Protein AF-A0AB39RXG0-F1 (afdb_monomer_lite)

Structure (mmCIF, N/CA/C/O backbone):
data_AF-A0AB39RXG0-F1
#
_entry.id   AF-A0AB39RXG0-F1
#
loop_
_atom_site.group_PDB
_atom_site.id
_atom_site.type_symbol
_atom_site.label_atom_id
_atom_site.label_alt_id
_atom_site.label_comp_id
_atom_site.label_asym_id
_atom_site.label_entity_id
_atom_site.label_seq_id
_atom_site.pdbx_PDB_ins_code
_atom_site.Cartn_x
_atom_site.Cartn_y
_atom_site.Cartn_z
_atom_site.occupancy
_atom_site.B_iso_or_equiv
_atom_site.auth_seq_id
_atom_site.auth_comp_id
_atom_site.auth_asym_id
_atom_site.auth_atom_id
_atom_site.pdbx_PDB_model_num
ATOM 1 N N . MET A 1 1 ? -9.038 -52.318 -2.953 1.00 37.41 1 MET A N 1
ATOM 2 C CA . MET A 1 1 ? -8.347 -52.071 -1.670 1.00 37.41 1 MET A CA 1
ATOM 3 C C . MET A 1 1 ? -6.858 -51.986 -1.954 1.00 37.41 1 MET A C 1
ATOM 5 O O . MET A 1 1 ? -6.221 -53.014 -2.104 1.00 37.41 1 MET A O 1
ATOM 9 N N . THR A 1 2 ? -6.324 -50.777 -2.097 1.00 25.59 2 THR A N 1
ATOM 10 C CA . THR A 1 2 ? -4.885 -50.511 -2.247 1.00 25.59 2 THR A CA 1
ATOM 11 C C . THR A 1 2 ? -4.617 -49.168 -1.584 1.00 25.59 2 THR A C 1
ATOM 13 O O . THR A 1 2 ? -5.265 -48.173 -1.905 1.00 25.59 2 THR A O 1
ATOM 16 N N . ALA A 1 3 ? -3.760 -49.206 -0.569 1.00 27.03 3 ALA A N 1
ATOM 17 C CA . ALA A 1 3 ? -3.555 -48.169 0.427 1.00 27.03 3 ALA A CA 1
ATOM 18 C C . ALA A 1 3 ? -2.943 -46.885 -0.154 1.00 27.03 3 ALA A C 1
ATOM 20 O O . ALA A 1 3 ? -1.967 -46.917 -0.901 1.00 27.03 3 ALA A O 1
ATOM 21 N N . THR A 1 4 ? -3.512 -45.751 0.243 1.00 25.03 4 THR A N 1
ATOM 22 C CA . THR A 1 4 ? -2.978 -44.404 0.038 1.00 25.03 4 THR A CA 1
ATOM 23 C C . THR A 1 4 ? -1.665 -44.251 0.819 1.00 25.03 4 THR A C 1
ATOM 25 O O . THR A 1 4 ? -1.641 -44.602 2.003 1.00 25.03 4 THR A O 1
ATOM 28 N N . PRO A 1 5 ? -0.576 -43.720 0.230 1.00 30.22 5 PRO A N 1
ATOM 29 C CA . PRO A 1 5 ? 0.667 -43.516 0.961 1.00 30.22 5 PRO A CA 1
ATOM 30 C C . PRO A 1 5 ? 0.460 -42.422 2.012 1.00 30.22 5 PRO A C 1
ATOM 32 O O . PRO A 1 5 ? 0.047 -41.300 1.708 1.00 30.22 5 PRO A O 1
ATOM 35 N N . GLY A 1 6 ? 0.689 -42.790 3.272 1.00 24.94 6 GLY A N 1
ATOM 36 C CA . GLY A 1 6 ? 0.552 -41.913 4.423 1.00 24.94 6 GLY A CA 1
ATOM 37 C C . GLY A 1 6 ? 1.495 -40.718 4.327 1.00 24.94 6 GLY A C 1
ATOM 38 O O . GLY A 1 6 ? 2.678 -40.867 4.034 1.00 24.94 6 GLY A O 1
ATOM 39 N N . ARG A 1 7 ? 0.963 -39.525 4.612 1.00 28.95 7 ARG A N 1
ATOM 40 C CA . ARG A 1 7 ? 1.770 -38.350 4.951 1.00 28.95 7 ARG A CA 1
ATOM 41 C C . ARG A 1 7 ? 2.701 -38.731 6.100 1.00 28.95 7 ARG A C 1
ATOM 43 O O . ARG A 1 7 ? 2.221 -38.986 7.205 1.00 28.95 7 ARG A O 1
ATOM 50 N N . GLU A 1 8 ? 4.004 -38.749 5.841 1.00 25.78 8 GLU A N 1
ATOM 51 C CA . GLU A 1 8 ? 5.027 -38.793 6.882 1.00 25.78 8 GLU A CA 1
ATOM 52 C C . GLU A 1 8 ? 4.725 -37.708 7.922 1.00 25.78 8 GLU A C 1
ATOM 54 O O . GLU A 1 8 ? 4.673 -36.511 7.621 1.00 25.78 8 GLU A O 1
ATOM 59 N N . ARG A 1 9 ? 4.464 -38.140 9.161 1.00 30.28 9 ARG A N 1
ATOM 60 C CA . ARG A 1 9 ? 4.402 -37.250 10.317 1.00 30.28 9 ARG A CA 1
ATOM 61 C C . ARG A 1 9 ? 5.801 -36.675 10.508 1.00 30.28 9 ARG A C 1
ATOM 63 O O . ARG A 1 9 ? 6.701 -37.384 10.945 1.00 30.28 9 ARG A O 1
ATOM 70 N N . VAL A 1 10 ? 5.963 -35.393 10.189 1.00 31.81 10 VAL A N 1
ATOM 71 C CA . VAL A 1 10 ? 7.129 -34.603 10.601 1.00 31.81 10 VAL A CA 1
ATOM 72 C C . VAL A 1 10 ? 7.314 -34.801 12.114 1.00 31.81 10 VAL A C 1
ATOM 74 O O . VAL A 1 10 ? 6.326 -34.670 12.845 1.00 31.81 10 VAL A O 1
ATOM 77 N N . PRO A 1 11 ? 8.521 -35.146 12.600 1.00 32.56 11 PRO A N 1
ATOM 78 C CA . PRO A 1 11 ? 8.756 -35.334 14.025 1.00 32.56 11 PRO A CA 1
ATOM 79 C C . PRO A 1 11 ? 8.370 -34.060 14.780 1.00 32.56 11 PRO A C 1
ATOM 81 O O . PRO A 1 11 ? 8.716 -32.952 14.364 1.00 32.56 11 PRO A O 1
ATOM 84 N N . ALA A 1 12 ? 7.612 -34.223 15.867 1.00 40.31 12 ALA A N 1
ATOM 85 C CA . ALA A 1 12 ? 7.222 -33.127 16.741 1.00 40.31 12 ALA A CA 1
ATOM 86 C C . ALA A 1 12 ? 8.492 -32.401 17.206 1.00 40.31 12 ALA A C 1
ATOM 88 O O . ALA A 1 12 ? 9.305 -32.970 17.933 1.00 40.31 12 ALA A O 1
ATOM 89 N N . SER A 1 13 ? 8.683 -31.160 16.749 1.00 47.34 13 SER A N 1
ATOM 90 C CA . SER A 1 13 ? 9.724 -30.272 17.266 1.00 47.34 13 SER A CA 1
ATOM 91 C C . SER A 1 13 ? 9.636 -30.267 18.790 1.00 47.34 13 SER A C 1
ATOM 93 O O . SER A 1 13 ? 8.528 -30.107 19.314 1.00 47.34 13 SER A O 1
ATOM 95 N N . ALA A 1 14 ? 10.764 -30.445 19.485 1.00 45.09 14 ALA A N 1
ATOM 96 C CA . ALA A 1 14 ? 10.810 -30.419 20.944 1.00 45.09 14 ALA A CA 1
ATOM 97 C C . ALA A 1 14 ? 9.994 -29.221 21.478 1.00 45.09 14 ALA A C 1
ATOM 99 O O . ALA A 1 14 ? 10.144 -28.107 20.959 1.00 45.09 14 ALA A O 1
ATOM 100 N N . PRO A 1 15 ? 9.075 -29.431 22.437 1.00 54.75 15 PRO A N 1
ATOM 101 C CA . PRO A 1 15 ? 8.190 -28.372 22.895 1.00 54.75 15 PRO A CA 1
ATOM 102 C C . PRO A 1 15 ? 9.028 -27.254 23.512 1.00 54.75 15 PRO A C 1
ATOM 104 O O . PRO A 1 15 ? 9.765 -27.474 24.470 1.00 54.75 15 PRO A O 1
ATOM 107 N N . VAL A 1 16 ? 8.924 -26.051 22.945 1.00 69.50 16 VAL A N 1
ATOM 108 C CA . VAL A 1 16 ? 9.570 -24.868 23.515 1.00 69.50 16 VAL A CA 1
ATOM 109 C C . VAL A 1 16 ? 8.947 -24.610 24.878 1.00 69.50 16 VAL A C 1
ATOM 111 O O . VAL A 1 16 ? 7.733 -24.420 24.976 1.00 69.50 16 VAL A O 1
ATOM 114 N N . GLU A 1 17 ? 9.766 -24.619 25.925 1.00 80.75 17 GLU A N 1
ATOM 115 C CA . GLU A 1 17 ? 9.267 -24.448 27.282 1.00 80.75 17 GLU A CA 1
ATOM 116 C C . GLU A 1 17 ? 8.819 -22.988 27.525 1.00 80.75 17 GLU A C 1
ATOM 118 O O . GLU A 1 17 ? 9.508 -22.049 27.099 1.00 80.75 17 GLU A O 1
ATOM 123 N N . PRO A 1 18 ? 7.654 -22.759 28.164 1.00 85.81 18 PRO A N 1
ATOM 124 C CA . PRO A 1 18 ? 7.219 -21.420 28.543 1.00 85.81 18 PRO A CA 1
ATOM 125 C C . PRO A 1 18 ? 8.109 -20.808 29.632 1.00 85.81 18 PRO A C 1
ATOM 127 O O . PRO A 1 18 ? 8.603 -21.508 30.514 1.00 85.81 18 PRO A O 1
ATOM 130 N N . ASP A 1 19 ? 8.229 -19.479 29.644 1.00 87.62 19 ASP A N 1
ATOM 131 C CA . ASP A 1 19 ? 8.837 -18.750 30.765 1.00 87.62 19 ASP A CA 1
ATOM 132 C C . ASP A 1 19 ? 7.869 -18.748 31.961 1.00 87.62 19 ASP A C 1
ATOM 134 O O . ASP A 1 19 ? 6.946 -17.930 32.059 1.00 87.62 19 ASP A O 1
ATOM 138 N N . TRP A 1 20 ? 8.045 -19.721 32.857 1.00 91.12 20 TRP A N 1
ATOM 139 C CA . TRP A 1 20 ? 7.154 -19.927 33.997 1.00 91.12 20 TRP A CA 1
ATOM 140 C C . TRP A 1 20 ? 7.116 -18.751 34.987 1.00 91.12 20 TRP A C 1
ATOM 142 O O . TRP A 1 20 ? 6.002 -18.357 35.349 1.00 91.12 20 TRP A O 1
ATOM 152 N N . PRO A 1 21 ? 8.251 -18.155 35.413 1.00 92.00 21 PRO A N 1
ATOM 153 C CA . PRO A 1 21 ? 8.234 -16.947 36.239 1.00 92.00 21 PRO A CA 1
ATOM 154 C C . PRO A 1 21 ? 7.452 -15.794 35.603 1.00 92.00 21 PRO A C 1
ATOM 156 O O . PRO A 1 21 ? 6.635 -15.159 36.275 1.00 92.00 21 PRO A O 1
ATOM 159 N N . TYR A 1 22 ? 7.646 -15.547 34.302 1.00 87.69 22 TYR A N 1
ATOM 160 C CA . TYR A 1 22 ? 6.923 -14.493 33.594 1.00 87.69 22 TYR A CA 1
ATOM 161 C C . TYR A 1 22 ? 5.417 -14.772 33.544 1.00 87.69 22 TYR A C 1
ATOM 163 O O . TYR A 1 22 ? 4.605 -13.886 33.820 1.00 87.69 22 TYR A O 1
ATOM 171 N N . LEU A 1 23 ? 5.021 -16.007 33.238 1.00 92.00 23 LEU A N 1
ATOM 172 C CA . LEU A 1 23 ? 3.615 -16.402 33.181 1.00 92.00 23 LEU A CA 1
ATOM 173 C C . LEU A 1 23 ? 2.909 -16.324 34.543 1.00 92.00 23 LEU A C 1
ATOM 175 O O . LEU A 1 23 ? 1.750 -15.906 34.593 1.00 92.00 23 LEU A O 1
ATOM 179 N N . ALA A 1 24 ? 3.597 -16.652 35.639 1.00 92.44 24 ALA A N 1
ATOM 180 C CA . ALA A 1 24 ? 3.054 -16.528 36.993 1.00 92.44 24 ALA A CA 1
ATOM 181 C C . ALA A 1 24 ? 2.712 -15.067 37.342 1.00 92.44 24 ALA A C 1
ATOM 183 O O . ALA A 1 24 ? 1.624 -14.782 37.844 1.00 92.44 24 ALA A O 1
ATOM 184 N N . GLN A 1 25 ? 3.580 -14.113 36.976 1.00 89.06 25 GLN A N 1
ATOM 185 C CA . GLN A 1 25 ? 3.315 -12.672 37.139 1.00 89.06 25 GLN A CA 1
ATOM 186 C C . GLN A 1 25 ? 2.120 -12.180 36.299 1.00 89.06 25 GLN A C 1
ATOM 188 O O . GLN A 1 25 ? 1.507 -11.158 36.615 1.00 89.06 25 GLN A O 1
ATOM 193 N N . HIS A 1 26 ? 1.762 -12.921 35.248 1.00 91.19 26 HIS A N 1
ATOM 194 C CA . HIS A 1 26 ? 0.666 -12.611 34.327 1.00 91.19 26 HIS A CA 1
ATOM 195 C C . HIS A 1 26 ? -0.524 -13.572 34.471 1.00 91.19 26 HIS A C 1
ATOM 197 O O . HIS A 1 26 ? -1.277 -13.810 33.517 1.00 91.19 26 HIS A O 1
ATOM 203 N N . GLY A 1 27 ? -0.708 -14.084 35.691 1.00 90.56 27 GLY A N 1
ATOM 204 C CA . GLY A 1 27 ? -1.940 -14.723 36.132 1.00 90.56 27 GLY A CA 1
ATOM 205 C C . GLY A 1 27 ? -2.006 -16.235 35.953 1.00 90.56 27 GLY A C 1
ATOM 206 O O . GLY A 1 27 ? -3.061 -16.796 36.221 1.00 90.56 27 GLY A O 1
ATOM 207 N N . VAL A 1 28 ? -0.945 -16.911 35.507 1.00 93.94 28 VAL A N 1
ATOM 208 C CA . VAL A 1 28 ? -0.943 -18.382 35.425 1.00 93.94 28 VAL A CA 1
ATOM 209 C C . VAL A 1 28 ? -0.692 -18.988 36.805 1.00 93.94 28 VAL A C 1
ATOM 211 O O . VAL A 1 28 ? 0.387 -18.819 37.367 1.00 93.94 28 VAL A O 1
ATOM 214 N N . ASP A 1 29 ? -1.652 -19.759 37.311 1.00 90.62 29 ASP A N 1
ATOM 215 C CA . ASP A 1 29 ? -1.475 -20.637 38.467 1.00 90.62 29 ASP A CA 1
ATOM 216 C C . ASP A 1 29 ? -1.272 -22.083 37.991 1.00 90.62 29 ASP A C 1
ATOM 218 O O . ASP A 1 29 ? -2.171 -22.718 37.433 1.00 90.62 29 ASP A O 1
ATOM 222 N N . ARG A 1 30 ? -0.059 -22.604 38.201 1.00 88.50 30 ARG A N 1
ATOM 223 C CA . ARG A 1 30 ? 0.340 -23.963 37.807 1.00 88.50 30 ARG A CA 1
ATOM 224 C C . ARG A 1 30 ? -0.187 -25.056 38.731 1.00 88.50 30 ARG A C 1
ATOM 226 O O . ARG A 1 30 ? -0.261 -26.198 38.286 1.00 88.50 30 ARG A O 1
ATOM 233 N N . ALA A 1 31 ? -0.521 -24.744 39.982 1.00 84.56 31 ALA A N 1
ATOM 234 C CA . ALA A 1 31 ? -1.003 -25.747 40.928 1.00 84.56 31 ALA A CA 1
ATOM 235 C C . ALA A 1 31 ? -2.408 -26.226 40.542 1.00 84.56 31 ALA A C 1
ATOM 237 O O . ALA A 1 31 ? -2.706 -27.415 40.619 1.00 84.56 31 ALA A O 1
ATOM 238 N N . VAL A 1 32 ? -3.245 -25.303 40.060 1.00 81.44 32 VAL A N 1
ATOM 239 C CA . VAL A 1 32 ? -4.635 -25.580 39.657 1.00 81.44 32 VAL A CA 1
ATOM 240 C C . VAL A 1 32 ? -4.881 -25.483 38.148 1.00 81.44 32 VAL A C 1
ATOM 242 O O . VAL A 1 32 ? -5.979 -25.787 37.688 1.00 81.44 32 VAL A O 1
ATOM 245 N N . TRP A 1 33 ? -3.866 -25.097 37.368 1.00 89.06 33 TRP A N 1
ATOM 246 C CA . TRP A 1 33 ? -3.954 -24.843 35.926 1.00 89.06 33 TRP A CA 1
ATOM 247 C C . TRP A 1 33 ? -5.056 -23.841 35.565 1.00 89.06 33 TRP A C 1
ATOM 249 O O . TRP A 1 33 ? -5.911 -24.108 34.719 1.00 89.06 33 TRP A O 1
ATOM 259 N N . GLU A 1 34 ? -5.020 -22.665 36.190 1.00 88.94 34 GLU A N 1
ATOM 260 C CA . GLU A 1 34 ? -5.969 -21.575 35.949 1.00 88.94 34 GLU A CA 1
ATOM 261 C C . GLU A 1 34 ? -5.258 -20.281 35.524 1.00 88.94 34 GLU A C 1
ATOM 263 O O . GLU A 1 34 ? -4.151 -19.974 35.960 1.00 88.94 34 GLU A O 1
ATOM 268 N N . LEU A 1 35 ? -5.912 -19.502 34.659 1.00 91.44 35 LEU A N 1
ATOM 269 C CA . LEU A 1 35 ? -5.532 -18.126 34.336 1.00 91.44 35 LEU A CA 1
ATOM 270 C C . LEU A 1 35 ? -6.390 -17.146 35.137 1.00 91.44 35 LEU A C 1
ATOM 272 O O . LEU A 1 35 ? -7.609 -17.109 34.957 1.00 91.44 35 LEU A O 1
ATOM 276 N N . HIS A 1 36 ? -5.755 -16.317 35.957 1.00 90.44 36 HIS A N 1
ATOM 277 C CA . HIS A 1 36 ? -6.366 -15.301 36.805 1.00 90.44 36 HIS A CA 1
ATOM 278 C C . HIS A 1 36 ? -6.135 -13.898 36.243 1.00 90.44 36 HIS A C 1
ATOM 280 O O . HIS A 1 36 ? -5.017 -13.503 35.931 1.00 90.44 36 HIS A O 1
ATOM 286 N N . PHE A 1 37 ? -7.204 -13.109 36.168 1.00 90.75 37 PHE A N 1
ATOM 287 C CA . PHE A 1 37 ? -7.185 -11.738 35.658 1.00 90.75 37 PHE A CA 1
ATOM 288 C C . PHE A 1 37 ? -7.587 -10.762 36.779 1.00 90.75 37 PHE A C 1
ATOM 290 O O . PHE A 1 37 ? -8.769 -10.406 36.886 1.00 90.75 37 PHE A O 1
ATOM 297 N N . PRO A 1 38 ? -6.648 -10.376 37.667 1.00 87.69 38 PRO A N 1
ATOM 298 C CA . PRO A 1 38 ? -6.935 -9.511 38.809 1.00 87.69 38 PRO A CA 1
ATOM 299 C C . PRO A 1 38 ? -7.300 -8.085 38.373 1.00 87.69 38 PRO A C 1
ATOM 301 O O . PRO A 1 38 ? -6.686 -7.493 37.488 1.00 87.69 38 PRO A O 1
ATOM 304 N N . PHE A 1 39 ? -8.299 -7.479 39.019 1.00 83.31 39 PHE A N 1
ATOM 305 C CA . PHE A 1 39 ? -8.649 -6.088 38.724 1.00 83.31 39 PHE A CA 1
ATOM 306 C C . PHE A 1 39 ? -7.457 -5.148 38.960 1.00 83.31 39 PHE A C 1
ATOM 308 O O . PHE A 1 39 ? -6.703 -5.317 39.909 1.00 83.31 39 PHE A O 1
ATOM 315 N N . GLY A 1 40 ? -7.298 -4.151 38.085 1.00 73.75 40 GLY A N 1
ATOM 316 C CA . GLY A 1 40 ? -6.206 -3.172 38.163 1.00 73.75 40 GLY A CA 1
ATOM 317 C C . GLY A 1 40 ? -4.958 -3.541 37.358 1.00 73.75 40 GLY A C 1
ATOM 318 O O . GLY A 1 40 ? -4.194 -2.645 37.009 1.00 73.75 40 GLY A O 1
ATOM 319 N N . ALA A 1 41 ? -4.790 -4.805 36.955 1.00 83.38 41 ALA A N 1
ATOM 320 C CA . ALA A 1 41 ? -3.670 -5.190 36.104 1.00 83.38 41 ALA A CA 1
ATOM 321 C C . ALA A 1 41 ? -3.711 -4.478 34.737 1.00 83.38 41 ALA A C 1
ATOM 323 O O . ALA A 1 41 ? -4.731 -4.441 34.033 1.00 83.38 41 ALA A O 1
ATOM 324 N N . SER A 1 42 ? -2.572 -3.898 34.353 1.00 80.75 42 SER A N 1
ATOM 325 C CA . SER A 1 42 ? -2.432 -3.063 33.154 1.00 80.75 42 SER A CA 1
ATOM 326 C C . SER A 1 42 ? -2.466 -3.868 31.850 1.00 80.75 42 SER A C 1
ATOM 328 O O . SER A 1 42 ? -2.852 -3.318 30.813 1.00 80.75 42 SER A O 1
ATOM 330 N N . TRP A 1 43 ? -2.130 -5.161 31.918 1.00 80.69 43 TRP A N 1
ATOM 331 C CA . TRP A 1 43 ? -1.957 -6.084 30.792 1.00 80.69 43 TRP A CA 1
ATOM 332 C C . TRP A 1 43 ? -3.257 -6.733 30.286 1.00 80.69 43 TRP A C 1
ATOM 334 O O . TRP A 1 43 ? -3.241 -7.396 29.250 1.00 80.69 43 TRP A O 1
ATOM 344 N N . HIS A 1 44 ? -4.411 -6.503 30.930 1.00 87.25 44 HIS A N 1
ATOM 345 C CA . HIS A 1 44 ? -5.703 -7.011 30.449 1.00 87.25 44 HIS A CA 1
ATOM 346 C C . HIS A 1 44 ? -6.858 -6.002 30.502 1.00 87.25 44 HIS A C 1
ATOM 348 O O . HIS A 1 44 ? -6.825 -4.960 31.167 1.00 87.25 44 HIS A O 1
ATOM 354 N N . THR A 1 45 ? -7.947 -6.321 29.797 1.00 85.94 45 THR A N 1
ATOM 355 C CA . THR A 1 45 ? -9.106 -5.428 29.643 1.00 85.94 45 THR A CA 1
ATOM 356 C C . THR A 1 45 ? -10.172 -5.557 30.730 1.00 85.94 45 THR A C 1
ATOM 358 O O . THR A 1 45 ? -11.100 -4.754 30.725 1.00 85.94 45 THR A O 1
ATOM 361 N N . LEU A 1 46 ? -10.100 -6.546 31.630 1.00 87.56 46 LEU A N 1
ATOM 362 C CA . LEU A 1 46 ? -11.123 -6.745 32.668 1.00 87.56 46 LEU A CA 1
ATOM 363 C C . LEU A 1 46 ? -11.205 -5.554 33.628 1.00 87.56 46 LEU A C 1
ATOM 365 O O . LEU A 1 46 ? -10.174 -5.015 34.036 1.00 87.56 46 LEU A O 1
ATOM 369 N N . ARG A 1 47 ? -12.422 -5.153 33.995 1.00 86.00 47 ARG A N 1
ATOM 370 C CA . ARG A 1 47 ? -12.698 -4.088 34.970 1.00 86.00 47 ARG A CA 1
ATOM 371 C C . ARG A 1 47 ? -13.785 -4.537 35.953 1.00 86.00 47 ARG A C 1
ATOM 373 O O . ARG A 1 47 ? -14.552 -5.437 35.598 1.00 86.00 47 ARG A O 1
ATOM 380 N N . PRO A 1 48 ? -13.870 -3.942 37.155 1.00 87.00 48 PRO A N 1
ATOM 381 C CA . PRO A 1 48 ? -15.050 -4.098 37.998 1.00 87.00 48 PRO A CA 1
ATOM 382 C C . PRO A 1 48 ? -16.289 -3.529 37.293 1.00 87.00 48 PRO A C 1
ATOM 384 O O . PRO A 1 48 ? -16.180 -2.710 36.375 1.00 87.00 48 PRO A O 1
ATOM 387 N N . CYS A 1 49 ? -17.465 -3.999 37.697 1.00 87.06 49 CYS A N 1
ATOM 388 C CA . CYS A 1 49 ? -18.735 -3.466 37.234 1.00 87.06 49 CYS A CA 1
ATOM 389 C C . CYS A 1 49 ? -18.860 -1.987 37.633 1.00 87.06 49 CYS A C 1
ATOM 391 O O . CYS A 1 49 ? -18.503 -1.617 38.745 1.00 87.06 49 CYS A O 1
ATOM 393 N N . ALA A 1 50 ? -19.389 -1.147 36.741 1.00 88.50 50 ALA A N 1
ATOM 394 C CA . ALA A 1 50 ? -19.596 0.278 37.008 1.00 88.50 50 ALA A CA 1
ATOM 395 C C . ALA A 1 50 ? -20.657 0.548 38.091 1.00 88.50 50 ALA A C 1
ATOM 397 O O . ALA A 1 50 ? -20.689 1.638 38.651 1.00 88.50 50 ALA A O 1
ATOM 398 N N . HIS A 1 51 ? -21.510 -0.436 38.387 1.00 88.38 51 HIS A N 1
ATOM 399 C CA . HIS A 1 51 ? -22.493 -0.345 39.460 1.00 88.38 51 HIS A CA 1
ATOM 400 C C . HIS A 1 51 ? -21.791 -0.399 40.834 1.00 88.38 51 HIS A C 1
ATOM 402 O O . HIS A 1 51 ? -21.182 -1.432 41.122 1.00 88.38 51 HIS A O 1
ATOM 408 N N . PRO A 1 52 ? -21.913 0.625 41.706 1.00 84.44 52 PRO A N 1
ATOM 409 C CA . PRO A 1 52 ? -21.146 0.736 42.957 1.00 84.44 52 PRO A CA 1
ATOM 410 C C . PRO A 1 52 ? -21.291 -0.473 43.889 1.00 84.44 52 PRO A C 1
ATOM 412 O O . PRO A 1 52 ? -20.316 -0.960 44.448 1.00 84.44 52 PRO A O 1
ATOM 415 N N . SER A 1 53 ? -22.507 -1.009 43.994 1.00 83.94 53 SER A N 1
ATOM 416 C CA . SER A 1 53 ? -22.818 -2.192 44.811 1.00 83.94 53 SER A CA 1
ATOM 417 C C . SER A 1 53 ? -22.562 -3.536 44.110 1.00 83.94 53 SER A C 1
ATOM 419 O O . SER A 1 53 ? -23.077 -4.562 44.549 1.00 83.94 53 SER A O 1
ATOM 421 N N . CYS A 1 54 ? -21.833 -3.566 42.987 1.00 84.06 54 CYS A N 1
ATOM 422 C CA . CYS A 1 54 ? -21.572 -4.788 42.229 1.00 84.06 54 CYS A CA 1
ATOM 423 C C . CYS A 1 54 ? -20.077 -5.116 42.161 1.00 84.06 54 CYS A C 1
ATOM 425 O O . CYS A 1 54 ? -19.279 -4.379 41.592 1.00 84.06 54 CYS A O 1
ATOM 427 N N . ASP A 1 55 ? -19.718 -6.305 42.634 1.00 78.56 55 ASP A N 1
ATOM 428 C CA . ASP A 1 55 ? -18.354 -6.844 42.656 1.00 78.56 55 ASP A CA 1
ATOM 429 C C . ASP A 1 55 ? -17.995 -7.677 41.407 1.00 78.56 55 ASP A C 1
ATOM 431 O O . ASP A 1 55 ? -16.904 -8.244 41.298 1.00 78.56 55 ASP A O 1
ATOM 435 N N . ARG A 1 56 ? -18.921 -7.799 40.446 1.00 82.12 56 ARG A N 1
ATOM 436 C CA . ARG A 1 56 ? -18.735 -8.640 39.256 1.00 82.12 56 ARG A CA 1
ATOM 437 C C . ARG A 1 56 ? -17.793 -7.994 38.250 1.00 82.12 56 ARG A C 1
ATOM 439 O O . ARG A 1 56 ? -17.737 -6.782 38.094 1.00 82.12 56 ARG A O 1
ATOM 446 N N . ALA A 1 57 ? -17.119 -8.834 37.475 1.00 83.88 57 ALA A N 1
ATOM 447 C CA . ALA A 1 57 ? -16.282 -8.383 36.376 1.00 83.88 57 ALA A CA 1
ATOM 448 C C . ALA A 1 57 ? -17.109 -7.938 35.155 1.00 83.88 57 ALA A C 1
ATOM 450 O O . ALA A 1 57 ? -18.105 -8.574 34.793 1.00 83.88 57 ALA A O 1
ATOM 451 N N . SER A 1 58 ? -16.637 -6.898 34.471 1.00 83.94 58 SER A N 1
ATOM 452 C CA . SER A 1 58 ? -17.109 -6.470 33.160 1.00 83.94 58 SER A CA 1
ATOM 453 C C . SER A 1 58 ? -15.987 -6.509 32.125 1.00 83.94 58 SER A C 1
ATOM 455 O O . SER A 1 58 ? -14.843 -6.116 32.374 1.00 83.94 58 SER A O 1
ATOM 457 N N . ALA A 1 59 ? -16.341 -6.990 30.935 1.00 75.81 59 ALA A N 1
ATOM 458 C CA . ALA A 1 59 ? -15.440 -7.116 29.802 1.00 75.81 59 ALA A CA 1
ATOM 459 C C . ALA A 1 59 ? -15.758 -6.142 28.664 1.00 75.81 59 ALA A C 1
ATOM 461 O O . ALA A 1 59 ? -14.884 -5.955 27.821 1.00 75.81 59 ALA A O 1
ATOM 462 N N . HIS A 1 60 ? -16.929 -5.479 28.641 1.00 76.25 60 HIS A N 1
ATOM 463 C CA . HIS A 1 60 ? -17.423 -4.623 27.539 1.00 76.25 60 HIS A CA 1
ATOM 464 C C . HIS A 1 60 ? -17.921 -3.253 28.032 1.00 76.25 60 HIS A C 1
ATOM 466 O O . HIS A 1 60 ? -18.397 -3.151 29.154 1.00 76.25 60 HIS A O 1
ATOM 472 N N . SER A 1 61 ? -17.751 -2.187 27.233 1.00 75.69 61 SER A N 1
ATOM 473 C CA . SER A 1 61 ? -18.366 -0.878 27.523 1.00 75.69 61 SER A CA 1
ATOM 474 C C . SER A 1 61 ? -19.884 -1.082 27.544 1.00 75.69 61 SER A C 1
ATOM 476 O O . SER A 1 61 ? -20.351 -1.825 26.681 1.00 75.69 61 SER A O 1
ATOM 478 N N . PRO A 1 62 ? -20.646 -0.508 28.489 1.00 85.31 62 PRO A N 1
ATOM 479 C CA . PRO A 1 62 ? -20.308 0.568 29.431 1.00 85.31 62 PRO A CA 1
ATOM 480 C C . PRO A 1 62 ? -19.744 0.109 30.793 1.00 85.31 62 PRO A C 1
ATOM 482 O O . PRO A 1 62 ? -19.931 0.763 31.811 1.00 85.31 62 PRO A O 1
ATOM 485 N N . TRP A 1 63 ? -19.018 -1.010 30.818 1.00 87.62 63 TRP A N 1
ATOM 486 C CA . TRP A 1 63 ? -18.395 -1.602 32.009 1.00 87.62 63 TRP A CA 1
ATOM 487 C C . TRP A 1 63 ? -19.395 -2.164 33.018 1.00 87.62 63 TRP A C 1
ATOM 489 O O . TRP A 1 63 ? -19.098 -2.291 34.197 1.00 87.62 63 TRP A O 1
ATOM 499 N N . LEU A 1 64 ? -20.567 -2.581 32.547 1.00 88.06 64 LEU A N 1
ATOM 500 C CA . LEU A 1 64 ? -21.543 -3.320 33.343 1.00 88.06 64 LEU A CA 1
ATOM 501 C C . LEU A 1 64 ? -21.303 -4.829 33.232 1.00 88.06 64 LEU A C 1
ATOM 503 O O . LEU A 1 64 ? -20.896 -5.328 32.178 1.00 88.06 64 LEU A O 1
ATOM 507 N N . CYS A 1 65 ? -21.527 -5.575 34.316 1.00 86.38 65 CYS A N 1
ATOM 508 C CA . CYS A 1 65 ? -21.569 -7.039 34.253 1.00 86.38 65 CYS A CA 1
ATOM 509 C C . CYS A 1 65 ? -22.796 -7.508 33.447 1.00 86.38 65 CYS A C 1
ATOM 511 O O . CYS A 1 65 ? -23.701 -6.718 33.202 1.00 86.38 65 CYS A O 1
ATOM 513 N N . PHE A 1 66 ? -22.874 -8.791 33.070 1.00 84.19 66 PHE A N 1
ATOM 514 C CA . PHE A 1 66 ? -23.996 -9.312 32.268 1.00 84.19 66 PHE A CA 1
ATOM 515 C C . PHE A 1 66 ? -25.377 -8.976 32.864 1.00 84.19 66 PHE A C 1
ATOM 517 O O . PHE A 1 66 ? -26.261 -8.527 32.142 1.00 84.19 66 PHE A O 1
ATOM 524 N N . THR A 1 67 ? -25.542 -9.124 34.182 1.00 87.12 67 THR A N 1
ATOM 525 C CA . THR A 1 67 ? -26.806 -8.841 34.881 1.00 87.12 67 THR A CA 1
ATOM 526 C C . THR A 1 67 ? -27.143 -7.349 34.896 1.00 87.12 67 THR A C 1
ATOM 528 O O . THR A 1 67 ? -28.241 -6.975 34.499 1.00 87.12 67 THR A O 1
ATOM 531 N N . CYS A 1 68 ? -26.202 -6.484 35.295 1.00 88.94 68 CYS A N 1
ATOM 532 C CA . CYS A 1 68 ? -26.430 -5.033 35.294 1.00 88.94 68 CYS A CA 1
ATOM 533 C C . CYS A 1 68 ? -26.640 -4.504 33.874 1.00 88.94 68 CYS A C 1
ATOM 535 O O . CYS A 1 68 ? -27.453 -3.621 33.663 1.00 88.94 68 CYS A O 1
ATOM 537 N N . HIS A 1 69 ? -25.939 -5.064 32.889 1.00 89.62 69 HIS A N 1
ATOM 538 C CA . HIS A 1 69 ? -26.105 -4.692 31.492 1.00 89.62 69 HIS A CA 1
ATOM 539 C C . HIS A 1 69 ? -27.495 -5.073 30.965 1.00 89.62 69 HIS A C 1
ATOM 541 O O . HIS A 1 69 ? -28.094 -4.306 30.220 1.00 89.62 69 HIS A O 1
ATOM 547 N N . ALA A 1 70 ? -28.027 -6.238 31.350 1.00 89.06 70 ALA A N 1
ATOM 548 C CA . ALA A 1 70 ? -29.391 -6.628 31.003 1.00 89.06 70 ALA A CA 1
ATOM 549 C C . ALA A 1 70 ? -30.427 -5.677 31.624 1.00 89.06 70 ALA A C 1
ATOM 551 O O . ALA A 1 70 ? -31.318 -5.224 30.913 1.00 89.06 70 ALA A O 1
ATOM 552 N N . ALA A 1 71 ? -30.262 -5.312 32.901 1.00 89.44 71 ALA A N 1
ATOM 553 C CA . ALA A 1 71 ? -31.116 -4.325 33.566 1.00 89.44 71 ALA A CA 1
ATOM 554 C C . ALA A 1 71 ? -31.020 -2.934 32.910 1.00 89.44 71 ALA A C 1
ATOM 556 O O . ALA A 1 71 ? -32.036 -2.301 32.651 1.00 89.44 71 ALA A O 1
ATOM 557 N N . TRP A 1 72 ? -29.810 -2.495 32.559 1.00 91.19 72 TRP A N 1
ATOM 558 C CA . TRP A 1 72 ? -29.572 -1.238 31.845 1.00 91.19 72 TRP A CA 1
ATOM 559 C C . TRP A 1 72 ? -30.229 -1.221 30.459 1.00 91.19 72 TRP A C 1
ATOM 561 O O . TRP A 1 72 ? -30.844 -0.228 30.083 1.00 91.19 72 TRP A O 1
ATOM 571 N N . LYS A 1 73 ? -30.164 -2.333 29.712 1.00 89.25 73 LYS A N 1
ATOM 572 C CA . LYS A 1 73 ? -30.880 -2.466 28.433 1.00 89.25 73 LYS A CA 1
ATOM 573 C C . LYS A 1 73 ? -32.397 -2.458 28.611 1.00 89.25 73 LYS A C 1
ATOM 575 O O . LYS A 1 73 ? -33.083 -1.837 27.811 1.00 89.25 73 LYS A O 1
ATOM 580 N N . ALA A 1 74 ? -32.914 -3.119 29.647 1.00 89.81 74 ALA A N 1
ATOM 581 C CA . ALA A 1 74 ? -34.344 -3.098 29.958 1.00 89.81 74 ALA A CA 1
ATOM 582 C C . ALA A 1 74 ? -34.838 -1.685 30.322 1.00 89.81 74 ALA A C 1
ATOM 584 O O . ALA A 1 74 ? -35.972 -1.343 30.017 1.00 89.81 74 ALA A O 1
ATOM 585 N N . ALA A 1 75 ? -33.969 -0.848 30.894 1.00 86.88 75 ALA A N 1
ATOM 586 C CA . ALA A 1 75 ? -34.237 0.559 31.191 1.00 86.88 75 ALA A CA 1
ATOM 587 C C . ALA A 1 75 ? -34.088 1.506 29.977 1.00 86.88 75 ALA A C 1
ATOM 589 O O . ALA A 1 75 ? -33.997 2.716 30.159 1.00 86.88 75 ALA A O 1
ATOM 590 N N . GLY A 1 76 ? -34.011 0.983 28.746 1.00 87.81 76 GLY A N 1
ATOM 591 C CA . GLY A 1 76 ? -33.894 1.797 27.528 1.00 87.81 76 GLY A CA 1
ATOM 592 C C . GLY A 1 76 ? -32.475 2.279 27.210 1.00 87.81 76 GLY A C 1
ATOM 593 O O . GLY A 1 76 ? -32.307 3.201 26.421 1.00 87.81 76 GLY A O 1
ATOM 594 N N . SER A 1 77 ? -31.447 1.660 27.802 1.00 89.44 77 SER A N 1
ATOM 595 C CA . SER A 1 77 ? -30.038 2.020 27.598 1.00 89.44 77 SER A CA 1
ATOM 596 C C . SER A 1 77 ? -29.707 3.509 27.842 1.00 89.44 77 SER A C 1
ATOM 598 O O . SER A 1 77 ? -29.166 4.160 26.945 1.00 89.44 77 SER A O 1
ATOM 600 N N . PRO A 1 78 ? -29.961 4.052 29.053 1.00 84.56 78 PRO A N 1
ATOM 601 C CA . PRO A 1 78 ? -29.639 5.441 29.385 1.00 84.56 78 PRO A CA 1
ATOM 602 C C . PRO A 1 78 ? -28.184 5.803 29.063 1.00 84.56 78 PRO A C 1
ATOM 604 O O . PRO A 1 78 ? -27.268 5.033 29.374 1.00 84.56 78 PRO A O 1
ATOM 607 N N . VAL A 1 79 ? -27.979 6.986 28.474 1.00 80.38 79 VAL A N 1
ATOM 608 C CA . VAL A 1 79 ? -26.659 7.474 28.033 1.00 80.38 79 VAL A CA 1
ATOM 609 C C . VAL A 1 79 ? -25.699 7.635 29.216 1.00 80.38 79 VAL A C 1
ATOM 611 O O . VAL A 1 79 ? -24.548 7.197 29.140 1.00 80.38 79 VAL A O 1
ATOM 614 N N . ASP A 1 80 ? -26.176 8.188 30.337 1.00 86.44 80 ASP A N 1
ATOM 615 C CA . ASP A 1 80 ? -25.396 8.287 31.573 1.00 86.44 80 ASP A CA 1
ATOM 616 C C . ASP A 1 80 ? -25.526 7.017 32.425 1.00 86.44 80 ASP A C 1
ATOM 618 O O . ASP A 1 80 ? -26.405 6.850 33.276 1.00 86.44 80 ASP A O 1
ATOM 622 N N . VAL A 1 81 ? -24.587 6.101 32.202 1.00 86.50 81 VAL A N 1
ATOM 623 C CA . VAL A 1 81 ? -24.517 4.824 32.919 1.00 86.50 81 VAL A CA 1
ATOM 624 C C . VAL A 1 81 ? -24.221 5.019 34.408 1.00 86.50 81 VAL A C 1
ATOM 626 O O . VAL A 1 81 ? -24.655 4.192 35.208 1.00 86.50 81 VAL A O 1
ATOM 629 N N . ARG A 1 82 ? -23.494 6.075 34.806 1.00 85.44 82 ARG A N 1
ATOM 630 C CA . ARG A 1 82 ? -23.161 6.316 36.220 1.00 85.44 82 ARG A CA 1
ATOM 631 C C . ARG A 1 82 ? -24.378 6.824 36.981 1.00 85.44 82 ARG A C 1
ATOM 633 O O . ARG A 1 82 ? -24.667 6.273 38.040 1.00 85.44 82 ARG A O 1
ATOM 640 N N . ALA A 1 83 ? -25.105 7.793 36.424 1.00 86.75 83 ALA A N 1
ATOM 641 C CA . ALA A 1 83 ? -26.350 8.286 37.011 1.00 86.75 83 ALA A CA 1
ATOM 642 C C . ALA A 1 83 ? -27.397 7.167 37.132 1.00 86.75 83 ALA A C 1
ATOM 644 O O . ALA A 1 83 ? -28.021 6.999 38.181 1.00 86.75 83 ALA A O 1
ATOM 645 N N . TRP A 1 84 ? -27.519 6.323 36.101 1.00 90.94 84 TRP A N 1
ATOM 646 C CA . TRP A 1 84 ? -28.372 5.137 36.174 1.00 90.94 84 TRP A CA 1
ATOM 647 C C . TRP A 1 84 ? -27.909 4.157 37.263 1.00 90.94 84 TRP A C 1
ATOM 649 O O . TRP A 1 84 ? -28.714 3.715 38.073 1.00 90.94 84 TRP A O 1
ATOM 659 N N . CYS A 1 85 ? -26.612 3.842 37.349 1.00 89.56 85 CYS A N 1
ATOM 660 C CA . CYS A 1 85 ? -26.092 2.938 38.383 1.00 89.56 85 CYS A CA 1
ATOM 661 C C . CYS A 1 85 ? -26.291 3.454 39.815 1.00 89.56 85 CYS A C 1
ATOM 663 O O . CYS A 1 85 ? -26.323 2.643 40.735 1.00 89.56 85 CYS A O 1
ATOM 665 N N . ALA A 1 86 ? -26.361 4.772 40.014 1.00 86.62 86 ALA A N 1
ATOM 666 C CA . ALA A 1 86 ? -26.583 5.371 41.328 1.00 86.62 86 ALA A CA 1
ATOM 667 C C . ALA A 1 86 ? -28.025 5.182 41.830 1.00 86.62 86 ALA A C 1
ATOM 669 O O . ALA A 1 86 ? -28.255 5.186 43.034 1.00 86.62 86 ALA A O 1
ATOM 670 N N . THR A 1 87 ? -28.980 5.010 40.914 1.00 86.31 87 THR A N 1
ATOM 671 C CA . THR A 1 87 ? -30.419 4.917 41.216 1.00 86.31 87 THR A CA 1
ATOM 672 C C . THR A 1 87 ? -30.994 3.519 40.982 1.00 86.31 87 THR A C 1
ATOM 674 O O . THR A 1 87 ? -32.035 3.175 41.538 1.00 86.31 87 THR A O 1
ATOM 677 N N . ALA A 1 88 ? -30.324 2.689 40.180 1.00 85.62 88 ALA A N 1
ATOM 678 C CA . ALA A 1 88 ? -30.751 1.330 39.890 1.00 85.62 88 ALA A CA 1
ATOM 679 C C . ALA A 1 88 ? -30.654 0.413 41.129 1.00 85.62 88 ALA A C 1
ATOM 681 O O . ALA A 1 88 ? -29.716 0.533 41.922 1.00 85.62 88 ALA A O 1
ATOM 682 N N . PRO A 1 89 ? -31.573 -0.561 41.282 1.00 82.69 89 PRO A N 1
ATOM 683 C CA . PRO A 1 89 ? -31.491 -1.546 42.351 1.00 82.69 89 PRO A CA 1
ATOM 684 C C . PRO A 1 89 ? -30.182 -2.332 42.284 1.00 82.69 89 PRO A C 1
ATOM 686 O O . PRO A 1 89 ? -29.793 -2.830 41.220 1.00 82.69 89 PRO A O 1
ATOM 689 N N . ALA A 1 90 ? -29.542 -2.509 43.443 1.00 73.56 90 ALA A N 1
ATOM 690 C CA . ALA A 1 90 ? -28.322 -3.291 43.533 1.00 73.56 90 ALA A CA 1
ATOM 691 C C . ALA A 1 90 ? -28.561 -4.715 43.002 1.00 73.56 90 ALA A C 1
ATOM 693 O O . ALA A 1 90 ? -29.521 -5.385 43.404 1.00 73.56 90 ALA A O 1
ATOM 694 N N . PRO A 1 91 ? -27.695 -5.224 42.109 1.00 74.69 91 PRO A N 1
ATOM 695 C CA . PRO A 1 91 ? -27.794 -6.610 41.699 1.00 74.69 91 PRO A CA 1
ATOM 696 C C . PRO A 1 91 ? -27.548 -7.500 42.917 1.00 74.69 91 PRO A C 1
ATOM 698 O O . PRO A 1 91 ? -26.721 -7.183 43.772 1.00 74.69 91 PRO A O 1
ATOM 701 N N . SER A 1 92 ? -28.198 -8.665 42.956 1.00 70.81 92 SER A N 1
ATOM 702 C CA . SER A 1 92 ? -27.864 -9.684 43.955 1.00 70.81 92 SER A CA 1
ATOM 703 C C . SER A 1 92 ? -26.347 -9.905 43.988 1.00 70.81 92 SER A C 1
ATOM 705 O O . SER A 1 92 ? -25.734 -9.914 42.909 1.00 70.81 92 SER A O 1
ATOM 707 N N . PRO A 1 93 ? -25.729 -10.093 45.171 1.00 63.91 93 PRO A N 1
ATOM 708 C CA . PRO A 1 93 ? -24.300 -10.342 45.269 1.00 63.91 93 PRO A CA 1
ATOM 709 C C . PRO A 1 93 ? -23.885 -11.451 44.309 1.00 63.91 93 PRO A C 1
ATOM 711 O O . PRO A 1 93 ? -24.628 -12.420 44.074 1.00 63.91 93 PRO A O 1
ATOM 714 N N . ALA A 1 94 ? -22.710 -11.326 43.692 1.00 60.72 94 ALA A N 1
ATOM 715 C CA . ALA A 1 94 ? -22.166 -12.460 42.976 1.00 60.72 94 ALA A CA 1
ATOM 716 C C . ALA A 1 94 ? -22.115 -13.644 43.944 1.00 60.72 94 ALA A C 1
ATOM 718 O O . ALA A 1 94 ? -21.522 -13.555 45.015 1.00 60.72 94 ALA A O 1
ATOM 719 N N . ARG A 1 95 ? -22.703 -14.783 43.555 1.00 58.84 95 ARG A N 1
ATOM 720 C CA . ARG A 1 95 ? -22.280 -16.056 44.136 1.00 58.84 95 ARG A CA 1
ATOM 721 C C . ARG A 1 95 ? -20.847 -16.249 43.670 1.00 58.84 95 ARG A C 1
ATOM 723 O O . ARG A 1 95 ? -20.612 -16.856 42.625 1.00 58.84 95 ARG A O 1
ATOM 730 N N . GLN A 1 96 ? -19.900 -15.642 44.377 1.00 53.03 96 GLN A N 1
ATOM 731 C CA . GLN A 1 96 ? -18.508 -15.974 44.215 1.00 53.03 96 GLN A CA 1
ATOM 732 C C . GLN A 1 96 ? -18.439 -17.435 44.641 1.00 53.03 96 GLN A C 1
ATOM 734 O O . GLN A 1 96 ? -18.450 -17.743 45.823 1.00 53.03 96 GLN A O 1
ATOM 739 N N . TYR A 1 97 ? -18.357 -18.356 43.678 1.00 54.22 97 TYR A N 1
ATOM 740 C CA . TYR A 1 97 ? -17.976 -19.747 43.958 1.00 54.22 97 TYR A CA 1
ATOM 741 C C . TYR A 1 97 ? -16.509 -19.836 44.409 1.00 54.22 97 TYR A C 1
ATOM 743 O O . TYR A 1 97 ? -15.904 -20.902 44.310 1.00 54.22 97 TYR A O 1
ATOM 751 N N . ARG A 1 98 ? -15.933 -18.713 44.870 1.00 51.50 98 ARG A N 1
ATOM 752 C CA . ARG A 1 98 ? -14.742 -18.706 45.690 1.00 51.50 98 ARG A CA 1
ATOM 753 C C . ARG A 1 98 ? -15.000 -19.654 46.844 1.00 51.50 98 ARG A C 1
ATOM 755 O O . ARG A 1 98 ? -16.089 -19.698 47.416 1.00 51.50 98 ARG A O 1
ATOM 762 N N . GLN A 1 99 ? -13.966 -20.412 47.140 1.00 65.56 99 GLN A N 1
ATOM 763 C CA . GLN A 1 99 ? -13.859 -21.327 48.257 1.00 65.56 99 GLN A CA 1
ATOM 764 C C . GLN A 1 99 ? -13.798 -20.534 49.572 1.00 65.56 99 GLN A C 1
ATOM 766 O O . GLN A 1 99 ? -12.847 -20.639 50.333 1.00 65.56 99 GLN A O 1
ATOM 771 N N . VAL A 1 100 ? -14.778 -19.658 49.807 1.00 73.38 100 VAL A N 1
ATOM 772 C CA . VAL A 1 100 ? -14.880 -18.931 51.064 1.00 73.38 100 VAL A CA 1
ATOM 773 C C . VAL A 1 100 ? -15.363 -19.950 52.088 1.00 73.38 100 VAL A C 1
ATOM 775 O O . VAL A 1 100 ? -16.430 -20.551 51.880 1.00 73.38 100 VAL A O 1
ATOM 778 N N . PRO A 1 101 ? -14.579 -20.204 53.147 1.00 81.56 101 PRO A N 1
ATOM 779 C CA . PRO A 1 101 ? -15.005 -21.101 54.199 1.00 81.56 101 PRO A CA 1
ATOM 780 C C . PRO A 1 101 ? -16.267 -20.549 54.856 1.00 81.56 101 PRO A C 1
ATOM 782 O O . PRO A 1 101 ? -16.536 -19.347 54.877 1.00 81.56 101 PRO A O 1
ATOM 785 N N . CYS A 1 102 ? -17.072 -21.455 55.392 1.00 87.50 102 CYS A N 1
ATOM 786 C CA . CYS A 1 102 ? -18.202 -21.083 56.229 1.00 87.50 102 CYS A CA 1
ATOM 787 C C . CYS A 1 102 ? -17.709 -20.198 57.382 1.00 87.50 102 CYS A C 1
ATOM 789 O O . CYS A 1 102 ? -16.698 -20.539 57.986 1.00 87.50 102 CYS A O 1
ATOM 791 N N . ARG A 1 103 ? -18.449 -19.147 57.761 1.00 90.44 103 ARG A N 1
ATOM 792 C CA . ARG A 1 103 ? -18.112 -18.284 58.917 1.00 90.44 103 ARG A CA 1
ATOM 793 C C . ARG A 1 103 ? -17.969 -19.037 60.250 1.00 90.44 103 ARG A C 1
ATOM 795 O O . ARG A 1 103 ? -17.316 -18.554 61.155 1.00 90.44 103 ARG A O 1
ATOM 802 N N . VAL A 1 104 ? -18.523 -20.247 60.329 1.00 90.31 104 VAL A N 1
ATOM 803 C CA . VAL A 1 104 ? -18.344 -21.217 61.434 1.00 90.31 104 VAL A CA 1
ATOM 804 C C . VAL A 1 104 ? -16.946 -21.879 61.437 1.00 90.31 104 VAL A C 1
ATOM 806 O O . VAL A 1 104 ? -16.623 -22.655 62.321 1.00 90.31 104 VAL A O 1
ATOM 809 N N . GLY A 1 105 ? -16.122 -21.666 60.409 1.00 87.56 105 GLY A N 1
ATOM 810 C CA . GLY A 1 105 ? -14.832 -22.345 60.221 1.00 87.56 105 GLY A CA 1
ATOM 811 C C . GLY A 1 105 ? -14.918 -23.680 59.471 1.00 87.56 105 GLY A C 1
ATOM 812 O O . GLY A 1 105 ? -13.939 -24.413 59.383 1.00 87.56 105 GLY A O 1
ATOM 813 N N . CYS A 1 106 ? -16.074 -24.035 58.895 1.00 88.06 106 CYS A N 1
ATOM 814 C CA . CYS A 1 106 ? -16.155 -25.245 58.068 1.00 88.06 106 CYS A CA 1
ATOM 815 C C . CYS A 1 106 ? -15.383 -25.039 56.753 1.00 88.06 106 CYS A C 1
ATOM 817 O O . CYS A 1 106 ? -15.691 -24.098 56.014 1.00 88.06 106 CYS A O 1
ATOM 819 N N . LEU A 1 107 ? -14.503 -25.982 56.395 1.00 85.12 107 LEU A N 1
ATOM 820 C CA . LEU A 1 107 ? -13.850 -26.084 55.077 1.00 85.12 107 LEU A CA 1
ATOM 821 C C . LEU A 1 107 ? -14.840 -26.579 54.005 1.00 85.12 107 LEU A C 1
ATOM 823 O O . LEU A 1 107 ? -14.711 -27.653 53.419 1.00 85.12 107 LEU A O 1
ATOM 827 N N . ARG A 1 108 ? -15.928 -25.829 53.840 1.00 86.06 108 ARG A N 1
ATOM 828 C CA . ARG A 1 108 ? -17.038 -26.080 52.918 1.00 86.06 108 ARG A CA 1
ATOM 829 C C . ARG A 1 108 ? -17.445 -24.751 52.290 1.00 86.06 108 ARG A C 1
ATOM 831 O O . ARG A 1 108 ? -17.413 -23.741 52.992 1.00 86.06 108 ARG A O 1
ATOM 838 N N . PRO A 1 109 ? -17.898 -24.740 51.025 1.00 83.62 109 PRO A N 1
ATOM 839 C CA . PRO A 1 109 ? -18.234 -23.499 50.340 1.00 83.62 109 PRO A CA 1
ATOM 840 C C . PRO A 1 109 ? -19.423 -22.808 51.020 1.00 83.62 109 PRO A C 1
ATOM 842 O O . PRO A 1 109 ? -20.490 -23.416 51.186 1.00 83.62 109 PRO A O 1
ATOM 845 N N . ALA A 1 110 ? -19.231 -21.548 51.408 1.00 83.00 110 ALA A N 1
ATOM 846 C CA . ALA A 1 110 ? -20.284 -20.696 51.940 1.00 83.00 110 ALA A CA 1
ATOM 847 C C . ALA A 1 110 ? -21.326 -20.326 50.863 1.00 83.00 110 ALA A C 1
ATOM 849 O O . ALA A 1 110 ? -21.007 -20.124 49.690 1.00 83.00 110 ALA A O 1
ATOM 850 N N . GLU A 1 111 ? -22.595 -20.250 51.262 1.00 77.38 111 GLU A N 1
ATOM 851 C CA . GLU A 1 111 ? -23.680 -19.671 50.468 1.00 77.38 111 GLU A CA 1
ATOM 852 C C . GLU A 1 111 ? -23.730 -18.143 50.655 1.00 77.38 111 GLU A C 1
ATOM 854 O O . GLU A 1 111 ? -22.909 -17.566 51.366 1.00 77.38 111 GLU A O 1
ATOM 859 N N . ALA A 1 112 ? -24.708 -17.466 50.041 1.00 73.38 112 ALA A N 1
ATOM 860 C CA . ALA A 1 112 ? -24.847 -16.006 50.128 1.00 73.38 112 ALA A CA 1
ATOM 861 C C . ALA A 1 112 ? -24.985 -15.482 51.573 1.00 73.38 112 ALA A C 1
ATOM 863 O O . ALA A 1 112 ? -24.656 -14.334 51.837 1.00 73.38 112 ALA A O 1
ATOM 864 N N . SER A 1 113 ? -25.423 -16.325 52.513 1.00 77.69 113 SER A N 1
ATOM 865 C CA . SER A 1 113 ? -25.514 -15.993 53.937 1.00 77.69 113 SER A CA 1
ATOM 866 C C . SER A 1 113 ? -24.171 -16.051 54.685 1.00 77.69 113 SER A C 1
ATOM 868 O O . SER A 1 113 ? -24.151 -15.886 55.899 1.00 77.69 113 SER A O 1
ATOM 870 N N . GLY A 1 114 ? -23.060 -16.391 54.020 1.00 82.94 114 GLY A N 1
ATOM 871 C CA . GLY A 1 114 ? -21.758 -16.620 54.663 1.00 82.94 114 GLY A CA 1
ATOM 872 C C . GLY A 1 114 ? -21.636 -17.967 55.396 1.00 82.94 114 GLY A C 1
ATOM 873 O O . GLY A 1 114 ? -20.613 -18.251 56.016 1.00 82.94 114 GLY A O 1
ATOM 874 N N . LEU A 1 115 ? -22.652 -18.831 55.315 1.00 86.94 115 LEU A N 1
ATOM 875 C CA . LEU A 1 115 ? -22.677 -20.156 55.946 1.00 86.94 115 LEU A CA 1
ATOM 876 C C . LEU A 1 115 ? -22.695 -21.259 54.884 1.00 86.94 115 LEU A C 1
ATOM 878 O O . LEU A 1 115 ? -23.311 -21.092 53.835 1.00 86.94 115 LEU A O 1
ATOM 882 N N . CYS A 1 116 ? -22.075 -22.415 55.142 1.00 87.31 116 CYS A N 1
ATOM 883 C CA . CYS A 1 116 ? -22.250 -23.577 54.263 1.00 87.31 116 CYS A CA 1
ATOM 884 C C . CYS A 1 116 ? -23.702 -24.075 54.310 1.00 87.31 116 CYS A C 1
ATOM 886 O O . CYS A 1 116 ? -24.380 -23.906 55.324 1.00 87.31 116 CYS A O 1
ATOM 888 N N . LYS A 1 117 ? -24.160 -24.776 53.265 1.00 85.25 117 LYS A N 1
ATOM 889 C CA . LYS A 1 117 ? -25.542 -25.284 53.144 1.00 85.25 117 LYS A CA 1
ATOM 890 C C . LYS A 1 117 ? -26.084 -25.966 54.401 1.00 85.25 117 LYS A C 1
ATOM 892 O O . LYS A 1 117 ? -27.243 -25.793 54.767 1.00 85.25 117 LYS A O 1
ATOM 897 N N . THR A 1 118 ? -25.255 -26.767 55.071 1.00 88.00 118 THR A N 1
ATOM 898 C CA . THR A 1 118 ? -25.666 -27.477 56.289 1.00 88.00 118 THR A CA 1
ATOM 899 C C . THR A 1 118 ? -25.872 -26.518 57.460 1.00 88.00 118 THR A C 1
ATOM 901 O O . THR A 1 118 ? -26.890 -26.621 58.138 1.00 88.00 118 THR A O 1
ATOM 904 N N . CYS A 1 119 ? -24.950 -25.578 57.684 1.00 89.50 119 CYS A N 1
ATOM 905 C CA . CYS A 1 119 ? -25.077 -24.563 58.733 1.00 89.50 119 CYS A CA 1
ATOM 906 C C . CYS A 1 119 ? -26.223 -23.589 58.429 1.00 89.50 119 CYS A C 1
ATOM 908 O O . CYS A 1 119 ? -27.028 -23.317 59.308 1.00 89.50 119 CYS A O 1
ATOM 910 N N . ALA A 1 120 ? -26.373 -23.163 57.171 1.00 88.50 120 ALA A N 1
ATOM 911 C CA . ALA A 1 120 ? -27.479 -22.320 56.726 1.00 88.50 120 ALA A CA 1
ATOM 912 C C . ALA A 1 120 ? -28.845 -22.980 56.973 1.00 88.50 120 ALA A C 1
ATOM 914 O O . ALA A 1 120 ? -29.762 -22.324 57.461 1.00 88.50 120 ALA A O 1
ATOM 915 N N . ARG A 1 121 ? -28.963 -24.286 56.697 1.00 89.62 121 ARG A N 1
ATOM 916 C CA . ARG A 1 121 ? -30.174 -25.070 56.977 1.00 89.62 121 ARG A CA 1
ATOM 917 C C . ARG A 1 121 ? -30.419 -25.262 58.474 1.00 89.62 121 ARG A C 1
ATOM 919 O O . ARG A 1 121 ? -31.560 -25.183 58.897 1.00 89.62 121 ARG A O 1
ATOM 926 N N . THR A 1 122 ? -29.370 -25.512 59.260 1.00 91.06 122 THR A N 1
ATOM 927 C CA . THR A 1 122 ? -29.485 -25.683 60.724 1.00 91.06 122 THR A CA 1
ATOM 928 C C . THR A 1 122 ? -29.990 -24.393 61.367 1.00 91.06 122 THR A C 1
ATOM 930 O O . THR A 1 122 ? -30.975 -24.420 62.092 1.00 91.06 122 THR A O 1
ATOM 933 N N . ARG A 1 123 ? -29.387 -23.257 60.998 1.00 93.38 123 ARG A N 1
ATOM 934 C CA . ARG A 1 123 ? -29.859 -21.918 61.360 1.00 93.38 123 ARG A CA 1
ATOM 935 C C . ARG A 1 123 ? -31.328 -21.710 60.991 1.00 93.38 123 ARG A C 1
ATOM 937 O O . ARG A 1 123 ? -32.097 -21.248 61.820 1.00 93.38 123 ARG A O 1
ATOM 944 N N . ALA A 1 124 ? -31.703 -22.029 59.748 1.00 89.56 124 ALA A N 1
ATOM 945 C CA . ALA A 1 124 ? -33.064 -21.816 59.262 1.00 89.56 124 ALA A CA 1
ATOM 946 C C . ALA A 1 124 ? -34.099 -22.646 60.039 1.00 89.56 124 ALA A C 1
ATOM 948 O O . ALA A 1 124 ? -35.152 -22.119 60.369 1.00 89.56 124 ALA A O 1
ATOM 949 N N . TYR A 1 125 ? -33.786 -23.902 60.380 1.00 92.00 125 TYR A N 1
ATOM 950 C CA . TYR A 1 125 ? -34.649 -24.724 61.238 1.00 92.00 125 TYR A CA 1
ATOM 951 C C . TYR A 1 125 ? -34.773 -24.178 62.661 1.00 92.00 125 TYR A C 1
ATOM 953 O O . TYR A 1 125 ? -35.823 -24.328 63.270 1.00 92.00 125 TYR A O 1
ATOM 961 N N . ALA A 1 126 ? -33.724 -23.536 63.172 1.00 90.06 126 ALA A N 1
ATOM 962 C CA . ALA A 1 126 ? -33.743 -22.880 64.474 1.00 90.06 126 ALA A CA 1
ATOM 963 C C . ALA A 1 126 ? -34.419 -21.494 64.452 1.00 90.06 126 ALA A C 1
ATOM 965 O O . ALA A 1 126 ? -34.520 -20.862 65.496 1.00 90.06 126 ALA A O 1
ATOM 966 N N . GLY A 1 127 ? -34.843 -20.990 63.284 1.00 91.38 127 GLY A N 1
ATOM 967 C CA . GLY A 1 127 ? -35.453 -19.662 63.157 1.00 91.38 127 GLY A CA 1
ATOM 968 C C . GLY A 1 127 ? -34.501 -18.484 63.413 1.00 91.38 127 GLY A C 1
ATOM 969 O O . GLY A 1 127 ? -34.969 -17.364 63.572 1.00 91.38 127 GLY A O 1
ATOM 970 N N . LEU A 1 128 ? -33.182 -18.709 63.437 1.00 92.94 128 LEU A N 1
ATOM 971 C CA . LEU A 1 128 ? -32.191 -17.700 63.834 1.00 92.94 128 LEU A CA 1
ATOM 972 C C . LEU A 1 128 ? -31.688 -16.845 62.657 1.00 92.94 128 LEU A C 1
ATOM 974 O O . LEU A 1 128 ? -31.550 -17.296 61.506 1.00 92.94 128 LEU A O 1
ATOM 978 N N . THR A 1 129 ? -31.294 -15.608 62.946 1.00 92.12 129 THR A N 1
ATOM 979 C CA . THR A 1 129 ? -30.450 -14.813 62.045 1.00 92.12 129 THR A CA 1
ATOM 980 C C . THR A 1 129 ? -29.037 -15.411 61.949 1.00 92.12 129 THR A C 1
ATOM 982 O O . THR A 1 129 ? -28.671 -16.350 62.659 1.00 92.12 129 THR A O 1
ATOM 985 N N . VAL A 1 130 ? -28.228 -14.942 60.989 1.00 88.38 130 VAL A N 1
ATOM 986 C CA . VAL A 1 130 ? -26.851 -15.451 60.825 1.00 88.38 130 VAL A CA 1
ATOM 987 C C . VAL A 1 130 ? -25.994 -15.112 62.043 1.00 88.38 130 VAL A C 1
ATOM 989 O O . VAL A 1 130 ? -25.251 -15.979 62.493 1.00 88.38 130 VAL A O 1
ATOM 992 N N . GLU A 1 131 ? -26.116 -13.895 62.575 1.00 94.06 131 GLU A N 1
ATOM 993 C CA . GLU A 1 131 ? -25.324 -13.455 63.727 1.00 94.06 131 GLU A CA 1
ATOM 994 C C . GLU A 1 131 ? -25.750 -14.167 65.013 1.00 94.06 131 GLU A C 1
ATOM 996 O O . GLU A 1 131 ? -24.888 -14.670 65.725 1.00 94.06 131 GLU A O 1
ATOM 1001 N N . GLU A 1 132 ? -27.054 -14.339 65.259 1.00 92.31 132 GLU A N 1
ATOM 1002 C CA . GLU A 1 132 ? -27.539 -15.129 66.403 1.00 92.31 132 GLU A CA 1
ATOM 1003 C C . GLU A 1 132 ? -27.054 -16.581 66.332 1.00 92.31 132 GLU A C 1
ATOM 1005 O O . GLU A 1 132 ? -26.585 -17.134 67.321 1.00 92.31 132 GLU A O 1
ATOM 1010 N N . TYR A 1 133 ? -27.084 -17.203 65.148 1.00 93.50 133 TYR A N 1
ATOM 1011 C CA . TYR A 1 133 ? -26.570 -18.563 64.983 1.00 93.50 133 TYR A CA 1
ATOM 1012 C C . TYR A 1 133 ? -25.057 -18.654 65.208 1.00 93.50 133 TYR A C 1
ATOM 1014 O O . TYR A 1 133 ? -24.589 -19.631 65.786 1.00 93.50 133 TYR A O 1
ATOM 1022 N N . LEU A 1 134 ? -24.277 -17.659 64.780 1.00 92.25 134 LEU A N 1
ATOM 1023 C CA . LEU A 1 134 ? -22.840 -17.624 65.064 1.00 92.25 134 LEU A CA 1
ATOM 1024 C C . LEU A 1 134 ? -22.560 -17.396 66.552 1.00 92.25 134 LEU A C 1
ATOM 1026 O O . LEU A 1 134 ? -21.640 -18.017 67.081 1.00 92.25 134 LEU A O 1
ATOM 1030 N N . ALA A 1 135 ? -23.383 -16.596 67.234 1.00 92.75 135 ALA A N 1
ATOM 1031 C CA . ALA A 1 135 ? -23.293 -16.382 68.675 1.00 92.75 135 ALA A CA 1
ATOM 1032 C C . ALA A 1 135 ? -23.533 -17.666 69.490 1.00 92.75 135 ALA A C 1
ATOM 1034 O O . ALA A 1 135 ? -22.974 -17.804 70.572 1.00 92.75 135 ALA A O 1
ATOM 1035 N N . THR A 1 136 ? -24.266 -18.654 68.954 1.00 91.25 136 THR A N 1
ATOM 1036 C CA . THR A 1 136 ? -24.383 -19.986 69.591 1.00 91.25 136 THR A CA 1
ATOM 1037 C C . THR A 1 136 ? -23.104 -20.837 69.519 1.00 91.25 136 THR A C 1
ATOM 1039 O O . THR A 1 136 ? -23.085 -21.956 70.024 1.00 91.25 136 THR A O 1
ATOM 1042 N N . ASN A 1 137 ? -22.045 -20.330 68.878 1.00 89.31 137 ASN A N 1
ATOM 1043 C CA . ASN A 1 137 ? -20.746 -20.979 68.689 1.00 89.31 137 ASN A CA 1
ATOM 1044 C C . ASN A 1 137 ? -20.820 -22.440 68.180 1.00 89.31 137 ASN A C 1
ATOM 1046 O O . ASN A 1 137 ? -20.311 -23.367 68.817 1.00 89.31 137 ASN A O 1
ATOM 1050 N N . PRO A 1 138 ? -21.469 -22.688 67.028 1.00 91.44 138 PRO A N 1
ATOM 1051 C CA . PRO A 1 138 ? -21.640 -24.038 66.505 1.00 91.44 138 PRO A CA 1
ATOM 1052 C C . PRO A 1 138 ? -20.288 -24.654 66.093 1.00 91.44 138 PRO A C 1
ATOM 1054 O O . PRO A 1 138 ? -19.463 -23.964 65.497 1.00 91.44 138 PRO A O 1
ATOM 1057 N N . PRO A 1 139 ? -20.054 -25.964 66.302 1.00 91.31 139 PRO A N 1
ATOM 1058 C CA . PRO A 1 139 ? -18.781 -26.583 65.942 1.00 91.31 139 PRO A CA 1
ATOM 1059 C C . PRO A 1 139 ? -18.578 -26.668 64.412 1.00 91.31 139 PRO A C 1
ATOM 1061 O O . PRO A 1 139 ? -19.533 -26.941 63.663 1.00 91.31 139 PRO A O 1
ATOM 1064 N N . PRO A 1 140 ? -17.335 -26.493 63.912 1.00 90.62 140 PRO A N 1
ATOM 1065 C CA . PRO A 1 140 ? -17.023 -26.618 62.494 1.00 90.62 140 PRO A CA 1
ATOM 1066 C C . PRO A 1 140 ? -17.232 -28.053 62.002 1.00 90.62 140 PRO A C 1
ATOM 1068 O O . PRO A 1 140 ? -16.886 -29.036 62.651 1.00 90.62 140 PRO A O 1
ATOM 1071 N N . ARG A 1 141 ? -17.814 -28.187 60.809 1.00 88.00 141 ARG A N 1
ATOM 1072 C CA . ARG A 1 141 ? -18.131 -29.486 60.202 1.00 88.00 141 ARG A CA 1
ATOM 1073 C C . ARG A 1 141 ? -16.965 -29.990 59.333 1.00 88.00 141 ARG A C 1
ATOM 1075 O O . ARG A 1 141 ? -16.333 -29.164 58.671 1.00 88.00 141 ARG A O 1
ATOM 1082 N N . PRO A 1 142 ? -16.759 -31.322 59.213 1.00 87.50 142 PRO A N 1
ATOM 1083 C CA . PRO A 1 142 ? -15.684 -31.906 58.401 1.00 87.50 142 PRO A CA 1
ATOM 1084 C C . PRO A 1 142 ? -15.718 -31.455 56.939 1.00 87.50 142 PRO A C 1
ATOM 1086 O O . PRO A 1 142 ? -16.804 -31.229 56.397 1.00 87.50 142 PRO A O 1
ATOM 1089 N N . THR A 1 143 ? -14.565 -31.382 56.274 1.00 86.19 143 THR A N 1
ATOM 1090 C CA . THR A 1 143 ? -14.494 -31.057 54.839 1.00 86.19 143 THR A CA 1
ATOM 1091 C C . THR A 1 143 ? -15.284 -32.056 53.984 1.00 86.19 143 THR A C 1
ATOM 1093 O O . THR A 1 143 ? -15.431 -33.229 54.329 1.00 86.19 143 THR A O 1
ATOM 1096 N N . LEU A 1 144 ? -15.828 -31.578 52.864 1.00 86.19 144 LEU A N 1
ATOM 1097 C CA . LEU A 1 144 ? -16.401 -32.437 51.822 1.00 86.19 144 LEU A CA 1
ATOM 1098 C C . LEU A 1 144 ? -15.395 -32.709 50.695 1.00 86.19 144 LEU A C 1
ATOM 1100 O O . LEU A 1 144 ? -15.778 -33.308 49.700 1.00 86.19 144 LEU A O 1
ATOM 1104 N N . GLY A 1 145 ? -14.140 -32.274 50.830 1.00 87.69 145 GLY A N 1
ATOM 1105 C CA . GLY A 1 145 ? -13.123 -32.372 49.786 1.00 87.69 145 GLY A CA 1
ATOM 1106 C C . GLY A 1 145 ? -13.482 -31.604 48.511 1.00 87.69 145 GLY A C 1
ATOM 1107 O O . GLY A 1 145 ? -14.362 -30.737 48.495 1.00 87.69 145 GLY A O 1
ATOM 1108 N N . GLU A 1 146 ? -12.786 -31.940 47.431 1.00 87.31 146 GLU A N 1
ATOM 1109 C CA . GLU A 1 146 ? -12.989 -31.356 46.107 1.00 87.31 146 GLU A CA 1
ATOM 1110 C C . GLU A 1 146 ? -14.130 -32.028 45.332 1.00 87.31 146 GLU A C 1
ATOM 1112 O O . GLU A 1 146 ? -14.680 -33.064 45.723 1.00 87.31 146 GLU A O 1
ATOM 1117 N N . CYS A 1 147 ? -14.519 -31.376 44.243 1.00 88.38 147 CYS A N 1
ATOM 1118 C CA . CYS A 1 147 ? -15.507 -31.841 43.293 1.00 88.38 147 CYS A CA 1
ATOM 1119 C C . CYS A 1 147 ? -15.026 -33.134 42.632 1.00 88.38 147 CYS A C 1
ATOM 1121 O O . CYS A 1 147 ? -13.906 -33.195 42.150 1.00 88.38 147 CYS A O 1
ATOM 1123 N N . VAL A 1 148 ? -15.898 -34.138 42.516 1.00 91.19 148 VAL A N 1
ATOM 1124 C CA . VAL A 1 148 ? -15.546 -35.423 41.869 1.00 91.19 148 VAL A CA 1
ATOM 1125 C C . VAL A 1 148 ? -15.275 -35.326 40.362 1.00 91.19 148 VAL A C 1
ATOM 1127 O O . VAL A 1 148 ? -14.869 -36.305 39.748 1.00 91.19 148 VAL A O 1
ATOM 1130 N N . VAL A 1 149 ? -15.508 -34.163 39.751 1.00 88.75 149 VAL A N 1
ATOM 1131 C CA . VAL A 1 149 ? -15.195 -33.928 38.337 1.00 88.75 149 VAL A CA 1
ATOM 1132 C C . VAL A 1 149 ? -13.689 -33.749 38.173 1.00 88.75 149 VAL A C 1
ATOM 1134 O O . VAL A 1 149 ? -13.133 -32.804 38.726 1.00 88.75 149 VAL A O 1
ATOM 1137 N N . ARG A 1 150 ? -13.057 -34.611 37.364 1.00 84.00 150 ARG A N 1
ATOM 1138 C CA . ARG A 1 150 ? -11.589 -34.746 37.215 1.00 84.00 150 ARG A CA 1
ATOM 1139 C C . ARG A 1 150 ? -10.841 -33.425 37.001 1.00 84.00 150 ARG A C 1
ATOM 1141 O O . ARG A 1 150 ? -9.729 -33.249 37.478 1.00 84.00 150 ARG A O 1
ATOM 1148 N N . VAL A 1 151 ? -11.447 -32.515 36.250 1.00 82.06 151 VAL A N 1
ATOM 1149 C CA . VAL A 1 151 ? -10.862 -31.240 35.804 1.00 82.06 151 VAL A CA 1
ATOM 1150 C C . VAL A 1 151 ? -11.210 -30.053 36.720 1.00 82.06 151 VAL A C 1
ATOM 1152 O O . VAL A 1 151 ? -10.907 -28.906 36.391 1.00 82.06 151 VAL A O 1
ATOM 1155 N N . CYS A 1 152 ? -11.876 -30.295 37.857 1.00 83.69 152 CYS A N 1
ATOM 1156 C CA . CYS A 1 152 ? -12.441 -29.265 38.730 1.00 83.69 152 CYS A CA 1
ATOM 1157 C C . CYS A 1 152 ? -11.809 -29.262 40.128 1.00 83.69 152 CYS A C 1
ATOM 1159 O O . CYS A 1 152 ? -12.100 -30.129 40.941 1.00 83.69 152 CYS A O 1
ATOM 1161 N N . SER A 1 153 ? -11.075 -28.203 40.463 1.00 79.25 153 SER A N 1
ATOM 1162 C CA . SER A 1 153 ? -10.435 -28.000 41.776 1.00 79.25 153 SER A CA 1
ATOM 1163 C C . SER A 1 153 ? -11.360 -27.402 42.852 1.00 79.25 153 SER A C 1
ATOM 1165 O O . SER A 1 153 ? -10.920 -26.988 43.922 1.00 79.25 153 SER A O 1
ATOM 1167 N N . ARG A 1 154 ? -12.669 -27.266 42.589 1.00 81.81 154 ARG A N 1
ATOM 1168 C CA . ARG A 1 154 ? -13.600 -26.583 43.511 1.00 81.81 154 ARG A CA 1
ATOM 1169 C C . ARG A 1 154 ? -14.076 -27.489 44.631 1.00 81.81 154 ARG A C 1
ATOM 1171 O O . ARG A 1 154 ? -14.387 -28.645 44.386 1.00 81.81 154 ARG A O 1
ATOM 1178 N N . TRP A 1 155 ? -14.302 -26.933 45.821 1.00 85.00 155 TRP A N 1
ATOM 1179 C CA . TRP A 1 155 ? -14.895 -27.686 46.929 1.00 85.00 155 TRP A CA 1
ATOM 1180 C C . TRP A 1 155 ? -16.291 -28.233 46.616 1.00 85.00 155 TRP A C 1
ATOM 1182 O O . TRP A 1 155 ? -17.161 -27.549 46.054 1.00 85.00 155 TRP A O 1
ATOM 1192 N N . ALA A 1 156 ? -16.519 -29.472 47.043 1.00 87.19 156 ALA A N 1
ATOM 1193 C CA . ALA A 1 156 ? -17.816 -30.114 46.981 1.00 87.19 156 ALA A CA 1
ATOM 1194 C C . ALA A 1 156 ? -18.826 -29.396 47.889 1.00 87.19 156 ALA A C 1
ATOM 1196 O O . ALA A 1 156 ? -18.552 -29.036 49.034 1.00 87.19 156 ALA A O 1
ATOM 1197 N N . HIS A 1 157 ? -20.038 -29.207 47.373 1.00 82.19 157 HIS A N 1
ATOM 1198 C CA . HIS A 1 157 ? -21.113 -28.500 48.069 1.00 82.19 157 HIS A CA 1
ATOM 1199 C C . HIS A 1 157 ? -22.125 -29.447 48.722 1.00 82.19 157 HIS A C 1
ATOM 1201 O O . HIS A 1 157 ? -22.723 -29.114 49.746 1.00 82.19 157 HIS A O 1
ATOM 1207 N N . LEU A 1 158 ? -22.321 -30.636 48.149 1.00 83.19 158 LEU A N 1
ATOM 1208 C CA . LEU A 1 158 ? -23.261 -31.638 48.646 1.00 83.19 158 LEU A CA 1
ATOM 1209 C C . LEU A 1 158 ? -22.537 -32.917 49.036 1.00 83.19 158 LEU A C 1
ATOM 1211 O O . LEU A 1 158 ? -21.752 -33.451 48.262 1.00 83.19 158 LEU A O 1
ATOM 1215 N N . ARG A 1 159 ? -22.874 -33.458 50.212 1.00 84.12 159 ARG A N 1
ATOM 1216 C CA . ARG A 1 159 ? -22.297 -34.716 50.707 1.00 84.12 159 ARG A CA 1
ATOM 1217 C C . ARG A 1 159 ? -22.598 -35.902 49.784 1.00 84.12 159 ARG A C 1
ATOM 1219 O O . ARG A 1 159 ? -21.717 -36.718 49.571 1.00 84.12 159 ARG A O 1
ATOM 1226 N N . ARG A 1 160 ? -23.823 -35.985 49.248 1.00 86.44 160 ARG A N 1
ATOM 1227 C CA . ARG A 1 160 ? -24.296 -37.140 48.463 1.00 86.44 160 ARG A CA 1
ATOM 1228 C C . ARG A 1 160 ? -23.650 -37.235 47.081 1.00 86.44 160 ARG A C 1
ATOM 1230 O O . ARG A 1 160 ? -23.297 -38.322 46.663 1.00 86.44 160 ARG A O 1
ATOM 1237 N N . THR A 1 161 ? -23.525 -36.112 46.378 1.00 90.00 161 THR A N 1
ATOM 1238 C CA . THR A 1 161 ? -22.986 -36.082 45.009 1.00 90.00 161 THR A CA 1
ATOM 1239 C C . THR A 1 161 ? -21.521 -35.680 44.959 1.00 90.00 161 THR A C 1
ATOM 1241 O O . THR A 1 161 ? -20.880 -35.859 43.935 1.00 90.00 161 THR A O 1
ATOM 1244 N N . ARG A 1 162 ? -20.984 -35.084 46.032 1.00 90.94 162 ARG A N 1
ATOM 1245 C CA . ARG A 1 162 ? -19.615 -34.549 46.074 1.00 90.94 162 ARG A CA 1
ATOM 1246 C C . ARG A 1 162 ? -19.302 -33.605 44.896 1.00 90.94 162 A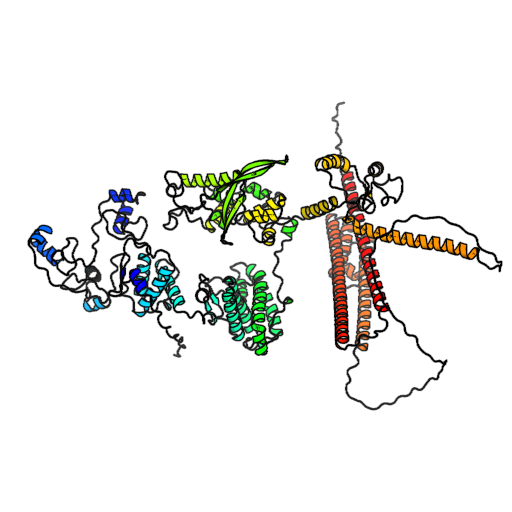RG A C 1
ATOM 1248 O O . ARG A 1 162 ? -18.154 -33.444 44.510 1.00 90.94 162 ARG A O 1
ATOM 1255 N N . LEU A 1 163 ? -20.323 -32.948 44.334 1.00 89.75 163 LEU A N 1
ATOM 1256 C CA . LEU A 1 163 ? -20.187 -31.977 43.247 1.00 89.75 163 LEU A CA 1
ATOM 1257 C C . LEU A 1 163 ? -20.106 -30.548 43.781 1.00 89.75 163 LEU A C 1
ATOM 1259 O O . LEU A 1 163 ? -20.745 -30.198 44.782 1.00 89.75 163 LEU A O 1
ATOM 1263 N N . CYS A 1 164 ? -19.378 -29.684 43.072 1.00 86.12 164 CYS A N 1
ATOM 1264 C CA . CYS A 1 164 ? -19.441 -28.243 43.301 1.00 86.12 164 CYS A CA 1
ATOM 1265 C C . CYS A 1 164 ? -20.830 -27.684 42.904 1.00 86.12 164 CYS A C 1
ATOM 1267 O O . CYS A 1 164 ? -21.550 -28.308 42.116 1.00 86.12 164 CYS A O 1
ATOM 1269 N N . PRO A 1 165 ? -21.235 -26.482 43.365 1.00 83.00 165 PRO A N 1
ATOM 1270 C CA . PRO A 1 165 ? -22.562 -25.929 43.064 1.00 83.00 165 PRO A CA 1
ATOM 1271 C C . PRO A 1 165 ? -22.857 -25.738 41.569 1.00 83.00 165 PRO A C 1
ATOM 1273 O O . PRO A 1 165 ? -24.018 -25.630 41.165 1.00 83.00 165 PRO A O 1
ATOM 1276 N N . ALA A 1 166 ? -21.822 -25.597 40.741 1.00 85.00 166 ALA A N 1
ATOM 1277 C CA . ALA A 1 166 ? -21.990 -25.397 39.310 1.00 85.00 166 ALA A CA 1
ATOM 1278 C C . ALA A 1 166 ? -22.150 -26.727 38.562 1.00 85.00 166 ALA A C 1
ATOM 1280 O O . ALA A 1 166 ? -23.111 -26.877 37.809 1.00 85.00 166 ALA A O 1
ATOM 1281 N N . HIS A 1 167 ? -21.298 -27.714 38.850 1.00 89.12 167 HIS A N 1
ATOM 1282 C CA . HIS A 1 167 ? -21.453 -29.072 38.326 1.00 89.12 167 HIS A CA 1
ATOM 1283 C C . HIS A 1 167 ? -22.736 -29.734 38.818 1.00 89.12 167 HIS A C 1
ATOM 1285 O O . HIS A 1 167 ? -23.417 -30.359 38.020 1.00 89.12 167 HIS A O 1
ATOM 1291 N N . GLN A 1 168 ? -23.156 -29.497 40.064 1.00 89.81 168 GLN A N 1
ATOM 1292 C CA . GLN A 1 168 ? -24.445 -29.980 40.563 1.00 89.81 168 GLN A CA 1
ATOM 1293 C C . GLN A 1 168 ? -25.625 -29.479 39.717 1.00 89.81 168 GLN A C 1
ATOM 1295 O O . GLN A 1 168 ? -26.547 -30.239 39.431 1.00 89.81 168 GLN A O 1
ATOM 1300 N N . ARG A 1 169 ? -25.618 -28.196 39.329 1.00 88.00 169 ARG A N 1
ATOM 1301 C CA . ARG A 1 169 ? -26.673 -27.623 38.477 1.00 88.00 169 ARG A CA 1
ATOM 1302 C C . ARG A 1 169 ? -26.622 -28.174 37.063 1.00 88.00 169 ARG A C 1
ATOM 1304 O O . ARG A 1 169 ? -27.675 -28.410 36.487 1.00 88.00 169 ARG A O 1
ATOM 1311 N N . ARG A 1 170 ? -25.423 -28.380 36.520 1.00 89.00 170 ARG A N 1
ATOM 1312 C CA . ARG A 1 170 ? -25.242 -28.961 35.189 1.00 89.00 170 ARG A CA 1
ATOM 1313 C C . ARG A 1 170 ? -25.712 -30.415 35.143 1.00 89.00 170 ARG A C 1
ATOM 1315 O O . ARG A 1 170 ? -26.579 -30.724 34.343 1.00 89.00 170 ARG A O 1
ATOM 1322 N N . TRP A 1 171 ? -25.240 -31.245 36.070 1.00 93.19 171 TRP A N 1
ATOM 1323 C CA . TRP A 1 171 ? -25.667 -32.636 36.229 1.00 93.19 171 TRP A CA 1
ATOM 1324 C C . TRP A 1 171 ? -27.188 -32.754 36.388 1.00 93.19 171 TRP A C 1
ATOM 1326 O O . TRP A 1 171 ? -27.827 -33.573 35.737 1.00 93.19 171 TRP A O 1
ATOM 1336 N N . ALA A 1 172 ? -27.797 -31.878 37.197 1.00 91.69 172 ALA A N 1
ATOM 1337 C CA . ALA A 1 172 ? -29.250 -31.835 37.338 1.00 91.69 172 ALA A CA 1
ATOM 1338 C C . ALA A 1 172 ? -29.972 -31.404 36.049 1.00 91.69 172 ALA A C 1
ATOM 1340 O O . ALA A 1 172 ? -31.029 -31.951 35.750 1.00 91.69 172 ALA A O 1
ATOM 1341 N N . LYS A 1 173 ? -29.418 -30.442 35.299 1.00 91.25 173 LYS A N 1
ATOM 1342 C CA . LYS A 1 173 ? -29.971 -29.969 34.020 1.00 91.25 173 LYS A CA 1
ATOM 1343 C C . LYS A 1 173 ? -29.886 -31.034 32.922 1.00 91.25 173 LYS A C 1
ATOM 1345 O O . LYS A 1 173 ? -30.769 -31.091 32.080 1.00 91.25 173 LYS A O 1
ATOM 1350 N N . GLU A 1 174 ? -28.856 -31.870 32.948 1.00 90.81 174 GLU A N 1
ATOM 1351 C CA . GLU A 1 174 ? -28.634 -32.969 31.998 1.00 90.81 174 GLU A CA 1
ATOM 1352 C C . GLU A 1 174 ? -29.405 -34.251 32.377 1.00 90.81 174 GLU A C 1
ATOM 1354 O O . GLU A 1 174 ? -29.124 -35.322 31.856 1.00 90.81 174 GLU A O 1
ATOM 1359 N N . GLY A 1 175 ? -30.385 -34.159 33.286 1.00 92.19 175 GLY A N 1
ATOM 1360 C CA . GLY A 1 175 ? -31.266 -35.281 33.625 1.00 92.19 175 GLY A CA 1
ATOM 1361 C C . GLY A 1 175 ? -30.733 -36.228 34.702 1.00 92.19 175 GLY A C 1
ATOM 1362 O O . GLY A 1 175 ? -31.322 -37.280 34.913 1.00 92.19 175 GLY A O 1
ATOM 1363 N N . ARG A 1 176 ? -29.674 -35.846 35.433 1.00 92.56 176 ARG A N 1
ATOM 1364 C CA . ARG A 1 176 ? -29.052 -36.645 36.512 1.00 92.56 176 ARG A CA 1
ATOM 1365 C C . ARG A 1 176 ? -28.549 -38.028 36.046 1.00 92.56 176 ARG A C 1
ATOM 1367 O O . ARG A 1 176 ? -28.944 -39.035 36.634 1.00 92.56 176 ARG A O 1
ATOM 1374 N N . PRO A 1 177 ? -27.670 -38.083 35.029 1.00 92.25 177 PRO A N 1
ATOM 1375 C CA . PRO A 1 177 ? -27.059 -39.332 34.560 1.00 92.25 177 PRO A CA 1
ATOM 1376 C C . PRO A 1 177 ? -26.201 -39.998 35.650 1.00 92.25 177 PRO A C 1
ATOM 1378 O O . PRO A 1 177 ? -25.967 -39.401 36.706 1.00 92.25 177 PRO A O 1
ATOM 1381 N N . ASP A 1 178 ? -25.692 -41.210 35.398 1.00 94.12 178 ASP A N 1
ATOM 1382 C CA . ASP A 1 178 ? -24.751 -41.861 36.320 1.00 94.12 178 ASP A CA 1
ATOM 1383 C C . ASP A 1 178 ? -23.604 -40.908 36.686 1.00 94.12 178 ASP A C 1
ATOM 1385 O O . ASP A 1 178 ? -22.909 -40.370 35.823 1.00 94.12 178 ASP A O 1
ATOM 1389 N N . LEU A 1 179 ? -23.436 -40.666 37.986 1.00 91.44 179 LEU A N 1
ATOM 1390 C CA . LEU A 1 179 ? -22.556 -39.616 38.481 1.00 91.44 179 LEU A CA 1
ATOM 1391 C C . LEU A 1 179 ? -21.083 -39.922 38.187 1.00 91.44 179 LEU A C 1
ATOM 1393 O O . LEU A 1 179 ? -20.327 -38.996 37.901 1.00 91.44 179 LEU A O 1
ATOM 1397 N N . GLY A 1 180 ? -20.677 -41.193 38.264 1.00 89.81 180 GLY A N 1
ATOM 1398 C CA . GLY A 1 180 ? -19.288 -41.607 38.065 1.00 89.81 180 GLY A CA 1
ATOM 1399 C C . GLY A 1 180 ? -18.859 -41.536 36.601 1.00 89.81 180 GLY A C 1
ATOM 1400 O O . GLY A 1 180 ? -17.776 -41.039 36.296 1.00 89.81 180 GLY A O 1
ATOM 1401 N N . ALA A 1 181 ? -19.709 -41.991 35.679 1.00 89.06 181 ALA A N 1
ATOM 1402 C CA . ALA A 1 181 ? -19.505 -41.813 34.244 1.00 89.06 181 ALA A CA 1
ATOM 1403 C C . ALA A 1 181 ? -19.527 -40.328 33.867 1.00 89.06 181 ALA A C 1
ATOM 1405 O O . ALA A 1 181 ? -18.573 -39.823 33.285 1.00 89.06 181 ALA A O 1
ATOM 1406 N N . TRP A 1 182 ? -20.551 -39.597 34.308 1.00 93.00 182 TRP A N 1
ATOM 1407 C CA . TRP A 1 182 ? -20.690 -38.178 34.000 1.00 93.00 182 TRP A CA 1
ATOM 1408 C C . TRP A 1 182 ? -19.518 -37.333 34.510 1.00 93.00 182 TRP A C 1
ATOM 1410 O O . TRP A 1 182 ? -19.028 -36.461 33.799 1.00 93.00 182 TRP A O 1
ATOM 1420 N N . ALA A 1 183 ? -19.033 -37.580 35.731 1.00 90.00 183 ALA A N 1
ATOM 1421 C CA . ALA A 1 183 ? -17.956 -36.787 36.319 1.00 90.00 183 ALA A CA 1
ATOM 1422 C C . ALA A 1 183 ? -16.591 -36.981 35.632 1.00 90.00 183 ALA A C 1
ATOM 1424 O O . ALA A 1 183 ? -15.730 -36.107 35.756 1.00 90.00 183 ALA A O 1
ATOM 1425 N N . ARG A 1 184 ? -16.389 -38.091 34.906 1.00 86.94 184 ARG A N 1
ATOM 1426 C CA . ARG A 1 184 ? -15.172 -38.323 34.111 1.00 86.94 184 ARG A CA 1
ATOM 1427 C C . ARG A 1 184 ? -15.105 -37.416 32.882 1.00 86.94 184 ARG A C 1
ATOM 1429 O O . ARG A 1 184 ? -14.030 -36.888 32.595 1.00 86.94 184 ARG A O 1
ATOM 1436 N N . ASP A 1 185 ? -16.252 -37.196 32.243 1.00 84.44 185 ASP A N 1
ATOM 1437 C CA . ASP A 1 185 ? -16.358 -36.488 30.960 1.00 84.44 185 ASP A CA 1
ATOM 1438 C C . ASP A 1 185 ? -16.856 -35.041 31.102 1.00 84.44 185 ASP A C 1
ATOM 1440 O O . ASP A 1 185 ? -16.756 -34.239 30.172 1.00 84.44 185 ASP A O 1
ATOM 1444 N N . ALA A 1 186 ? -17.395 -34.674 32.268 1.00 86.19 186 ALA A N 1
ATOM 1445 C CA . ALA A 1 186 ? -17.870 -33.323 32.523 1.00 86.19 186 ALA A CA 1
ATOM 1446 C C . ALA A 1 186 ? -16.713 -32.305 32.413 1.00 86.19 186 ALA A C 1
ATOM 1448 O O . ALA A 1 186 ? -15.733 -32.411 33.153 1.00 86.19 186 ALA A O 1
ATOM 1449 N N . PRO A 1 187 ? -16.833 -31.262 31.568 1.00 82.19 187 PRO A N 1
ATOM 1450 C CA . PRO A 1 187 ? -15.776 -30.266 31.406 1.00 82.19 187 PRO A CA 1
ATOM 1451 C C . PRO A 1 187 ? -15.715 -29.324 32.618 1.00 82.19 187 PRO A C 1
ATOM 1453 O O . PRO A 1 187 ? -16.665 -29.235 33.416 1.00 82.19 187 PRO A O 1
ATOM 1456 N N . ALA A 1 188 ? -14.633 -28.560 32.748 1.00 80.44 188 ALA A N 1
ATOM 1457 C CA . ALA A 1 188 ? -14.511 -27.516 33.749 1.00 80.44 188 ALA A CA 1
ATOM 1458 C C . ALA A 1 188 ? -15.597 -26.446 33.569 1.00 80.44 188 ALA A C 1
ATOM 1460 O O . ALA A 1 188 ? -16.190 -26.230 32.506 1.00 80.44 188 ALA A O 1
ATOM 1461 N N . VAL A 1 189 ? -15.899 -25.747 34.666 1.00 77.56 189 VAL A N 1
ATOM 1462 C CA . VAL A 1 189 ? -16.953 -24.730 34.665 1.00 77.56 189 VAL A CA 1
ATOM 1463 C C . VAL A 1 189 ? -16.368 -23.328 34.707 1.00 77.56 189 VAL A C 1
ATOM 1465 O O . VAL A 1 189 ? -15.875 -22.860 35.735 1.00 77.56 189 VAL A O 1
ATOM 1468 N N . TYR A 1 190 ? -16.609 -22.592 33.630 1.00 75.81 190 TYR A N 1
ATOM 1469 C CA . TYR A 1 190 ? -16.259 -21.185 33.474 1.00 75.81 190 TYR A CA 1
ATOM 1470 C C . TYR A 1 190 ? -17.303 -20.255 34.116 1.00 75.81 190 TYR A C 1
ATOM 1472 O O . TYR A 1 190 ? -18.142 -19.670 33.423 1.00 75.81 190 TYR A O 1
ATOM 1480 N N . THR A 1 191 ? -17.277 -20.117 35.444 1.00 66.94 191 THR A N 1
ATOM 1481 C CA . THR A 1 191 ? -18.287 -19.345 36.199 1.00 66.94 191 THR A CA 1
ATOM 1482 C C . THR A 1 191 ? -18.041 -17.843 36.248 1.00 66.94 191 THR A C 1
ATOM 1484 O O . THR A 1 191 ? -18.982 -17.087 36.470 1.00 66.94 191 THR A O 1
ATOM 1487 N N . THR A 1 192 ? -16.799 -17.399 36.072 1.00 71.88 192 THR A N 1
ATOM 1488 C CA . THR A 1 192 ? -16.406 -15.986 36.151 1.00 71.88 192 THR A CA 1
ATOM 1489 C C . THR A 1 192 ? -15.641 -15.583 34.894 1.00 71.88 192 THR A C 1
ATOM 1491 O O . THR A 1 192 ? -15.111 -16.422 34.172 1.00 71.88 192 THR A O 1
ATOM 1494 N N . LEU A 1 193 ? -15.627 -14.284 34.589 1.00 74.12 193 LEU A N 1
ATOM 1495 C CA . LEU A 1 193 ? -14.830 -13.731 33.485 1.00 74.12 193 LEU A CA 1
ATOM 1496 C C . LEU A 1 193 ? -13.352 -13.542 33.862 1.00 74.12 193 LEU A C 1
ATOM 1498 O O . LEU A 1 193 ? -12.520 -13.417 32.973 1.00 74.12 193 LEU A O 1
ATOM 1502 N N . GLY A 1 194 ? -13.046 -13.485 35.162 1.00 78.69 194 GLY A N 1
ATOM 1503 C CA . GLY A 1 194 ? -11.698 -13.251 35.684 1.00 78.69 194 GLY A CA 1
ATOM 1504 C C . GLY A 1 194 ? -10.875 -14.511 35.930 1.00 78.69 194 GLY A C 1
ATOM 1505 O O . GLY A 1 194 ? -9.741 -14.389 36.378 1.00 78.69 194 GLY A O 1
ATOM 1506 N N . THR A 1 195 ? -11.429 -15.691 35.649 1.00 84.75 195 THR A N 1
ATOM 1507 C CA . THR A 1 195 ? -10.726 -16.967 35.800 1.00 84.75 195 THR A CA 1
ATOM 1508 C C . THR A 1 195 ? -11.027 -17.860 34.604 1.00 84.75 195 THR A C 1
ATOM 1510 O O . THR A 1 195 ? -12.195 -18.037 34.245 1.00 84.75 195 THR A O 1
ATOM 1513 N N . VAL A 1 196 ? -9.989 -18.414 33.983 1.00 88.75 196 VAL A N 1
ATOM 1514 C CA . VAL A 1 196 ? -10.110 -19.342 32.853 1.00 88.75 196 VAL A CA 1
ATOM 1515 C C . VAL A 1 196 ? -9.365 -20.634 33.201 1.00 88.75 196 VAL A C 1
ATOM 1517 O O . VAL A 1 196 ? -8.135 -20.620 33.193 1.00 88.75 196 VAL A O 1
ATOM 1520 N N . PRO A 1 197 ? -10.069 -21.737 33.516 1.00 87.56 197 PRO A N 1
ATOM 1521 C CA . PRO A 1 197 ? -9.428 -23.031 33.709 1.00 87.56 197 PRO A CA 1
ATOM 1522 C C . PRO A 1 197 ? -8.822 -23.543 32.401 1.00 87.56 197 PRO A C 1
ATOM 1524 O O . PRO A 1 197 ? -9.440 -23.460 31.334 1.00 87.56 197 PRO A O 1
ATOM 1527 N N . LEU A 1 198 ? -7.608 -24.075 32.519 1.00 90.38 198 LEU A N 1
ATOM 1528 C CA . LEU A 1 198 ? -6.835 -24.749 31.476 1.00 90.38 198 LEU A CA 1
ATOM 1529 C C . LEU A 1 198 ? -6.703 -26.256 31.748 1.00 90.38 198 LEU A C 1
ATOM 1531 O O . LEU A 1 198 ? -6.071 -26.958 30.965 1.00 90.38 198 LEU A O 1
ATOM 1535 N N . SER A 1 199 ? -7.279 -26.756 32.845 1.00 85.88 199 SER A N 1
ATOM 1536 C CA . SER A 1 199 ? -7.291 -28.174 33.229 1.00 85.88 199 SER A CA 1
ATOM 1537 C C . SER A 1 199 ? -8.012 -29.082 32.224 1.00 85.88 199 SER A C 1
ATOM 1539 O O . SER A 1 199 ? -7.716 -30.273 32.169 1.00 85.88 199 SER A O 1
ATOM 1541 N N . ASP A 1 200 ? -8.915 -28.516 31.417 1.00 84.81 200 ASP A N 1
ATOM 1542 C CA . ASP A 1 200 ? -9.621 -29.207 30.328 1.00 84.81 200 ASP A CA 1
ATOM 1543 C C . ASP A 1 200 ? -8.758 -29.430 29.080 1.00 84.81 200 ASP A C 1
ATOM 1545 O O . ASP A 1 200 ? -9.137 -30.203 28.202 1.00 84.81 200 ASP A O 1
ATOM 1549 N N . LEU A 1 201 ? -7.625 -28.732 28.964 1.00 89.62 201 LEU A N 1
ATOM 1550 C CA . LEU A 1 201 ? -6.728 -28.874 27.824 1.00 89.62 201 LEU A CA 1
ATOM 1551 C C . LEU A 1 201 ? -5.779 -30.052 28.046 1.00 89.62 201 LEU A C 1
ATOM 1553 O O . LEU A 1 201 ? -5.228 -30.220 29.138 1.00 89.62 201 LEU A O 1
ATOM 1557 N N . ASP A 1 202 ? -5.537 -30.818 26.983 1.00 87.25 202 ASP A N 1
ATOM 1558 C CA . ASP A 1 202 ? -4.465 -31.812 26.954 1.00 87.25 202 ASP A CA 1
ATOM 1559 C C . ASP A 1 202 ? -3.119 -31.172 27.375 1.00 87.25 202 ASP A C 1
ATOM 1561 O O . ASP A 1 202 ? -2.860 -30.023 26.995 1.00 87.25 202 ASP A O 1
ATOM 1565 N N . PRO A 1 203 ? -2.252 -31.853 28.156 1.00 89.75 203 PRO A N 1
ATOM 1566 C CA . PRO A 1 203 ? -0.990 -31.280 28.620 1.00 89.75 203 PRO A CA 1
ATOM 1567 C C . PRO A 1 203 ? -0.102 -30.703 27.510 1.00 89.75 203 PRO A C 1
ATOM 1569 O O . PRO A 1 203 ? 0.530 -29.667 27.732 1.00 89.75 203 PRO A O 1
ATOM 1572 N N . PHE A 1 204 ? -0.069 -31.324 26.328 1.00 90.81 204 PHE A N 1
ATOM 1573 C CA . PHE A 1 204 ? 0.707 -30.837 25.190 1.00 90.81 204 PHE A CA 1
ATOM 1574 C C . PHE A 1 204 ? 0.087 -29.566 24.598 1.00 90.81 204 PHE A C 1
ATOM 1576 O O . PHE A 1 204 ? 0.766 -28.539 24.478 1.00 90.81 204 PHE A O 1
ATOM 1583 N N . LEU A 1 205 ? -1.224 -29.584 24.332 1.00 92.81 205 LEU A N 1
ATOM 1584 C CA . LEU A 1 205 ? -1.954 -28.409 23.849 1.00 92.81 205 LEU A CA 1
ATOM 1585 C C . LEU A 1 205 ? -1.864 -27.237 24.837 1.00 92.81 205 LEU A C 1
ATOM 1587 O O . LEU A 1 205 ? -1.683 -26.085 24.437 1.00 92.81 205 LEU A O 1
ATOM 1591 N N . ARG A 1 206 ? -1.974 -27.511 26.138 1.00 93.19 206 ARG A N 1
ATOM 1592 C CA . ARG A 1 206 ? -1.879 -26.506 27.201 1.00 93.19 206 ARG A CA 1
ATOM 1593 C C . ARG A 1 206 ? -0.542 -25.774 27.156 1.00 93.19 206 ARG A C 1
ATOM 1595 O O . ARG A 1 206 ? -0.527 -24.549 27.263 1.00 93.19 206 ARG A O 1
ATOM 1602 N N . THR A 1 207 ? 0.559 -26.493 26.948 1.00 91.69 207 THR A N 1
ATOM 1603 C CA . THR A 1 207 ? 1.890 -25.891 26.786 1.00 91.69 207 THR A CA 1
ATOM 1604 C C . THR A 1 207 ? 1.936 -24.976 25.564 1.00 91.69 207 THR A C 1
ATOM 1606 O O . THR A 1 207 ? 2.362 -23.830 25.685 1.00 91.69 207 THR A O 1
ATOM 1609 N N . GLN A 1 208 ? 1.415 -25.410 24.412 1.00 92.19 208 GLN A N 1
ATOM 1610 C CA . GLN A 1 208 ? 1.352 -24.568 23.209 1.00 92.19 208 GLN A CA 1
ATOM 1611 C C . GLN A 1 208 ? 0.499 -23.305 23.423 1.00 92.19 208 GLN A C 1
ATOM 1613 O O . GLN A 1 208 ? 0.908 -22.205 23.053 1.00 92.19 208 GLN A O 1
ATOM 1618 N N . VAL A 1 209 ? -0.663 -23.427 24.072 1.00 93.50 209 VAL A N 1
ATOM 1619 C CA . VAL A 1 209 ? -1.510 -22.275 24.422 1.00 93.50 209 VAL A CA 1
ATOM 1620 C C . VAL A 1 209 ? -0.754 -21.290 25.315 1.00 93.50 209 VAL A C 1
ATOM 1622 O O . VAL A 1 209 ? -0.802 -20.087 25.062 1.00 93.50 209 VAL A O 1
ATOM 1625 N N . LEU A 1 210 ? -0.023 -21.780 26.318 1.00 94.19 210 LEU A N 1
ATOM 1626 C CA . LEU A 1 210 ? 0.753 -20.939 27.231 1.00 94.19 210 LEU A CA 1
ATOM 1627 C C . LEU A 1 210 ? 1.950 -20.269 26.545 1.00 94.19 210 LEU A C 1
ATOM 1629 O O . LEU A 1 210 ? 2.191 -19.090 26.789 1.00 94.19 210 LEU A O 1
ATOM 1633 N N . VAL A 1 211 ? 2.634 -20.957 25.627 1.00 91.19 211 VAL A N 1
ATOM 1634 C CA . VAL A 1 211 ? 3.671 -20.356 24.772 1.00 91.19 211 VAL A CA 1
ATOM 1635 C C . VAL A 1 211 ? 3.090 -19.229 23.917 1.00 91.19 211 VAL A C 1
ATOM 1637 O O . VAL A 1 211 ? 3.652 -18.133 23.865 1.00 91.19 211 VAL A O 1
ATOM 1640 N N . GLY A 1 212 ? 1.953 -19.472 23.259 1.00 90.06 212 GLY A N 1
ATOM 1641 C CA . GLY A 1 212 ? 1.275 -18.460 22.453 1.00 90.06 212 GLY A CA 1
ATOM 1642 C C . GLY A 1 212 ? 0.805 -17.266 23.289 1.00 90.06 212 GLY A C 1
ATOM 1643 O O . GLY A 1 212 ? 0.952 -16.118 22.868 1.00 90.06 212 GLY A O 1
ATOM 1644 N N . TYR A 1 213 ? 0.281 -17.524 24.487 1.00 92.00 213 TYR A N 1
ATOM 1645 C CA . TYR A 1 213 ? -0.138 -16.503 25.444 1.00 92.00 213 TYR A CA 1
ATOM 1646 C C . TYR A 1 213 ? 1.042 -15.653 25.937 1.00 92.00 213 TYR A C 1
ATOM 1648 O O . TYR A 1 213 ? 0.942 -14.426 25.954 1.00 92.00 213 TYR A O 1
ATOM 1656 N N . GLU A 1 214 ? 2.180 -16.277 26.252 1.00 88.75 214 GLU A N 1
ATOM 1657 C CA . GLU A 1 214 ? 3.409 -15.590 26.661 1.00 88.75 214 GLU A CA 1
ATOM 1658 C C . GLU A 1 214 ? 3.892 -14.609 25.583 1.00 88.75 214 GLU A C 1
ATOM 1660 O O . GLU A 1 214 ? 4.118 -13.430 25.853 1.00 88.75 214 GLU A O 1
ATOM 1665 N N . VAL A 1 215 ? 3.995 -15.073 24.334 1.00 82.69 215 VAL A N 1
ATOM 1666 C CA . VAL A 1 215 ? 4.419 -14.226 23.208 1.00 82.69 215 VAL A CA 1
ATOM 1667 C C . VAL A 1 215 ? 3.415 -13.096 22.974 1.00 82.69 215 VAL A C 1
ATOM 1669 O O . VAL A 1 215 ? 3.806 -11.963 22.691 1.00 82.69 215 VAL A O 1
ATOM 1672 N N . GLN A 1 216 ? 2.117 -13.365 23.140 1.00 85.00 216 GLN A N 1
ATOM 1673 C CA . GLN A 1 216 ? 1.093 -12.331 23.031 1.00 85.00 216 GLN A CA 1
ATOM 1674 C C . GLN A 1 216 ? 1.256 -11.233 24.087 1.00 85.00 216 GLN A C 1
ATOM 1676 O O . GLN A 1 216 ? 1.128 -10.059 23.741 1.00 85.00 216 GLN A O 1
ATOM 1681 N N . LEU A 1 217 ? 1.543 -11.595 25.341 1.00 80.81 217 LEU A N 1
ATOM 1682 C CA . LEU A 1 217 ? 1.826 -10.634 26.410 1.00 80.81 217 LEU A CA 1
ATOM 1683 C C . LEU A 1 217 ? 3.049 -9.772 26.071 1.00 80.81 217 LEU A C 1
ATOM 1685 O O . LEU A 1 217 ? 2.983 -8.545 26.157 1.00 80.81 217 LEU A O 1
ATOM 1689 N N . ARG A 1 218 ? 4.138 -10.402 25.616 1.00 76.50 218 ARG A N 1
ATOM 1690 C CA . ARG A 1 218 ? 5.396 -9.716 25.277 1.00 76.50 218 ARG A CA 1
ATOM 1691 C C . ARG A 1 218 ? 5.278 -8.787 24.068 1.00 76.50 218 ARG A C 1
ATOM 1693 O O . ARG A 1 218 ? 5.929 -7.748 24.035 1.00 76.50 218 ARG A O 1
ATOM 1700 N N . ASN A 1 219 ? 4.419 -9.115 23.103 1.00 66.88 219 ASN A N 1
ATOM 1701 C CA . ASN A 1 219 ? 4.145 -8.256 21.944 1.00 66.88 219 ASN A CA 1
ATOM 1702 C C . ASN A 1 219 ? 3.379 -6.968 22.302 1.00 66.88 219 ASN A C 1
ATOM 1704 O O . ASN A 1 219 ? 3.275 -6.064 21.468 1.00 66.88 219 ASN A O 1
ATOM 1708 N N . GLY A 1 220 ? 2.869 -6.864 23.533 1.00 58.94 220 GLY A N 1
ATOM 1709 C CA . GLY A 1 220 ? 2.205 -5.679 24.056 1.00 58.94 220 GLY A CA 1
ATOM 1710 C C . GLY A 1 220 ? 0.732 -5.553 23.652 1.00 58.94 220 GLY A C 1
ATOM 1711 O O . GLY A 1 220 ? 0.204 -6.260 22.794 1.00 58.94 220 GLY A O 1
ATOM 1712 N N . GLY A 1 221 ? 0.040 -4.614 24.299 1.00 64.88 221 GLY A N 1
ATOM 1713 C CA . GLY A 1 221 ? -1.415 -4.474 24.216 1.00 64.88 221 GLY A CA 1
ATOM 1714 C C . GLY A 1 221 ? -2.144 -5.218 25.339 1.00 64.88 221 GLY A C 1
ATOM 1715 O O . GLY A 1 221 ? -1.567 -6.019 26.065 1.00 64.88 221 GLY A O 1
ATOM 1716 N N . ARG A 1 222 ? -3.432 -4.907 25.529 1.00 79.44 222 ARG A N 1
ATOM 1717 C CA . ARG A 1 222 ? -4.238 -5.513 26.600 1.00 79.44 222 ARG A CA 1
ATOM 1718 C C . ARG A 1 222 ? -4.905 -6.799 26.125 1.00 79.44 222 ARG A C 1
ATOM 1720 O O . ARG A 1 222 ? -5.650 -6.775 25.146 1.00 79.44 222 ARG A O 1
ATOM 1727 N N . ILE A 1 223 ? -4.719 -7.883 26.870 1.00 86.62 223 ILE A N 1
ATOM 1728 C CA . ILE A 1 223 ? -5.395 -9.162 26.642 1.00 86.62 223 ILE A CA 1
ATOM 1729 C C . ILE A 1 223 ? -6.866 -9.074 27.055 1.00 86.62 223 ILE A C 1
ATOM 1731 O O . ILE A 1 223 ? -7.210 -8.505 28.092 1.00 86.62 223 ILE A O 1
ATOM 1735 N N . SER A 1 224 ? -7.752 -9.654 26.246 1.00 87.44 224 SER A N 1
ATOM 1736 C CA . SER A 1 224 ? -9.170 -9.804 26.567 1.00 87.44 224 SER A CA 1
ATOM 1737 C C . SER A 1 224 ? -9.446 -11.173 27.198 1.00 87.44 224 SER A C 1
ATOM 1739 O O . SER A 1 224 ? -9.409 -12.176 26.481 1.00 87.44 224 SER A O 1
ATOM 1741 N N . PRO A 1 225 ? -9.813 -11.255 28.494 1.00 88.50 225 PRO A N 1
ATOM 1742 C CA . PRO A 1 225 ? -10.125 -12.537 29.136 1.00 88.50 225 PRO A CA 1
ATOM 1743 C C . PRO A 1 225 ? -11.304 -13.266 28.487 1.00 88.50 225 PRO A C 1
ATOM 1745 O O . PRO A 1 225 ? -11.337 -14.491 28.445 1.00 88.50 225 PRO A O 1
ATOM 1748 N N . SER A 1 226 ? -12.260 -12.526 27.916 1.00 84.06 226 SER A N 1
ATOM 1749 C CA . SER A 1 226 ? -13.380 -13.109 27.170 1.00 84.06 226 SER A CA 1
ATOM 1750 C C . SER A 1 226 ? -12.926 -13.818 25.895 1.00 84.06 226 SER A C 1
ATOM 1752 O O . SER A 1 226 ? -13.476 -14.868 25.565 1.00 84.06 226 SER A O 1
ATOM 1754 N N . GLN A 1 227 ? -11.919 -13.286 25.195 1.00 86.62 227 GLN A N 1
ATOM 1755 C CA . GLN A 1 227 ? -11.345 -13.948 24.020 1.00 86.62 227 GLN A CA 1
ATOM 1756 C C . GLN A 1 227 ? -10.465 -15.136 24.413 1.00 86.62 227 GLN A C 1
ATOM 1758 O O . GLN A 1 227 ? -10.561 -16.167 23.758 1.00 86.62 227 GLN A O 1
ATOM 1763 N N . VAL A 1 228 ? -9.707 -15.047 25.516 1.00 90.19 228 VAL A N 1
ATOM 1764 C CA . VAL A 1 228 ? -8.986 -16.204 26.088 1.00 90.19 228 VAL A CA 1
ATOM 1765 C C . VAL A 1 228 ? -9.970 -17.328 26.415 1.00 90.19 228 VAL A C 1
ATOM 1767 O O . VAL A 1 228 ? -9.821 -18.440 25.921 1.00 90.19 228 VAL A O 1
ATOM 1770 N N . LYS A 1 229 ? -11.033 -17.024 27.173 1.00 88.50 229 LYS A N 1
ATOM 1771 C CA . LYS A 1 229 ? -12.097 -17.980 27.507 1.00 88.50 229 LYS A CA 1
ATOM 1772 C C . LYS A 1 229 ? -12.720 -18.601 26.257 1.00 88.50 229 LYS A C 1
ATOM 1774 O O . LYS A 1 229 ? -12.904 -19.810 26.212 1.00 88.50 229 LYS A O 1
ATOM 1779 N N . SER A 1 230 ? -13.055 -17.783 25.259 1.00 86.88 230 SER A N 1
ATOM 1780 C CA . SER A 1 230 ? -13.676 -18.265 24.017 1.00 86.88 230 SER A CA 1
ATOM 1781 C C . SER A 1 230 ? -12.736 -19.169 23.221 1.00 86.88 230 SER A C 1
ATOM 1783 O O . SER A 1 230 ? -13.184 -20.179 22.692 1.00 86.88 230 SER A O 1
ATOM 1785 N N . ALA A 1 231 ? -11.443 -18.839 23.174 1.00 89.81 231 ALA A N 1
ATOM 1786 C CA . ALA A 1 231 ? -10.425 -19.645 22.513 1.00 89.81 231 ALA A CA 1
ATOM 1787 C C . ALA A 1 231 ? -10.246 -21.008 23.196 1.00 89.81 231 ALA A C 1
ATOM 1789 O O . ALA A 1 231 ? -10.286 -22.030 22.520 1.00 89.81 231 ALA A O 1
ATOM 1790 N N . VAL A 1 232 ? -10.124 -21.036 24.529 1.00 90.56 232 VAL A N 1
ATOM 1791 C CA . VAL A 1 232 ? -10.003 -22.286 25.301 1.00 90.56 232 VAL A CA 1
ATOM 1792 C C . VAL A 1 232 ? -11.256 -23.150 25.144 1.00 90.56 232 VAL A C 1
ATOM 1794 O O . VAL A 1 232 ? -11.144 -24.326 24.819 1.00 90.56 232 VAL A O 1
ATOM 1797 N N . LEU A 1 233 ? -12.452 -22.565 25.286 1.00 88.00 233 LEU A N 1
ATOM 1798 C CA . LEU A 1 233 ? -13.713 -23.283 25.070 1.00 88.00 233 LEU A CA 1
ATOM 1799 C C . LEU A 1 233 ? -13.814 -23.871 23.660 1.00 88.00 233 LEU A C 1
ATOM 1801 O O . LEU A 1 233 ? -14.305 -24.984 23.500 1.00 88.00 233 LEU A O 1
ATOM 1805 N N . TRP A 1 234 ? -13.360 -23.132 22.646 1.00 89.69 234 TRP A N 1
ATOM 1806 C CA . TRP A 1 234 ? -13.355 -23.612 21.270 1.00 89.69 234 TRP A CA 1
ATOM 1807 C C . TRP A 1 234 ? -12.411 -24.807 21.098 1.00 89.69 234 TRP A C 1
ATOM 1809 O O . TRP A 1 234 ? -12.826 -25.812 20.527 1.00 89.69 234 TRP A O 1
ATOM 1819 N N . LEU A 1 235 ? -11.191 -24.730 21.642 1.00 90.62 235 LEU A N 1
ATOM 1820 C CA . LEU A 1 235 ? -10.208 -25.817 21.591 1.00 90.62 235 LEU A CA 1
ATOM 1821 C C . LEU A 1 235 ? -10.735 -27.104 22.240 1.00 90.62 235 LEU A C 1
ATOM 1823 O O . LEU A 1 235 ? -10.610 -28.176 21.652 1.00 90.62 235 LEU A O 1
ATOM 1827 N N . VAL A 1 236 ? -11.376 -26.981 23.407 1.00 87.88 236 VAL A N 1
ATOM 1828 C CA . VAL A 1 236 ? -12.007 -28.108 24.113 1.00 87.88 236 VAL A CA 1
ATOM 1829 C C . VAL A 1 236 ? -13.172 -28.677 23.300 1.00 87.88 236 VAL A C 1
ATOM 1831 O O . VAL A 1 236 ? -13.240 -29.881 23.082 1.00 87.88 236 VAL A O 1
ATOM 1834 N N . ALA A 1 237 ? -14.071 -27.821 22.801 1.00 87.19 237 ALA A N 1
ATOM 1835 C CA . ALA A 1 237 ? -15.252 -28.253 22.051 1.00 87.19 237 ALA A CA 1
ATOM 1836 C C . ALA A 1 237 ? -14.922 -28.976 20.732 1.00 87.19 237 ALA A C 1
ATOM 1838 O O . ALA A 1 237 ? -15.741 -29.755 20.257 1.00 87.19 237 ALA A O 1
ATOM 1839 N N . HIS A 1 238 ? -13.745 -28.721 20.151 1.00 88.06 238 HIS A N 1
ATOM 1840 C CA . HIS A 1 238 ? -13.282 -29.356 18.910 1.00 88.06 238 HIS A CA 1
ATOM 1841 C C . HIS A 1 238 ? -12.234 -30.450 19.157 1.00 88.06 238 HIS A C 1
ATOM 1843 O O . HIS A 1 238 ? -11.630 -30.923 18.198 1.00 88.06 238 HIS A O 1
ATOM 1849 N N . ALA A 1 239 ? -12.005 -30.840 20.419 1.00 87.94 239 ALA A N 1
ATOM 1850 C CA . ALA A 1 239 ? -11.061 -31.889 20.808 1.00 87.94 239 ALA A CA 1
ATOM 1851 C C . ALA A 1 239 ? -9.666 -31.733 20.165 1.00 87.94 239 ALA A C 1
ATOM 1853 O O . ALA A 1 239 ? -9.061 -32.696 19.694 1.00 87.94 239 ALA A O 1
ATOM 1854 N N . VAL A 1 240 ? -9.155 -30.499 20.115 1.00 90.19 240 VAL A N 1
ATOM 1855 C CA . VAL A 1 240 ? -7.837 -30.225 19.533 1.00 90.19 240 VAL A CA 1
ATOM 1856 C C . VAL A 1 240 ? -6.756 -30.836 20.431 1.00 90.19 240 VAL A C 1
ATOM 1858 O O . VAL A 1 240 ? -6.725 -30.564 21.626 1.00 90.19 240 VAL A O 1
ATOM 1861 N N . GLY A 1 241 ? -5.864 -31.647 19.858 1.00 88.94 241 GLY A N 1
ATOM 1862 C CA . GLY A 1 241 ? -4.691 -32.192 20.562 1.00 88.94 241 GLY A CA 1
ATOM 1863 C C . GLY A 1 241 ? -3.395 -31.421 20.294 1.00 88.94 241 GLY A C 1
ATOM 1864 O O . GLY A 1 241 ? -2.500 -31.409 21.129 1.00 88.94 241 GLY A O 1
ATOM 1865 N N . ASP A 1 242 ? -3.304 -30.742 19.148 1.00 91.12 242 ASP A N 1
ATOM 1866 C CA . ASP A 1 242 ? -2.139 -29.961 18.724 1.00 91.12 242 ASP A CA 1
ATOM 1867 C C . ASP A 1 242 ? -2.609 -28.670 18.043 1.00 91.12 242 ASP A C 1
ATOM 1869 O O . ASP A 1 242 ? -3.281 -28.690 17.006 1.00 91.12 242 ASP A O 1
ATOM 1873 N N . LEU A 1 243 ? -2.249 -27.528 18.627 1.00 89.75 243 LEU A N 1
ATOM 1874 C CA . LEU A 1 243 ? -2.594 -26.198 18.141 1.00 89.75 243 LEU A CA 1
ATOM 1875 C C . LEU A 1 243 ? -2.030 -25.922 16.741 1.00 89.75 243 LEU A C 1
ATOM 1877 O O . LEU A 1 243 ? -2.660 -25.203 15.963 1.00 89.75 243 LEU A O 1
ATOM 1881 N N . LEU A 1 244 ? -0.862 -26.476 16.404 1.00 85.75 244 LEU A N 1
ATOM 1882 C CA . LEU A 1 244 ? -0.220 -26.287 15.100 1.00 85.75 244 LEU A CA 1
ATOM 1883 C C . LEU A 1 244 ? -0.950 -27.037 13.980 1.00 85.75 244 LEU A C 1
ATOM 1885 O O . LEU A 1 244 ? -0.950 -26.566 12.837 1.00 85.75 244 LEU A O 1
ATOM 1889 N N . GLN A 1 245 ? -1.617 -28.143 14.321 1.00 85.25 245 GLN A N 1
ATOM 1890 C CA . GLN A 1 245 ? -2.400 -28.979 13.403 1.00 85.25 245 GLN A CA 1
ATOM 1891 C C . GLN A 1 245 ? -3.905 -28.677 13.435 1.00 85.25 245 GLN A C 1
ATOM 1893 O O . GLN A 1 245 ? -4.668 -29.289 12.692 1.00 85.25 245 GLN A O 1
ATOM 1898 N N . ALA A 1 246 ? -4.346 -27.730 14.267 1.00 84.56 246 ALA A N 1
ATOM 1899 C CA . ALA A 1 246 ? -5.755 -27.378 14.388 1.00 84.56 246 ALA A CA 1
ATOM 1900 C C . ALA A 1 246 ? -6.327 -26.849 13.060 1.00 84.56 246 ALA A C 1
ATOM 1902 O O . ALA A 1 246 ? -5.803 -25.886 12.480 1.00 84.56 246 ALA A O 1
ATOM 1903 N N . ASP A 1 247 ? -7.436 -27.436 12.608 1.00 82.19 247 ASP A N 1
ATOM 1904 C CA . ASP A 1 247 ? -8.197 -26.937 11.464 1.00 82.19 247 ASP A CA 1
ATOM 1905 C C . ASP A 1 247 ? -9.113 -25.786 11.908 1.00 82.19 247 ASP A C 1
ATOM 1907 O O . ASP A 1 247 ? -10.024 -25.962 12.717 1.00 82.19 247 ASP A O 1
ATOM 1911 N N . LEU A 1 248 ? -8.811 -24.564 11.456 1.00 80.56 248 LEU A N 1
ATOM 1912 C CA . LEU A 1 248 ? -9.439 -23.342 11.968 1.00 80.56 248 LEU A CA 1
ATOM 1913 C C . LEU A 1 248 ? -10.452 -22.789 10.952 1.00 80.56 248 LEU A C 1
ATOM 1915 O O . LEU A 1 248 ? -10.032 -22.373 9.865 1.00 80.56 248 LEU A O 1
ATOM 1919 N N . PRO A 1 249 ? -11.741 -22.623 11.314 1.00 70.75 249 PRO A N 1
ATOM 1920 C CA . PRO A 1 249 ? -12.761 -22.076 10.417 1.00 70.75 249 PRO A CA 1
ATOM 1921 C C . PRO A 1 249 ? -12.475 -20.603 10.080 1.00 70.75 249 PRO A C 1
ATOM 1923 O O . PRO A 1 249 ? -11.799 -19.945 10.880 1.00 70.75 249 PRO A O 1
ATOM 1926 N N . PRO A 1 250 ? -12.977 -20.051 8.953 1.00 66.38 250 PRO A N 1
ATOM 1927 C CA . PRO A 1 250 ? -12.688 -18.691 8.470 1.00 66.38 250 PRO A CA 1
ATOM 1928 C C . PRO A 1 250 ? -12.740 -17.588 9.549 1.00 66.38 250 PRO A C 1
ATOM 1930 O O . PRO A 1 250 ? -13.398 -17.726 10.578 1.00 66.38 250 PRO A O 1
ATOM 1933 N N . LYS A 1 251 ? -12.002 -16.484 9.344 1.00 65.19 251 LYS A N 1
ATOM 1934 C CA . LYS A 1 251 ? -11.750 -15.440 10.368 1.00 65.19 251 LYS A CA 1
ATOM 1935 C C . LYS A 1 251 ? -13.032 -14.973 11.096 1.00 65.19 251 LYS A C 1
ATOM 1937 O O . LYS A 1 251 ? -13.972 -14.524 10.451 1.00 65.19 251 LYS A O 1
ATOM 1942 N N . GLY A 1 252 ? -13.012 -14.977 12.437 1.00 61.16 252 GLY A N 1
ATOM 1943 C CA . GLY A 1 252 ? -14.096 -14.499 13.312 1.00 61.16 252 GLY A CA 1
ATOM 1944 C C . GLY A 1 252 ? -13.631 -14.254 14.761 1.00 61.16 252 GLY A C 1
ATOM 1945 O O . GLY A 1 252 ? -12.506 -14.596 15.115 1.00 61.16 252 GLY A O 1
ATOM 1946 N N . GLN A 1 253 ? -14.475 -13.652 15.617 1.00 57.59 253 GLN A N 1
ATOM 1947 C CA . GLN A 1 253 ? -14.073 -13.218 16.975 1.00 57.59 253 GLN A CA 1
ATOM 1948 C C . GLN A 1 253 ? -13.631 -14.366 17.903 1.00 57.59 253 GLN A C 1
ATOM 1950 O O . GLN A 1 253 ? -12.751 -14.155 18.737 1.00 57.59 253 GLN A O 1
ATOM 1955 N N . THR A 1 254 ? -14.207 -15.563 17.759 1.00 64.44 254 THR A N 1
ATOM 1956 C CA . THR A 1 254 ? -13.908 -16.747 18.585 1.00 64.44 254 THR A CA 1
ATOM 1957 C C . THR A 1 254 ? -12.568 -17.397 18.241 1.00 64.44 254 THR A C 1
ATOM 1959 O O . THR A 1 254 ? -11.903 -17.918 19.133 1.00 64.44 254 THR A O 1
ATOM 1962 N N . THR A 1 255 ? -12.125 -17.317 16.981 1.00 73.44 255 THR A N 1
ATOM 1963 C CA . THR A 1 255 ? -10.878 -17.946 16.512 1.00 73.44 255 THR A CA 1
ATOM 1964 C C . THR A 1 255 ? -9.685 -16.996 16.467 1.00 73.44 255 THR A C 1
ATOM 1966 O O . THR A 1 255 ? -8.572 -17.446 16.208 1.00 73.44 255 THR A O 1
ATOM 1969 N N . THR A 1 256 ? -9.866 -15.699 16.753 1.00 83.19 256 THR A N 1
ATOM 1970 C CA . THR A 1 256 ? -8.776 -14.707 16.703 1.00 83.19 256 THR A CA 1
ATOM 1971 C C . THR A 1 256 ? -7.586 -15.110 17.574 1.00 83.19 256 THR A C 1
ATOM 1973 O O . THR A 1 256 ? -6.475 -15.187 17.064 1.00 83.19 256 THR A O 1
ATOM 1976 N N . TYR A 1 257 ? -7.792 -15.397 18.865 1.00 88.81 257 TYR A N 1
ATOM 1977 C CA . TYR A 1 257 ? -6.682 -15.748 19.765 1.00 88.81 257 TYR A CA 1
ATOM 1978 C C . TYR A 1 257 ? -6.107 -17.130 19.466 1.00 88.81 257 TYR A C 1
ATOM 1980 O O . TYR A 1 257 ? -4.895 -17.277 19.499 1.00 88.81 257 TYR A O 1
ATOM 1988 N N . VAL A 1 258 ? -6.936 -18.099 19.062 1.00 89.31 258 VAL A N 1
ATOM 1989 C CA . VAL A 1 258 ? -6.457 -19.418 18.613 1.00 89.31 258 VAL A CA 1
ATOM 1990 C C . VAL A 1 258 ? -5.501 -19.272 17.422 1.00 89.31 258 VAL A C 1
ATOM 1992 O O . VAL A 1 258 ? -4.408 -19.829 17.432 1.00 89.31 258 VAL A O 1
ATOM 1995 N N . ARG A 1 259 ? -5.873 -18.462 16.420 1.00 86.75 259 ARG A N 1
ATOM 1996 C CA . ARG A 1 259 ? -5.036 -18.162 15.245 1.00 86.75 259 ARG A CA 1
ATOM 1997 C C . ARG A 1 259 ? -3.745 -17.451 15.634 1.00 86.75 259 ARG A C 1
ATOM 1999 O O . ARG A 1 259 ? -2.678 -17.832 15.164 1.00 86.75 259 ARG A O 1
ATOM 2006 N N . THR A 1 260 ? -3.850 -16.440 16.493 1.00 84.50 260 THR A N 1
ATOM 2007 C CA . THR A 1 260 ? -2.702 -15.679 16.995 1.00 84.50 260 THR A CA 1
ATOM 2008 C C . THR A 1 260 ? -1.725 -16.578 17.754 1.00 84.50 260 THR A C 1
ATOM 2010 O O . THR A 1 260 ? -0.532 -16.555 17.472 1.00 84.50 260 THR A O 1
ATOM 2013 N N . TRP A 1 261 ? -2.213 -17.407 18.679 1.00 89.44 261 TRP A N 1
ATOM 2014 C CA . TRP A 1 261 ? -1.376 -18.332 19.442 1.00 89.44 261 TRP A CA 1
ATOM 2015 C C . TRP A 1 261 ? -0.749 -19.394 18.555 1.00 89.44 261 TRP A C 1
ATOM 2017 O O . TRP A 1 261 ? 0.450 -19.610 18.671 1.00 89.44 261 TRP A O 1
ATOM 2027 N N . ARG A 1 262 ? -1.503 -19.985 17.618 1.00 87.94 262 ARG A N 1
ATOM 2028 C CA . ARG A 1 262 ? -0.950 -20.915 16.624 1.00 87.94 262 ARG A CA 1
ATOM 2029 C C . ARG A 1 262 ? 0.233 -20.292 15.885 1.00 87.94 262 ARG A C 1
ATOM 2031 O O . ARG A 1 262 ? 1.296 -20.898 15.832 1.00 87.94 262 ARG A O 1
ATOM 2038 N N . GLN A 1 263 ? 0.072 -19.064 15.389 1.00 81.00 263 GLN A N 1
ATOM 2039 C CA . GLN A 1 263 ? 1.138 -18.338 14.696 1.00 81.00 263 GLN A CA 1
ATOM 2040 C C . GLN A 1 263 ? 2.354 -18.078 15.601 1.00 81.00 263 GLN A C 1
ATOM 2042 O O . GLN A 1 263 ? 3.492 -18.175 15.150 1.00 81.00 263 GLN A O 1
ATOM 2047 N N . TYR A 1 264 ? 2.141 -17.733 16.871 1.00 83.69 264 TYR A N 1
ATOM 2048 C CA . TYR A 1 264 ? 3.233 -17.474 17.812 1.00 83.69 264 TYR A CA 1
ATOM 2049 C C . TYR A 1 264 ? 3.983 -18.734 18.238 1.00 83.69 264 TYR A C 1
ATOM 2051 O O . TYR A 1 264 ? 5.208 -18.697 18.328 1.00 83.69 264 TYR A O 1
ATOM 2059 N N . VAL A 1 265 ? 3.277 -19.844 18.458 1.00 85.81 265 VAL A N 1
ATOM 2060 C CA . VAL A 1 265 ? 3.899 -21.149 18.717 1.00 85.81 265 VAL A CA 1
ATOM 2061 C C . VAL A 1 265 ? 4.726 -21.568 17.508 1.00 85.81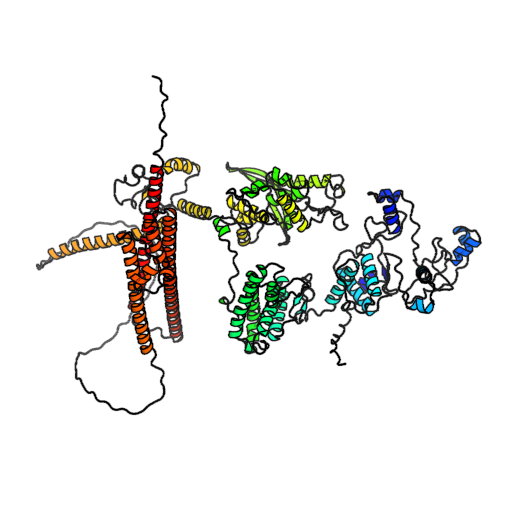 265 VAL A C 1
ATOM 2063 O O . VAL A 1 265 ? 5.892 -21.908 17.655 1.00 85.81 265 VAL A O 1
ATOM 2066 N N . GLU A 1 266 ? 4.162 -21.442 16.307 1.00 79.12 266 GLU A N 1
ATOM 2067 C CA . GLU A 1 266 ? 4.848 -21.757 15.055 1.00 79.12 266 GLU A CA 1
ATOM 2068 C C . GLU A 1 266 ? 6.141 -20.945 14.883 1.00 79.12 266 GLU A C 1
ATOM 2070 O O . GLU A 1 266 ? 7.166 -21.498 14.496 1.00 79.12 266 GLU A O 1
ATOM 2075 N N . LEU A 1 267 ? 6.111 -19.650 15.213 1.00 73.25 267 LEU A N 1
ATOM 2076 C CA . LEU A 1 267 ? 7.284 -18.774 15.170 1.00 73.25 267 LEU A CA 1
ATOM 2077 C C . LEU A 1 267 ? 8.358 -19.155 16.189 1.00 73.25 267 LEU A C 1
ATOM 2079 O O . LEU A 1 267 ? 9.542 -19.067 15.879 1.00 73.25 267 LEU A O 1
ATOM 2083 N N . ARG A 1 268 ? 7.954 -19.525 17.407 1.00 75.44 268 ARG A N 1
ATOM 2084 C CA . ARG A 1 268 ? 8.886 -19.821 18.502 1.00 75.44 268 ARG A CA 1
ATOM 2085 C C . ARG A 1 268 ? 9.542 -21.192 18.341 1.00 75.44 268 ARG A C 1
ATOM 2087 O O . ARG A 1 268 ? 10.687 -21.356 18.737 1.00 75.44 268 ARG A O 1
ATOM 2094 N N . SER A 1 269 ? 8.825 -22.148 17.755 1.00 72.81 269 SER A N 1
ATOM 2095 C CA . SER A 1 269 ? 9.318 -23.501 17.474 1.00 72.81 269 SER A CA 1
ATOM 2096 C C . SER A 1 269 ? 10.110 -23.612 16.168 1.00 72.81 269 SER A C 1
ATOM 2098 O O . SER A 1 269 ? 10.652 -24.677 15.882 1.00 72.81 269 SER A O 1
ATOM 2100 N N . ALA A 1 270 ? 10.157 -22.562 15.345 1.00 73.81 270 ALA A N 1
ATOM 2101 C CA . ALA A 1 270 ? 10.832 -22.614 14.057 1.00 73.81 270 ALA A CA 1
ATOM 2102 C C . ALA A 1 270 ? 12.332 -22.301 14.162 1.00 73.81 270 ALA A C 1
ATOM 2104 O O . ALA A 1 270 ? 12.736 -21.312 14.774 1.00 73.81 270 ALA A O 1
ATOM 2105 N N . ASP A 1 271 ? 13.148 -23.107 13.479 1.00 78.50 271 ASP A N 1
ATOM 2106 C CA . ASP A 1 271 ? 14.555 -22.796 13.246 1.00 78.50 271 ASP A CA 1
ATOM 2107 C C . ASP A 1 271 ? 14.679 -21.678 12.201 1.00 78.50 271 ASP A C 1
ATOM 2109 O O . ASP A 1 271 ? 14.416 -21.857 11.009 1.00 78.50 271 ASP A O 1
ATOM 2113 N N . ARG A 1 272 ? 15.093 -20.501 12.674 1.00 75.75 272 ARG A N 1
ATOM 2114 C CA . ARG A 1 272 ? 15.263 -19.304 11.845 1.00 75.75 272 ARG A CA 1
ATOM 2115 C C . ARG A 1 272 ? 16.396 -19.458 10.833 1.00 75.75 272 ARG A C 1
ATOM 2117 O O . ARG A 1 272 ? 16.298 -18.889 9.749 1.00 75.75 272 ARG A O 1
ATOM 2124 N N . ALA A 1 273 ? 17.451 -20.202 11.173 1.00 76.88 273 ALA A N 1
ATOM 2125 C CA . ALA A 1 273 ? 18.606 -20.385 10.299 1.00 76.88 273 ALA A CA 1
ATOM 2126 C C . ALA A 1 273 ? 18.235 -21.252 9.088 1.00 76.88 273 ALA A C 1
ATOM 2128 O O . ALA A 1 273 ? 18.588 -20.922 7.955 1.00 76.88 273 ALA A O 1
ATOM 2129 N N . ALA A 1 274 ? 17.435 -22.297 9.307 1.00 85.38 274 ALA A N 1
ATOM 2130 C CA . ALA A 1 274 ? 16.973 -23.188 8.248 1.00 85.38 274 ALA A CA 1
ATOM 2131 C C . ALA A 1 274 ? 15.742 -22.674 7.477 1.00 85.38 274 ALA A C 1
ATOM 2133 O O . ALA A 1 274 ? 15.424 -23.220 6.422 1.00 85.38 274 ALA A O 1
ATOM 2134 N N . GLU A 1 275 ? 15.042 -21.631 7.942 1.00 88.62 275 GLU A N 1
ATOM 2135 C CA . GLU A 1 275 ? 13.752 -21.212 7.363 1.00 88.62 275 GLU A CA 1
ATOM 2136 C C . GLU A 1 275 ? 13.818 -20.909 5.856 1.00 88.62 275 GLU A C 1
ATOM 2138 O O . GLU A 1 275 ? 12.882 -21.228 5.121 1.00 88.62 275 GLU A O 1
ATOM 2143 N N . HIS A 1 276 ? 14.926 -20.336 5.378 1.00 87.81 276 HIS A N 1
ATOM 2144 C CA . HIS A 1 276 ? 15.117 -20.014 3.961 1.00 87.81 276 HIS A CA 1
ATOM 2145 C C . HIS A 1 276 ? 15.157 -21.254 3.049 1.00 87.81 276 HIS A C 1
ATOM 2147 O O . HIS A 1 276 ? 14.856 -21.134 1.866 1.00 87.81 276 HIS A O 1
ATOM 2153 N N . THR A 1 277 ? 15.468 -22.438 3.590 1.00 89.88 277 THR A N 1
ATOM 2154 C CA . THR A 1 277 ? 15.552 -23.711 2.843 1.00 89.88 277 THR A CA 1
ATOM 2155 C C . THR A 1 277 ? 14.196 -24.387 2.629 1.00 89.88 277 THR A C 1
ATOM 2157 O O . THR A 1 277 ? 14.093 -25.403 1.937 1.00 89.88 277 THR A O 1
ATOM 2160 N N . ARG A 1 278 ? 13.116 -23.839 3.198 1.00 87.31 278 ARG A N 1
ATOM 2161 C CA . ARG A 1 278 ? 11.769 -24.393 3.033 1.00 87.31 278 ARG A CA 1
ATOM 2162 C C . ARG A 1 278 ? 11.224 -24.118 1.633 1.00 87.31 278 ARG A C 1
ATOM 2164 O O . ARG A 1 278 ? 11.516 -23.093 1.020 1.00 87.31 278 ARG A O 1
ATOM 2171 N N . ALA A 1 279 ? 10.344 -25.003 1.164 1.00 87.12 279 ALA A N 1
ATOM 2172 C CA . ALA A 1 279 ? 9.564 -24.769 -0.052 1.00 87.12 279 ALA A CA 1
ATOM 2173 C C . ALA A 1 279 ? 8.621 -23.561 0.097 1.00 87.12 279 ALA A C 1
ATOM 2175 O O . ALA A 1 279 ? 8.448 -22.794 -0.838 1.00 87.12 279 ALA A O 1
ATOM 2176 N N . VAL A 1 280 ? 8.060 -23.344 1.290 1.00 88.81 280 VAL A N 1
ATOM 2177 C CA . VAL A 1 280 ? 7.335 -22.113 1.635 1.00 88.81 280 VAL A CA 1
ATOM 2178 C C . VAL A 1 280 ? 8.083 -21.427 2.769 1.00 88.81 280 VAL A C 1
ATOM 2180 O O . VAL A 1 280 ? 8.016 -21.867 3.919 1.00 88.81 280 VAL A O 1
ATOM 2183 N N . VAL A 1 281 ? 8.802 -20.359 2.432 1.00 89.06 281 VAL A N 1
ATOM 2184 C CA . VAL A 1 281 ? 9.588 -19.556 3.374 1.00 89.06 281 VAL A CA 1
ATOM 2185 C C . VAL A 1 281 ? 8.666 -18.541 4.038 1.00 89.06 281 VAL A C 1
ATOM 2187 O O . VAL A 1 281 ? 8.083 -17.685 3.366 1.00 89.06 281 VAL A O 1
ATOM 2190 N N . ARG A 1 282 ? 8.522 -18.598 5.361 1.00 86.38 282 ARG A N 1
ATOM 2191 C CA . ARG A 1 282 ? 7.686 -17.661 6.123 1.00 86.38 282 ARG A CA 1
ATOM 2192 C C . ARG A 1 282 ? 8.525 -16.449 6.501 1.00 86.38 282 ARG A C 1
ATOM 2194 O O . ARG A 1 282 ? 9.476 -16.549 7.270 1.00 86.38 282 ARG A O 1
ATOM 2201 N N . LEU A 1 283 ? 8.165 -15.275 5.983 1.00 86.88 283 LEU A N 1
ATOM 2202 C CA . LEU A 1 283 ? 8.987 -14.072 6.132 1.00 86.88 283 LEU A CA 1
ATOM 2203 C C . LEU A 1 283 ? 9.136 -13.644 7.593 1.00 86.88 283 LEU A C 1
ATOM 2205 O O . LEU A 1 283 ? 10.228 -13.298 8.016 1.00 86.88 283 LEU A O 1
ATOM 2209 N N . ASN A 1 284 ? 8.064 -13.718 8.380 1.00 79.94 284 ASN A N 1
ATOM 2210 C CA . ASN A 1 284 ? 8.089 -13.404 9.812 1.00 79.94 284 ASN A CA 1
ATOM 2211 C C . ASN A 1 284 ? 8.957 -14.379 10.633 1.00 79.94 284 ASN A C 1
ATOM 2213 O O . ASN A 1 284 ? 9.487 -13.994 11.677 1.00 79.94 284 ASN A O 1
ATOM 2217 N N . VAL A 1 285 ? 9.103 -15.627 10.174 1.00 82.00 285 VAL A N 1
ATOM 2218 C CA . VAL A 1 285 ? 10.022 -16.602 10.779 1.00 82.00 285 VAL A CA 1
ATOM 2219 C C . VAL A 1 285 ? 11.456 -16.299 10.357 1.00 82.00 285 VAL A C 1
ATOM 2221 O O . VAL A 1 285 ? 12.333 -16.277 11.212 1.00 82.00 285 VAL A O 1
ATOM 2224 N N . LEU A 1 286 ? 11.682 -15.988 9.079 1.00 84.44 286 LEU A N 1
ATOM 2225 C CA . LEU A 1 286 ? 12.997 -15.649 8.535 1.00 84.44 286 LEU A CA 1
ATOM 2226 C C . LEU A 1 286 ? 13.584 -14.395 9.213 1.00 84.44 286 LEU A C 1
ATOM 2228 O O . LEU A 1 286 ? 14.703 -14.420 9.718 1.00 84.44 286 LEU A O 1
ATOM 2232 N N . ASP A 1 287 ? 12.799 -13.319 9.335 1.00 81.62 287 ASP A N 1
ATOM 2233 C CA . ASP A 1 287 ? 13.184 -12.063 9.998 1.00 81.62 287 ASP A CA 1
ATOM 2234 C C . ASP A 1 287 ? 11.962 -11.447 10.727 1.00 81.62 287 ASP A C 1
ATOM 2236 O O . ASP A 1 287 ? 10.926 -11.217 10.089 1.00 81.62 287 ASP A O 1
ATOM 2240 N N . PRO A 1 288 ? 12.024 -11.151 12.048 1.00 76.69 288 PRO A N 1
ATOM 2241 C CA . PRO A 1 288 ? 10.863 -10.685 12.808 1.00 76.69 288 PRO A CA 1
ATOM 2242 C C . PRO A 1 288 ? 10.384 -9.293 12.371 1.00 76.69 288 PRO A C 1
ATOM 2244 O O . PRO A 1 288 ? 9.283 -8.877 12.741 1.00 76.69 288 PRO A O 1
ATOM 2247 N N . ARG A 1 289 ? 11.180 -8.553 11.580 1.00 79.62 289 ARG A N 1
ATOM 2248 C CA . ARG A 1 289 ? 10.780 -7.251 11.024 1.00 79.62 289 ARG A CA 1
ATOM 2249 C C . ARG A 1 289 ? 9.554 -7.356 10.120 1.00 79.62 289 ARG A C 1
ATOM 2251 O O . ARG A 1 289 ? 8.820 -6.378 9.950 1.00 79.62 289 ARG A O 1
ATOM 2258 N N . PHE A 1 290 ? 9.332 -8.521 9.513 1.00 79.19 290 PHE A N 1
ATOM 2259 C CA . PHE A 1 290 ? 8.187 -8.756 8.653 1.00 79.19 290 PHE A CA 1
ATOM 2260 C C . PHE A 1 290 ? 6.963 -9.111 9.502 1.00 79.19 290 PHE A C 1
ATOM 2262 O O . PHE A 1 290 ? 6.958 -10.061 10.277 1.00 79.19 290 PHE A O 1
ATOM 2269 N N . ARG A 1 291 ? 5.869 -8.365 9.320 1.00 63.16 291 ARG A N 1
ATOM 2270 C CA . ARG A 1 291 ? 4.589 -8.576 10.028 1.00 63.16 291 ARG A CA 1
ATOM 2271 C C . ARG A 1 291 ? 3.810 -9.814 9.531 1.00 63.16 291 ARG A C 1
ATOM 2273 O O . ARG A 1 291 ? 2.691 -10.042 9.980 1.00 63.16 291 ARG A O 1
ATOM 2280 N N . GLY A 1 292 ? 4.371 -10.571 8.585 1.00 72.62 292 GLY A N 1
ATOM 2281 C CA . GLY A 1 292 ? 3.766 -11.710 7.892 1.00 72.62 292 GLY A CA 1
ATOM 2282 C C . GLY A 1 292 ? 4.229 -11.797 6.432 1.00 72.62 292 GLY A C 1
ATOM 2283 O O . GLY A 1 292 ? 5.062 -11.002 5.996 1.00 72.62 292 GLY A O 1
ATOM 2284 N N . GLY A 1 293 ? 3.655 -12.737 5.680 1.00 78.12 293 GLY A N 1
ATOM 2285 C CA . GLY A 1 293 ? 3.970 -12.980 4.268 1.00 78.12 293 GLY A CA 1
ATOM 2286 C C . GLY A 1 293 ? 4.838 -14.219 4.058 1.00 78.12 293 GLY A C 1
ATOM 2287 O O . GLY A 1 293 ? 5.532 -14.669 4.970 1.00 78.12 293 GLY A O 1
ATOM 2288 N N . THR A 1 294 ? 4.774 -14.777 2.853 1.00 86.69 294 THR A N 1
ATOM 2289 C CA . THR A 1 294 ? 5.492 -15.997 2.473 1.00 86.69 294 THR A CA 1
ATOM 2290 C C . THR A 1 294 ? 6.146 -15.826 1.108 1.00 86.69 294 THR A C 1
ATOM 2292 O O . THR A 1 294 ? 5.607 -15.140 0.240 1.00 86.69 294 THR A O 1
ATOM 2295 N N . VAL A 1 295 ? 7.298 -16.464 0.913 1.00 91.50 295 VAL A N 1
ATOM 2296 C CA . VAL A 1 295 ? 7.873 -16.708 -0.413 1.00 91.50 295 VAL A CA 1
ATOM 2297 C C . VAL A 1 295 ? 7.627 -18.170 -0.742 1.00 91.50 295 VAL A C 1
ATOM 2299 O O . VAL A 1 295 ? 8.014 -19.046 0.027 1.00 91.50 295 VAL A O 1
ATOM 2302 N N . ASP A 1 296 ? 6.932 -18.421 -1.845 1.00 87.62 296 ASP A N 1
ATOM 2303 C CA . ASP A 1 296 ? 6.528 -19.768 -2.235 1.00 87.62 296 ASP A CA 1
ATOM 2304 C C . ASP A 1 296 ? 7.407 -20.294 -3.372 1.00 87.62 296 ASP A C 1
ATOM 2306 O O . ASP A 1 296 ? 7.565 -19.634 -4.402 1.00 87.62 296 ASP A O 1
ATOM 2310 N N . PHE A 1 297 ? 7.941 -21.493 -3.172 1.00 93.19 297 PHE A N 1
ATOM 2311 C CA . PHE A 1 297 ? 8.709 -22.294 -4.114 1.00 93.19 297 PHE A CA 1
ATOM 2312 C C . PHE A 1 297 ? 8.136 -23.717 -4.284 1.00 93.19 297 PHE A C 1
ATOM 2314 O O . PHE A 1 297 ? 8.778 -24.560 -4.901 1.00 93.19 297 PHE A O 1
ATOM 2321 N N . SER A 1 298 ? 6.937 -24.009 -3.771 1.00 86.00 298 SER A N 1
ATOM 2322 C CA . SER A 1 298 ? 6.345 -25.360 -3.726 1.00 86.00 298 SER A CA 1
ATOM 2323 C C . SER A 1 298 ? 6.215 -26.022 -5.098 1.00 86.00 298 SER A C 1
ATOM 2325 O O . SER A 1 298 ? 6.348 -27.235 -5.210 1.00 86.00 298 SER A O 1
ATOM 2327 N N . ASP A 1 299 ? 6.010 -25.228 -6.151 1.00 85.38 299 ASP A N 1
ATOM 2328 C CA . ASP A 1 299 ? 5.838 -25.731 -7.522 1.00 85.38 299 ASP A CA 1
ATOM 2329 C C . ASP A 1 299 ? 7.149 -25.791 -8.331 1.00 85.38 299 ASP A C 1
ATOM 2331 O O . ASP A 1 299 ? 7.133 -26.107 -9.529 1.00 85.38 299 ASP A O 1
ATOM 2335 N N . VAL A 1 300 ? 8.281 -25.462 -7.698 1.00 93.75 300 VAL A N 1
ATOM 2336 C CA . VAL A 1 300 ? 9.606 -25.381 -8.326 1.00 93.75 300 VAL A CA 1
ATOM 2337 C C . VAL A 1 300 ? 10.255 -26.761 -8.305 1.00 93.75 300 VAL A C 1
ATOM 2339 O O . VAL A 1 300 ? 10.847 -27.183 -7.318 1.00 93.75 300 VAL A O 1
ATOM 2342 N N . HIS A 1 301 ? 10.153 -27.479 -9.420 1.00 94.25 301 HIS A N 1
ATOM 2343 C CA . HIS A 1 301 ? 10.645 -28.857 -9.544 1.00 94.25 301 HIS A CA 1
ATOM 2344 C C . HIS A 1 301 ? 12.144 -28.962 -9.875 1.00 94.25 301 HIS A C 1
ATOM 2346 O O . HIS A 1 301 ? 12.708 -30.050 -9.771 1.00 94.25 301 HIS A O 1
ATOM 2352 N N . ALA A 1 302 ? 12.784 -27.866 -10.299 1.00 95.00 302 ALA A N 1
ATOM 2353 C CA . ALA A 1 302 ? 14.203 -27.812 -10.653 1.00 95.00 302 ALA A CA 1
ATOM 2354 C C . ALA A 1 302 ? 15.069 -27.482 -9.412 1.00 95.00 302 ALA A C 1
ATOM 2356 O O . ALA A 1 302 ? 15.043 -26.334 -8.958 1.00 95.00 302 ALA A O 1
ATOM 2357 N N . PRO A 1 303 ? 15.868 -28.431 -8.870 1.00 94.88 303 PRO A N 1
ATOM 2358 C CA . PRO A 1 303 ? 16.558 -28.243 -7.585 1.00 94.88 303 PRO A CA 1
ATOM 2359 C C . PRO A 1 303 ? 17.584 -27.106 -7.586 1.00 94.88 303 PRO A C 1
ATOM 2361 O O . PRO A 1 303 ? 17.710 -26.376 -6.609 1.00 94.88 303 PRO A O 1
ATOM 2364 N N . TRP A 1 304 ? 18.289 -26.918 -8.703 1.00 95.25 304 TRP A N 1
ATOM 2365 C CA . TRP A 1 304 ? 19.269 -25.841 -8.853 1.00 95.25 304 TRP A CA 1
ATOM 2366 C C . TRP A 1 304 ? 18.618 -24.454 -8.771 1.00 95.25 304 TRP A C 1
ATOM 2368 O O . TRP A 1 304 ? 19.160 -23.544 -8.154 1.00 95.25 304 TRP A O 1
ATOM 2378 N N . LEU A 1 305 ? 17.432 -24.296 -9.362 1.00 96.75 305 LEU A N 1
ATOM 2379 C CA . LEU A 1 305 ? 16.708 -23.031 -9.372 1.00 96.75 305 LEU A CA 1
ATOM 2380 C C . LEU A 1 305 ? 16.088 -22.747 -7.998 1.00 96.75 305 LEU A C 1
ATOM 2382 O O . LEU A 1 305 ? 16.097 -21.600 -7.554 1.00 96.75 305 LEU A O 1
ATOM 2386 N N . LEU A 1 306 ? 15.594 -23.791 -7.321 1.00 96.81 306 LEU A N 1
ATOM 2387 C CA . LEU A 1 306 ? 15.147 -23.712 -5.931 1.00 96.81 306 LEU A CA 1
ATOM 2388 C C . LEU A 1 306 ? 16.281 -23.210 -5.029 1.00 96.81 306 LEU A C 1
ATOM 2390 O O . LEU A 1 306 ? 16.093 -22.220 -4.328 1.00 96.81 306 LEU A O 1
ATOM 2394 N N . HIS A 1 307 ? 17.464 -23.828 -5.122 1.00 95.00 307 HIS A N 1
ATOM 2395 C CA . HIS A 1 307 ? 18.646 -23.424 -4.361 1.00 95.00 307 HIS A CA 1
ATOM 2396 C C . HIS A 1 307 ? 18.998 -21.944 -4.588 1.00 95.00 307 HIS A C 1
ATOM 2398 O O . HIS A 1 307 ? 19.043 -21.173 -3.633 1.00 95.00 307 HIS A O 1
ATOM 2404 N N . LEU A 1 308 ? 19.151 -21.507 -5.846 1.00 96.88 308 LEU A N 1
ATOM 2405 C CA . LEU A 1 308 ? 19.475 -20.106 -6.152 1.00 96.88 308 LEU A CA 1
ATOM 2406 C C . LEU A 1 308 ? 18.394 -19.122 -5.666 1.00 96.88 308 LEU A C 1
ATOM 2408 O O . LEU A 1 308 ? 18.708 -18.028 -5.195 1.00 96.88 308 LEU A O 1
ATOM 2412 N N . GLY A 1 309 ? 17.117 -19.503 -5.763 1.00 96.94 309 GLY A N 1
ATOM 2413 C CA . GLY A 1 309 ? 16.000 -18.707 -5.254 1.00 96.94 309 GLY A CA 1
ATOM 2414 C C . GLY A 1 309 ? 16.036 -18.537 -3.734 1.00 96.94 309 GLY A C 1
ATOM 2415 O O . GLY A 1 309 ? 15.852 -17.425 -3.235 1.00 96.94 309 GLY A O 1
ATOM 2416 N N . GLN A 1 310 ? 16.306 -19.617 -3.001 1.00 95.94 310 GLN A N 1
ATOM 2417 C CA . GLN A 1 310 ? 16.407 -19.622 -1.540 1.00 95.94 310 GLN A CA 1
ATOM 2418 C C . GLN A 1 310 ? 17.603 -18.796 -1.046 1.00 95.94 310 GLN A C 1
ATOM 2420 O O . GLN A 1 310 ? 17.435 -17.954 -0.160 1.00 95.94 310 GLN A O 1
ATOM 2425 N N . GLU A 1 311 ? 18.768 -18.937 -1.685 1.00 94.94 311 GLU A N 1
ATOM 2426 C CA . GLU A 1 311 ? 19.960 -18.119 -1.411 1.00 94.94 311 GLU A CA 1
ATOM 2427 C C . GLU A 1 311 ? 19.695 -16.623 -1.642 1.00 94.94 311 GLU A C 1
ATOM 2429 O O . GLU A 1 311 ? 20.063 -15.771 -0.826 1.00 94.94 311 GLU A O 1
ATOM 2434 N N . ARG A 1 312 ? 18.985 -16.270 -2.727 1.00 96.06 312 ARG A N 1
ATOM 2435 C CA . ARG A 1 312 ? 18.610 -14.873 -2.995 1.00 96.06 312 ARG A CA 1
ATOM 2436 C C . ARG A 1 312 ? 17.679 -14.317 -1.919 1.00 96.06 312 ARG A C 1
ATOM 2438 O O . ARG A 1 312 ? 17.841 -13.167 -1.506 1.00 96.06 312 ARG A O 1
ATOM 2445 N N . VAL A 1 313 ? 16.700 -15.104 -1.467 1.00 96.12 313 VAL A N 1
ATOM 2446 C CA . VAL A 1 313 ? 15.781 -14.704 -0.388 1.00 96.12 313 VAL A CA 1
ATOM 2447 C C . VAL A 1 313 ? 16.544 -14.457 0.910 1.00 96.12 313 VAL A C 1
ATOM 2449 O O . VAL A 1 313 ? 16.325 -13.417 1.536 1.00 96.12 313 VAL A O 1
ATOM 2452 N N . LEU A 1 314 ? 17.453 -15.360 1.287 1.00 93.62 314 LEU A N 1
ATOM 2453 C CA . LEU A 1 314 ? 18.282 -15.214 2.483 1.00 93.62 314 LEU A CA 1
ATOM 2454 C C . LEU A 1 314 ? 19.131 -13.936 2.419 1.00 93.62 314 LEU A C 1
ATOM 2456 O O . LEU A 1 314 ? 19.123 -13.137 3.357 1.00 93.62 314 LEU A O 1
ATOM 2460 N N . GLN A 1 315 ? 19.795 -13.691 1.288 1.00 93.06 315 GLN A N 1
ATOM 2461 C CA . GLN A 1 315 ? 20.632 -12.506 1.104 1.00 93.06 315 GLN A CA 1
ATOM 2462 C C . GLN A 1 315 ? 19.823 -11.200 1.174 1.00 93.06 315 GLN A C 1
ATOM 2464 O O . GLN A 1 315 ? 20.219 -10.257 1.858 1.00 93.06 315 GLN A O 1
ATOM 2469 N N . LEU A 1 316 ? 18.674 -11.130 0.492 1.00 94.44 316 LEU A N 1
ATOM 2470 C CA . LEU A 1 316 ? 17.801 -9.951 0.525 1.00 94.44 316 LEU A CA 1
ATOM 2471 C C . LEU A 1 316 ? 17.208 -9.715 1.920 1.00 94.44 316 LEU A C 1
ATOM 2473 O O . LEU A 1 316 ? 17.031 -8.566 2.342 1.00 94.44 316 LEU A O 1
ATOM 2477 N N . ALA A 1 317 ? 16.903 -10.786 2.657 1.00 90.56 317 ALA A N 1
ATOM 2478 C CA . ALA A 1 317 ? 16.523 -10.673 4.057 1.00 90.56 317 ALA A CA 1
ATOM 2479 C C . ALA A 1 317 ? 17.668 -10.034 4.858 1.00 90.56 317 ALA A C 1
ATOM 2481 O O . ALA A 1 317 ? 17.458 -8.981 5.463 1.00 90.56 317 ALA A O 1
ATOM 2482 N N . ALA A 1 318 ? 18.888 -10.566 4.765 1.00 89.38 318 ALA A N 1
ATOM 2483 C CA . ALA A 1 318 ? 20.057 -10.023 5.458 1.00 89.38 318 ALA A CA 1
ATOM 2484 C C . ALA A 1 318 ? 20.348 -8.551 5.096 1.00 89.38 318 ALA A C 1
ATOM 2486 O O . ALA A 1 318 ? 20.703 -7.760 5.965 1.00 89.38 318 ALA A O 1
ATOM 2487 N N . SER A 1 319 ? 20.113 -8.140 3.845 1.00 90.31 319 SER A N 1
ATOM 2488 C CA . SER A 1 319 ? 20.383 -6.776 3.368 1.00 90.31 319 SER A CA 1
ATOM 2489 C C . SER A 1 319 ? 19.305 -5.736 3.715 1.00 90.31 319 SER A C 1
ATOM 2491 O O . SER A 1 319 ? 19.337 -4.624 3.189 1.00 90.31 319 SER A O 1
ATOM 2493 N N . GLY A 1 320 ? 18.287 -6.080 4.509 1.00 86.94 320 GLY A N 1
ATOM 2494 C CA . GLY A 1 320 ? 17.218 -5.130 4.851 1.00 86.94 320 GLY A CA 1
ATOM 2495 C C . GLY A 1 320 ? 16.148 -4.924 3.768 1.00 86.94 320 GLY A C 1
ATOM 2496 O O . GLY A 1 320 ? 15.342 -4.000 3.885 1.00 86.94 320 GLY A O 1
ATOM 2497 N N . ALA A 1 321 ? 16.095 -5.754 2.718 1.00 90.88 321 ALA A N 1
ATOM 2498 C CA . ALA A 1 321 ? 15.123 -5.581 1.637 1.00 90.88 321 ALA A CA 1
ATOM 2499 C C . ALA A 1 321 ? 13.660 -5.742 2.103 1.00 90.88 321 ALA A C 1
ATOM 2501 O O . ALA A 1 321 ? 13.349 -6.425 3.088 1.00 90.88 321 ALA A O 1
ATOM 2502 N N . SER A 1 322 ? 12.740 -5.113 1.366 1.00 90.75 322 SER A N 1
ATOM 2503 C CA . SER A 1 322 ? 11.306 -5.142 1.665 1.00 90.75 322 SER A CA 1
ATOM 2504 C C . SER A 1 322 ? 10.687 -6.514 1.383 1.00 90.75 322 SER A C 1
ATOM 2506 O O . SER A 1 322 ? 11.087 -7.210 0.450 1.00 90.75 322 SER A O 1
ATOM 2508 N N . GLY A 1 323 ? 9.641 -6.882 2.132 1.00 86.94 323 GLY A N 1
ATOM 2509 C CA . GLY A 1 323 ? 8.955 -8.168 1.945 1.00 86.94 323 GLY A CA 1
ATOM 2510 C C . GLY A 1 323 ? 8.377 -8.339 0.535 1.00 86.94 323 GLY A C 1
ATOM 2511 O O . GLY A 1 323 ? 8.353 -9.446 0.012 1.00 86.94 323 GLY A O 1
ATOM 2512 N N . ALA A 1 324 ? 7.992 -7.238 -0.123 1.00 88.19 324 ALA A N 1
ATOM 2513 C CA . ALA A 1 324 ? 7.552 -7.246 -1.518 1.00 88.19 324 ALA A CA 1
ATOM 2514 C C . ALA A 1 324 ? 8.652 -7.718 -2.481 1.00 88.19 324 ALA A C 1
ATOM 2516 O O . ALA A 1 324 ? 8.376 -8.523 -3.368 1.00 88.19 324 ALA A O 1
ATOM 2517 N N . ARG A 1 325 ? 9.902 -7.280 -2.272 1.00 92.88 325 ARG A N 1
ATOM 2518 C CA . ARG A 1 325 ? 11.046 -7.712 -3.084 1.00 92.88 325 ARG A CA 1
ATOM 2519 C C . ARG A 1 325 ? 11.349 -9.200 -2.885 1.00 92.88 325 ARG A C 1
ATOM 2521 O O . ARG A 1 325 ? 11.642 -9.886 -3.854 1.00 92.88 325 ARG A O 1
ATOM 2528 N N . LEU A 1 326 ? 11.223 -9.712 -1.658 1.00 94.62 326 LEU A N 1
ATOM 2529 C CA . LEU A 1 326 ? 11.397 -11.143 -1.371 1.00 94.62 326 LEU A CA 1
ATOM 2530 C C . LEU A 1 326 ? 10.288 -11.988 -2.025 1.00 94.62 326 LEU A C 1
ATOM 2532 O O . LEU A 1 326 ? 10.577 -13.008 -2.641 1.00 94.62 326 LEU A O 1
ATOM 2536 N N . MET A 1 327 ? 9.026 -11.550 -1.957 1.00 92.00 327 MET A N 1
ATOM 2537 C CA . MET A 1 327 ? 7.913 -12.235 -2.635 1.00 92.00 327 MET A CA 1
ATOM 2538 C C . MET A 1 327 ? 8.089 -12.259 -4.161 1.00 92.00 327 MET A C 1
ATOM 2540 O O . MET A 1 327 ? 7.769 -13.264 -4.797 1.00 92.00 327 MET A O 1
ATOM 2544 N N . LEU A 1 328 ? 8.639 -11.187 -4.747 1.00 93.50 328 LEU A N 1
ATOM 2545 C CA . LEU A 1 328 ? 8.943 -11.122 -6.178 1.00 93.50 328 LEU A CA 1
ATOM 2546 C C . LEU A 1 328 ? 9.981 -12.174 -6.605 1.00 93.50 328 LEU A C 1
ATOM 2548 O O . LEU A 1 328 ? 9.874 -12.692 -7.715 1.00 93.50 328 LEU A O 1
ATOM 2552 N N . VAL A 1 329 ? 10.931 -12.549 -5.738 1.00 96.56 329 VAL A N 1
ATOM 2553 C CA . VAL A 1 329 ? 11.877 -13.649 -6.013 1.00 96.56 329 VAL A CA 1
ATOM 2554 C C . VAL A 1 329 ? 11.133 -14.969 -6.193 1.00 96.56 329 VAL A C 1
ATOM 2556 O O . VAL A 1 329 ? 11.299 -15.614 -7.225 1.00 96.56 329 VAL A O 1
ATOM 2559 N N . GLY A 1 330 ? 10.263 -15.341 -5.247 1.00 93.19 330 GLY A N 1
ATOM 2560 C CA . GLY A 1 330 ? 9.462 -16.569 -5.360 1.00 93.19 330 GLY A CA 1
ATOM 2561 C C . GLY A 1 330 ? 8.574 -16.567 -6.600 1.00 93.19 330 GLY A C 1
ATOM 2562 O O . GLY A 1 330 ? 8.515 -17.550 -7.336 1.00 93.19 330 GLY A O 1
ATOM 2563 N N . TYR A 1 331 ? 7.952 -15.423 -6.895 1.00 91.12 331 TYR A N 1
ATOM 2564 C CA . TYR A 1 331 ? 7.165 -15.247 -8.113 1.00 91.12 331 TYR A CA 1
ATOM 2565 C C . TYR A 1 331 ? 8.012 -15.482 -9.373 1.00 91.12 331 TYR A C 1
ATOM 2567 O O . TYR A 1 331 ? 7.647 -16.290 -10.223 1.00 91.12 331 TYR A O 1
ATOM 2575 N N . THR A 1 332 ? 9.180 -14.846 -9.453 1.00 95.88 332 THR A N 1
ATOM 2576 C CA . THR A 1 332 ? 10.115 -14.962 -10.580 1.00 95.88 332 THR A CA 1
ATOM 2577 C C . THR A 1 332 ? 10.591 -16.390 -10.799 1.00 95.88 332 THR A C 1
ATOM 2579 O O . THR A 1 332 ? 10.549 -16.902 -11.919 1.00 95.88 332 THR A O 1
ATOM 2582 N N . VAL A 1 333 ? 10.997 -17.055 -9.721 1.00 96.38 333 VAL A N 1
ATOM 2583 C CA . VAL A 1 333 ? 11.468 -18.437 -9.753 1.00 96.38 333 VAL A CA 1
ATOM 2584 C C . VAL A 1 333 ? 10.362 -19.387 -10.215 1.00 96.38 333 VAL A C 1
ATOM 2586 O O . VAL A 1 333 ? 10.616 -20.246 -11.057 1.00 96.38 333 VAL A O 1
ATOM 2589 N N . ARG A 1 334 ? 9.122 -19.213 -9.742 1.00 93.75 334 ARG A N 1
ATOM 2590 C CA . ARG A 1 334 ? 7.982 -20.041 -10.171 1.00 93.75 334 ARG A CA 1
ATOM 2591 C C . ARG A 1 334 ? 7.626 -19.839 -11.643 1.00 93.75 334 ARG A C 1
ATOM 2593 O O . ARG A 1 334 ? 7.374 -20.825 -12.331 1.00 93.75 334 ARG A O 1
ATOM 2600 N N . TRP A 1 335 ? 7.656 -18.604 -12.150 1.00 94.31 335 TRP A N 1
ATOM 2601 C CA . TRP A 1 335 ? 7.451 -18.336 -13.582 1.00 94.31 335 TRP A CA 1
ATOM 2602 C C . TRP A 1 335 ? 8.500 -19.023 -14.450 1.00 94.31 335 TRP A C 1
ATOM 2604 O O . TRP A 1 335 ? 8.163 -19.648 -15.457 1.00 94.31 335 TRP A O 1
ATOM 2614 N N . PHE A 1 336 ? 9.764 -18.965 -14.037 1.00 96.06 336 PHE A N 1
ATOM 2615 C CA . PHE A 1 336 ? 10.819 -19.642 -14.771 1.00 96.06 336 PHE A CA 1
ATOM 2616 C C . PHE A 1 336 ? 10.697 -21.168 -14.664 1.00 96.06 336 PHE A C 1
ATOM 2618 O O . PHE A 1 336 ? 10.791 -21.854 -15.677 1.00 96.06 336 PHE A O 1
ATOM 2625 N N . ALA A 1 337 ? 10.366 -21.707 -13.487 1.00 95.31 337 ALA A N 1
ATOM 2626 C CA . ALA A 1 337 ? 10.095 -23.133 -13.306 1.00 95.31 337 ALA A CA 1
ATOM 2627 C C . ALA A 1 337 ? 8.930 -23.629 -14.183 1.00 95.31 337 ALA A C 1
ATOM 2629 O O . ALA A 1 337 ? 9.030 -24.694 -14.789 1.00 95.31 337 ALA A O 1
ATOM 2630 N N . MET A 1 338 ? 7.854 -22.849 -14.318 1.00 93.19 338 MET A N 1
ATOM 2631 C CA . MET A 1 338 ? 6.740 -23.165 -15.218 1.00 93.19 338 MET A CA 1
ATOM 2632 C C . MET A 1 338 ? 7.207 -23.292 -16.675 1.00 93.19 338 MET A C 1
ATOM 2634 O O . MET A 1 338 ? 6.797 -24.222 -17.367 1.00 93.19 338 MET A O 1
ATOM 2638 N N . PHE A 1 339 ? 8.102 -22.413 -17.132 1.00 95.19 339 PHE A N 1
ATOM 2639 C CA . PHE A 1 339 ? 8.724 -22.545 -18.449 1.00 95.19 339 PHE A CA 1
ATOM 2640 C C . PHE A 1 339 ? 9.629 -23.778 -18.552 1.00 95.19 339 PHE A C 1
ATOM 2642 O O . PHE A 1 339 ? 9.563 -24.484 -19.556 1.00 95.19 339 PHE A O 1
ATOM 2649 N N . LEU A 1 340 ? 10.443 -24.076 -17.534 1.00 95.75 340 LEU A N 1
ATOM 2650 C CA . LEU A 1 340 ? 11.366 -25.217 -17.569 1.00 95.75 340 LEU A CA 1
ATOM 2651 C C . LEU A 1 340 ? 10.644 -26.551 -17.814 1.00 95.75 340 LEU A C 1
ATOM 2653 O O . LEU A 1 340 ? 11.196 -27.415 -18.489 1.00 95.75 340 LEU A O 1
ATOM 2657 N N . ARG A 1 341 ? 9.384 -26.697 -17.375 1.00 93.50 341 ARG A N 1
ATOM 2658 C CA . ARG A 1 341 ? 8.543 -27.877 -17.677 1.00 93.50 341 ARG A CA 1
ATOM 2659 C C . ARG A 1 341 ? 8.307 -28.106 -19.173 1.00 93.50 341 ARG A C 1
ATOM 2661 O O . ARG A 1 341 ? 7.973 -29.214 -19.567 1.00 93.50 341 ARG A O 1
ATOM 2668 N N . THR A 1 342 ? 8.472 -27.075 -19.999 1.00 92.50 342 THR A N 1
ATOM 2669 C CA . THR A 1 342 ? 8.335 -27.166 -21.461 1.00 92.50 342 THR A CA 1
ATOM 2670 C C . THR A 1 342 ? 9.615 -27.638 -22.159 1.00 92.50 342 THR A C 1
ATOM 2672 O O . THR A 1 342 ? 9.582 -27.933 -23.352 1.00 92.50 342 THR A O 1
ATOM 2675 N N . LEU A 1 343 ? 10.741 -27.715 -21.440 1.00 92.81 343 LEU A N 1
ATOM 2676 C CA . LEU A 1 343 ? 12.023 -28.167 -21.978 1.00 92.81 343 LEU A CA 1
ATOM 2677 C C . LEU A 1 343 ? 12.211 -29.686 -21.809 1.00 92.81 343 LEU A C 1
ATOM 2679 O O . LEU A 1 343 ? 11.661 -30.280 -20.877 1.00 92.81 343 LEU A O 1
ATOM 2683 N N . PRO A 1 344 ? 13.053 -30.327 -22.643 1.00 86.44 344 PRO A N 1
ATOM 2684 C CA . PRO A 1 344 ? 13.467 -31.712 -22.432 1.00 86.44 344 PRO A CA 1
ATOM 2685 C C . PRO A 1 344 ? 14.078 -31.927 -21.039 1.00 86.44 344 PRO A C 1
ATOM 2687 O O . PRO A 1 344 ? 14.869 -31.112 -20.557 1.00 86.44 344 PRO A O 1
ATOM 2690 N N . GLY A 1 345 ? 13.698 -33.020 -20.370 1.00 88.19 345 GLY A N 1
ATOM 2691 C CA . GLY A 1 345 ? 14.120 -33.292 -18.988 1.00 88.19 345 GLY A CA 1
ATOM 2692 C C . GLY A 1 345 ? 13.610 -32.265 -17.966 1.00 88.19 345 GLY A C 1
ATOM 2693 O O . GLY A 1 345 ? 14.168 -32.156 -16.871 1.00 88.19 345 GLY A O 1
ATOM 2694 N N . GLU A 1 346 ? 12.592 -31.484 -18.345 1.00 92.25 346 GLU A N 1
ATOM 2695 C CA . GLU A 1 346 ? 11.941 -30.448 -17.543 1.00 92.25 346 GLU A CA 1
ATOM 2696 C C . GLU A 1 346 ? 12.919 -29.391 -16.995 1.00 92.25 346 GLU A C 1
ATOM 2698 O O . GLU A 1 346 ? 12.645 -28.753 -15.983 1.00 92.25 346 GLU A O 1
ATOM 2703 N N . GLY A 1 347 ? 14.109 -29.222 -17.582 1.00 91.56 347 GLY A N 1
ATOM 2704 C CA . GLY A 1 347 ? 15.112 -28.281 -17.068 1.00 91.56 347 GLY A CA 1
ATOM 2705 C C . GLY A 1 347 ? 15.617 -28.590 -15.647 1.00 91.56 347 GLY A C 1
ATOM 2706 O O . GLY A 1 347 ? 16.125 -27.697 -14.965 1.00 91.56 347 GLY A O 1
ATOM 2707 N N . ARG A 1 348 ? 15.507 -29.843 -15.176 1.00 92.69 348 ARG A N 1
ATOM 2708 C CA . ARG A 1 348 ? 15.990 -30.259 -13.840 1.00 92.69 348 ARG A CA 1
ATOM 2709 C C . ARG A 1 348 ? 17.503 -30.134 -13.669 1.00 92.69 348 ARG A C 1
ATOM 2711 O O . ARG A 1 348 ? 17.974 -30.029 -12.540 1.00 92.69 348 ARG A O 1
ATOM 2718 N N . ARG A 1 349 ? 18.257 -30.138 -14.772 1.00 91.62 349 ARG A N 1
ATOM 2719 C CA . ARG A 1 349 ? 19.703 -29.882 -14.801 1.00 91.62 349 ARG A CA 1
ATOM 2720 C C . ARG A 1 349 ? 19.968 -28.529 -15.467 1.00 91.62 349 ARG A C 1
ATOM 2722 O O . ARG A 1 349 ? 19.460 -28.320 -16.569 1.00 91.62 349 ARG A O 1
ATOM 2729 N N . PRO A 1 350 ? 20.781 -27.643 -14.867 1.00 91.94 350 PRO A N 1
ATOM 2730 C CA . PRO A 1 350 ? 21.012 -26.309 -15.418 1.00 91.94 350 PRO A CA 1
ATOM 2731 C C . PRO A 1 350 ? 21.753 -26.358 -16.767 1.00 91.94 350 PRO A C 1
ATOM 2733 O O . PRO A 1 350 ? 21.403 -25.612 -17.677 1.00 91.94 350 PRO A O 1
ATOM 2736 N N . ALA A 1 351 ? 22.676 -27.309 -16.956 1.00 88.75 351 ALA A N 1
ATOM 2737 C CA . ALA A 1 351 ? 23.420 -27.492 -18.210 1.00 88.75 351 ALA A CA 1
ATOM 2738 C C . ALA A 1 351 ? 22.530 -27.815 -19.429 1.00 88.75 351 ALA A C 1
ATOM 2740 O O . ALA A 1 351 ? 22.915 -27.559 -20.564 1.00 88.75 351 ALA A O 1
ATOM 2741 N N . ALA A 1 352 ? 21.325 -28.358 -19.212 1.00 87.00 352 ALA A N 1
ATOM 2742 C CA . ALA A 1 352 ? 20.380 -28.663 -20.290 1.00 87.00 352 ALA A CA 1
ATOM 2743 C C . ALA A 1 352 ? 19.563 -27.439 -20.746 1.00 87.00 352 ALA A C 1
ATOM 2745 O O . ALA A 1 352 ? 18.908 -27.494 -21.784 1.00 87.00 352 ALA A O 1
ATOM 2746 N N . VAL A 1 353 ? 19.571 -26.345 -19.974 1.00 92.44 353 VAL A N 1
ATOM 2747 C CA . VAL A 1 353 ? 18.867 -25.106 -20.331 1.00 92.44 353 VAL A CA 1
ATOM 2748 C C . VAL A 1 353 ? 19.703 -24.325 -21.338 1.00 92.44 353 VAL A C 1
ATOM 2750 O O . VAL A 1 353 ? 19.236 -24.029 -22.439 1.00 92.44 353 VAL A O 1
ATOM 2753 N N . GLY A 1 354 ? 20.943 -24.017 -20.956 1.00 89.25 354 GLY A N 1
ATOM 2754 C CA . GLY A 1 354 ? 21.897 -23.241 -21.738 1.00 89.25 354 GLY A CA 1
ATOM 2755 C C . GLY A 1 354 ? 21.352 -21.930 -22.319 1.00 89.25 354 GLY A C 1
ATOM 2756 O O . GLY A 1 354 ? 20.269 -21.445 -21.966 1.00 89.25 354 GLY A O 1
ATOM 2757 N N . ARG A 1 355 ? 22.078 -21.337 -23.272 1.00 89.94 355 ARG A N 1
ATOM 2758 C CA . ARG A 1 355 ? 21.644 -20.073 -23.903 1.00 89.94 355 ARG A CA 1
ATOM 2759 C C . ARG A 1 355 ? 20.359 -20.213 -24.735 1.00 89.94 355 ARG A C 1
ATOM 2761 O O . ARG A 1 355 ? 19.561 -19.270 -24.819 1.00 89.94 355 ARG A O 1
ATOM 2768 N N . ALA A 1 356 ? 20.138 -21.379 -25.343 1.00 91.00 356 ALA A N 1
ATOM 2769 C CA . ALA A 1 356 ? 18.939 -21.659 -26.133 1.00 91.00 356 ALA A CA 1
ATOM 2770 C C . ALA A 1 356 ? 17.673 -21.654 -25.260 1.00 91.00 356 ALA A C 1
ATOM 2772 O O . ALA A 1 356 ? 16.685 -21.012 -25.620 1.00 91.00 356 ALA A O 1
ATOM 2773 N N . GLY A 1 357 ? 17.727 -22.283 -24.081 1.00 93.56 357 GLY A N 1
ATOM 2774 C CA . GLY A 1 357 ? 16.646 -22.267 -23.100 1.00 93.56 357 GLY A CA 1
ATOM 2775 C C . GLY A 1 357 ? 16.366 -20.863 -22.570 1.00 93.56 357 GLY A C 1
ATOM 2776 O O . GLY A 1 357 ? 15.203 -20.471 -22.503 1.00 93.56 357 GLY A O 1
ATOM 2777 N N . MET A 1 358 ? 17.402 -20.056 -22.307 1.00 95.38 358 MET A N 1
ATOM 2778 C CA . MET A 1 358 ? 17.218 -18.650 -21.908 1.00 95.38 358 MET A CA 1
ATOM 2779 C C . MET A 1 358 ? 16.494 -17.834 -22.984 1.00 95.38 358 MET A C 1
ATOM 2781 O O . MET A 1 358 ? 15.540 -17.116 -22.691 1.00 95.38 358 MET A O 1
ATOM 2785 N N . THR A 1 359 ? 16.885 -17.993 -24.250 1.00 94.19 359 THR A N 1
ATOM 2786 C CA . THR A 1 359 ? 16.214 -17.322 -25.378 1.00 94.19 359 THR A CA 1
ATOM 2787 C C . THR A 1 359 ? 14.769 -17.812 -25.543 1.00 94.19 359 THR A C 1
ATOM 2789 O O . THR A 1 359 ? 13.867 -17.025 -25.842 1.00 94.19 359 THR A O 1
ATOM 2792 N N . GLY A 1 360 ? 14.531 -19.107 -25.309 1.00 95.88 360 GLY A N 1
ATOM 2793 C CA . GLY A 1 360 ? 13.196 -19.698 -25.259 1.00 95.88 360 GLY A CA 1
ATOM 2794 C C . GLY A 1 360 ? 12.324 -19.082 -24.166 1.00 95.88 360 GLY A C 1
ATOM 2795 O O . GLY A 1 360 ? 11.175 -18.737 -24.440 1.00 95.88 360 GLY A O 1
ATOM 2796 N N . TYR A 1 361 ? 12.881 -18.860 -22.971 1.00 96.69 361 TYR A N 1
ATOM 2797 C CA . TYR A 1 361 ? 12.161 -18.241 -21.860 1.00 96.69 361 TYR A CA 1
ATOM 2798 C C . TYR A 1 361 ? 11.741 -16.807 -22.170 1.00 96.69 361 TYR A C 1
ATOM 2800 O O . TYR A 1 361 ? 10.594 -16.449 -21.923 1.00 96.69 361 TYR A O 1
ATOM 2808 N N . LEU A 1 362 ? 12.629 -16.002 -22.765 1.00 95.94 362 LEU A N 1
ATOM 2809 C CA . LEU A 1 362 ? 12.309 -14.624 -23.161 1.00 95.94 362 LEU A CA 1
ATOM 2810 C C . LEU A 1 362 ? 11.102 -14.584 -24.109 1.00 95.94 362 LEU A C 1
ATOM 2812 O O . LEU A 1 362 ? 10.160 -13.820 -23.899 1.00 95.94 362 LEU A O 1
ATOM 2816 N N . ARG A 1 363 ? 11.084 -15.463 -25.120 1.00 95.31 363 ARG A N 1
ATOM 2817 C CA . ARG A 1 363 ? 9.953 -15.582 -26.053 1.00 95.31 363 ARG A CA 1
ATOM 2818 C C . ARG A 1 363 ? 8.685 -16.069 -25.355 1.00 95.31 363 ARG A C 1
ATOM 2820 O O . ARG A 1 363 ? 7.601 -15.555 -25.618 1.00 95.31 363 ARG A O 1
ATOM 2827 N N . TRP A 1 364 ? 8.822 -17.064 -24.486 1.00 95.44 364 TRP A N 1
ATOM 2828 C CA . TRP A 1 364 ? 7.710 -17.636 -23.740 1.00 95.44 364 TRP A CA 1
ATOM 2829 C C . TRP A 1 364 ? 7.068 -16.604 -22.809 1.00 95.44 364 TRP A C 1
ATOM 2831 O O . TRP A 1 364 ? 5.849 -16.464 -22.799 1.00 95.44 364 TRP A O 1
ATOM 2841 N N . LEU A 1 365 ? 7.866 -15.819 -22.086 1.00 95.31 365 LEU A N 1
ATOM 2842 C CA . LEU A 1 365 ? 7.357 -14.801 -21.172 1.00 95.31 365 LEU A CA 1
ATOM 2843 C C . LEU A 1 365 ? 6.696 -13.636 -21.925 1.00 95.31 365 LEU A C 1
ATOM 2845 O O . LEU A 1 365 ? 5.649 -13.152 -21.495 1.00 95.31 365 LEU A O 1
ATOM 2849 N N . ALA A 1 366 ? 7.230 -13.250 -23.089 1.00 92.69 366 ALA A N 1
ATOM 2850 C CA . ALA A 1 366 ? 6.580 -12.284 -23.974 1.00 92.69 366 ALA A CA 1
ATOM 2851 C C . ALA A 1 366 ? 5.183 -12.754 -24.430 1.00 92.69 366 ALA A C 1
ATOM 2853 O O . ALA A 1 366 ? 4.254 -11.951 -24.498 1.00 92.69 366 ALA A O 1
ATOM 2854 N N . GLU A 1 367 ? 4.991 -14.055 -24.687 1.00 93.50 367 GLU A N 1
ATOM 2855 C CA . GLU A 1 367 ? 3.660 -14.602 -24.993 1.00 93.50 367 GLU A CA 1
ATOM 2856 C C . GLU A 1 367 ? 2.698 -14.478 -23.808 1.00 93.50 367 GLU A C 1
ATOM 2858 O O . GLU A 1 367 ? 1.531 -14.158 -23.998 1.00 93.50 367 GLU A O 1
ATOM 2863 N N . ARG A 1 368 ? 3.179 -14.661 -22.574 1.00 93.88 368 ARG A N 1
ATOM 2864 C CA . ARG A 1 368 ? 2.357 -14.544 -21.354 1.00 93.88 368 ARG A CA 1
ATOM 2865 C C . ARG A 1 368 ? 1.957 -13.099 -21.067 1.00 93.88 368 ARG A C 1
ATOM 2867 O O . ARG A 1 368 ? 0.852 -12.853 -20.584 1.00 93.88 368 ARG A O 1
ATOM 2874 N N . ALA A 1 369 ? 2.814 -12.144 -21.420 1.00 91.62 369 ALA A N 1
ATOM 2875 C CA . ALA A 1 369 ? 2.454 -10.731 -21.420 1.00 91.62 369 ALA A CA 1
ATOM 2876 C C . ALA A 1 369 ? 1.347 -10.427 -22.451 1.00 91.62 369 ALA A C 1
ATOM 2878 O O . ALA A 1 369 ? 0.409 -9.690 -22.154 1.00 91.62 369 ALA A O 1
ATOM 2879 N N . ARG A 1 370 ? 1.380 -11.060 -23.635 1.00 92.25 370 ARG A N 1
ATOM 2880 C CA . ARG A 1 370 ? 0.290 -10.955 -24.627 1.00 92.25 370 ARG A CA 1
ATOM 2881 C C . ARG A 1 370 ? -1.004 -11.622 -24.160 1.00 92.25 370 ARG A C 1
ATOM 2883 O O . ARG A 1 370 ? -2.074 -11.036 -24.309 1.00 92.25 370 ARG A O 1
ATOM 2890 N N . ASP A 1 371 ? -0.915 -12.814 -23.573 1.00 93.12 371 ASP A N 1
ATOM 2891 C CA . ASP A 1 371 ? -2.059 -13.510 -22.971 1.00 93.12 371 ASP A CA 1
ATOM 2892 C C . ASP A 1 371 ? -2.686 -12.673 -21.845 1.00 93.12 371 ASP A C 1
ATOM 2894 O O . ASP A 1 371 ? -3.906 -12.623 -21.740 1.00 93.12 371 ASP A O 1
ATOM 2898 N N . THR A 1 372 ? -1.878 -11.946 -21.065 1.00 92.94 372 THR A N 1
ATOM 2899 C CA . THR A 1 372 ? -2.371 -10.991 -20.059 1.00 92.94 372 THR A CA 1
ATOM 2900 C C . THR A 1 372 ? -3.229 -9.898 -20.692 1.00 92.94 372 THR A C 1
ATOM 2902 O O . THR A 1 372 ? -4.360 -9.701 -20.257 1.00 92.94 372 THR A O 1
ATOM 2905 N N . GLY A 1 373 ? -2.748 -9.249 -21.758 1.00 90.06 373 GLY A N 1
ATOM 2906 C CA . GLY A 1 373 ? -3.527 -8.221 -22.457 1.00 90.06 373 GLY A CA 1
ATOM 2907 C C . GLY A 1 373 ? -4.855 -8.755 -23.006 1.00 90.06 373 GLY A C 1
ATOM 2908 O O . GLY A 1 373 ? -5.890 -8.116 -22.841 1.00 90.06 373 GLY A O 1
ATOM 2909 N N . ARG A 1 374 ? -4.852 -9.969 -23.578 1.00 90.88 374 ARG A N 1
ATOM 2910 C CA . ARG A 1 374 ? -6.084 -10.647 -24.027 1.00 90.88 374 ARG A CA 1
ATOM 2911 C C . ARG A 1 374 ? -7.019 -10.982 -22.863 1.00 90.88 374 ARG A C 1
ATOM 2913 O O . ARG A 1 374 ? -8.227 -10.842 -22.987 1.00 90.88 374 ARG A O 1
ATOM 2920 N N . TYR A 1 375 ? -6.479 -11.439 -21.737 1.00 90.75 375 TYR A N 1
ATOM 2921 C CA . TYR A 1 375 ? -7.265 -11.764 -20.547 1.00 90.75 375 TYR A CA 1
ATOM 2922 C C . TYR A 1 375 ? -7.950 -10.527 -19.949 1.00 90.75 375 TYR A C 1
ATOM 2924 O O . TYR A 1 375 ? -9.089 -10.607 -19.487 1.00 90.75 375 TYR A O 1
ATOM 2932 N N . GLU A 1 376 ? -7.256 -9.387 -19.937 1.00 89.25 376 GLU A N 1
ATOM 2933 C CA . GLU A 1 376 ? -7.774 -8.121 -19.414 1.00 89.25 376 GLU A CA 1
ATOM 2934 C C . GLU A 1 376 ? -8.808 -7.478 -20.346 1.00 89.25 376 GLU A C 1
ATOM 2936 O O . GLU A 1 376 ? -9.761 -6.882 -19.851 1.00 89.25 376 GLU A O 1
ATOM 2941 N N . SER A 1 377 ? -8.674 -7.646 -21.668 1.00 90.50 377 SER A N 1
ATOM 2942 C CA . SER A 1 377 ? -9.599 -7.071 -22.654 1.00 90.50 377 SER A CA 1
ATOM 2943 C C . SER A 1 377 ? -10.950 -7.789 -22.754 1.00 90.50 377 SER A C 1
ATOM 2945 O O . SER A 1 377 ? -11.889 -7.241 -23.323 1.00 90.50 377 SER A O 1
ATOM 2947 N N . LEU A 1 378 ? -11.053 -9.025 -22.258 1.00 88.94 378 LEU A N 1
ATOM 2948 C CA . LEU A 1 378 ? -12.278 -9.824 -22.348 1.00 88.94 378 LEU A CA 1
ATOM 2949 C C . LEU A 1 378 ? -13.218 -9.568 -21.150 1.00 88.94 378 LEU A C 1
ATOM 2951 O O . LEU A 1 378 ? -12.738 -9.378 -20.023 1.00 88.94 378 LEU A O 1
ATOM 2955 N N . PRO A 1 379 ? -14.554 -9.623 -21.338 1.00 88.81 379 PRO A N 1
ATOM 2956 C CA . PRO A 1 379 ? -15.533 -9.615 -20.246 1.00 88.81 379 PRO A CA 1
ATOM 2957 C C . PRO A 1 379 ? -15.312 -10.753 -19.235 1.00 88.81 379 PRO A C 1
ATOM 2959 O O . PRO A 1 379 ? -14.618 -11.732 -19.509 1.00 88.81 379 PRO A O 1
ATOM 2962 N N . ARG A 1 380 ? -15.865 -10.640 -18.019 1.00 83.81 380 ARG A N 1
ATOM 2963 C CA . ARG A 1 380 ? -15.679 -11.671 -16.970 1.00 83.81 380 ARG A CA 1
ATOM 2964 C C . ARG A 1 380 ? -16.324 -13.013 -17.312 1.00 83.81 380 ARG A C 1
ATOM 2966 O O . ARG A 1 380 ? -15.747 -14.034 -16.955 1.00 83.81 380 ARG A O 1
ATOM 2973 N N . ASP A 1 381 ? -17.439 -12.985 -18.033 1.00 88.19 381 ASP A N 1
ATOM 2974 C CA . ASP A 1 381 ? -18.249 -14.168 -18.346 1.00 88.19 381 ASP A CA 1
ATOM 2975 C C . ASP A 1 381 ? -17.864 -14.820 -19.689 1.00 88.19 381 ASP A C 1
ATOM 2977 O O . ASP A 1 381 ? -18.501 -15.776 -20.125 1.00 88.19 381 ASP A O 1
ATOM 2981 N N . ASP A 1 382 ? -16.820 -14.317 -20.358 1.00 89.00 382 ASP A N 1
ATOM 2982 C CA . ASP A 1 382 ? -16.362 -14.847 -21.643 1.00 89.00 382 ASP A CA 1
ATOM 2983 C C . ASP A 1 382 ? -15.664 -16.216 -21.464 1.00 89.00 382 ASP A C 1
ATOM 2985 O O . ASP A 1 382 ? -14.687 -16.310 -20.711 1.00 89.00 382 ASP A O 1
ATOM 2989 N N . PRO A 1 383 ? -16.090 -17.286 -22.166 1.00 88.81 383 PRO A N 1
ATOM 2990 C CA . PRO A 1 383 ? -15.484 -18.613 -22.037 1.00 88.81 383 PRO A CA 1
ATOM 2991 C C . PRO A 1 383 ? -14.000 -18.657 -22.447 1.00 88.81 383 PRO A C 1
ATOM 2993 O O . PRO A 1 383 ? -13.236 -19.460 -21.901 1.00 88.81 383 PRO A O 1
ATOM 2996 N N . ALA A 1 384 ? -13.545 -17.778 -23.349 1.00 89.25 384 ALA A N 1
ATOM 2997 C CA . ALA A 1 384 ? -12.136 -17.688 -23.736 1.00 89.25 384 ALA A CA 1
ATOM 2998 C C . ALA A 1 384 ? -11.243 -17.224 -22.575 1.00 89.25 384 ALA A C 1
ATOM 3000 O O . ALA A 1 384 ? -10.047 -17.536 -22.542 1.00 89.25 384 ALA A O 1
ATOM 3001 N N . ARG A 1 385 ? -11.819 -16.532 -21.584 1.00 90.38 385 ARG A N 1
ATOM 3002 C CA . ARG A 1 385 ? -11.112 -16.086 -20.382 1.00 90.38 385 ARG A CA 1
ATOM 3003 C C . ARG A 1 385 ? -10.555 -17.263 -19.581 1.00 90.38 385 ARG A C 1
ATOM 3005 O O . ARG A 1 385 ? -9.417 -17.185 -19.122 1.00 90.38 385 ARG A O 1
ATOM 3012 N N . THR A 1 386 ? -11.307 -18.360 -19.466 1.00 87.88 386 THR A N 1
ATOM 3013 C CA . THR A 1 386 ? -10.873 -19.589 -18.776 1.00 87.88 386 THR A CA 1
ATOM 3014 C C . THR A 1 386 ? -9.702 -20.245 -19.504 1.00 87.88 386 THR A C 1
ATOM 3016 O O . THR A 1 386 ? -8.688 -20.557 -18.885 1.00 87.88 386 THR A O 1
ATOM 3019 N N . VAL A 1 387 ? -9.784 -20.348 -20.833 1.00 89.56 387 VAL A N 1
ATOM 3020 C CA . VAL A 1 387 ? -8.723 -20.941 -21.667 1.00 89.56 387 VAL A CA 1
ATOM 3021 C C . VAL A 1 387 ? -7.421 -20.136 -21.583 1.00 89.56 387 VAL A C 1
ATOM 3023 O O . VAL A 1 387 ? -6.329 -20.700 -21.527 1.00 89.56 387 VAL A O 1
ATOM 3026 N N . ILE A 1 388 ? -7.505 -18.802 -21.570 1.00 89.94 388 ILE A N 1
ATOM 3027 C CA . ILE A 1 388 ? -6.320 -17.947 -21.405 1.00 89.94 388 ILE A CA 1
ATOM 3028 C C . ILE A 1 388 ? -5.776 -18.055 -19.973 1.00 89.94 388 ILE A C 1
ATOM 3030 O O . ILE A 1 388 ? -4.561 -18.122 -19.787 1.00 89.94 388 ILE A O 1
ATOM 3034 N N . ALA A 1 389 ? -6.653 -18.120 -18.965 1.00 87.31 389 ALA A N 1
ATOM 3035 C CA . ALA A 1 389 ? -6.260 -18.263 -17.565 1.00 87.31 389 ALA A CA 1
ATOM 3036 C C . ALA A 1 389 ? -5.431 -19.527 -17.303 1.00 87.31 389 ALA A C 1
ATOM 3038 O O . ALA A 1 389 ? -4.491 -19.467 -16.516 1.00 87.31 389 ALA A O 1
ATOM 3039 N N . GLU A 1 390 ? -5.725 -20.641 -17.980 1.00 87.12 390 GLU A N 1
ATOM 3040 C CA . GLU A 1 390 ? -4.962 -21.897 -17.874 1.00 87.12 390 GLU A CA 1
ATOM 3041 C C . GLU A 1 390 ? -3.502 -21.766 -18.338 1.00 87.12 390 GLU A C 1
ATOM 3043 O O . GLU A 1 390 ? -2.634 -22.514 -17.888 1.00 87.12 390 GLU A O 1
ATOM 3048 N N . ARG A 1 391 ? -3.202 -20.800 -19.217 1.00 87.75 391 ARG A N 1
ATOM 3049 C CA . ARG A 1 391 ? -1.833 -20.516 -19.684 1.00 87.75 391 ARG A CA 1
ATOM 3050 C C . ARG A 1 391 ? -1.059 -19.576 -18.758 1.00 87.75 391 ARG A C 1
ATOM 3052 O O . ARG A 1 391 ? 0.156 -19.428 -18.924 1.00 87.75 391 ARG A O 1
ATOM 3059 N N . LEU A 1 392 ? -1.746 -18.947 -17.806 1.00 88.62 392 LEU A N 1
ATOM 3060 C CA . LEU A 1 392 ? -1.191 -18.040 -16.806 1.00 88.62 392 LEU A CA 1
ATOM 3061 C C . LEU A 1 392 ? -0.982 -18.772 -15.471 1.00 88.62 392 LEU A C 1
ATOM 3063 O O . LEU A 1 392 ? -1.567 -19.820 -15.204 1.00 88.62 392 LEU A O 1
ATOM 3067 N N . LEU A 1 393 ? -0.126 -18.227 -14.606 1.00 83.50 393 LEU A N 1
ATOM 3068 C CA . LEU A 1 393 ? 0.169 -18.851 -13.315 1.00 83.50 393 LEU A CA 1
ATOM 3069 C C . LEU A 1 393 ? -1.011 -18.662 -12.347 1.00 83.50 393 LEU A C 1
ATOM 3071 O O . LEU A 1 393 ? -1.445 -17.537 -12.132 1.00 83.50 393 LEU A O 1
ATOM 3075 N N . GLN A 1 394 ? -1.519 -19.716 -11.709 1.00 81.19 394 GLN A N 1
ATOM 3076 C CA . GLN A 1 394 ? -2.637 -19.583 -10.762 1.00 81.19 394 GLN A CA 1
ATOM 3077 C C . GLN A 1 394 ? -2.230 -18.893 -9.445 1.00 81.19 394 GLN A C 1
ATOM 3079 O O . GLN A 1 394 ? -1.126 -19.088 -8.924 1.00 81.19 394 GLN A O 1
ATOM 3084 N N . SER A 1 395 ? -3.145 -18.099 -8.872 1.00 72.44 395 SER A N 1
ATOM 3085 C CA . SER A 1 395 ? -2.962 -17.522 -7.536 1.00 72.44 395 SER A CA 1
ATOM 3086 C C . SER A 1 395 ? -3.087 -18.584 -6.444 1.00 72.44 395 SER A C 1
ATOM 3088 O O . SER A 1 395 ? -4.085 -19.293 -6.358 1.00 72.44 395 SER A O 1
ATOM 3090 N N . LEU A 1 396 ? -2.102 -18.621 -5.547 1.00 59.12 396 LEU A N 1
ATOM 3091 C CA . LEU A 1 396 ? -2.082 -19.503 -4.374 1.00 59.12 396 LEU A CA 1
ATOM 3092 C C . LEU A 1 396 ? -2.972 -19.002 -3.228 1.00 59.12 396 LEU A C 1
ATOM 3094 O O . LEU A 1 396 ? -3.354 -19.762 -2.342 1.00 59.12 396 LEU A O 1
ATOM 3098 N N . VAL A 1 397 ? -3.308 -17.708 -3.222 1.00 55.84 397 VAL A N 1
ATOM 3099 C CA . VAL A 1 397 ? -4.217 -17.134 -2.226 1.00 55.84 397 VAL A CA 1
ATOM 3100 C C . VAL A 1 397 ? -5.634 -17.319 -2.755 1.00 55.84 397 VAL A C 1
ATOM 3102 O O . VAL A 1 397 ? -6.120 -16.490 -3.526 1.00 55.84 397 VAL A O 1
ATOM 3105 N N . SER A 1 398 ? -6.229 -18.452 -2.370 1.00 47.66 398 SER A N 1
ATOM 3106 C CA . SER A 1 398 ? -7.619 -18.886 -2.578 1.00 47.66 398 SER A CA 1
ATOM 3107 C C . SER A 1 398 ? -8.535 -17.848 -3.252 1.00 47.66 398 SER A C 1
ATOM 3109 O O . SER A 1 398 ? -8.933 -16.862 -2.624 1.00 47.66 398 SER A O 1
ATOM 3111 N N . GLY A 1 399 ? -8.895 -18.103 -4.516 1.00 56.88 399 GLY A N 1
ATOM 3112 C CA . GLY A 1 399 ? -10.017 -17.457 -5.213 1.00 56.88 399 GLY A CA 1
ATOM 3113 C C . GLY A 1 399 ? -9.721 -16.168 -5.991 1.00 56.88 399 GLY A C 1
ATOM 3114 O O . GLY A 1 399 ? -10.656 -15.544 -6.476 1.00 56.88 399 GLY A O 1
ATOM 3115 N N . LYS A 1 400 ? -8.457 -15.740 -6.130 1.00 66.75 400 LYS A N 1
ATOM 3116 C CA . LYS A 1 400 ? -8.109 -14.455 -6.784 1.00 66.75 400 LYS A CA 1
ATOM 3117 C C . LYS A 1 400 ? -7.828 -14.510 -8.299 1.00 66.75 400 LYS A C 1
ATOM 3119 O O . LYS A 1 400 ? -7.410 -13.499 -8.853 1.00 66.75 400 LYS A O 1
ATOM 3124 N N . GLY A 1 401 ? -8.070 -15.641 -8.967 1.00 76.06 401 GLY A N 1
ATOM 3125 C CA . GLY A 1 401 ? -7.827 -15.803 -10.411 1.00 76.06 401 GLY A CA 1
ATOM 3126 C C . GLY A 1 401 ? -6.344 -15.988 -10.790 1.00 76.06 401 GLY A C 1
ATOM 3127 O O . GLY A 1 401 ? -5.503 -16.171 -9.902 1.00 76.06 401 GLY A O 1
ATOM 3128 N N . PRO A 1 402 ? -6.011 -15.996 -12.095 1.00 87.06 402 PRO A N 1
ATOM 3129 C CA . PRO A 1 402 ? -4.637 -16.112 -12.576 1.00 87.06 402 PRO A CA 1
ATOM 3130 C C . PRO A 1 402 ? -3.812 -14.853 -12.277 1.00 87.06 402 PRO A C 1
ATOM 3132 O O . PRO A 1 402 ? -4.326 -13.737 -12.196 1.00 87.06 402 PRO A O 1
ATOM 3135 N N . LEU A 1 403 ? -2.507 -15.040 -12.128 1.00 86.25 403 LEU A N 1
ATOM 3136 C CA . LEU A 1 403 ? -1.517 -13.996 -11.931 1.00 86.25 403 LEU A CA 1
ATOM 3137 C C . LEU A 1 403 ? -1.058 -13.477 -13.295 1.00 86.25 403 LEU A C 1
ATOM 3139 O O . LEU A 1 403 ? -0.685 -14.240 -14.185 1.00 86.25 403 LEU A O 1
ATOM 3143 N N . LEU A 1 404 ? -1.098 -12.158 -13.439 1.00 89.56 404 LEU A N 1
ATOM 3144 C CA . LEU A 1 404 ? -0.887 -11.472 -14.706 1.00 89.56 404 LEU A CA 1
ATOM 3145 C C . LEU A 1 404 ? 0.578 -11.054 -14.894 1.00 89.56 404 LEU A C 1
ATOM 3147 O O . LEU A 1 404 ? 1.289 -10.741 -13.930 1.00 89.56 404 LEU A O 1
ATOM 3151 N N . VAL A 1 405 ? 1.016 -11.011 -16.152 1.00 92.06 405 VAL A N 1
ATOM 3152 C CA . VAL A 1 405 ? 2.318 -10.485 -16.588 1.00 92.06 405 VAL A CA 1
ATOM 3153 C C . VAL A 1 405 ? 2.085 -9.141 -17.275 1.00 92.06 405 VAL A C 1
ATOM 3155 O O . VAL A 1 405 ? 2.160 -9.011 -18.492 1.00 92.06 405 VAL A O 1
ATOM 3158 N N . THR A 1 406 ? 1.759 -8.124 -16.478 1.00 90.44 406 THR A N 1
ATOM 3159 C CA . THR A 1 406 ? 1.648 -6.738 -16.960 1.00 90.44 406 THR A CA 1
ATOM 3160 C C . THR A 1 406 ? 3.014 -6.216 -17.431 1.00 90.44 406 THR A C 1
ATOM 3162 O O . THR A 1 406 ? 4.039 -6.786 -17.044 1.00 90.44 406 THR A O 1
ATOM 3165 N N . PRO A 1 407 ? 3.095 -5.119 -18.209 1.00 87.62 407 PRO A N 1
ATOM 3166 C CA . PRO A 1 407 ? 4.385 -4.594 -18.665 1.00 87.62 407 PRO A CA 1
ATOM 3167 C C . PRO A 1 407 ? 5.393 -4.332 -17.526 1.00 87.62 407 PRO A C 1
ATOM 3169 O O . PRO A 1 407 ? 6.536 -4.779 -17.647 1.00 87.62 407 PRO A O 1
ATOM 3172 N N . PRO A 1 408 ? 5.013 -3.716 -16.381 1.00 89.12 408 PRO A N 1
ATOM 3173 C CA . PRO A 1 408 ? 5.940 -3.563 -15.256 1.00 89.12 408 PRO A CA 1
ATOM 3174 C C . PRO A 1 408 ? 6.380 -4.913 -14.689 1.00 89.12 408 PRO A C 1
ATOM 3176 O O . PRO A 1 408 ? 7.550 -5.110 -14.367 1.00 89.12 408 PRO A O 1
ATOM 3179 N N . ARG A 1 409 ? 5.458 -5.882 -14.623 1.00 91.06 409 ARG A N 1
ATOM 3180 C CA . ARG A 1 409 ? 5.768 -7.227 -14.137 1.00 91.06 409 ARG A CA 1
ATOM 3181 C C . ARG A 1 409 ? 6.720 -7.966 -15.073 1.00 91.06 409 ARG A C 1
ATOM 3183 O O . ARG A 1 409 ? 7.569 -8.710 -14.597 1.00 91.06 409 ARG A O 1
ATOM 3190 N N . TYR A 1 410 ? 6.601 -7.760 -16.381 1.00 93.06 410 TYR A N 1
ATOM 3191 C CA . TYR A 1 410 ? 7.493 -8.356 -17.367 1.00 93.06 410 TYR A CA 1
ATOM 3192 C C . TYR A 1 410 ? 8.944 -7.900 -17.152 1.00 93.06 410 TYR A C 1
ATOM 3194 O O . TYR A 1 410 ? 9.844 -8.740 -17.073 1.00 93.06 410 TYR A O 1
ATOM 3202 N N . TYR A 1 411 ? 9.149 -6.593 -16.947 1.00 93.44 411 TYR A N 1
ATOM 3203 C CA . TYR A 1 411 ? 10.441 -6.042 -16.534 1.00 93.44 411 TYR A CA 1
ATOM 3204 C C . TYR A 1 411 ? 10.925 -6.654 -15.215 1.00 93.44 411 TYR A C 1
ATOM 3206 O O . TYR A 1 411 ? 12.028 -7.194 -15.148 1.00 93.44 411 TYR A O 1
ATOM 3214 N N . GLU A 1 412 ? 10.094 -6.602 -14.170 1.00 94.62 412 GLU A N 1
ATOM 3215 C CA . GLU A 1 412 ? 10.456 -7.062 -12.827 1.00 94.62 412 GLU A CA 1
ATOM 3216 C C . GLU A 1 412 ? 10.894 -8.531 -12.807 1.00 94.62 412 GLU A C 1
ATOM 3218 O O . GLU A 1 412 ? 11.876 -8.861 -12.142 1.00 94.62 412 GLU A O 1
ATOM 3223 N N . LEU A 1 413 ? 10.197 -9.403 -13.542 1.00 95.38 413 LEU A N 1
ATOM 3224 C CA . LEU A 1 413 ? 10.511 -10.828 -13.645 1.00 95.38 413 LEU A CA 1
ATOM 3225 C C . LEU A 1 413 ? 11.881 -11.061 -14.289 1.00 95.38 413 LEU A C 1
ATOM 3227 O O . LEU A 1 413 ? 12.689 -11.817 -13.753 1.00 95.38 413 LEU A O 1
ATOM 3231 N N . LEU A 1 414 ? 12.172 -10.410 -15.419 1.00 96.62 414 LEU A N 1
ATOM 3232 C CA . LEU A 1 414 ? 13.450 -10.592 -16.114 1.00 96.62 414 LEU A CA 1
ATOM 3233 C C . LEU A 1 414 ? 14.612 -9.941 -15.370 1.00 96.62 414 LEU A C 1
ATOM 3235 O O . LEU A 1 414 ? 15.677 -10.546 -15.250 1.00 96.62 414 LEU A O 1
ATOM 3239 N N . HIS A 1 415 ? 14.395 -8.752 -14.810 1.00 96.12 415 HIS A N 1
ATOM 3240 C CA . HIS A 1 415 ? 15.383 -8.078 -13.980 1.00 96.12 415 HIS A CA 1
ATOM 3241 C C . HIS A 1 415 ? 15.718 -8.910 -12.734 1.00 96.12 415 HIS A C 1
ATOM 3243 O O . HIS A 1 415 ? 16.887 -9.147 -12.437 1.00 96.12 415 HIS A O 1
ATOM 3249 N N . THR A 1 416 ? 14.703 -9.410 -12.024 1.00 97.62 416 THR A N 1
ATOM 3250 C CA . THR A 1 416 ? 14.905 -10.235 -10.822 1.00 97.62 416 THR A CA 1
ATOM 3251 C C . THR A 1 416 ? 15.551 -11.575 -11.167 1.00 97.62 416 THR A C 1
ATOM 3253 O O . THR A 1 416 ? 16.447 -12.011 -10.448 1.00 97.62 416 THR A O 1
ATOM 3256 N N . LEU A 1 417 ? 15.164 -12.216 -12.278 1.00 97.88 417 LEU A N 1
ATOM 3257 C CA . LEU A 1 417 ? 15.789 -13.468 -12.713 1.00 97.88 417 LEU A CA 1
ATOM 3258 C C . LEU A 1 417 ? 17.265 -13.248 -13.037 1.00 97.88 417 LEU A C 1
ATOM 3260 O O . LEU A 1 417 ? 18.104 -14.049 -12.636 1.00 97.88 417 LEU A O 1
ATOM 3264 N N . ARG A 1 418 ? 17.590 -12.140 -13.708 1.00 96.94 418 ARG A N 1
ATOM 3265 C CA . ARG A 1 418 ? 18.974 -11.756 -13.973 1.00 96.94 418 ARG A CA 1
ATOM 3266 C C . ARG A 1 418 ? 19.767 -11.593 -12.677 1.00 96.94 418 ARG A C 1
ATOM 3268 O O . ARG A 1 418 ? 20.840 -12.171 -12.583 1.00 96.94 418 ARG A O 1
ATOM 3275 N N . GLU A 1 419 ? 19.236 -10.889 -11.673 1.00 96.50 419 GLU A N 1
ATOM 3276 C CA . GLU A 1 419 ? 19.903 -10.755 -10.365 1.00 96.50 419 GLU A CA 1
ATOM 3277 C C . GLU A 1 419 ? 20.168 -12.118 -9.700 1.00 96.50 419 GLU A C 1
ATOM 3279 O O . GLU A 1 419 ? 21.249 -12.331 -9.153 1.00 96.50 419 GLU A O 1
ATOM 3284 N N . ILE A 1 420 ? 19.200 -13.041 -9.757 1.00 97.62 420 ILE A N 1
ATOM 3285 C CA . ILE A 1 420 ? 19.336 -14.399 -9.201 1.00 97.62 420 ILE A CA 1
ATOM 3286 C C . ILE A 1 420 ? 20.450 -15.170 -9.925 1.00 97.62 420 ILE A C 1
ATOM 3288 O O . ILE A 1 420 ? 21.309 -15.768 -9.277 1.00 97.62 420 ILE A O 1
ATOM 3292 N N . LEU A 1 421 ? 20.460 -15.147 -11.262 1.00 96.38 421 LEU A N 1
ATOM 3293 C CA . LEU A 1 421 ? 21.460 -15.852 -12.071 1.00 96.38 421 LEU A CA 1
ATOM 3294 C C . LEU A 1 421 ? 22.857 -15.228 -11.946 1.00 96.38 421 LEU A C 1
ATOM 3296 O O . LEU A 1 421 ? 23.843 -15.956 -11.889 1.00 96.38 421 LEU A O 1
ATOM 3300 N N . ASP A 1 422 ? 22.951 -13.898 -11.864 1.00 95.00 422 ASP A N 1
ATOM 3301 C CA . ASP A 1 422 ? 24.219 -13.187 -11.680 1.00 95.00 422 ASP A CA 1
ATOM 3302 C C . ASP A 1 422 ? 24.848 -13.513 -10.320 1.00 95.00 422 ASP A C 1
ATOM 3304 O O . ASP A 1 422 ? 26.049 -13.774 -10.252 1.00 95.00 422 ASP A O 1
ATOM 3308 N N . GLN A 1 423 ? 24.043 -13.581 -9.254 1.00 94.00 423 GLN A N 1
ATOM 3309 C CA . GLN A 1 423 ? 24.506 -14.041 -7.942 1.00 94.00 423 GLN A CA 1
ATOM 3310 C C . GLN A 1 423 ? 24.943 -15.514 -7.982 1.00 94.00 423 GLN A C 1
ATOM 3312 O O . GLN A 1 423 ? 25.980 -15.871 -7.427 1.00 94.00 423 GLN A O 1
ATOM 3317 N N . GLY A 1 424 ? 24.170 -16.367 -8.657 1.00 93.94 424 GLY A N 1
ATOM 3318 C CA . GLY A 1 424 ? 24.449 -17.795 -8.809 1.00 93.94 424 GLY A CA 1
ATOM 3319 C C . GLY A 1 424 ? 25.538 -18.142 -9.826 1.00 93.94 424 GLY A C 1
ATOM 3320 O O . GLY A 1 424 ? 25.804 -19.323 -10.037 1.00 93.94 424 GLY A O 1
ATOM 3321 N N . ARG A 1 425 ? 26.170 -17.156 -10.475 1.00 93.56 425 ARG A N 1
ATOM 3322 C CA . ARG A 1 425 ? 27.030 -17.361 -11.652 1.00 93.56 425 ARG A CA 1
ATOM 3323 C C . ARG A 1 425 ? 28.180 -18.335 -11.401 1.00 93.56 425 ARG A C 1
ATOM 3325 O O . ARG A 1 425 ? 28.395 -19.233 -12.211 1.00 93.56 425 ARG A O 1
ATOM 3332 N N . SER A 1 426 ? 28.896 -18.188 -10.286 1.00 94.06 426 SER A N 1
ATOM 3333 C CA . SER A 1 426 ? 30.009 -19.085 -9.937 1.00 94.06 426 SER A CA 1
ATOM 3334 C C . SER A 1 426 ? 29.527 -20.514 -9.681 1.00 94.06 426 SER A C 1
ATOM 3336 O O . SER A 1 426 ? 30.153 -21.470 -10.136 1.00 94.06 426 SER A O 1
ATOM 3338 N N . TRP A 1 427 ? 28.380 -20.664 -9.013 1.00 95.44 427 TRP A N 1
ATOM 3339 C CA . TRP A 1 427 ? 27.767 -21.966 -8.751 1.00 95.44 427 TRP A CA 1
ATOM 3340 C C . TRP A 1 427 ? 27.305 -22.638 -10.053 1.00 95.44 427 TRP A C 1
ATOM 3342 O O . TRP A 1 427 ? 27.577 -23.817 -10.273 1.00 95.44 427 TRP A O 1
ATOM 3352 N N . LEU A 1 428 ? 26.674 -21.882 -10.957 1.00 95.38 428 LEU A N 1
ATOM 3353 C CA . LEU A 1 428 ? 26.243 -22.363 -12.273 1.00 95.38 428 LEU A CA 1
ATOM 3354 C C . LEU A 1 428 ? 27.432 -22.792 -13.140 1.00 95.38 428 LEU A C 1
ATOM 3356 O O . LEU A 1 428 ? 27.376 -23.850 -13.763 1.00 95.38 428 LEU A O 1
ATOM 3360 N N . ALA A 1 429 ? 28.523 -22.020 -13.143 1.00 93.31 429 ALA A N 1
ATOM 3361 C CA . ALA A 1 429 ? 29.748 -22.378 -13.855 1.00 93.31 429 ALA A CA 1
ATOM 3362 C C . ALA A 1 429 ? 30.353 -23.692 -13.330 1.00 93.31 429 ALA A C 1
ATOM 3364 O O . ALA A 1 429 ? 30.662 -24.577 -14.126 1.00 93.31 429 ALA A O 1
ATOM 3365 N N . GLY A 1 430 ? 30.434 -23.861 -12.004 1.00 92.50 430 GLY A N 1
ATOM 3366 C CA . GLY A 1 430 ? 30.896 -25.106 -11.374 1.00 92.50 430 GLY A CA 1
ATOM 3367 C C . GLY A 1 430 ? 30.009 -26.326 -11.661 1.00 92.50 430 GLY A C 1
ATOM 3368 O O . GLY A 1 430 ? 30.485 -27.454 -11.610 1.00 92.50 430 GLY A O 1
ATOM 3369 N N . ASN A 1 431 ? 28.742 -26.107 -12.025 1.00 91.75 431 ASN A N 1
ATOM 3370 C CA . ASN A 1 431 ? 27.784 -27.147 -12.418 1.00 91.75 431 ASN A CA 1
ATOM 3371 C C . ASN A 1 431 ? 27.618 -27.273 -13.950 1.00 91.75 431 ASN A C 1
ATOM 3373 O O . ASN A 1 431 ? 26.614 -27.810 -14.424 1.00 91.75 431 ASN A O 1
ATOM 3377 N N . GLY A 1 432 ? 28.578 -26.768 -14.736 1.00 90.31 432 GLY A N 1
ATOM 3378 C CA . GLY A 1 432 ? 28.601 -26.917 -16.196 1.00 90.31 432 GLY A CA 1
ATOM 3379 C C . GLY A 1 432 ? 27.546 -26.098 -16.949 1.00 90.31 432 GLY A C 1
ATOM 3380 O O . GLY A 1 432 ? 27.184 -26.456 -18.064 1.00 90.31 432 GLY A O 1
ATOM 3381 N N . ALA A 1 433 ? 27.034 -25.018 -16.351 1.00 92.12 433 ALA A N 1
ATOM 3382 C CA . ALA A 1 433 ? 25.929 -24.209 -16.872 1.00 92.12 433 ALA A CA 1
ATOM 3383 C C . ALA A 1 433 ? 26.262 -22.705 -16.947 1.00 92.12 433 ALA A C 1
ATOM 3385 O O . ALA A 1 433 ? 25.414 -21.850 -16.688 1.00 92.12 433 ALA A O 1
ATOM 3386 N N . GLY A 1 434 ? 27.512 -22.356 -17.276 1.00 87.88 434 GLY A N 1
ATOM 3387 C CA . GLY A 1 434 ? 27.968 -20.957 -17.346 1.00 87.88 434 GLY A CA 1
ATOM 3388 C C . GLY A 1 434 ? 27.261 -20.101 -18.413 1.00 87.88 434 GLY A C 1
ATOM 3389 O O . GLY A 1 434 ? 27.290 -18.870 -18.357 1.00 87.88 434 GLY A O 1
ATOM 3390 N N . ASP A 1 435 ? 26.589 -20.730 -19.375 1.00 89.44 435 ASP A N 1
ATOM 3391 C CA . ASP A 1 435 ? 25.807 -20.082 -20.428 1.00 89.44 435 ASP A CA 1
ATOM 3392 C C . ASP A 1 435 ? 24.344 -19.789 -20.025 1.00 89.44 435 ASP A C 1
ATOM 3394 O O . ASP A 1 435 ? 23.626 -19.106 -20.761 1.00 89.44 435 ASP A O 1
ATOM 3398 N N . VAL A 1 436 ? 23.914 -20.213 -18.831 1.00 94.38 436 VAL A N 1
ATOM 3399 C CA . VAL A 1 436 ? 22.618 -19.858 -18.230 1.00 94.38 436 VAL A CA 1
ATOM 3400 C C . VAL A 1 436 ? 22.719 -18.482 -17.567 1.00 94.38 436 VAL A C 1
ATOM 3402 O O . VAL A 1 436 ? 22.938 -18.348 -16.366 1.00 94.38 436 VAL A O 1
ATOM 3405 N N . HIS A 1 437 ? 22.575 -17.427 -18.367 1.00 92.56 437 HIS A N 1
ATOM 3406 C CA . HIS A 1 437 ? 22.560 -16.044 -17.888 1.00 92.56 437 HIS A CA 1
ATOM 3407 C C . HIS A 1 437 ? 21.699 -15.138 -18.779 1.00 92.56 437 HIS A C 1
ATOM 3409 O O . HIS A 1 437 ? 21.440 -15.441 -19.948 1.00 92.56 437 HIS A O 1
ATOM 3415 N N . LEU A 1 438 ? 21.293 -13.993 -18.223 1.00 94.06 438 LEU A N 1
ATOM 3416 C CA . LEU A 1 438 ? 20.646 -12.900 -18.951 1.00 94.06 438 LEU A CA 1
ATOM 3417 C C . LEU A 1 438 ? 21.610 -11.721 -19.098 1.00 94.06 438 LEU A C 1
ATOM 3419 O O . LEU A 1 438 ? 22.235 -11.281 -18.131 1.00 94.06 438 LEU A O 1
ATOM 3423 N N . LEU A 1 439 ? 21.716 -11.199 -20.315 1.00 90.06 439 LEU A N 1
ATOM 3424 C CA . LEU A 1 439 ? 22.446 -9.972 -20.612 1.00 90.06 439 LEU A CA 1
ATOM 3425 C C . LEU A 1 439 ? 21.579 -8.757 -20.273 1.00 90.06 439 LEU A C 1
ATOM 3427 O O . LEU A 1 439 ? 20.355 -8.850 -20.210 1.00 90.06 439 LEU A O 1
ATOM 3431 N N . ALA A 1 440 ? 22.203 -7.592 -20.095 1.00 85.62 440 ALA A N 1
ATOM 3432 C CA . ALA A 1 440 ? 21.463 -6.357 -19.834 1.00 85.62 440 ALA A CA 1
ATOM 3433 C C . ALA A 1 440 ? 20.455 -6.047 -20.956 1.00 85.62 440 ALA A C 1
ATOM 3435 O O . ALA A 1 440 ? 19.333 -5.657 -20.658 1.00 85.62 440 ALA A O 1
ATOM 3436 N N . GLN A 1 441 ? 20.812 -6.305 -22.222 1.00 89.06 441 GLN A N 1
ATOM 3437 C CA . GLN A 1 441 ? 19.900 -6.120 -23.356 1.00 89.06 441 GLN A CA 1
ATOM 3438 C C . GLN A 1 441 ? 18.758 -7.148 -23.443 1.00 89.06 441 GLN A C 1
ATOM 3440 O O . GLN A 1 441 ? 17.828 -6.945 -24.217 1.00 89.06 441 GLN A O 1
ATOM 3445 N N . ASP A 1 442 ? 18.841 -8.262 -22.705 1.00 90.06 442 ASP A N 1
ATOM 3446 C CA . ASP A 1 442 ? 17.770 -9.265 -22.666 1.00 90.06 442 ASP A CA 1
ATOM 3447 C C . ASP A 1 442 ? 16.627 -8.822 -21.737 1.00 90.06 442 ASP A C 1
ATOM 3449 O O . ASP A 1 442 ? 15.509 -9.328 -21.838 1.00 90.06 442 ASP A O 1
ATOM 3453 N N . VAL A 1 443 ? 16.903 -7.890 -20.817 1.00 90.38 443 VAL A N 1
ATOM 3454 C CA . VAL A 1 443 ? 15.893 -7.284 -19.950 1.00 90.38 443 VAL A CA 1
ATOM 3455 C C . VAL A 1 443 ? 15.244 -6.138 -20.733 1.00 90.38 443 VAL A C 1
ATOM 3457 O O . VAL A 1 443 ? 15.966 -5.263 -21.217 1.00 90.38 443 VAL A O 1
ATOM 3460 N N . PRO A 1 444 ? 13.907 -6.117 -20.895 1.00 85.88 444 PRO A N 1
ATOM 3461 C CA . PRO A 1 444 ? 13.239 -5.005 -21.557 1.00 85.88 444 PRO A CA 1
ATOM 3462 C C . PRO A 1 444 ? 13.525 -3.705 -20.794 1.00 85.88 444 PRO A C 1
ATOM 3464 O O . PRO A 1 444 ? 13.811 -3.756 -19.596 1.00 85.88 444 PRO A O 1
ATOM 3467 N N . PRO A 1 445 ? 13.435 -2.531 -21.437 1.00 81.19 445 PRO A N 1
ATOM 3468 C CA . PRO A 1 445 ? 13.412 -1.288 -20.683 1.00 81.19 445 PRO A CA 1
ATOM 3469 C C . PRO A 1 445 ? 12.245 -1.327 -19.692 1.00 81.19 445 PRO A C 1
ATOM 3471 O O . PRO A 1 445 ? 11.215 -1.964 -19.951 1.00 81.19 445 PRO A O 1
ATOM 3474 N N . TYR A 1 446 ? 12.402 -0.656 -18.551 1.00 80.06 446 TYR A N 1
ATOM 3475 C CA . TYR A 1 446 ? 11.252 -0.414 -17.691 1.00 80.06 446 TYR A CA 1
ATOM 3476 C C . TYR A 1 446 ? 10.195 0.298 -18.544 1.00 80.06 446 TYR A C 1
ATOM 3478 O O . TYR A 1 446 ? 10.558 1.242 -19.246 1.00 80.06 446 TYR A O 1
ATOM 3486 N N . PRO A 1 447 ? 8.934 -0.163 -18.563 1.00 72.75 447 PRO A N 1
ATOM 3487 C CA . PRO A 1 447 ? 7.909 0.485 -19.362 1.00 72.75 447 PRO A CA 1
ATOM 3488 C C . PRO A 1 447 ? 7.718 1.901 -18.827 1.00 72.75 447 PRO A C 1
ATOM 3490 O O . PRO A 1 447 ? 7.146 2.103 -17.753 1.00 72.75 447 PRO A O 1
ATOM 3493 N N . GLU A 1 448 ? 8.251 2.874 -19.555 1.00 61.34 448 GLU A N 1
ATOM 3494 C CA . GLU A 1 448 ? 7.928 4.271 -19.330 1.00 61.34 448 GLU A CA 1
ATOM 3495 C C . GLU A 1 448 ? 6.449 4.449 -19.669 1.00 61.34 448 GLU A C 1
ATOM 3497 O O . GLU A 1 448 ? 5.929 3.864 -20.624 1.00 61.34 448 GLU A O 1
ATOM 3502 N N . ARG A 1 449 ? 5.743 5.177 -18.806 1.00 57.62 449 ARG A N 1
ATOM 3503 C CA . ARG A 1 449 ? 4.352 5.539 -19.060 1.00 57.62 449 ARG A CA 1
ATOM 3504 C C . ARG A 1 449 ? 4.344 6.389 -20.335 1.00 57.62 449 ARG A C 1
ATOM 3506 O O . ARG A 1 449 ? 5.195 7.263 -20.473 1.00 57.62 449 ARG A O 1
ATOM 3513 N N . ASP A 1 450 ? 3.428 6.110 -21.261 1.00 61.22 450 ASP A N 1
ATOM 3514 C CA . ASP A 1 450 ? 3.225 6.993 -22.410 1.00 61.22 450 ASP A CA 1
ATOM 3515 C C . ASP A 1 450 ? 2.638 8.307 -21.895 1.00 61.22 450 ASP A C 1
ATOM 3517 O O . ASP A 1 450 ? 1.451 8.402 -21.586 1.00 61.22 450 ASP A O 1
ATOM 3521 N N . ASP A 1 451 ? 3.514 9.290 -21.723 1.00 62.06 451 ASP A N 1
ATOM 3522 C CA . ASP A 1 451 ? 3.177 10.617 -21.237 1.00 62.06 451 ASP A CA 1
ATOM 3523 C C . ASP A 1 451 ? 2.995 11.604 -22.401 1.00 62.06 451 ASP A C 1
ATOM 3525 O O . ASP A 1 451 ? 2.961 12.803 -22.160 1.00 62.06 451 ASP A O 1
ATOM 3529 N N . SER A 1 452 ? 2.856 11.148 -23.653 1.00 64.81 452 SER A N 1
ATOM 3530 C CA . SER A 1 452 ? 2.808 12.039 -24.827 1.00 64.81 452 SER A CA 1
ATOM 3531 C C . SER A 1 452 ? 1.695 13.089 -24.728 1.00 64.81 452 SER A C 1
ATOM 3533 O O . SER A 1 452 ? 1.951 14.275 -24.923 1.00 64.81 452 SER A O 1
ATOM 3535 N N . GLU A 1 453 ? 0.476 12.686 -24.354 1.00 64.31 453 GLU A N 1
ATOM 3536 C CA . GLU A 1 453 ? -0.634 13.623 -24.100 1.00 64.31 453 GLU A CA 1
ATOM 3537 C C . GLU A 1 453 ? -0.318 14.559 -22.927 1.00 64.31 453 GLU A C 1
ATOM 3539 O O . GLU A 1 453 ? -0.437 15.771 -23.048 1.00 64.31 453 GLU A O 1
ATOM 3544 N N . SER A 1 454 ? 0.214 14.015 -21.832 1.00 67.94 454 SER A N 1
ATOM 3545 C CA . SER A 1 454 ? 0.630 14.765 -20.639 1.00 67.94 454 SER A CA 1
ATOM 3546 C C . SER A 1 454 ? 1.733 15.797 -20.937 1.00 67.94 454 SER A C 1
ATOM 3548 O O . SER A 1 454 ? 1.760 16.883 -20.355 1.00 67.94 454 SER A O 1
ATOM 3550 N N . GLU A 1 455 ? 2.644 15.502 -21.865 1.00 67.06 455 GLU A N 1
ATOM 3551 C CA . GLU A 1 455 ? 3.691 16.412 -22.327 1.00 67.06 455 GLU A CA 1
ATOM 3552 C C . GLU A 1 455 ? 3.168 17.483 -23.289 1.00 67.06 455 GLU A C 1
ATOM 3554 O O . GLU A 1 455 ? 3.658 18.620 -23.255 1.00 67.06 455 GLU A O 1
ATOM 3559 N N . LEU A 1 456 ? 2.204 17.133 -24.145 1.00 65.88 456 LEU A N 1
ATOM 3560 C CA . LEU A 1 456 ? 1.523 18.064 -25.047 1.00 65.88 456 LEU A CA 1
ATOM 3561 C C . LEU A 1 456 ? 0.671 19.056 -24.256 1.00 65.88 456 LEU A C 1
ATOM 3563 O O . LEU A 1 456 ? 0.853 20.263 -24.402 1.00 65.88 456 LEU A O 1
ATOM 3567 N N . GLU A 1 457 ? -0.169 18.546 -23.360 1.00 68.25 457 GLU A N 1
ATOM 3568 C CA . GLU A 1 457 ? -0.976 19.329 -22.426 1.00 68.25 457 GLU A CA 1
ATOM 3569 C C . GLU A 1 457 ? -0.102 20.084 -21.408 1.00 68.25 457 GLU A C 1
ATOM 3571 O O . GLU A 1 457 ? -0.515 21.089 -20.838 1.00 68.25 457 GLU A O 1
ATOM 3576 N N . GLY A 1 458 ? 1.132 19.622 -21.168 1.00 74.12 458 GLY A N 1
ATOM 3577 C CA . GLY A 1 458 ? 2.046 20.248 -20.217 1.00 74.12 458 GLY A CA 1
ATOM 3578 C C . GLY A 1 458 ? 1.654 20.046 -18.757 1.00 74.12 458 GLY A C 1
ATOM 3579 O O . GLY A 1 458 ? 2.087 20.813 -17.902 1.00 74.12 458 GLY A O 1
ATOM 3580 N N . ARG A 1 459 ? 0.869 19.007 -18.472 1.00 79.94 459 ARG A N 1
ATOM 3581 C CA . ARG A 1 459 ? 0.291 18.701 -17.161 1.00 79.94 459 ARG A CA 1
ATOM 3582 C C . ARG A 1 459 ? 0.524 17.246 -16.797 1.00 79.94 459 ARG A C 1
ATOM 3584 O O . ARG A 1 459 ? 0.438 16.387 -17.660 1.00 79.94 459 ARG A O 1
ATOM 3591 N N . SER A 1 460 ? 0.786 16.928 -15.532 1.00 83.19 460 SER A N 1
ATOM 3592 C CA . SER A 1 460 ? 0.803 15.527 -15.069 1.00 83.19 460 SER A CA 1
ATOM 3593 C C . SER A 1 460 ? -0.542 14.833 -15.362 1.00 83.19 460 SER A C 1
ATOM 3595 O O . SER A 1 460 ? -1.581 15.423 -15.085 1.00 83.19 460 SER A O 1
ATOM 3597 N N . GLN A 1 461 ? -0.545 13.568 -15.812 1.00 75.81 461 GLN A N 1
ATOM 3598 C CA . GLN A 1 461 ? -1.775 12.794 -16.103 1.00 75.81 461 GLN A CA 1
ATOM 3599 C C . GLN A 1 461 ? -2.793 12.798 -14.948 1.00 75.81 461 GLN A C 1
ATOM 3601 O O . GLN A 1 461 ? -3.999 12.910 -15.163 1.00 75.81 461 GLN A O 1
ATOM 3606 N N . ASP A 1 462 ? -2.299 12.707 -13.712 1.00 87.19 462 ASP A N 1
ATOM 3607 C CA . ASP A 1 462 ? -3.139 12.708 -12.511 1.00 87.19 462 ASP A CA 1
ATOM 3608 C C . ASP A 1 462 ? -3.496 14.131 -12.020 1.00 87.19 462 ASP A C 1
ATOM 3610 O O . ASP A 1 462 ? -4.228 14.267 -11.045 1.00 87.19 462 ASP A O 1
ATOM 3614 N N . ALA A 1 463 ? -2.977 15.206 -12.631 1.00 91.00 463 ALA A N 1
ATOM 3615 C CA . ALA A 1 463 ? -3.309 16.585 -12.257 1.00 91.00 463 ALA A CA 1
ATOM 3616 C C . ALA A 1 463 ? -4.608 17.041 -12.938 1.00 91.00 463 ALA A C 1
ATOM 3618 O O . ALA A 1 463 ? -4.763 16.914 -14.154 1.00 91.00 463 ALA A O 1
ATOM 3619 N N . LEU A 1 464 ? -5.512 17.642 -12.165 1.00 92.31 464 LEU A N 1
ATOM 3620 C CA . LEU A 1 464 ? -6.793 18.163 -12.640 1.00 92.31 464 LEU A CA 1
ATOM 3621 C C . LEU A 1 464 ? -6.618 19.488 -13.388 1.00 92.31 464 LEU A C 1
ATOM 3623 O O . LEU A 1 464 ? -5.752 20.280 -12.995 1.00 92.31 464 LEU A O 1
ATOM 3627 N N . PRO A 1 465 ? -7.382 19.731 -14.472 1.00 89.62 465 PRO A N 1
ATOM 3628 C CA . PRO A 1 465 ? -7.419 21.021 -15.161 1.00 89.62 465 PRO A CA 1
ATOM 3629 C C . PRO A 1 465 ? -7.592 22.191 -14.215 1.00 89.62 465 PRO A C 1
ATOM 3631 O O . PRO A 1 465 ? -8.283 22.044 -13.213 1.00 89.62 465 PRO A O 1
ATOM 3634 N N . GLU A 1 466 ? -6.965 23.336 -14.502 1.00 88.88 466 GLU A N 1
ATOM 3635 C CA . GLU A 1 466 ? -7.130 24.513 -13.641 1.00 88.88 466 GLU A CA 1
ATOM 3636 C C . GLU A 1 466 ? -8.605 24.926 -13.615 1.00 88.88 466 GLU A C 1
ATOM 3638 O O . GLU A 1 466 ? -9.165 25.107 -12.537 1.00 88.88 466 GLU A O 1
ATOM 3643 N N . ALA A 1 467 ? -9.271 24.922 -14.777 1.00 90.88 467 ALA A N 1
ATOM 3644 C CA . ALA A 1 467 ? -10.710 25.151 -14.891 1.00 90.88 467 ALA A CA 1
ATOM 3645 C C . ALA A 1 467 ? -11.534 24.173 -14.030 1.00 90.88 467 ALA A C 1
ATOM 3647 O O . ALA A 1 467 ? -12.428 24.596 -13.295 1.00 90.88 467 ALA A O 1
ATOM 3648 N N . VAL A 1 468 ? -11.204 22.875 -14.059 1.00 93.69 468 VAL A N 1
ATOM 3649 C CA . VAL A 1 468 ? -11.876 21.845 -13.242 1.00 93.69 468 VAL A CA 1
ATOM 3650 C C . VAL A 1 468 ? -11.580 22.044 -11.755 1.00 93.69 468 VAL A C 1
ATOM 3652 O O . VAL A 1 468 ? -12.477 21.945 -10.924 1.00 93.69 468 VAL A O 1
ATOM 3655 N N . PHE A 1 469 ? -10.334 22.346 -11.390 1.00 94.00 469 PHE A N 1
ATOM 3656 C CA . PHE A 1 469 ? -9.939 22.614 -10.011 1.00 94.00 469 PHE A CA 1
ATOM 3657 C C . PHE A 1 469 ? -10.687 23.824 -9.439 1.00 94.00 469 PHE A C 1
ATOM 3659 O O . PHE A 1 469 ? -11.188 23.747 -8.319 1.00 94.00 469 PHE A O 1
ATOM 3666 N N . LEU A 1 470 ? -10.813 24.907 -10.210 1.00 92.56 470 LEU A N 1
ATOM 3667 C CA . LEU A 1 470 ? -11.570 26.096 -9.821 1.00 92.56 470 LEU A CA 1
ATOM 3668 C C . LEU A 1 470 ? -13.066 25.791 -9.664 1.00 92.56 470 LEU A C 1
ATOM 3670 O O . LEU A 1 470 ? -13.652 26.199 -8.664 1.00 92.56 470 LEU A O 1
ATOM 3674 N N . GLN A 1 471 ? -13.662 25.006 -10.570 1.00 94.06 471 GLN A N 1
ATOM 3675 C CA . GLN A 1 471 ? -15.046 24.528 -10.431 1.00 94.06 471 GLN A CA 1
ATOM 3676 C C . GLN A 1 471 ? -15.240 23.693 -9.158 1.00 94.06 471 GLN A C 1
ATOM 3678 O O . GLN A 1 471 ? -16.215 23.889 -8.437 1.00 94.06 471 GLN A O 1
ATOM 3683 N N . LEU A 1 472 ? -14.306 22.792 -8.836 1.00 94.88 472 LEU A N 1
ATOM 3684 C CA . LEU A 1 472 ? -14.356 21.975 -7.616 1.00 94.88 472 LEU A CA 1
ATOM 3685 C C . LEU A 1 472 ? -14.168 22.801 -6.334 1.00 94.88 472 LEU A C 1
ATOM 3687 O O . LEU A 1 472 ? -14.705 22.434 -5.291 1.00 94.88 472 LEU A O 1
ATOM 3691 N N . MET A 1 473 ? -13.400 23.889 -6.406 1.00 93.75 473 MET A N 1
ATOM 3692 C CA . MET A 1 473 ? -13.159 24.822 -5.301 1.00 93.75 473 MET A CA 1
ATOM 3693 C C . MET A 1 473 ? -14.264 25.872 -5.129 1.00 93.75 473 MET A C 1
ATOM 3695 O O . MET A 1 473 ? -14.269 26.563 -4.108 1.00 93.75 473 MET A O 1
ATOM 3699 N N . ALA A 1 474 ? -15.176 26.009 -6.094 1.00 92.44 474 ALA A N 1
ATOM 3700 C CA . ALA A 1 474 ? -16.307 26.922 -6.000 1.00 92.44 474 ALA A CA 1
ATOM 3701 C C . ALA A 1 474 ? -17.223 26.541 -4.826 1.00 92.44 474 ALA A C 1
ATOM 3703 O O . ALA A 1 474 ? -17.438 25.358 -4.545 1.00 92.44 474 ALA A O 1
ATOM 3704 N N . GLU A 1 475 ? -17.781 27.546 -4.145 1.00 92.75 475 GLU A N 1
ATOM 3705 C CA . GLU A 1 475 ? -18.624 27.322 -2.965 1.00 92.75 475 GLU A CA 1
ATOM 3706 C C . GLU A 1 475 ? -19.856 26.474 -3.302 1.00 92.75 475 GLU A C 1
ATOM 3708 O O . GLU A 1 475 ? -20.165 25.555 -2.550 1.00 92.75 475 GLU A O 1
ATOM 3713 N N . ASP A 1 476 ? -20.482 26.698 -4.461 1.00 91.88 476 ASP A N 1
ATOM 3714 C CA . ASP A 1 476 ? -21.635 25.915 -4.922 1.00 91.88 476 ASP A CA 1
ATOM 3715 C C . ASP A 1 476 ? -21.302 24.419 -5.035 1.00 91.88 476 ASP A C 1
ATOM 3717 O O . ASP A 1 476 ? -22.083 23.569 -4.608 1.00 91.88 476 ASP A O 1
ATOM 3721 N N . SER A 1 477 ? -20.104 24.085 -5.526 1.00 93.88 477 SER A N 1
ATOM 3722 C CA . SER A 1 477 ? -19.617 22.705 -5.602 1.00 93.88 477 SER A CA 1
ATOM 3723 C C . SER A 1 477 ? -19.309 22.140 -4.218 1.00 93.88 477 SER A C 1
ATOM 3725 O O . SER A 1 477 ? -19.727 21.027 -3.897 1.00 93.88 477 SER A O 1
ATOM 3727 N N . LEU A 1 478 ? -18.584 22.884 -3.376 1.00 93.56 478 LEU A N 1
ATOM 3728 C CA . LEU A 1 478 ? -18.215 22.441 -2.026 1.00 93.56 478 LEU A CA 1
ATOM 3729 C C . LEU A 1 478 ? -19.432 22.294 -1.100 1.00 93.56 478 LEU A C 1
ATOM 3731 O O . LEU A 1 478 ? -19.406 21.457 -0.196 1.00 93.56 478 LEU A O 1
ATOM 3735 N N . ALA A 1 479 ? -20.500 23.061 -1.323 1.00 92.88 479 ALA A N 1
ATOM 3736 C CA . ALA A 1 479 ? -21.751 22.987 -0.573 1.00 92.88 479 ALA A CA 1
ATOM 3737 C C . ALA A 1 479 ? -22.527 21.678 -0.809 1.00 92.88 479 ALA A C 1
ATOM 3739 O O . ALA A 1 479 ? -23.325 21.289 0.042 1.00 92.88 479 ALA A O 1
ATOM 3740 N N . LEU A 1 480 ? -22.254 20.958 -1.906 1.00 92.75 480 LEU A N 1
ATOM 3741 C CA . LEU A 1 480 ? -22.829 19.631 -2.170 1.00 92.75 480 LEU A CA 1
ATOM 3742 C C . LEU A 1 480 ? -22.248 18.533 -1.263 1.00 92.75 480 LEU A C 1
ATOM 3744 O O . LEU A 1 480 ? -22.838 17.460 -1.124 1.00 92.75 480 LEU A O 1
ATOM 3748 N N . LEU A 1 481 ? -21.086 18.767 -0.644 1.00 92.06 481 LEU A N 1
ATOM 3749 C CA . LEU A 1 481 ? -20.542 17.864 0.368 1.00 92.06 481 LEU A CA 1
ATOM 3750 C C . LEU A 1 481 ? -21.324 18.008 1.672 1.00 92.06 481 LEU A C 1
ATOM 3752 O O . LEU A 1 481 ? -21.647 19.110 2.108 1.00 92.06 481 LEU A O 1
ATOM 3756 N N . THR A 1 482 ? -21.544 16.885 2.359 1.00 89.69 482 THR A N 1
ATOM 3757 C CA . THR A 1 482 ? -22.170 16.895 3.685 1.00 89.69 482 THR A CA 1
ATOM 3758 C C . THR A 1 482 ? -21.418 17.851 4.628 1.00 89.69 482 THR A C 1
ATOM 3760 O O . THR A 1 482 ? -20.190 17.717 4.755 1.00 89.69 482 THR A O 1
ATOM 3763 N N . PRO A 1 483 ? -22.124 18.783 5.305 1.00 89.38 483 PRO A N 1
ATOM 3764 C CA . PRO A 1 483 ? -21.513 19.710 6.250 1.00 89.38 483 PRO A CA 1
ATOM 3765 C C . PRO A 1 483 ? -20.688 19.005 7.333 1.00 89.38 483 PRO A C 1
ATOM 3767 O O . PRO A 1 483 ? -20.959 17.864 7.715 1.00 89.38 483 PRO A O 1
ATOM 3770 N N . GLY A 1 484 ? -19.667 19.701 7.831 1.00 92.25 484 GLY A N 1
ATOM 3771 C CA . GLY A 1 484 ? -18.744 19.173 8.831 1.00 92.25 484 GLY A CA 1
ATOM 3772 C C . GLY A 1 484 ? -17.568 18.412 8.218 1.00 92.25 484 GLY A C 1
ATOM 3773 O O . GLY A 1 484 ? -16.949 18.857 7.248 1.00 92.25 484 GLY A O 1
ATOM 3774 N N . THR A 1 485 ? -17.229 17.266 8.812 1.00 94.25 485 THR A N 1
ATOM 3775 C CA . THR A 1 485 ? -15.990 16.529 8.498 1.00 94.25 485 THR A CA 1
ATOM 3776 C C . THR A 1 485 ? -15.791 16.197 7.006 1.00 94.25 485 THR A C 1
ATOM 3778 O O . THR A 1 485 ? -14.683 16.438 6.522 1.00 94.25 485 THR A O 1
ATOM 3781 N N . PRO A 1 486 ? -16.784 15.682 6.248 1.00 94.19 486 PRO A N 1
ATOM 3782 C CA . PRO A 1 486 ? -16.592 15.355 4.831 1.00 94.19 486 PRO A CA 1
ATOM 3783 C C . PRO A 1 486 ? -16.192 16.572 3.989 1.00 94.19 486 PRO A C 1
ATOM 3785 O O . PRO A 1 486 ? -15.176 16.525 3.294 1.00 94.19 486 PRO A O 1
ATOM 3788 N N . ARG A 1 487 ? -16.933 17.682 4.117 1.00 95.44 487 ARG A N 1
ATOM 3789 C CA . ARG A 1 487 ? -16.631 18.944 3.431 1.00 95.44 487 ARG A CA 1
ATOM 3790 C C . ARG A 1 487 ? -15.250 19.482 3.805 1.00 95.44 487 ARG A C 1
ATOM 3792 O O . ARG A 1 487 ? -14.429 19.740 2.928 1.00 95.44 487 ARG A O 1
ATOM 3799 N N . ASN A 1 488 ? -14.967 19.602 5.103 1.00 96.88 488 ASN A N 1
ATOM 3800 C CA . ASN A 1 488 ? -13.702 20.157 5.592 1.00 96.88 488 ASN A CA 1
ATOM 3801 C C . ASN A 1 488 ? -12.488 19.318 5.177 1.00 96.88 488 ASN A C 1
ATOM 3803 O O . ASN A 1 488 ? -11.431 19.869 4.873 1.00 96.88 488 ASN A O 1
ATOM 3807 N N . TYR A 1 489 ? -12.633 17.991 5.151 1.00 96.38 489 TYR A N 1
ATOM 3808 C CA . TYR A 1 489 ? -11.570 17.091 4.717 1.00 96.38 489 TYR A CA 1
ATOM 3809 C C . TYR A 1 489 ? -11.224 17.303 3.242 1.00 96.38 489 TYR A C 1
ATOM 3811 O O . TYR A 1 489 ? -10.050 17.458 2.905 1.00 96.38 489 TYR A O 1
ATOM 3819 N N . VAL A 1 490 ? -12.235 17.292 2.368 1.00 95.38 490 VAL A N 1
ATOM 3820 C CA . VAL A 1 490 ? -12.040 17.404 0.916 1.00 95.38 490 VAL A CA 1
ATOM 3821 C C . VAL A 1 490 ? -11.503 18.784 0.547 1.00 95.38 490 VAL A C 1
ATOM 3823 O O . VAL A 1 490 ? -10.516 18.869 -0.183 1.00 95.38 490 VAL A O 1
ATOM 3826 N N . GLU A 1 491 ? -12.076 19.847 1.116 1.00 96.19 491 GLU A N 1
ATOM 3827 C CA . GLU A 1 491 ? -11.613 21.214 0.875 1.00 96.19 491 GLU A CA 1
ATOM 3828 C C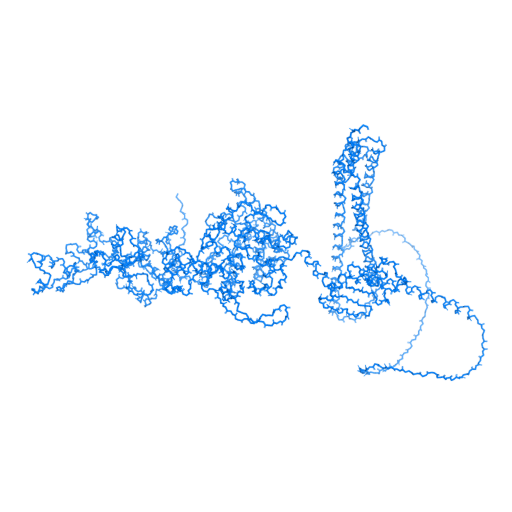 . GLU A 1 491 ? -10.155 21.402 1.322 1.00 96.19 491 GLU A C 1
ATOM 3830 O O . GLU A 1 491 ? -9.331 21.923 0.570 1.00 96.19 491 GLU A O 1
ATOM 3835 N N . LEU A 1 492 ? -9.790 20.926 2.520 1.00 96.56 492 LEU A N 1
ATOM 3836 C CA . LEU A 1 492 ? -8.403 21.009 2.973 1.00 96.56 492 LEU A CA 1
ATOM 3837 C C . LEU A 1 492 ? -7.476 20.196 2.058 1.00 96.56 492 LEU A C 1
ATOM 3839 O O . LEU A 1 492 ? -6.388 20.662 1.720 1.00 96.56 492 LEU A O 1
ATOM 3843 N N . ALA A 1 493 ? -7.898 19.002 1.628 1.00 94.75 493 ALA A N 1
ATOM 3844 C CA . ALA A 1 493 ? -7.110 18.135 0.756 1.00 94.75 493 ALA A CA 1
ATOM 3845 C C . ALA A 1 493 ? -6.777 18.779 -0.599 1.00 94.75 493 ALA A C 1
ATOM 3847 O O . ALA A 1 493 ? -5.638 18.649 -1.058 1.00 94.75 493 ALA A O 1
ATOM 3848 N N . LEU A 1 494 ? -7.731 19.505 -1.189 1.00 93.62 494 LEU A N 1
ATOM 3849 C CA . LEU A 1 494 ? -7.545 20.295 -2.412 1.00 93.62 494 LEU A CA 1
ATOM 3850 C C . LEU A 1 494 ? -6.488 21.396 -2.237 1.00 93.62 494 LEU A C 1
ATOM 3852 O O . LEU A 1 494 ? -5.673 21.627 -3.129 1.00 93.62 494 LEU A O 1
ATOM 3856 N N . ARG A 1 495 ? -6.460 22.041 -1.067 1.00 93.12 495 ARG A N 1
ATOM 3857 C CA . ARG A 1 495 ? -5.637 23.232 -0.804 1.00 93.12 495 ARG A CA 1
ATOM 3858 C C . ARG A 1 495 ? -4.170 22.935 -0.488 1.00 93.12 495 ARG A C 1
ATOM 3860 O O . ARG A 1 495 ? -3.287 23.671 -0.929 1.00 93.12 495 ARG A O 1
ATOM 3867 N N . VAL A 1 496 ? -3.876 21.869 0.267 1.00 94.25 496 VAL A N 1
ATOM 3868 C CA . VAL A 1 496 ? -2.546 21.687 0.905 1.00 94.25 496 VAL A CA 1
ATOM 3869 C C . VAL A 1 496 ? -1.613 20.680 0.216 1.00 94.25 496 VAL A C 1
ATOM 3871 O O . VAL A 1 496 ? -0.447 20.524 0.608 1.00 94.25 496 VAL A O 1
ATOM 3874 N N . GLY A 1 497 ? -2.110 19.935 -0.778 1.00 91.94 497 GLY A N 1
ATOM 3875 C CA . GLY A 1 497 ? -1.307 18.992 -1.570 1.00 91.94 497 GLY A CA 1
ATOM 3876 C C . GLY A 1 497 ? -0.601 17.910 -0.749 1.00 91.94 497 GLY A C 1
ATOM 3877 O O . GLY A 1 497 ? 0.451 17.397 -1.140 1.00 91.94 497 GLY A O 1
ATOM 3878 N N . ARG A 1 498 ? -1.107 17.589 0.445 1.00 93.81 498 ARG A N 1
ATOM 3879 C CA . ARG A 1 498 ? -0.561 16.523 1.297 1.00 93.81 498 ARG A CA 1
ATOM 3880 C C . ARG A 1 498 ? -1.041 15.164 0.804 1.00 93.81 498 ARG A C 1
ATOM 3882 O O . ARG A 1 498 ? -2.052 15.060 0.115 1.00 93.81 498 ARG A O 1
ATOM 3889 N N . ARG A 1 499 ? -0.313 14.091 1.129 1.00 91.75 499 ARG A N 1
ATOM 3890 C CA . ARG A 1 499 ? -0.788 12.744 0.773 1.00 91.75 499 ARG A CA 1
ATOM 3891 C C . ARG A 1 499 ? -2.106 12.457 1.501 1.00 91.75 499 ARG A C 1
ATOM 3893 O O . ARG A 1 499 ? -2.234 12.850 2.661 1.00 91.75 499 ARG A O 1
ATOM 3900 N N . PRO A 1 500 ? -3.023 11.660 0.922 1.00 91.00 500 PRO A N 1
ATOM 3901 C CA . PRO A 1 500 ? -4.279 11.299 1.591 1.00 91.00 500 PRO A CA 1
ATOM 3902 C C . PRO A 1 500 ? -4.064 10.713 2.994 1.00 91.00 500 PRO A C 1
ATOM 3904 O O . PRO A 1 500 ? -4.808 10.991 3.935 1.00 91.00 500 PRO A O 1
ATOM 3907 N N . TRP A 1 501 ? -2.987 9.932 3.153 1.00 89.38 501 TRP A N 1
ATOM 3908 C CA . TRP A 1 501 ? -2.590 9.376 4.444 1.00 89.38 501 TRP A CA 1
ATOM 3909 C C . TRP A 1 501 ? -2.072 10.428 5.437 1.00 89.38 501 TRP A C 1
ATOM 3911 O O . TRP A 1 501 ? -2.268 10.268 6.637 1.00 89.38 501 TRP A O 1
ATOM 3921 N N . GLU A 1 502 ? -1.408 11.482 4.971 1.00 93.94 502 GLU A N 1
ATOM 3922 C CA . GLU A 1 502 ? -0.910 12.568 5.824 1.00 93.94 502 GLU A CA 1
ATOM 3923 C C . GLU A 1 502 ? -2.079 13.431 6.318 1.00 93.94 502 GLU A C 1
ATOM 3925 O O . GLU A 1 502 ? -2.167 13.678 7.514 1.00 93.94 502 GLU A O 1
ATOM 3930 N N . ILE A 1 503 ? -3.026 13.777 5.436 1.00 94.38 503 ILE A N 1
ATOM 3931 C CA . ILE A 1 503 ? -4.212 14.591 5.774 1.00 94.38 503 ILE A CA 1
ATOM 3932 C C . ILE A 1 503 ? -5.080 13.886 6.812 1.00 94.38 503 ILE A C 1
ATOM 3934 O O . ILE A 1 503 ? -5.443 14.465 7.831 1.00 94.38 503 ILE A O 1
ATOM 3938 N N . ARG A 1 504 ? -5.384 12.600 6.595 1.00 92.06 504 ARG A N 1
ATOM 3939 C CA . ARG A 1 504 ? -6.228 11.852 7.535 1.00 92.06 504 ARG A CA 1
ATOM 3940 C C . ARG A 1 504 ? -5.580 11.698 8.916 1.00 92.06 504 ARG A C 1
ATOM 3942 O O . ARG A 1 504 ? -6.302 11.499 9.872 1.00 92.06 504 ARG A O 1
ATOM 3949 N N . HIS A 1 505 ? -4.252 11.762 9.032 1.00 92.56 505 HIS A N 1
ATOM 3950 C CA . HIS A 1 505 ? -3.540 11.639 10.313 1.00 92.56 505 HIS A CA 1
ATOM 3951 C C . HIS A 1 505 ? -3.061 12.990 10.857 1.00 92.56 505 HIS A C 1
ATOM 3953 O O . HIS A 1 505 ? -2.154 13.013 11.688 1.00 92.56 505 HIS A O 1
ATOM 3959 N N . LEU A 1 506 ? -3.628 14.106 10.391 1.00 96.31 506 LEU A N 1
ATOM 3960 C CA . LEU A 1 506 ? -3.389 15.396 11.026 1.00 96.31 506 LEU A CA 1
ATOM 3961 C C . LEU A 1 506 ? -3.861 15.341 12.479 1.00 96.31 506 LEU A C 1
ATOM 3963 O O . LEU A 1 506 ? -4.957 14.857 12.759 1.00 96.31 506 LEU A O 1
ATOM 3967 N N . GLU A 1 507 ? -3.011 15.805 13.390 1.00 95.94 507 GLU A N 1
ATOM 3968 C CA . GLU A 1 507 ? -3.360 16.011 14.797 1.00 95.94 507 GLU A CA 1
ATOM 3969 C C . GLU A 1 507 ? -4.305 17.224 14.906 1.00 95.94 507 GLU A C 1
ATOM 3971 O O . GLU A 1 507 ? -4.314 18.091 14.030 1.00 95.94 507 GLU A O 1
ATOM 3976 N N . PHE A 1 508 ? -5.123 17.282 15.957 1.00 96.50 508 PHE A N 1
ATOM 3977 C CA . PHE A 1 508 ? -6.100 18.351 16.170 1.00 96.50 508 PHE A CA 1
ATOM 3978 C C . PHE A 1 508 ? -5.423 19.731 16.179 1.00 96.50 508 PHE A C 1
ATOM 3980 O O . PHE A 1 508 ? -5.852 20.625 15.453 1.00 96.50 508 PHE A O 1
ATOM 3987 N N . ASP A 1 509 ? -4.301 19.866 16.891 1.00 93.94 509 ASP A N 1
ATOM 3988 C CA . ASP A 1 509 ? -3.493 21.091 16.980 1.00 93.94 509 ASP A CA 1
ATOM 3989 C C . ASP A 1 509 ? -2.384 21.138 15.912 1.00 93.94 509 ASP A C 1
ATOM 3991 O O . ASP A 1 509 ? -1.196 21.301 16.199 1.00 93.94 509 ASP A O 1
ATOM 3995 N N . CYS A 1 510 ? -2.758 20.961 14.643 1.00 95.81 510 CYS A N 1
ATOM 3996 C CA . CYS A 1 510 ? -1.800 20.889 13.535 1.00 95.81 510 CYS A CA 1
ATOM 3997 C C . CYS A 1 510 ? -1.304 22.246 13.003 1.00 95.81 510 CYS A C 1
ATOM 3999 O O . CYS A 1 510 ? -0.544 22.249 12.040 1.00 95.81 510 CYS A O 1
ATOM 4001 N N . VAL A 1 511 ? -1.678 23.390 13.588 1.00 97.06 511 VAL A N 1
ATOM 4002 C CA . VAL A 1 511 ? -1.231 24.721 13.127 1.00 97.06 511 VAL A CA 1
ATOM 4003 C C . VAL A 1 511 ? -0.225 25.325 14.105 1.00 97.06 511 VAL A C 1
ATOM 4005 O O . VAL A 1 511 ? -0.503 25.466 15.293 1.00 97.06 511 VAL A O 1
ATOM 4008 N N . GLN A 1 512 ? 0.944 25.724 13.600 1.00 95.50 512 GLN A N 1
ATOM 4009 C CA . GLN A 1 512 ? 1.951 26.489 14.340 1.00 95.50 512 GLN A CA 1
ATOM 4010 C C . GLN A 1 512 ? 2.173 27.850 13.692 1.00 95.50 512 GLN A C 1
ATOM 4012 O O . GLN A 1 512 ? 2.327 27.946 12.479 1.00 95.50 512 GLN A O 1
ATOM 4017 N N . TRP A 1 513 ? 2.239 28.897 14.507 1.00 93.94 513 TRP A N 1
ATOM 4018 C CA . TRP A 1 513 ? 2.486 30.258 14.042 1.00 93.94 513 TRP A CA 1
ATOM 4019 C C . TRP A 1 513 ? 3.943 30.643 14.276 1.00 93.94 513 TRP A C 1
ATOM 4021 O O . TRP A 1 513 ? 4.469 30.420 15.366 1.00 93.94 513 TRP A O 1
ATOM 4031 N N . HIS A 1 514 ? 4.571 31.238 13.269 1.00 91.00 514 HIS A N 1
ATOM 4032 C CA . HIS A 1 514 ? 5.963 31.678 13.311 1.00 91.00 514 HIS A CA 1
ATOM 4033 C C . HIS A 1 514 ? 6.076 33.123 12.834 1.00 91.00 514 HIS A C 1
ATOM 4035 O O . HIS A 1 514 ? 5.446 33.478 11.843 1.00 91.00 514 HIS A O 1
ATOM 4041 N N . ASP A 1 515 ? 6.888 33.940 13.501 1.00 92.19 515 ASP A N 1
ATOM 4042 C CA . ASP A 1 515 ? 7.212 35.281 13.010 1.00 92.19 515 ASP A CA 1
ATOM 4043 C C . ASP A 1 515 ? 8.340 35.181 11.983 1.00 92.19 515 ASP A C 1
ATOM 4045 O O . ASP A 1 515 ? 9.398 34.623 12.278 1.00 92.19 515 ASP A O 1
ATOM 4049 N N . ILE A 1 516 ? 8.092 35.691 10.780 1.00 87.56 516 ILE A N 1
ATOM 4050 C CA . ILE A 1 516 ? 9.006 35.630 9.641 1.00 87.56 516 ILE A CA 1
ATOM 4051 C C . ILE A 1 516 ? 9.133 37.024 9.047 1.00 87.56 516 ILE A C 1
ATOM 4053 O O . ILE A 1 516 ? 8.139 37.724 8.859 1.00 87.56 516 ILE A O 1
ATOM 4057 N N . ASP A 1 517 ? 10.359 37.402 8.725 1.00 87.75 517 ASP A N 1
ATOM 4058 C CA . ASP A 1 517 ? 10.656 38.616 7.985 1.00 87.75 517 ASP A CA 1
ATOM 4059 C C . ASP A 1 517 ? 10.353 38.383 6.500 1.00 87.75 517 ASP A C 1
ATOM 4061 O O . ASP A 1 517 ? 10.935 37.508 5.857 1.00 87.75 517 ASP A O 1
ATOM 4065 N N . VAL A 1 518 ? 9.380 39.125 5.974 1.00 80.44 518 VAL A N 1
ATOM 4066 C CA . VAL A 1 518 ? 8.933 39.045 4.582 1.00 80.44 518 VAL A CA 1
ATOM 4067 C C . VAL A 1 518 ? 9.325 40.335 3.881 1.00 80.44 518 VAL A C 1
ATOM 4069 O O . VAL A 1 518 ? 8.933 41.418 4.309 1.00 80.44 518 VAL A O 1
ATOM 4072 N N . GLU A 1 519 ? 10.084 40.214 2.799 1.00 81.94 519 GLU A N 1
ATOM 4073 C CA . GLU A 1 519 ? 10.402 41.337 1.924 1.00 81.94 519 GLU A CA 1
ATOM 4074 C C . GLU A 1 519 ? 9.171 41.683 1.074 1.00 81.94 519 GLU A C 1
ATOM 4076 O O . GLU A 1 519 ? 8.604 40.828 0.386 1.00 81.94 519 GLU A O 1
ATOM 4081 N N . ALA A 1 520 ? 8.708 42.923 1.179 1.00 75.31 520 ALA A N 1
ATOM 4082 C CA . ALA A 1 520 ? 7.638 43.460 0.358 1.00 75.31 520 ALA A CA 1
ATOM 4083 C C . ALA A 1 520 ? 8.166 43.850 -1.033 1.00 75.31 520 ALA A C 1
ATOM 4085 O O . ALA A 1 520 ? 9.367 43.940 -1.270 1.00 75.31 520 ALA A O 1
ATOM 4086 N N . LEU A 1 521 ? 7.249 44.086 -1.976 1.00 70.19 521 LEU A N 1
ATOM 4087 C CA . LEU A 1 521 ? 7.585 44.423 -3.368 1.00 70.19 521 LEU A CA 1
ATOM 4088 C C . LEU A 1 521 ? 8.388 45.731 -3.508 1.00 70.19 521 LEU A C 1
ATOM 4090 O O . LEU A 1 521 ? 9.030 45.941 -4.531 1.00 70.19 521 LEU A O 1
ATOM 4094 N N . ASP A 1 522 ? 8.358 46.589 -2.490 1.00 79.62 522 ASP A N 1
ATOM 4095 C CA . ASP A 1 522 ? 9.129 47.832 -2.393 1.00 79.62 522 ASP A CA 1
ATOM 4096 C C . ASP A 1 522 ? 10.528 47.640 -1.766 1.00 79.62 522 ASP A C 1
ATOM 4098 O O . ASP A 1 522 ? 11.251 48.615 -1.567 1.00 79.62 522 ASP A O 1
ATOM 4102 N N . GLY A 1 523 ? 10.914 46.398 -1.446 1.00 77.19 523 GLY A N 1
ATOM 4103 C CA . GLY A 1 523 ? 12.179 46.053 -0.792 1.00 77.19 523 GLY A CA 1
ATOM 4104 C C . GLY A 1 523 ? 12.184 46.265 0.726 1.00 77.19 523 GLY A C 1
ATOM 4105 O O . GLY A 1 523 ? 13.209 46.044 1.374 1.00 77.19 523 GLY A O 1
ATOM 4106 N N . SER A 1 524 ? 11.064 46.686 1.330 1.00 81.75 524 SER A N 1
ATOM 4107 C CA . SER A 1 524 ? 10.958 46.813 2.786 1.00 81.75 524 SER A CA 1
ATOM 4108 C C . SER A 1 524 ? 10.784 45.444 3.448 1.00 81.75 524 SER A C 1
ATOM 4110 O O . SER A 1 524 ? 10.003 44.606 3.003 1.00 81.75 524 SER A O 1
ATOM 4112 N N . VAL A 1 525 ? 11.503 45.197 4.544 1.00 84.31 525 VAL A N 1
ATOM 4113 C CA . VAL A 1 525 ? 11.376 43.951 5.310 1.00 84.31 525 VAL A CA 1
ATOM 4114 C C . VAL A 1 525 ? 10.335 44.140 6.407 1.00 84.31 525 VAL A C 1
ATOM 4116 O O . VAL A 1 525 ? 10.514 44.949 7.317 1.00 84.31 525 VAL A O 1
ATOM 4119 N N . GLN A 1 526 ? 9.243 43.383 6.335 1.00 85.00 526 GLN A N 1
ATOM 4120 C CA . GLN A 1 526 ? 8.166 43.411 7.318 1.00 85.00 526 GLN A CA 1
ATOM 4121 C C . GLN A 1 526 ? 8.104 42.092 8.083 1.00 85.00 526 GLN A C 1
ATOM 4123 O O . GLN A 1 526 ? 7.892 41.028 7.499 1.00 85.00 526 GLN A O 1
ATOM 4128 N N . ARG A 1 527 ? 8.208 42.161 9.412 1.00 87.38 527 ARG A N 1
ATOM 4129 C CA . ARG A 1 527 ? 8.012 40.994 10.275 1.00 87.38 527 ARG A CA 1
ATOM 4130 C C . ARG A 1 527 ? 6.531 40.639 10.346 1.00 87.38 527 ARG A C 1
ATOM 4132 O O . ARG A 1 527 ? 5.721 41.418 10.845 1.00 87.38 527 ARG A O 1
ATOM 4139 N N . ARG A 1 528 ? 6.166 39.461 9.845 1.00 84.88 52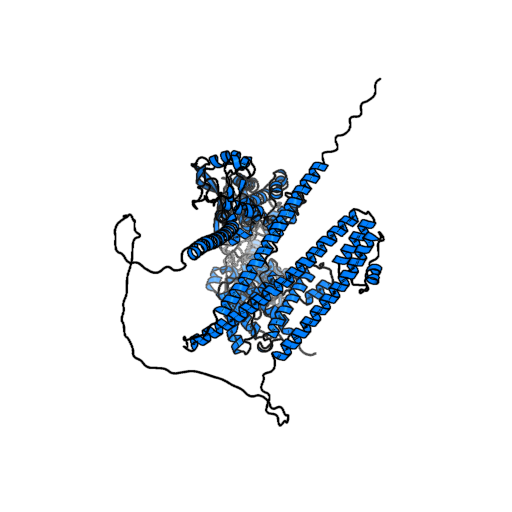8 ARG A N 1
ATOM 4140 C CA . ARG A 1 528 ? 4.785 38.971 9.790 1.00 84.88 528 ARG A CA 1
ATOM 4141 C C . ARG A 1 528 ? 4.659 37.611 10.458 1.00 84.88 528 ARG A C 1
ATOM 4143 O O . ARG A 1 528 ? 5.502 36.734 10.292 1.00 84.88 528 ARG A O 1
ATOM 4150 N N . ARG A 1 529 ? 3.558 37.414 11.179 1.00 89.69 529 ARG A N 1
ATOM 4151 C CA . ARG A 1 529 ? 3.217 36.127 11.784 1.00 89.69 529 ARG A CA 1
ATOM 4152 C C . ARG A 1 529 ? 2.535 35.235 10.748 1.00 89.69 529 ARG A C 1
ATOM 4154 O O . ARG A 1 529 ? 1.482 35.592 10.228 1.00 89.69 529 ARG A O 1
ATOM 4161 N N . TYR A 1 530 ? 3.127 34.083 10.453 1.00 90.06 530 TYR A N 1
ATOM 4162 C CA . TYR A 1 530 ? 2.717 33.196 9.366 1.00 90.06 530 TYR A CA 1
ATOM 4163 C C . TYR A 1 530 ? 2.347 31.788 9.877 1.00 90.06 530 TYR A C 1
ATOM 4165 O O . TYR A 1 530 ? 3.066 31.248 10.729 1.00 90.06 530 TYR A O 1
ATOM 4173 N N . PRO A 1 531 ? 1.244 31.176 9.399 1.00 95.50 531 PRO A N 1
ATOM 4174 C CA . PRO A 1 531 ? 0.811 29.856 9.848 1.00 95.50 531 PRO A CA 1
ATOM 4175 C C . PRO A 1 531 ? 1.497 28.716 9.083 1.00 95.50 531 PRO A C 1
ATOM 4177 O O . PRO A 1 531 ? 1.703 28.769 7.872 1.00 95.50 531 PRO A O 1
ATOM 4180 N N . PHE A 1 532 ? 1.798 27.633 9.797 1.00 96.19 532 PHE A N 1
ATOM 4181 C CA . PHE A 1 532 ? 2.382 26.408 9.262 1.00 96.19 532 PHE A CA 1
ATOM 4182 C C . PHE A 1 532 ? 1.568 25.191 9.686 1.00 96.19 532 PHE A C 1
ATOM 4184 O O . PHE A 1 532 ? 1.330 24.978 10.874 1.00 96.19 532 PHE A O 1
ATOM 4191 N N . LEU A 1 533 ? 1.230 24.338 8.723 1.00 97.25 533 LEU A N 1
ATOM 4192 C CA . LEU A 1 533 ? 0.701 23.004 8.965 1.00 97.25 533 LEU A CA 1
ATOM 4193 C C . LEU A 1 533 ? 1.827 22.082 9.427 1.00 97.25 533 LEU A C 1
ATOM 4195 O O . LEU A 1 533 ? 2.778 21.827 8.685 1.00 97.25 533 LEU A O 1
ATOM 4199 N N . VAL A 1 534 ? 1.692 21.529 10.622 1.00 95.81 534 VAL A N 1
ATOM 4200 C CA . VAL A 1 534 ? 2.599 20.545 11.200 1.00 95.81 534 VAL A CA 1
ATOM 4201 C C . VAL A 1 534 ? 1.982 19.166 11.093 1.00 95.81 534 VAL A C 1
ATOM 4203 O O . VAL A 1 534 ? 0.871 18.918 11.552 1.00 95.81 534 VAL A O 1
ATOM 4206 N N . TYR A 1 535 ? 2.718 18.248 10.477 1.00 94.31 535 TYR A N 1
ATOM 4207 C CA . TYR A 1 535 ? 2.226 16.902 10.218 1.00 94.31 535 TYR A CA 1
ATOM 4208 C C . TYR A 1 535 ? 3.349 15.869 10.271 1.00 94.31 535 TYR A C 1
ATOM 4210 O O . TYR A 1 535 ? 4.539 16.179 10.147 1.00 94.31 535 TYR A O 1
ATOM 4218 N N . TRP A 1 536 ? 2.962 14.609 10.464 1.00 89.62 536 TRP A N 1
ATOM 4219 C CA . TRP A 1 536 ? 3.882 13.480 10.495 1.00 89.62 536 TRP A CA 1
ATOM 4220 C C . TRP A 1 536 ? 3.925 12.762 9.142 1.00 89.62 536 TRP A C 1
ATOM 4222 O O . TRP A 1 536 ? 2.944 12.162 8.695 1.00 89.62 536 TRP A O 1
ATOM 4232 N N . MET A 1 537 ? 5.092 12.761 8.498 1.00 84.88 537 MET A N 1
ATOM 4233 C CA . MET A 1 537 ? 5.312 12.007 7.268 1.00 84.88 537 MET A CA 1
ATOM 4234 C C . MET A 1 537 ? 5.583 10.538 7.574 1.00 84.88 537 MET A C 1
ATOM 4236 O O . MET A 1 537 ? 6.702 10.153 7.905 1.00 84.88 537 MET A O 1
ATOM 4240 N N . GLN A 1 538 ? 4.582 9.687 7.376 1.00 77.31 538 GLN A N 1
ATOM 4241 C CA . GLN A 1 538 ? 4.679 8.260 7.705 1.00 77.31 538 GLN A CA 1
ATOM 4242 C C . GLN A 1 538 ? 5.711 7.497 6.864 1.00 77.31 538 GLN A C 1
ATOM 4244 O O . GLN A 1 538 ? 6.405 6.629 7.389 1.00 77.31 538 GLN A O 1
ATOM 4249 N N . LYS A 1 539 ? 5.860 7.843 5.575 1.00 71.88 539 LYS A N 1
ATOM 4250 C CA . LYS A 1 539 ? 6.789 7.158 4.653 1.00 71.88 539 LYS A CA 1
ATOM 4251 C C . LYS A 1 539 ? 8.257 7.316 5.070 1.00 71.88 539 LYS A C 1
ATOM 4253 O O . LYS A 1 539 ? 9.030 6.383 4.906 1.00 71.88 539 LYS A O 1
ATOM 4258 N N . VAL A 1 540 ? 8.619 8.479 5.612 1.00 76.62 540 VAL A N 1
ATOM 4259 C CA . VAL A 1 540 ? 9.998 8.825 6.017 1.00 76.62 540 VAL A CA 1
ATOM 4260 C C . VAL A 1 540 ? 10.158 8.994 7.534 1.00 76.62 540 VAL A C 1
ATOM 4262 O O . VAL A 1 540 ? 11.243 9.311 8.000 1.00 76.62 540 VAL A O 1
ATOM 4265 N N . ARG A 1 541 ? 9.080 8.776 8.302 1.00 78.31 541 ARG A N 1
ATOM 4266 C CA . ARG A 1 541 ? 9.011 8.819 9.772 1.00 78.31 541 ARG A CA 1
ATOM 4267 C C . ARG A 1 541 ? 9.614 10.083 10.402 1.00 78.31 541 ARG A C 1
ATOM 4269 O O . ARG A 1 541 ? 10.451 9.993 11.294 1.00 78.31 541 ARG A O 1
ATOM 4276 N N . ARG A 1 542 ? 9.171 11.263 9.954 1.00 85.50 542 ARG A N 1
ATOM 4277 C CA . ARG A 1 542 ? 9.596 12.560 10.521 1.00 85.50 542 ARG A CA 1
ATOM 4278 C C . ARG A 1 542 ? 8.465 13.585 10.555 1.00 85.50 542 ARG A C 1
ATOM 4280 O O . ARG A 1 542 ? 7.567 13.536 9.711 1.00 85.50 542 ARG A O 1
ATOM 4287 N N . ARG A 1 543 ? 8.537 14.542 11.487 1.00 88.62 543 ARG A N 1
ATOM 4288 C CA . ARG A 1 543 ? 7.677 15.739 11.486 1.00 88.62 543 ARG A CA 1
ATOM 4289 C C . ARG A 1 543 ? 8.128 16.723 10.410 1.00 88.62 543 ARG A C 1
ATOM 4291 O O . ARG A 1 543 ? 9.316 16.814 10.105 1.00 88.62 543 ARG A O 1
ATOM 4298 N N . HIS A 1 544 ? 7.179 17.456 9.845 1.00 91.94 544 HIS A N 1
ATOM 4299 C CA . HIS A 1 544 ? 7.452 18.493 8.859 1.00 91.94 544 HIS A CA 1
ATOM 4300 C C . HIS A 1 544 ? 6.440 19.622 8.942 1.00 91.94 544 HIS A C 1
ATOM 4302 O O . HIS A 1 544 ? 5.368 19.451 9.522 1.00 91.94 544 HIS A O 1
ATOM 4308 N N . LYS A 1 545 ? 6.816 20.763 8.364 1.00 93.44 545 LYS A N 1
ATOM 4309 C CA . LYS A 1 545 ? 6.042 21.997 8.378 1.00 93.44 545 LYS A CA 1
ATOM 4310 C C . LYS A 1 545 ? 5.779 22.442 6.947 1.00 93.44 545 LYS A C 1
ATOM 4312 O O . LYS A 1 545 ? 6.700 22.439 6.139 1.00 93.44 545 LYS A O 1
ATOM 4317 N N . LEU A 1 546 ? 4.539 22.797 6.643 1.00 94.94 546 LEU A N 1
ATOM 4318 C CA . LEU A 1 546 ? 4.134 23.361 5.358 1.00 94.94 546 LEU A CA 1
ATOM 4319 C C . LEU A 1 546 ? 3.555 24.760 5.611 1.00 94.94 546 LEU A C 1
ATOM 4321 O O . LEU A 1 546 ? 2.616 24.847 6.399 1.00 94.94 546 LEU A O 1
ATOM 4325 N N . PRO A 1 547 ? 4.067 25.832 4.984 1.00 92.44 547 PRO A N 1
ATOM 4326 C CA . PRO A 1 547 ? 3.436 27.148 5.077 1.00 92.44 547 PRO A CA 1
ATOM 4327 C C . PRO A 1 547 ? 2.001 27.097 4.531 1.00 92.44 547 PRO A C 1
ATOM 4329 O O . PRO A 1 547 ? 1.759 26.492 3.484 1.00 92.44 547 PRO A O 1
ATOM 4332 N N . LEU A 1 548 ? 1.060 27.709 5.251 1.00 92.44 548 LEU A N 1
ATOM 4333 C CA . LEU A 1 548 ? -0.355 27.783 4.882 1.00 92.44 548 LEU A CA 1
ATOM 4334 C C . LEU A 1 548 ? -0.747 29.203 4.486 1.00 92.44 548 LEU A C 1
ATOM 4336 O O . LEU A 1 548 ? -0.257 30.172 5.064 1.00 92.44 548 LEU A O 1
ATOM 4340 N N . HIS A 1 549 ? -1.703 29.326 3.568 1.00 89.44 549 HIS A N 1
ATOM 4341 C CA . HIS A 1 549 ? -2.405 30.591 3.397 1.00 89.44 549 HIS A CA 1
ATOM 4342 C C . HIS A 1 549 ? -3.414 30.775 4.553 1.00 89.44 549 HIS A C 1
ATOM 4344 O O . HIS A 1 549 ? -3.983 29.783 5.018 1.00 89.44 549 HIS A O 1
ATOM 4350 N N . PRO A 1 550 ? -3.700 32.006 5.028 1.00 85.62 550 PRO A N 1
ATOM 4351 C CA . PRO A 1 550 ? -4.674 32.228 6.102 1.00 85.62 550 PRO A CA 1
ATOM 4352 C C . PRO A 1 550 ? -6.052 31.593 5.855 1.00 85.62 550 PRO A C 1
ATOM 4354 O O . PRO A 1 550 ? -6.660 31.078 6.788 1.00 85.62 550 PRO A O 1
ATOM 4357 N N . SER A 1 551 ? -6.519 31.545 4.603 1.00 88.44 551 SER A N 1
ATOM 4358 C CA . SER A 1 551 ? -7.793 30.886 4.266 1.00 88.44 551 SER A CA 1
ATOM 4359 C C . SER A 1 551 ? -7.774 29.361 4.447 1.00 88.44 551 SER A C 1
ATOM 4361 O O . SER A 1 551 ? -8.824 28.776 4.700 1.00 88.44 551 SER A O 1
ATOM 4363 N N . ASP A 1 552 ? -6.609 28.708 4.394 1.00 94.00 552 ASP A N 1
ATOM 4364 C CA . ASP A 1 552 ? -6.488 27.273 4.686 1.00 94.00 552 ASP A CA 1
ATOM 4365 C C . ASP A 1 552 ? -6.650 27.008 6.189 1.00 94.00 552 ASP A C 1
ATOM 4367 O O . ASP A 1 552 ? -7.226 25.996 6.594 1.00 94.00 552 ASP A O 1
ATOM 4371 N N . VAL A 1 553 ? -6.185 27.948 7.022 1.00 96.06 553 VAL A N 1
ATOM 4372 C CA . VAL A 1 553 ? -6.373 27.901 8.478 1.00 96.06 553 VAL A CA 1
ATOM 4373 C C . VAL A 1 553 ? -7.855 27.991 8.821 1.00 96.06 553 VAL A C 1
ATOM 4375 O O . VAL A 1 553 ? -8.306 27.247 9.683 1.00 96.06 553 VAL A O 1
ATOM 4378 N N . THR A 1 554 ? -8.636 28.804 8.105 1.00 95.31 554 THR A N 1
ATOM 4379 C CA . THR A 1 554 ? -10.092 28.889 8.301 1.00 95.31 554 THR A CA 1
ATOM 4380 C C . THR A 1 554 ? -10.783 27.532 8.144 1.00 95.31 554 THR A C 1
ATOM 4382 O O . THR A 1 554 ? -11.669 27.208 8.931 1.00 95.31 554 THR A O 1
ATOM 4385 N N . VAL A 1 555 ? -10.356 26.692 7.192 1.00 97.00 555 VAL A N 1
ATOM 4386 C CA . VAL A 1 555 ? -10.913 25.335 7.015 1.00 97.00 555 VAL A CA 1
ATOM 4387 C C . VAL A 1 555 ? -10.584 24.437 8.212 1.00 97.00 555 VAL A C 1
ATOM 4389 O O . VAL A 1 555 ? -11.439 23.681 8.678 1.00 97.00 555 VAL A O 1
ATOM 4392 N N . ILE A 1 556 ? -9.358 24.536 8.735 1.00 98.06 556 ILE A N 1
ATOM 4393 C CA . ILE A 1 556 ? -8.924 23.799 9.930 1.00 98.06 556 ILE A CA 1
ATOM 4394 C C . ILE A 1 556 ? -9.726 24.259 11.150 1.00 98.06 556 ILE A C 1
ATOM 4396 O O . ILE A 1 556 ? -10.267 23.420 11.866 1.00 98.06 556 ILE A O 1
ATOM 4400 N N . THR A 1 557 ? -9.861 25.569 11.352 1.00 97.56 557 THR A N 1
ATOM 4401 C CA . THR A 1 557 ? -10.637 26.155 12.450 1.00 97.56 557 THR A CA 1
ATOM 4402 C C . THR A 1 557 ? -12.098 25.719 12.386 1.00 97.56 557 THR A C 1
ATOM 4404 O O . THR A 1 557 ? -12.617 25.209 13.377 1.00 97.56 557 THR A O 1
ATOM 4407 N N . ARG A 1 558 ? -12.731 25.782 11.206 1.00 97.00 558 ARG A N 1
ATOM 4408 C CA . ARG A 1 558 ? -14.113 25.321 10.993 1.00 97.00 558 ARG A CA 1
ATOM 4409 C C . ARG A 1 558 ? -14.287 23.841 11.339 1.00 97.00 558 ARG A C 1
ATOM 4411 O O . ARG A 1 558 ? -15.305 23.446 11.901 1.00 97.00 558 ARG A O 1
ATOM 4418 N N . GLN A 1 559 ? -13.292 23.005 11.038 1.00 97.44 559 GLN A N 1
ATOM 4419 C CA . GLN A 1 559 ? -13.303 21.600 11.447 1.00 97.44 559 GLN A CA 1
ATOM 4420 C C . GLN A 1 559 ? -13.142 21.427 12.958 1.00 97.44 559 GLN A C 1
ATOM 4422 O O . GLN A 1 559 ? -13.839 20.609 13.555 1.00 97.44 559 GLN A O 1
ATOM 4427 N N . GLN A 1 560 ? -12.233 22.173 13.585 1.00 97.50 560 GLN A N 1
ATOM 4428 C CA . GLN A 1 560 ? -12.044 22.128 15.033 1.00 97.50 560 GLN A CA 1
ATOM 4429 C C . GLN A 1 560 ? -13.313 22.572 15.775 1.00 97.50 560 GLN A C 1
ATOM 4431 O O . GLN A 1 560 ? -13.695 21.941 16.756 1.00 97.50 560 GLN A O 1
ATOM 4436 N N . GLU A 1 561 ? -13.988 23.617 15.298 1.00 96.81 561 GLU A N 1
ATOM 4437 C CA . GLU A 1 561 ? -15.263 24.106 15.835 1.00 96.81 561 GLU A CA 1
ATOM 4438 C C . GLU A 1 561 ? -16.382 23.079 15.678 1.00 96.81 561 GLU A C 1
ATOM 4440 O O . GLU A 1 561 ? -17.021 22.743 16.673 1.00 96.81 561 GLU A O 1
ATOM 4445 N N . HIS A 1 562 ? -16.546 22.501 14.484 1.00 95.69 562 HIS A N 1
ATOM 4446 C CA . HIS A 1 562 ? -17.492 21.406 14.246 1.00 95.69 562 HIS A CA 1
ATOM 4447 C C . HIS A 1 562 ? -17.274 20.243 15.226 1.00 95.69 562 HIS A C 1
ATOM 4449 O O . HIS A 1 562 ? -18.228 19.719 15.798 1.00 95.69 562 HIS A O 1
ATOM 4455 N N . LEU A 1 563 ? -16.017 19.862 15.486 1.00 95.06 563 LEU A N 1
ATOM 4456 C CA . LEU A 1 563 ? -15.716 18.808 16.454 1.00 95.06 563 LEU A CA 1
ATOM 4457 C C . LEU A 1 563 ? -16.072 19.200 17.892 1.00 95.06 563 LEU A C 1
ATOM 4459 O O . LEU A 1 563 ? -16.620 18.368 18.613 1.00 95.06 563 LEU A O 1
ATOM 4463 N N . ARG A 1 564 ? -15.784 20.437 18.311 1.00 94.62 564 ARG A N 1
ATOM 4464 C CA . ARG A 1 564 ? -16.137 20.923 19.657 1.00 94.62 564 ARG A CA 1
ATOM 4465 C C . ARG A 1 564 ? -17.650 20.973 19.870 1.00 94.62 564 ARG A C 1
ATOM 4467 O O . ARG A 1 564 ? -18.109 20.631 20.954 1.00 94.62 564 ARG A O 1
ATOM 4474 N N . GLN A 1 565 ? -18.399 21.383 18.849 1.00 93.38 565 GLN A N 1
ATOM 4475 C CA . GLN A 1 565 ? -19.855 21.519 18.900 1.00 93.38 565 GLN A CA 1
ATOM 4476 C C . GLN A 1 565 ? -20.557 20.158 18.905 1.00 93.38 565 GLN A C 1
ATOM 4478 O O . GLN A 1 565 ? -21.354 19.880 19.799 1.00 93.38 565 GLN A O 1
ATOM 4483 N N . ASP A 1 566 ? -20.224 19.291 17.948 1.00 88.38 566 ASP A N 1
ATOM 4484 C CA . ASP A 1 566 ? -20.986 18.060 17.707 1.00 88.38 566 ASP A CA 1
ATOM 4485 C C . ASP A 1 566 ? -20.424 16.843 18.462 1.00 88.38 566 ASP A C 1
ATOM 4487 O O . ASP A 1 566 ? -21.106 15.828 18.624 1.00 88.38 566 ASP A O 1
ATOM 4491 N N . PHE A 1 567 ? -19.177 16.924 18.947 1.00 89.19 567 PHE A N 1
ATOM 4492 C CA . PHE A 1 567 ? -18.504 15.845 19.679 1.00 89.19 567 PHE A CA 1
ATOM 4493 C C . PHE A 1 567 ? -17.837 16.330 20.984 1.00 89.19 567 PHE A C 1
ATOM 4495 O O . PHE A 1 567 ? -16.653 16.046 21.213 1.00 89.19 567 PHE A O 1
ATOM 4502 N N . PRO A 1 568 ? -18.583 16.998 21.890 1.00 91.00 568 PRO A N 1
ATOM 4503 C CA . PRO A 1 568 ? -18.037 17.596 23.113 1.00 91.00 568 PRO A CA 1
ATOM 4504 C C . PRO A 1 568 ? -17.366 16.576 24.045 1.00 91.00 568 PRO A C 1
ATOM 4506 O O . PRO A 1 568 ? -16.467 16.922 24.803 1.00 91.00 568 PRO A O 1
ATOM 4509 N N . GLN A 1 569 ? -17.717 15.288 23.955 1.00 87.81 569 GLN A N 1
ATOM 4510 C CA . GLN A 1 569 ? -17.112 14.208 24.745 1.00 87.81 569 GLN A CA 1
ATOM 4511 C C . GLN A 1 569 ? -15.604 14.001 24.523 1.00 87.81 569 GLN A C 1
ATOM 4513 O O . GLN A 1 569 ? -14.986 13.223 25.253 1.00 87.81 569 GLN A O 1
ATOM 4518 N N . TRP A 1 570 ? -15.022 14.597 23.480 1.00 91.94 570 TRP A N 1
ATOM 4519 C CA . TRP A 1 570 ? -13.583 14.544 23.214 1.00 91.94 570 TRP A CA 1
ATOM 4520 C C . TRP A 1 570 ? -12.817 15.739 23.775 1.00 91.94 570 TRP A C 1
ATOM 4522 O O . TRP A 1 570 ? -11.593 15.761 23.652 1.00 91.94 570 TRP A O 1
ATOM 4532 N N . PHE A 1 571 ? -13.506 16.678 24.421 1.00 95.06 571 PHE A N 1
ATOM 4533 C CA . PHE A 1 571 ? -12.939 17.921 24.922 1.00 95.06 571 PHE A CA 1
ATOM 4534 C C . PHE A 1 571 ? -13.142 18.067 26.434 1.00 95.06 571 PHE A C 1
ATOM 4536 O O . PHE A 1 571 ? -14.013 17.426 27.027 1.00 95.06 571 PHE A O 1
ATOM 4543 N N . ASP A 1 572 ? -12.292 18.870 27.065 1.00 93.69 572 ASP A N 1
ATOM 4544 C CA . ASP A 1 572 ? -12.502 19.358 28.426 1.00 93.69 572 ASP A CA 1
ATOM 4545 C C . ASP A 1 572 ? -13.403 20.608 28.448 1.00 93.69 572 ASP A C 1
ATOM 4547 O O . ASP A 1 572 ? -13.913 21.051 27.416 1.00 93.69 572 ASP A O 1
ATOM 4551 N N . ALA A 1 573 ? -13.624 21.166 29.643 1.00 90.56 573 ALA A N 1
ATOM 4552 C CA . ALA A 1 573 ? -14.464 22.348 29.836 1.00 90.56 573 ALA A CA 1
ATOM 4553 C C . ALA A 1 573 ? -13.929 23.603 29.117 1.00 90.56 573 ALA A C 1
ATOM 4555 O O . ALA A 1 573 ? -14.718 24.475 28.764 1.00 90.56 573 ALA A O 1
ATOM 4556 N N . ASP A 1 574 ? -12.620 23.663 28.852 1.00 89.00 574 ASP A N 1
ATOM 4557 C CA . ASP A 1 574 ? -11.961 24.770 28.152 1.00 89.00 574 ASP A CA 1
ATOM 4558 C C . ASP A 1 574 ? -11.921 24.550 26.626 1.00 89.00 574 ASP A C 1
ATOM 4560 O O . ASP A 1 574 ? -11.302 25.320 25.886 1.00 89.00 574 ASP A O 1
ATOM 4564 N N . GLY A 1 575 ? -12.553 23.480 26.126 1.00 86.50 575 GLY A N 1
ATOM 4565 C CA . GLY A 1 575 ? -12.594 23.145 24.703 1.00 86.50 575 GLY A CA 1
ATOM 4566 C C . GLY A 1 575 ? -11.274 22.595 24.152 1.00 86.50 575 GLY A C 1
ATOM 4567 O O . GLY A 1 575 ? -11.068 22.614 22.928 1.00 86.50 575 GLY A O 1
ATOM 4568 N N . ARG A 1 576 ? -10.374 22.109 25.020 1.00 92.12 576 ARG A N 1
ATOM 4569 C CA . ARG A 1 576 ? -9.122 21.442 24.632 1.00 92.12 576 ARG A CA 1
ATOM 4570 C C . ARG A 1 576 ? -9.333 19.936 24.496 1.00 92.12 576 ARG A C 1
ATOM 4572 O O . ARG A 1 576 ? -10.115 19.354 25.246 1.00 92.12 576 ARG A O 1
ATOM 4579 N N . PRO A 1 577 ? -8.658 19.274 23.544 1.00 94.62 577 PRO A N 1
ATOM 4580 C CA . PRO A 1 577 ? -8.834 17.845 23.336 1.00 94.62 577 PRO A CA 1
ATOM 4581 C C . PRO A 1 577 ? -8.325 17.040 24.542 1.00 94.62 577 PRO A C 1
ATOM 4583 O O . PRO A 1 577 ? -7.212 17.242 25.024 1.00 94.62 577 PRO A O 1
ATOM 4586 N N . LEU A 1 578 ? -9.107 16.050 24.983 1.00 92.56 578 LEU A N 1
ATOM 4587 C CA . LEU A 1 578 ? -8.753 15.153 26.095 1.00 92.56 578 LEU A CA 1
ATOM 4588 C C . LEU A 1 578 ? -7.531 14.270 25.792 1.00 92.56 578 LEU A C 1
ATOM 4590 O O . LEU A 1 578 ? -6.932 13.703 26.707 1.00 92.56 578 LEU A O 1
ATOM 4594 N N . SER A 1 579 ? -7.181 14.104 24.511 1.00 92.25 579 SER A N 1
ATOM 4595 C CA . SER A 1 579 ? -5.946 13.448 24.083 1.00 92.25 579 SER A CA 1
ATOM 4596 C C . SER A 1 579 ? -5.077 14.408 23.275 1.00 92.25 579 SER A C 1
ATOM 4598 O O . SER A 1 579 ? -5.555 14.963 22.284 1.00 92.25 579 SER A O 1
ATOM 4600 N N . PRO A 1 580 ? -3.767 14.501 23.573 1.00 88.88 580 PRO A N 1
ATOM 4601 C CA . PRO A 1 580 ? -2.829 15.271 22.758 1.00 88.88 580 PRO A CA 1
ATOM 4602 C C . PRO A 1 580 ? -2.600 14.655 21.367 1.00 88.88 580 PRO A C 1
ATOM 4604 O O . PRO A 1 580 ? -1.915 15.242 20.538 1.00 88.88 580 PRO A O 1
ATOM 4607 N N . ARG A 1 581 ? -3.118 13.445 21.111 1.00 90.50 581 ARG A N 1
ATOM 4608 C CA . ARG A 1 581 ? -3.032 12.743 19.821 1.00 90.50 581 ARG A CA 1
ATOM 4609 C C . ARG A 1 581 ? -4.374 12.673 19.099 1.00 90.50 581 ARG A C 1
ATOM 4611 O O . ARG A 1 581 ? -4.528 11.861 18.185 1.00 90.50 581 ARG A O 1
ATOM 4618 N N . MET A 1 582 ? -5.356 13.463 19.528 1.00 94.81 582 MET A N 1
ATOM 4619 C CA . MET A 1 582 ? -6.634 13.552 18.835 1.00 94.81 582 MET A CA 1
ATOM 4620 C C . MET A 1 582 ? -6.395 13.925 17.368 1.00 94.81 582 MET A C 1
ATOM 4622 O O . MET A 1 582 ? -5.583 14.799 17.069 1.00 94.81 582 MET A O 1
ATOM 4626 N N . ALA A 1 583 ? -7.065 13.236 16.449 1.00 95.75 583 ALA A N 1
ATOM 4627 C CA . ALA A 1 583 ? -6.978 13.540 15.028 1.00 95.75 583 ALA A CA 1
ATOM 4628 C C . ALA A 1 583 ? -7.878 14.738 14.684 1.00 95.75 583 ALA A C 1
ATOM 4630 O O . ALA A 1 583 ? -8.938 14.905 15.282 1.00 95.75 583 ALA A O 1
ATOM 4631 N N . LEU A 1 584 ? -7.503 15.523 13.671 1.00 97.12 584 LEU A N 1
ATOM 4632 C CA . LEU A 1 584 ? -8.340 16.584 13.096 1.00 97.12 584 LEU A CA 1
ATOM 4633 C C . LEU A 1 584 ? -9.559 16.013 12.346 1.00 97.12 584 LEU A C 1
ATOM 4635 O O . LEU A 1 584 ? -10.614 16.638 12.285 1.00 97.12 584 LEU A O 1
ATOM 4639 N N . PHE A 1 585 ? -9.434 14.799 11.800 1.00 95.38 585 PHE A N 1
ATOM 4640 C CA . PHE A 1 585 ? -10.508 14.089 11.093 1.00 95.38 585 PHE A CA 1
ATOM 4641 C C . PHE A 1 585 ? -10.777 12.707 11.715 1.00 95.38 585 PHE A C 1
ATOM 4643 O O . PHE A 1 585 ? -10.531 11.671 11.077 1.00 95.38 585 PHE A O 1
ATOM 4650 N N . PRO A 1 586 ? -11.240 12.657 12.976 1.00 92.88 586 PRO A N 1
ATOM 4651 C CA . PRO A 1 586 ? -11.454 11.411 13.694 1.00 92.88 586 PRO A CA 1
ATOM 4652 C C . PRO A 1 586 ? -12.675 10.665 13.147 1.00 92.88 586 PRO A C 1
ATOM 4654 O O . PRO A 1 586 ? -13.673 11.271 12.766 1.00 92.88 586 PRO A O 1
ATOM 4657 N N . THR A 1 587 ? -12.643 9.331 13.142 1.00 88.38 587 THR A N 1
ATOM 4658 C CA . THR A 1 587 ? -13.855 8.555 12.854 1.00 88.38 587 THR A CA 1
ATOM 4659 C C . THR A 1 587 ? -14.868 8.731 13.981 1.00 88.38 587 THR A C 1
ATOM 4661 O O . THR A 1 587 ? -14.549 8.535 15.152 1.00 88.38 587 THR A O 1
ATOM 4664 N N . ILE A 1 588 ? -16.123 9.010 13.637 1.00 80.94 588 ILE A N 1
ATOM 4665 C CA . ILE A 1 588 ? -17.202 9.159 14.628 1.00 80.94 588 ILE A CA 1
ATOM 4666 C C . ILE A 1 588 ? -17.640 7.824 15.245 1.00 80.94 588 ILE A C 1
ATOM 4668 O O . ILE A 1 588 ? -18.468 7.791 16.152 1.00 80.94 588 ILE A O 1
ATOM 4672 N N . ARG A 1 589 ? -17.089 6.689 14.785 1.00 73.00 589 ARG A N 1
ATOM 4673 C CA . ARG A 1 589 ? -17.348 5.387 15.408 1.00 73.00 589 ARG A CA 1
ATOM 4674 C C . ARG A 1 589 ? -16.740 5.354 16.808 1.00 73.00 589 ARG A C 1
ATOM 4676 O O . ARG A 1 589 ? -15.555 5.045 16.981 1.00 73.00 589 ARG A O 1
ATOM 4683 N N . LEU A 1 590 ? -17.589 5.591 17.807 1.00 60.03 590 LEU A N 1
ATOM 4684 C CA . LEU A 1 590 ? -17.290 5.477 19.233 1.00 60.03 590 LEU A CA 1
ATOM 4685 C C . LEU A 1 590 ? -17.076 4.008 19.624 1.00 60.03 590 LEU A C 1
ATOM 4687 O O . LEU A 1 590 ? -17.905 3.341 20.237 1.00 60.03 590 LEU A O 1
ATOM 4691 N N . SER A 1 591 ? -15.921 3.478 19.239 1.00 62.06 591 SER A N 1
ATOM 4692 C CA . SER A 1 591 ? -15.412 2.207 19.737 1.00 62.06 591 SER A CA 1
ATOM 4693 C C . SER A 1 591 ? -14.506 2.456 20.939 1.00 62.06 591 SER A C 1
ATOM 4695 O O . SER A 1 591 ? -13.912 3.522 21.087 1.00 62.06 591 SER A O 1
ATOM 4697 N N . ARG A 1 592 ? -14.279 1.430 21.764 1.00 57.16 592 ARG A N 1
ATOM 4698 C CA . ARG A 1 592 ? -13.251 1.485 22.824 1.00 57.16 592 ARG A CA 1
ATOM 4699 C C . ARG A 1 592 ? -11.867 1.887 22.330 1.00 57.16 592 ARG A C 1
ATOM 4701 O O . ARG A 1 592 ? -11.064 2.373 23.114 1.00 57.16 592 ARG A O 1
ATOM 4708 N N . ALA A 1 593 ? -11.591 1.623 21.059 1.00 55.91 593 ALA A N 1
ATOM 4709 C CA . ALA A 1 593 ? -10.315 1.892 20.437 1.00 55.91 593 ALA A CA 1
ATOM 4710 C C . ALA A 1 593 ? -10.221 3.317 19.857 1.00 55.91 593 ALA A C 1
ATOM 4712 O O . ALA A 1 593 ? -9.142 3.704 19.425 1.00 55.91 593 ALA A O 1
ATOM 4713 N N . ASN A 1 594 ? -11.324 4.079 19.858 1.00 78.38 594 ASN A N 1
ATOM 4714 C CA . ASN A 1 594 ? -11.381 5.487 19.464 1.00 78.38 594 ASN A CA 1
ATOM 4715 C C . ASN A 1 594 ? -12.166 6.342 20.478 1.00 78.38 594 ASN A C 1
ATOM 4717 O O . ASN A 1 594 ? -12.995 7.168 20.109 1.00 78.38 594 ASN A O 1
ATOM 4721 N N . ARG A 1 595 ? -11.955 6.106 21.779 1.00 80.62 595 ARG A N 1
ATOM 4722 C CA . ARG A 1 595 ? -12.684 6.834 22.830 1.00 80.62 595 ARG A CA 1
ATOM 4723 C C . ARG A 1 595 ? -12.319 8.323 22.881 1.00 80.62 595 ARG A C 1
ATOM 4725 O O . ARG A 1 595 ? -13.158 9.116 23.276 1.00 80.62 595 ARG A O 1
ATOM 4732 N N . LEU A 1 596 ? -11.093 8.665 22.485 1.00 85.88 596 LEU A N 1
ATOM 4733 C CA . LEU A 1 596 ? -10.515 10.011 22.570 1.00 85.88 596 LEU A CA 1
ATOM 4734 C C . LEU A 1 596 ? -10.279 10.652 21.186 1.00 85.88 596 LEU A C 1
ATOM 4736 O O . LEU A 1 596 ? -9.438 11.532 21.060 1.00 85.88 596 LEU A O 1
ATOM 4740 N N . GLY A 1 597 ? -10.932 10.157 20.126 1.00 88.50 597 GLY A N 1
ATOM 4741 C CA . GLY A 1 597 ? -10.791 10.730 18.779 1.00 88.50 597 GLY A CA 1
ATOM 4742 C C . GLY A 1 597 ? -9.408 10.551 18.126 1.00 88.50 597 GLY A C 1
ATOM 4743 O O . GLY A 1 597 ? -9.056 11.277 17.208 1.00 88.50 597 GLY A O 1
ATOM 4744 N N . GLU A 1 598 ? -8.590 9.596 18.566 1.00 91.38 598 GLU A N 1
ATOM 4745 C CA . GLU A 1 598 ? -7.223 9.384 18.049 1.00 91.38 598 GLU A CA 1
ATOM 4746 C C . GLU A 1 598 ? -7.166 8.624 16.712 1.00 91.38 598 GLU A C 1
ATOM 4748 O O . GLU A 1 598 ? -6.102 8.480 16.108 1.00 91.38 598 GLU A O 1
ATOM 4753 N N . ARG A 1 599 ? -8.287 8.056 16.255 1.00 88.75 599 ARG A N 1
ATOM 4754 C CA . ARG A 1 599 ? -8.340 7.256 15.027 1.00 88.75 599 ARG A CA 1
ATOM 4755 C C . ARG A 1 599 ? -9.032 8.014 13.914 1.00 88.75 599 ARG A C 1
ATOM 4757 O O . ARG A 1 599 ? -10.178 8.413 14.103 1.00 88.75 599 ARG A O 1
ATOM 4764 N N . PRO A 1 600 ? -8.421 8.108 12.730 1.00 90.31 600 PRO A N 1
ATOM 4765 C CA . PRO A 1 600 ? -9.065 8.757 11.608 1.00 90.31 600 PRO A CA 1
ATOM 4766 C C . PRO A 1 600 ? -9.995 7.827 10.837 1.00 90.31 600 PRO A C 1
ATOM 4768 O O . PRO A 1 600 ? -9.923 6.599 10.967 1.00 90.31 600 PRO A O 1
ATOM 4771 N N . TYR A 1 601 ? -10.822 8.412 9.972 1.00 84.81 601 TYR A N 1
ATOM 4772 C CA . TYR A 1 601 ? -11.550 7.667 8.943 1.00 84.81 601 TYR A CA 1
ATOM 4773 C C . TYR A 1 601 ? -10.609 6.826 8.085 1.00 84.81 601 TYR A C 1
ATOM 4775 O O . TYR A 1 601 ? -9.459 7.208 7.850 1.00 84.81 601 TYR A O 1
ATOM 4783 N N . ASP A 1 602 ? -11.079 5.661 7.642 1.00 81.44 602 ASP A N 1
ATOM 4784 C CA . ASP A 1 602 ? -10.354 4.795 6.720 1.00 81.44 602 ASP A CA 1
ATOM 4785 C C . ASP A 1 602 ? -10.419 5.316 5.273 1.00 81.44 602 ASP A C 1
ATOM 4787 O O . ASP A 1 602 ? -11.231 6.175 4.937 1.00 81.44 602 ASP A O 1
ATOM 4791 N N . SER A 1 603 ? -9.542 4.808 4.403 1.00 78.50 603 SER A N 1
ATOM 4792 C CA . SER A 1 603 ? -9.444 5.284 3.019 1.00 78.50 603 SER A CA 1
ATOM 4793 C C . SER A 1 603 ? -10.707 5.034 2.188 1.00 78.50 603 SER A C 1
ATOM 4795 O O . SER A 1 603 ? -10.965 5.806 1.269 1.00 78.50 603 SER A O 1
ATOM 4797 N N . SER A 1 604 ? -11.505 4.006 2.501 1.00 79.94 604 SER A N 1
ATOM 4798 C CA . SER A 1 604 ? -12.757 3.746 1.779 1.00 79.94 604 SER A CA 1
ATOM 4799 C C . SER A 1 604 ? -13.833 4.782 2.106 1.00 79.94 604 SER A C 1
ATOM 4801 O O . SER A 1 604 ? -14.574 5.175 1.212 1.00 79.94 604 SER A O 1
ATOM 4803 N N . SER A 1 605 ? -13.850 5.311 3.336 1.00 85.12 605 SER A N 1
ATOM 4804 C CA . SER A 1 605 ? -14.762 6.393 3.736 1.00 85.12 605 SER A CA 1
ATOM 4805 C C . SER A 1 605 ? -14.526 7.669 2.917 1.00 85.12 605 SER A C 1
ATOM 4807 O O . SER A 1 605 ? -15.473 8.284 2.441 1.00 85.12 605 SER A O 1
ATOM 4809 N N . VAL A 1 606 ? -13.259 8.033 2.686 1.00 85.88 606 VAL A N 1
ATOM 4810 C CA . VAL A 1 606 ? -12.900 9.189 1.844 1.00 85.88 606 VAL A CA 1
ATOM 4811 C C . VAL A 1 606 ? -13.294 8.955 0.385 1.00 85.88 606 VAL A C 1
ATOM 4813 O O . VAL A 1 606 ? -13.845 9.848 -0.252 1.00 85.88 606 VAL A O 1
ATOM 4816 N N . GLY A 1 607 ? -13.041 7.751 -0.139 1.00 85.50 607 GLY A N 1
ATOM 4817 C CA . GLY A 1 607 ? -13.473 7.377 -1.489 1.00 85.50 607 GLY A CA 1
ATOM 4818 C C . GLY A 1 607 ? -14.992 7.456 -1.656 1.00 85.50 607 GLY A C 1
ATOM 4819 O O . GLY A 1 607 ? -15.466 7.948 -2.673 1.00 85.50 607 GLY A O 1
ATOM 4820 N N . TYR A 1 608 ? -15.750 7.050 -0.635 1.00 85.62 608 TYR A N 1
ATOM 4821 C CA . TYR A 1 608 ? -17.204 7.187 -0.609 1.00 85.62 608 TYR A CA 1
ATOM 4822 C C . TYR A 1 608 ? -17.649 8.656 -0.644 1.00 85.62 608 TYR A C 1
ATOM 4824 O O . TYR A 1 608 ? -18.502 8.997 -1.457 1.00 85.62 608 TYR A O 1
ATOM 4832 N N . TRP A 1 609 ? -17.055 9.540 0.170 1.00 90.69 609 TRP A N 1
ATOM 4833 C CA . TRP A 1 609 ? -17.394 10.972 0.151 1.00 90.69 609 TRP A CA 1
ATOM 4834 C C . TRP A 1 609 ? -17.157 11.608 -1.217 1.00 90.69 609 TRP A C 1
ATOM 4836 O O . TRP A 1 609 ? -18.021 12.327 -1.708 1.00 90.69 609 TRP A O 1
ATOM 4846 N N . LEU A 1 610 ? -16.019 11.304 -1.849 1.00 92.00 610 LEU A N 1
ATOM 4847 C CA . LEU A 1 610 ? -15.726 11.785 -3.198 1.00 92.00 610 LEU A CA 1
ATOM 4848 C C . LEU A 1 610 ? -16.701 11.211 -4.227 1.00 92.00 610 LEU A C 1
ATOM 4850 O O . LEU A 1 610 ? -17.175 11.955 -5.073 1.00 92.00 610 LEU A O 1
ATOM 4854 N N . GLY A 1 611 ? -17.049 9.925 -4.137 1.00 87.31 611 GLY A N 1
ATOM 4855 C CA . GLY A 1 611 ? -18.021 9.306 -5.040 1.00 87.31 611 GLY A CA 1
ATOM 4856 C C . GLY A 1 611 ? -19.408 9.948 -4.952 1.00 87.31 611 GLY A C 1
ATOM 4857 O O . GLY A 1 611 ? -19.995 10.272 -5.980 1.00 87.31 611 GLY A O 1
ATOM 4858 N N . VAL A 1 612 ? -19.905 10.192 -3.733 1.00 87.25 612 VAL A N 1
ATOM 4859 C CA . VAL A 1 612 ? -21.184 10.891 -3.508 1.00 87.25 612 VAL A CA 1
ATOM 4860 C C . VAL A 1 612 ? -21.122 12.323 -4.039 1.00 87.25 612 VAL A C 1
ATOM 4862 O O . VAL A 1 612 ? -22.048 12.768 -4.709 1.00 87.25 612 VAL A O 1
ATOM 4865 N N . TRP A 1 613 ? -20.018 13.027 -3.791 1.00 93.44 613 TRP A N 1
ATOM 4866 C CA . TRP A 1 613 ? -19.828 14.392 -4.273 1.00 93.44 613 TRP A CA 1
ATOM 4867 C C . TRP A 1 613 ? -19.788 14.476 -5.803 1.00 93.44 613 TRP A C 1
ATOM 4869 O O . TRP A 1 613 ? -20.501 15.282 -6.392 1.00 93.44 613 TRP A O 1
ATOM 4879 N N . MET A 1 614 ? -19.027 13.596 -6.460 1.00 93.12 614 MET A N 1
ATOM 4880 C CA . MET A 1 614 ? -18.935 13.545 -7.924 1.00 93.12 614 MET A CA 1
ATOM 4881 C C . MET A 1 614 ? -20.257 13.151 -8.593 1.00 93.12 614 MET A C 1
ATOM 4883 O O . MET A 1 614 ? -20.515 13.572 -9.722 1.00 93.12 614 MET A O 1
ATOM 4887 N N . ALA A 1 615 ? -21.095 12.361 -7.915 1.00 87.25 615 ALA A N 1
ATOM 4888 C CA . ALA A 1 615 ? -22.437 12.028 -8.386 1.00 87.25 615 ALA A CA 1
ATOM 4889 C C . ALA A 1 615 ? -23.415 13.212 -8.277 1.00 87.25 615 ALA A C 1
ATOM 4891 O O . ALA A 1 615 ? -24.339 13.302 -9.078 1.00 87.25 615 ALA A O 1
ATOM 4892 N N . ALA A 1 616 ? -23.210 14.111 -7.309 1.00 87.00 616 ALA A N 1
ATOM 4893 C CA . ALA A 1 616 ? -24.050 15.291 -7.103 1.00 87.00 616 ALA A CA 1
ATOM 4894 C C . ALA A 1 616 ? -23.718 16.456 -8.055 1.00 87.00 616 ALA A C 1
ATOM 4896 O O . ALA A 1 616 ? -24.580 17.291 -8.317 1.00 87.00 616 ALA A O 1
ATOM 4897 N N . LEU A 1 617 ? -22.491 16.523 -8.581 1.00 87.31 617 LEU A N 1
ATOM 4898 C CA . LEU A 1 617 ? -22.104 17.529 -9.575 1.00 87.31 617 LEU A CA 1
ATOM 4899 C C . LEU A 1 617 ? -22.820 17.266 -10.910 1.00 87.31 617 LEU A C 1
ATOM 4901 O O . LEU A 1 617 ? -22.883 16.128 -11.370 1.00 87.31 617 LEU A O 1
ATOM 4905 N N . THR A 1 618 ? -23.364 18.295 -11.556 1.00 74.38 618 THR A N 1
ATOM 4906 C CA . THR A 1 618 ? -24.143 18.135 -12.798 1.00 74.38 618 THR A CA 1
ATOM 4907 C C . THR A 1 618 ? -23.276 18.187 -14.050 1.00 74.38 618 THR A C 1
ATOM 4909 O O . THR A 1 618 ? -23.467 17.345 -14.924 1.00 74.38 618 THR A O 1
ATOM 4912 N N . VAL A 1 619 ? -22.277 19.075 -14.112 1.00 83.12 619 VAL A N 1
ATOM 4913 C CA . VAL A 1 619 ? -21.314 19.207 -15.222 1.00 83.12 619 VAL A CA 1
ATOM 4914 C C . VAL A 1 619 ? -19.946 19.621 -14.660 1.00 83.12 619 VAL A C 1
ATOM 4916 O O . VAL A 1 619 ? -19.879 20.434 -13.743 1.00 83.12 619 VAL A O 1
ATOM 4919 N N . LEU A 1 620 ? -18.865 19.038 -15.187 1.00 89.62 620 LEU A N 1
ATOM 4920 C CA . LEU A 1 620 ? -17.494 19.526 -15.011 1.00 89.62 620 LEU A CA 1
ATOM 4921 C C . LEU A 1 620 ? -16.896 19.653 -16.405 1.00 89.62 620 LEU A C 1
ATOM 4923 O O . LEU A 1 620 ? -16.899 18.660 -17.129 1.00 89.62 620 LEU A O 1
ATOM 4927 N N . VAL A 1 621 ? -16.385 20.830 -16.754 1.00 91.38 621 VAL A N 1
ATOM 4928 C CA . VAL A 1 621 ? -15.743 21.062 -18.057 1.00 91.38 621 VAL A CA 1
ATOM 4929 C C . VAL A 1 621 ? -14.267 21.408 -17.918 1.00 91.38 621 VAL A C 1
ATOM 4931 O O . VAL A 1 621 ? -13.850 21.971 -16.902 1.00 91.38 621 VAL A O 1
ATOM 4934 N N . ASP A 1 622 ? -13.465 21.040 -18.911 1.00 86.44 622 ASP A N 1
ATOM 4935 C CA . ASP A 1 622 ? -12.054 21.418 -18.992 1.00 86.44 622 ASP A CA 1
ATOM 4936 C C . ASP A 1 622 ? -11.845 22.841 -19.552 1.00 86.44 622 ASP A C 1
ATOM 4938 O O . ASP A 1 622 ? -12.789 23.597 -19.763 1.00 86.44 622 ASP A O 1
ATOM 4942 N N . GLU A 1 623 ? -10.585 23.233 -19.758 1.00 82.25 623 GLU A N 1
ATOM 4943 C CA . GLU A 1 623 ? -10.207 24.534 -20.337 1.00 82.25 623 GLU A CA 1
ATOM 4944 C C . GLU A 1 623 ? -10.672 24.768 -21.792 1.00 82.25 623 GLU A C 1
ATOM 4946 O O . GLU A 1 623 ? -10.540 25.883 -22.294 1.00 82.25 623 GLU A O 1
ATOM 4951 N N . HIS A 1 624 ? -11.215 23.748 -22.460 1.00 84.69 624 HIS A N 1
ATOM 4952 C CA . HIS A 1 624 ? -11.729 23.799 -23.830 1.00 84.69 624 HIS A CA 1
ATOM 4953 C C . HIS A 1 624 ? -13.250 23.563 -23.890 1.00 84.69 624 HIS A C 1
ATOM 4955 O O . HIS A 1 624 ? -13.768 23.231 -24.956 1.00 84.69 624 HIS A O 1
ATOM 4961 N N . ASP A 1 625 ? -13.951 23.703 -22.758 1.00 85.62 625 ASP A N 1
ATOM 4962 C CA . ASP A 1 625 ? -15.387 23.443 -22.601 1.00 85.62 625 ASP A CA 1
ATOM 4963 C C . ASP A 1 625 ? -15.816 21.988 -22.900 1.00 85.62 625 ASP A C 1
ATOM 4965 O O . ASP A 1 625 ? -16.993 21.721 -23.149 1.00 85.62 625 ASP A O 1
ATOM 4969 N N . ASN A 1 626 ? -14.894 21.014 -22.847 1.00 87.81 626 ASN A N 1
ATOM 4970 C CA . ASN A 1 626 ? -15.242 19.598 -23.000 1.00 87.81 626 ASN A CA 1
ATOM 4971 C C . ASN A 1 626 ? -15.648 18.969 -21.664 1.00 87.81 626 ASN A C 1
ATOM 4973 O O . ASN A 1 626 ? -15.061 19.272 -20.624 1.00 87.81 626 ASN A O 1
ATOM 4977 N N . ASP A 1 627 ? -16.576 18.008 -21.708 1.00 90.00 627 ASP A N 1
ATOM 4978 C CA . ASP A 1 627 ? -16.964 17.208 -20.543 1.00 90.00 627 ASP A CA 1
ATOM 4979 C C . ASP A 1 627 ? -15.760 16.475 -19.931 1.00 90.00 627 ASP A C 1
ATOM 4981 O O . ASP A 1 627 ? -15.090 15.657 -20.568 1.00 90.00 627 ASP A O 1
ATOM 4985 N N . PHE A 1 628 ? -15.510 16.733 -18.650 1.00 90.62 628 PHE A N 1
ATOM 4986 C CA . PHE A 1 628 ? -14.413 16.136 -17.906 1.00 90.62 628 PHE A CA 1
ATOM 4987 C C . PHE A 1 628 ? -14.811 14.798 -17.267 1.00 90.62 628 PHE A C 1
ATOM 4989 O O . PHE A 1 628 ? -15.808 14.693 -16.544 1.00 90.62 628 PHE A O 1
ATOM 4996 N N . ASP A 1 629 ? -13.970 13.772 -17.445 1.00 88.56 629 ASP A N 1
ATOM 4997 C CA . ASP A 1 629 ? -14.148 12.479 -16.781 1.00 88.56 629 ASP A CA 1
ATOM 4998 C C . ASP A 1 629 ? -13.938 12.584 -15.260 1.00 88.56 629 ASP A C 1
ATOM 5000 O O . ASP A 1 629 ? -12.817 12.635 -14.742 1.00 88.56 629 ASP A O 1
ATOM 5004 N N . ARG A 1 630 ? -15.048 12.526 -14.520 1.00 88.19 630 ARG A N 1
ATOM 5005 C CA . ARG A 1 630 ? -15.084 12.609 -13.052 1.00 88.19 630 ARG A CA 1
ATOM 5006 C C . ARG A 1 630 ? -14.340 11.474 -12.356 1.00 88.19 630 ARG A C 1
ATOM 5008 O O . ARG A 1 630 ? -13.958 11.634 -11.198 1.00 88.19 630 ARG A O 1
ATOM 5015 N N . SER A 1 631 ? -14.093 10.349 -13.033 1.00 84.88 631 SER A N 1
ATOM 5016 C CA . SER A 1 631 ? -13.305 9.245 -12.472 1.00 84.88 631 SER A CA 1
ATOM 5017 C C . SER A 1 631 ? -11.856 9.658 -12.160 1.00 84.88 631 SER A C 1
ATOM 5019 O O . SER A 1 631 ? -11.212 9.080 -11.279 1.00 84.88 631 SER A O 1
ATOM 5021 N N . ARG A 1 632 ? -11.370 10.729 -12.806 1.00 88.81 632 ARG A N 1
ATOM 5022 C CA . ARG A 1 632 ? -10.056 11.344 -12.566 1.00 88.81 632 ARG A CA 1
ATOM 5023 C C . ARG A 1 632 ? -10.004 12.208 -11.299 1.00 88.81 632 ARG A C 1
ATOM 5025 O O . ARG A 1 632 ? -8.921 12.635 -10.893 1.00 88.81 632 ARG A O 1
ATOM 5032 N N . VAL A 1 633 ? -11.133 12.444 -10.624 1.00 92.19 633 VAL A N 1
ATOM 5033 C CA . VAL A 1 633 ? -11.180 13.126 -9.322 1.00 92.19 633 VAL A CA 1
ATOM 5034 C C . VAL A 1 633 ? -11.057 12.097 -8.195 1.00 92.19 633 VAL A C 1
ATOM 5036 O O . VAL A 1 633 ? -12.021 11.456 -7.784 1.00 92.19 633 VAL A O 1
ATOM 5039 N N . PHE A 1 634 ? -9.847 11.939 -7.660 1.00 90.94 634 PHE A N 1
ATOM 5040 C CA . PHE A 1 634 ? -9.550 11.002 -6.574 1.00 90.94 634 PHE A CA 1
ATOM 5041 C C . PHE A 1 634 ? -8.518 11.602 -5.606 1.00 90.94 634 PHE A C 1
ATOM 5043 O O . PHE A 1 634 ? -7.822 12.551 -5.952 1.00 90.94 634 PHE A O 1
ATOM 5050 N N . PRO A 1 635 ? -8.332 11.060 -4.386 1.00 88.94 635 PRO A N 1
ATOM 5051 C CA . PRO A 1 635 ? -7.558 11.748 -3.347 1.00 88.94 635 PRO A CA 1
ATOM 5052 C C . PRO A 1 635 ? -6.117 12.132 -3.724 1.00 88.94 635 PRO A C 1
ATOM 5054 O O . PRO A 1 635 ? -5.561 13.064 -3.148 1.00 88.94 635 PRO A O 1
ATOM 5057 N N . TYR A 1 636 ? -5.474 11.397 -4.639 1.00 90.31 636 TYR A N 1
ATOM 5058 C CA . TYR A 1 636 ? -4.105 11.703 -5.060 1.00 90.31 636 TYR A CA 1
ATOM 5059 C C . TYR A 1 636 ? -4.041 12.775 -6.154 1.00 90.31 636 TYR A C 1
ATOM 5061 O O . TYR A 1 636 ? -3.036 13.484 -6.214 1.00 90.31 636 TYR A O 1
ATOM 5069 N N . SER A 1 637 ? -5.095 12.951 -6.962 1.00 94.12 637 SER A N 1
ATOM 5070 C CA . SER A 1 637 ? -5.101 13.954 -8.033 1.00 94.12 637 SER A CA 1
ATOM 5071 C C . SER A 1 637 ? -4.967 15.373 -7.482 1.00 94.12 637 SER A C 1
ATOM 5073 O O . SER A 1 637 ? -4.263 16.198 -8.059 1.00 94.12 637 SER A O 1
ATOM 5075 N N . PHE A 1 638 ? -5.489 15.646 -6.281 1.00 95.19 638 PHE A N 1
ATOM 5076 C CA . PHE A 1 638 ? -5.304 16.928 -5.583 1.00 95.19 638 PHE A CA 1
ATOM 5077 C C . PHE A 1 638 ? -3.834 17.256 -5.305 1.00 95.19 638 PHE A C 1
ATOM 5079 O O . PHE A 1 638 ? -3.410 18.403 -5.422 1.00 95.19 638 PHE A O 1
ATOM 5086 N N . ARG A 1 639 ? -3.015 16.247 -4.988 1.00 94.75 639 ARG A N 1
ATOM 5087 C CA . ARG A 1 639 ? -1.578 16.435 -4.758 1.00 94.75 639 ARG A CA 1
ATOM 5088 C C . ARG A 1 639 ? -0.820 16.729 -6.055 1.00 94.75 639 ARG A C 1
ATOM 5090 O O . ARG A 1 639 ? 0.097 17.546 -6.029 1.00 94.75 639 ARG A O 1
ATOM 5097 N N . HIS A 1 640 ? -1.188 16.082 -7.161 1.00 94.25 640 HIS A N 1
ATOM 5098 C CA . HIS A 1 640 ? -0.625 16.391 -8.480 1.00 94.25 640 HIS A CA 1
ATOM 5099 C C . HIS A 1 640 ? -1.042 17.790 -8.937 1.00 94.25 640 HIS A C 1
ATOM 5101 O O . HIS A 1 640 ? -0.191 18.590 -9.302 1.00 94.25 640 HIS A O 1
ATOM 5107 N N . THR A 1 641 ? -2.322 18.130 -8.790 1.00 94.94 641 THR A N 1
ATOM 5108 C CA . THR A 1 641 ? -2.870 19.460 -9.105 1.00 94.94 641 THR A CA 1
ATOM 5109 C C . THR A 1 641 ? -2.174 20.559 -8.301 1.00 94.94 641 THR A C 1
ATOM 5111 O O . THR A 1 641 ? -1.713 21.543 -8.868 1.00 94.94 641 THR A O 1
ATOM 5114 N N . TYR A 1 642 ? -1.983 20.358 -6.991 1.00 95.00 642 TYR A N 1
ATOM 5115 C CA . TYR A 1 642 ? -1.239 21.282 -6.130 1.00 95.00 642 TYR A CA 1
ATOM 5116 C C . TYR A 1 642 ? 0.173 21.567 -6.655 1.00 95.00 642 TYR A C 1
ATOM 5118 O O . TYR A 1 642 ? 0.623 22.715 -6.608 1.00 95.00 642 TYR A O 1
ATOM 5126 N N . ALA A 1 643 ? 0.881 20.527 -7.107 1.00 94.38 643 ALA A N 1
ATOM 5127 C CA . ALA A 1 643 ? 2.239 20.652 -7.620 1.00 94.38 643 ALA A CA 1
ATOM 5128 C C . ALA A 1 643 ? 2.266 21.320 -8.997 1.00 94.38 643 ALA A C 1
ATOM 5130 O O . ALA A 1 643 ? 3.080 22.215 -9.209 1.00 94.38 643 ALA A O 1
ATOM 5131 N N . GLN A 1 644 ? 1.359 20.909 -9.885 1.00 91.81 644 GLN A N 1
ATOM 5132 C CA . GLN A 1 644 ? 1.209 21.434 -11.236 1.00 91.81 644 GLN A CA 1
ATOM 5133 C C . GLN A 1 644 ? 0.922 22.938 -11.213 1.00 91.81 644 GLN A C 1
ATOM 5135 O O . GLN A 1 644 ? 1.738 23.700 -11.712 1.00 91.81 644 GLN A O 1
ATOM 5140 N N . LEU A 1 645 ? -0.117 23.384 -10.495 1.00 89.88 645 LEU A N 1
ATOM 5141 C CA . LEU A 1 645 ? -0.478 24.808 -10.409 1.00 89.88 645 LEU A CA 1
ATOM 5142 C C . LEU A 1 645 ? 0.660 25.682 -9.859 1.00 89.88 645 LEU A C 1
ATOM 5144 O O . LEU A 1 645 ? 0.864 26.807 -10.301 1.00 89.88 645 LEU A O 1
ATOM 5148 N N . ARG A 1 646 ? 1.446 25.171 -8.903 1.00 89.81 646 ARG A N 1
ATOM 5149 C CA . ARG A 1 646 ? 2.611 25.899 -8.365 1.00 89.81 646 ARG A CA 1
ATOM 5150 C C . ARG A 1 646 ? 3.759 25.947 -9.350 1.00 89.81 646 ARG A C 1
ATOM 5152 O O . ARG A 1 646 ? 4.398 26.988 -9.481 1.00 89.81 646 ARG A O 1
ATOM 5159 N N . ALA A 1 647 ? 4.027 24.831 -10.021 1.00 89.19 647 ALA A N 1
ATOM 5160 C CA . ALA A 1 647 ? 4.995 24.824 -11.094 1.00 89.19 647 ALA A CA 1
ATOM 5161 C C . ALA A 1 647 ? 4.580 25.850 -12.147 1.00 89.19 647 ALA A C 1
ATOM 5163 O O . ALA A 1 647 ? 5.414 26.673 -12.512 1.00 89.19 647 ALA A O 1
ATOM 5164 N N . ASP A 1 648 ? 3.326 25.843 -12.596 1.00 84.31 648 ASP A N 1
ATOM 5165 C CA . ASP A 1 648 ? 2.775 26.740 -13.620 1.00 84.31 648 ASP A CA 1
ATOM 5166 C C . ASP A 1 648 ? 2.814 28.212 -13.197 1.00 84.31 648 ASP A C 1
ATOM 5168 O O . ASP A 1 648 ? 3.224 29.053 -13.991 1.00 84.31 648 ASP A O 1
ATOM 5172 N N . ALA A 1 649 ? 2.594 28.506 -11.912 1.00 82.50 649 ALA A N 1
ATOM 5173 C CA . ALA A 1 649 ? 2.810 29.828 -11.315 1.00 82.50 649 ALA A CA 1
ATOM 5174 C C . ALA A 1 649 ? 4.293 30.259 -11.219 1.00 82.50 649 ALA A C 1
ATOM 5176 O O . ALA A 1 649 ? 4.608 31.303 -10.650 1.00 82.50 649 ALA A O 1
ATOM 5177 N N . GLY A 1 650 ? 5.229 29.462 -11.740 1.00 81.44 650 GLY A N 1
ATOM 5178 C CA . GLY A 1 650 ? 6.650 29.804 -11.793 1.00 81.44 650 GLY A CA 1
ATOM 5179 C C . GLY A 1 650 ? 7.452 29.443 -10.542 1.00 81.44 650 GLY A C 1
ATOM 5180 O O . GLY A 1 650 ? 8.611 29.846 -10.449 1.00 81.44 650 GLY A O 1
ATOM 5181 N N . VAL A 1 651 ? 6.895 28.673 -9.597 1.00 84.81 651 VAL A N 1
ATOM 5182 C CA . VAL A 1 651 ? 7.632 28.255 -8.392 1.00 84.81 651 VAL A CA 1
ATOM 5183 C C . VAL A 1 651 ? 8.846 27.397 -8.793 1.00 84.81 651 VAL A C 1
ATOM 5185 O O . VAL A 1 651 ? 8.664 26.375 -9.465 1.00 84.81 651 VAL A O 1
ATOM 5188 N N . PRO A 1 652 ? 10.078 27.764 -8.381 1.00 86.94 652 PRO A N 1
ATOM 5189 C CA . PRO A 1 652 ? 11.279 26.994 -8.700 1.00 86.94 652 PRO A CA 1
ATOM 5190 C C . PRO A 1 652 ? 11.227 25.561 -8.158 1.00 86.94 652 PRO A C 1
ATOM 5192 O O . PRO A 1 652 ? 10.627 25.305 -7.109 1.00 86.94 652 PRO A O 1
ATOM 5195 N N . LEU A 1 653 ? 11.880 24.618 -8.847 1.00 89.31 653 LEU A N 1
ATOM 5196 C CA . LEU A 1 653 ? 11.840 23.190 -8.504 1.00 89.31 653 LEU A CA 1
ATOM 5197 C C . LEU A 1 653 ? 12.330 22.924 -7.075 1.00 89.31 653 LEU A C 1
ATOM 5199 O O . LEU A 1 653 ? 11.744 22.101 -6.378 1.00 89.31 653 LEU A O 1
ATOM 5203 N N . GLU A 1 654 ? 13.367 23.621 -6.622 1.00 88.50 654 GLU A N 1
ATOM 5204 C CA . GLU A 1 654 ? 13.921 23.509 -5.273 1.00 88.50 654 GLU A CA 1
ATOM 5205 C C . GLU A 1 654 ? 12.913 23.938 -4.197 1.00 88.50 654 GLU A C 1
ATOM 5207 O O . GLU A 1 654 ? 12.781 23.273 -3.168 1.00 88.50 654 GLU A O 1
ATOM 5212 N N . ILE A 1 655 ? 12.120 24.980 -4.462 1.00 90.81 655 ILE A N 1
ATOM 5213 C CA . ILE A 1 655 ? 11.062 25.436 -3.556 1.00 90.81 655 ILE A CA 1
ATOM 5214 C C . ILE A 1 655 ? 9.879 24.472 -3.610 1.00 90.81 655 ILE A C 1
ATOM 5216 O O . ILE A 1 655 ? 9.379 24.037 -2.571 1.00 90.81 655 ILE A O 1
ATOM 5220 N N . LEU A 1 656 ? 9.460 24.068 -4.812 1.00 93.56 656 LEU A N 1
ATOM 5221 C CA . LEU A 1 656 ? 8.376 23.108 -4.996 1.00 93.56 656 LEU A CA 1
ATOM 5222 C C . LEU A 1 656 ? 8.705 21.756 -4.350 1.00 93.56 656 LEU A C 1
ATOM 5224 O O . LEU A 1 656 ? 7.835 21.138 -3.738 1.00 93.56 656 LEU A O 1
ATOM 5228 N N . GLN A 1 657 ? 9.959 21.310 -4.418 1.00 93.38 657 GLN A N 1
ATOM 5229 C CA . GLN A 1 657 ? 10.443 20.108 -3.744 1.00 93.38 657 GLN A CA 1
ATOM 5230 C C . GLN A 1 657 ? 10.255 20.205 -2.227 1.00 93.38 657 GLN A C 1
ATOM 5232 O O . GLN A 1 657 ? 9.773 19.245 -1.614 1.00 93.38 657 GLN A O 1
ATOM 5237 N N . VAL A 1 658 ? 10.599 21.350 -1.628 1.00 90.44 658 VAL A N 1
ATOM 5238 C CA . VAL A 1 658 ? 10.404 21.606 -0.194 1.00 90.44 658 VAL A CA 1
ATOM 5239 C C . VAL A 1 658 ? 8.915 21.643 0.148 1.00 90.44 658 VAL A C 1
ATOM 5241 O O . VAL A 1 658 ? 8.496 20.939 1.067 1.00 90.44 658 VAL A O 1
ATOM 5244 N N . LEU A 1 659 ? 8.090 22.348 -0.635 1.00 92.69 659 LEU A N 1
ATOM 5245 C CA . LEU A 1 659 ? 6.635 22.376 -0.448 1.00 92.69 659 LEU A CA 1
ATOM 5246 C C . LEU A 1 659 ? 6.035 20.968 -0.534 1.00 92.69 659 LEU A C 1
ATOM 5248 O O . LEU A 1 659 ? 5.224 20.579 0.304 1.00 92.69 659 LEU A O 1
ATOM 5252 N N . MET A 1 660 ? 6.465 20.146 -1.489 1.00 93.19 660 MET A N 1
ATOM 5253 C CA . MET A 1 660 ? 6.023 18.754 -1.645 1.00 93.19 660 MET A CA 1
ATOM 5254 C C . MET A 1 660 ? 6.650 17.792 -0.627 1.00 93.19 660 MET A C 1
ATOM 5256 O O . MET A 1 660 ? 6.196 16.650 -0.494 1.00 93.19 660 MET A O 1
ATOM 5260 N N . ALA A 1 661 ? 7.639 18.265 0.130 1.00 91.19 661 ALA A N 1
ATOM 5261 C CA . ALA A 1 661 ? 8.393 17.532 1.132 1.00 91.19 661 ALA A CA 1
ATOM 5262 C C . ALA A 1 661 ? 9.120 16.286 0.584 1.00 91.19 661 ALA A C 1
ATOM 5264 O O . ALA A 1 661 ? 9.202 15.240 1.242 1.00 91.19 661 ALA A O 1
ATOM 5265 N N . HIS A 1 662 ? 9.648 16.390 -0.638 1.00 90.88 662 HIS A N 1
ATOM 5266 C CA . HIS A 1 662 ? 10.416 15.332 -1.295 1.00 90.88 662 HIS A CA 1
ATOM 5267 C C . HIS A 1 662 ? 11.913 15.426 -0.971 1.00 90.88 662 HIS A C 1
ATOM 5269 O O . HIS A 1 662 ? 12.482 16.509 -0.880 1.00 90.88 662 HIS A O 1
ATOM 5275 N N . GLN A 1 663 ? 12.565 14.274 -0.794 1.00 85.88 663 GLN A N 1
ATOM 5276 C CA . GLN A 1 663 ? 14.019 14.214 -0.590 1.00 85.88 663 GLN A CA 1
ATOM 5277 C C . GLN A 1 663 ? 14.795 14.294 -1.907 1.00 85.88 663 GLN A C 1
ATOM 5279 O O . GLN A 1 663 ? 15.894 14.831 -1.922 1.00 85.88 663 GLN A O 1
ATOM 5284 N N . ASP A 1 664 ? 14.207 13.792 -2.990 1.00 84.69 664 ASP A N 1
ATOM 5285 C CA . ASP A 1 664 ? 14.832 13.707 -4.305 1.00 84.69 664 ASP A CA 1
ATOM 5286 C C . ASP A 1 664 ? 14.051 14.574 -5.316 1.00 84.69 664 ASP A C 1
ATOM 5288 O O . ASP A 1 664 ? 12.822 14.416 -5.409 1.00 84.69 664 ASP A O 1
ATOM 5292 N N . PRO A 1 665 ? 14.718 15.467 -6.073 1.00 82.12 665 PRO A N 1
ATOM 5293 C CA . PRO A 1 665 ? 14.096 16.258 -7.134 1.00 82.12 665 PRO A CA 1
ATOM 5294 C C . PRO A 1 665 ? 13.347 15.421 -8.178 1.00 82.12 665 PRO A C 1
ATOM 5296 O O . PRO A 1 665 ? 12.266 15.827 -8.612 1.00 82.12 665 PRO A O 1
ATOM 5299 N N . SER A 1 666 ? 13.854 14.230 -8.524 1.00 79.81 666 SER A N 1
ATOM 5300 C CA . SER A 1 666 ? 13.212 13.316 -9.483 1.00 79.81 666 SER A CA 1
ATOM 5301 C C . SER A 1 666 ? 11.813 12.902 -9.026 1.00 79.81 666 SER A C 1
ATOM 5303 O O . SER A 1 666 ? 10.900 12.748 -9.833 1.00 79.81 666 SER A O 1
ATOM 5305 N N . THR A 1 667 ? 11.596 12.818 -7.707 1.00 85.31 667 THR A N 1
ATOM 5306 C CA . THR A 1 667 ? 10.269 12.543 -7.155 1.00 85.31 667 THR A CA 1
ATOM 5307 C C . THR A 1 667 ? 9.316 13.702 -7.406 1.00 85.31 667 THR A C 1
ATOM 5309 O O . THR A 1 667 ? 8.161 13.455 -7.724 1.00 85.31 667 THR A O 1
ATOM 5312 N N . THR A 1 668 ? 9.765 14.954 -7.278 1.00 87.81 668 THR A N 1
ATOM 5313 C CA . THR A 1 668 ? 8.936 16.146 -7.541 1.00 87.81 668 THR A CA 1
ATOM 5314 C C . THR A 1 668 ? 8.576 16.266 -9.015 1.00 87.81 668 THR A C 1
ATOM 5316 O O . THR A 1 668 ? 7.430 16.575 -9.325 1.00 87.81 668 THR A O 1
ATOM 5319 N N . GLN A 1 669 ? 9.510 15.939 -9.909 1.00 84.38 669 GLN A N 1
ATOM 5320 C CA . GLN A 1 669 ? 9.311 15.960 -11.362 1.00 84.38 669 GLN A CA 1
ATOM 5321 C C . GLN A 1 669 ? 8.261 14.952 -11.862 1.00 84.38 669 GLN A C 1
ATOM 5323 O O . GLN A 1 669 ? 7.787 15.083 -12.985 1.00 84.38 669 GLN A O 1
ATOM 5328 N N . MET A 1 670 ? 7.860 13.968 -11.048 1.00 84.81 670 MET A N 1
ATOM 5329 C CA . MET A 1 670 ? 6.721 13.093 -11.364 1.00 84.81 670 MET A CA 1
ATOM 5330 C C . MET A 1 670 ? 5.353 13.750 -11.120 1.00 84.81 670 MET A C 1
ATOM 5332 O O . MET A 1 670 ? 4.349 13.249 -11.613 1.00 84.81 670 MET A O 1
ATOM 5336 N N . TYR A 1 671 ? 5.278 14.825 -10.325 1.00 84.94 671 TYR A N 1
ATOM 5337 C CA . TYR A 1 671 ? 3.997 15.435 -9.934 1.00 84.94 671 TYR A CA 1
ATOM 5338 C C . TYR A 1 671 ? 3.554 16.581 -10.836 1.00 84.94 671 TYR A C 1
ATOM 5340 O O . TYR A 1 671 ? 2.413 17.018 -10.719 1.00 84.94 671 TYR A O 1
ATOM 5348 N N . TYR A 1 672 ? 4.432 17.067 -11.711 1.00 87.25 672 TYR A N 1
ATOM 5349 C CA . TYR A 1 672 ? 4.101 18.099 -12.680 1.00 87.25 672 TYR A CA 1
ATOM 5350 C C . TYR A 1 672 ? 4.830 17.857 -14.000 1.00 87.25 672 TYR A C 1
ATOM 5352 O O . TYR A 1 672 ? 5.858 17.175 -14.043 1.00 87.25 672 TYR A O 1
ATOM 5360 N N . ARG A 1 673 ? 4.309 18.437 -15.078 1.00 85.00 673 ARG A N 1
ATOM 5361 C CA . ARG A 1 673 ? 4.980 18.490 -16.379 1.00 85.00 673 ARG A CA 1
ATOM 5362 C C . ARG A 1 673 ? 5.221 19.939 -16.775 1.00 85.00 673 ARG A C 1
ATOM 5364 O O . ARG A 1 673 ? 4.532 20.844 -16.321 1.00 85.00 673 ARG A O 1
ATOM 5371 N N . VAL A 1 674 ? 6.263 20.158 -17.573 1.00 79.94 674 VAL A N 1
ATOM 5372 C CA . VAL A 1 674 ? 6.569 21.476 -18.137 1.00 79.94 674 VAL A CA 1
ATOM 5373 C C . VAL A 1 674 ? 5.998 21.522 -19.546 1.00 79.94 674 VAL A C 1
ATOM 5375 O O . VAL A 1 674 ? 6.422 20.755 -20.419 1.00 79.94 674 VAL A O 1
ATOM 5378 N N . SER A 1 675 ? 5.067 22.442 -19.777 1.00 68.56 675 SER A N 1
ATOM 5379 C CA . SER A 1 675 ? 4.448 22.627 -21.088 1.00 68.56 675 SER A CA 1
ATOM 5380 C C . SER A 1 675 ? 5.479 22.948 -22.178 1.00 68.56 675 SER A C 1
ATOM 5382 O O . SER A 1 675 ? 6.529 23.556 -21.932 1.00 68.56 675 SER A O 1
ATOM 5384 N N . HIS A 1 676 ? 5.200 22.513 -23.409 1.00 65.44 676 HIS A N 1
ATOM 5385 C CA . HIS A 1 676 ? 6.013 22.863 -24.578 1.00 65.44 676 HIS A CA 1
ATOM 5386 C C . HIS A 1 676 ? 6.167 24.390 -24.752 1.00 65.44 676 HIS A C 1
ATOM 5388 O O . HIS A 1 676 ? 7.307 24.837 -24.916 1.00 65.44 676 HIS A O 1
ATOM 5394 N N . PRO A 1 677 ? 5.100 25.212 -24.629 1.00 65.69 677 PRO A N 1
ATOM 5395 C CA . PRO A 1 677 ? 5.217 26.671 -24.665 1.00 65.69 677 PRO A CA 1
ATOM 5396 C C . PRO A 1 677 ? 6.217 27.230 -23.649 1.00 65.69 677 PRO A C 1
ATOM 5398 O O . PRO A 1 677 ? 7.057 28.052 -24.005 1.00 65.69 677 PRO A O 1
ATOM 5401 N N . ARG A 1 678 ? 6.209 26.727 -22.411 1.00 69.12 678 ARG A N 1
ATOM 5402 C CA . ARG A 1 678 ? 7.115 27.192 -21.354 1.00 69.12 678 ARG A CA 1
ATOM 5403 C C . ARG A 1 678 ? 8.568 26.777 -21.583 1.00 69.12 678 ARG A C 1
ATOM 5405 O O . ARG A 1 678 ? 9.483 27.540 -21.281 1.00 69.12 678 ARG A O 1
ATOM 5412 N N . ARG A 1 679 ? 8.803 25.591 -22.158 1.00 70.56 679 ARG A N 1
ATOM 5413 C CA . ARG A 1 679 ? 10.144 25.179 -22.618 1.00 70.56 679 ARG A CA 1
ATOM 5414 C C . ARG A 1 679 ? 10.666 26.128 -23.701 1.00 70.56 679 ARG A C 1
ATOM 5416 O O . ARG A 1 679 ? 11.826 26.531 -23.646 1.00 70.56 679 ARG A O 1
ATOM 5423 N N . VAL A 1 680 ? 9.810 26.525 -24.645 1.00 66.88 680 VAL A N 1
ATOM 5424 C CA . VAL A 1 680 ? 10.150 27.494 -25.700 1.00 66.88 680 VAL A CA 1
ATOM 5425 C C . VAL A 1 680 ? 10.400 28.888 -25.121 1.00 66.88 680 VAL A C 1
ATOM 5427 O O . VAL A 1 680 ? 11.386 29.526 -25.486 1.00 66.88 680 VAL A O 1
ATOM 5430 N N . GLU A 1 681 ? 9.562 29.358 -24.197 1.00 68.25 681 GLU A N 1
ATOM 5431 C CA . GLU A 1 681 ? 9.741 30.643 -23.516 1.00 68.25 681 GLU A CA 1
ATOM 5432 C C . GLU A 1 681 ? 11.054 30.690 -22.729 1.00 68.25 681 GLU A C 1
ATOM 5434 O O . GLU A 1 681 ? 11.793 31.663 -22.844 1.00 68.25 681 GLU A O 1
ATOM 5439 N N . ALA A 1 682 ? 11.405 29.622 -22.006 1.00 69.38 682 ALA A N 1
ATOM 5440 C CA . ALA A 1 682 ? 12.684 29.530 -21.307 1.00 69.38 682 ALA A CA 1
ATOM 5441 C C . ALA A 1 682 ? 13.873 29.661 -22.275 1.00 69.38 682 ALA A C 1
ATOM 5443 O O . ALA A 1 682 ? 14.808 30.415 -22.006 1.00 69.38 682 ALA A O 1
ATOM 5444 N N . VAL A 1 683 ? 13.823 28.990 -23.432 1.00 68.31 683 VAL A N 1
ATOM 5445 C CA . VAL A 1 683 ? 14.852 29.123 -24.478 1.00 68.31 683 VAL A CA 1
ATOM 5446 C C . VAL A 1 683 ? 14.906 30.554 -25.026 1.00 68.31 683 VAL A C 1
ATOM 5448 O O . VAL A 1 683 ? 15.998 31.106 -25.170 1.00 68.31 683 VAL A O 1
ATOM 5451 N N . ARG A 1 684 ? 13.752 31.189 -25.271 1.00 65.94 684 ARG A N 1
ATOM 5452 C CA . ARG A 1 684 ? 13.671 32.592 -25.718 1.00 65.94 684 ARG A CA 1
ATOM 5453 C C . ARG A 1 684 ? 14.227 33.563 -24.676 1.00 65.94 684 ARG A C 1
ATOM 5455 O O . ARG A 1 684 ? 15.015 34.432 -25.024 1.00 65.94 684 ARG A O 1
ATOM 5462 N N . ALA A 1 685 ? 13.886 33.395 -23.403 1.00 66.00 685 ALA A N 1
ATOM 5463 C CA . ALA A 1 685 ? 14.386 34.228 -22.312 1.00 66.00 685 ALA A CA 1
ATOM 5464 C C . ALA A 1 685 ? 15.911 34.113 -22.156 1.00 66.00 685 ALA A C 1
ATOM 5466 O O . ALA A 1 685 ? 16.587 35.109 -21.892 1.00 66.00 685 ALA A O 1
ATOM 5467 N N . ILE A 1 686 ? 16.469 32.914 -22.363 1.00 66.00 686 ILE A N 1
ATOM 5468 C CA . ILE A 1 686 ? 17.920 32.708 -22.423 1.00 66.00 686 ILE A CA 1
ATOM 5469 C C . ILE A 1 686 ? 18.493 33.453 -23.639 1.00 66.00 686 ILE A C 1
ATOM 5471 O O . ILE A 1 686 ? 19.438 34.216 -23.463 1.00 66.00 686 ILE A O 1
ATOM 5475 N N . ALA A 1 687 ? 17.908 33.323 -24.836 1.00 64.75 687 ALA A N 1
ATOM 5476 C CA . ALA A 1 687 ? 18.337 34.071 -26.030 1.00 64.75 687 ALA A CA 1
ATOM 5477 C C . ALA A 1 687 ? 18.384 35.590 -25.790 1.00 64.75 687 ALA A C 1
ATOM 5479 O O . ALA A 1 687 ? 19.416 36.215 -26.025 1.00 64.75 687 ALA A O 1
ATOM 5480 N N . THR A 1 688 ? 17.336 36.160 -25.194 1.00 63.41 688 THR A N 1
ATOM 5481 C CA . THR A 1 688 ? 17.274 37.587 -24.844 1.00 63.41 688 THR A CA 1
ATOM 5482 C C . THR A 1 688 ? 18.318 37.990 -23.797 1.00 63.41 688 THR A C 1
ATOM 5484 O O . THR A 1 688 ? 18.887 39.076 -23.868 1.00 63.41 688 THR A O 1
ATOM 5487 N N . LYS A 1 689 ? 18.615 37.125 -22.818 1.00 62.38 689 LYS A N 1
ATOM 5488 C CA . LYS A 1 689 ? 19.591 37.407 -21.749 1.00 62.38 689 LYS A CA 1
ATOM 5489 C C . LYS A 1 689 ? 21.047 37.399 -22.234 1.00 62.38 689 LYS A C 1
ATOM 5491 O O . LYS A 1 689 ? 21.904 38.008 -21.591 1.00 62.38 689 LYS A O 1
ATOM 5496 N N . TYR A 1 690 ? 21.344 36.699 -23.327 1.00 66.31 690 TYR A N 1
ATOM 5497 C CA . TYR A 1 690 ? 22.697 36.534 -23.864 1.00 66.31 690 TYR A CA 1
ATOM 5498 C C . TYR A 1 690 ? 22.823 37.171 -25.254 1.00 66.31 690 TYR A C 1
ATOM 5500 O O . TYR A 1 690 ? 23.160 36.496 -26.227 1.00 66.31 690 TYR A O 1
ATOM 5508 N N . GLN A 1 691 ? 22.579 38.483 -25.315 1.00 68.81 691 GLN A N 1
ATOM 5509 C CA . GLN A 1 691 ? 22.874 39.311 -26.483 1.00 68.81 691 GLN A CA 1
ATOM 5510 C C . GLN A 1 691 ? 24.261 39.952 -26.382 1.00 68.81 691 GLN A C 1
ATOM 5512 O O . GLN A 1 691 ? 24.728 40.338 -25.303 1.00 68.81 691 GLN A O 1
ATOM 5517 N N . PHE A 1 692 ? 24.911 40.068 -27.531 1.00 73.06 692 PHE A N 1
ATOM 5518 C CA . PHE A 1 692 ? 26.264 40.572 -27.683 1.00 73.06 692 PHE A CA 1
ATOM 5519 C C . PHE A 1 692 ? 26.286 41.713 -28.690 1.00 73.06 692 PHE A C 1
ATOM 5521 O O . PHE A 1 692 ? 25.582 41.690 -29.706 1.00 73.06 692 PHE A O 1
ATOM 5528 N N . ASP A 1 693 ? 27.115 42.704 -28.392 1.00 72.06 693 ASP A N 1
ATOM 5529 C CA . ASP A 1 693 ? 27.510 43.703 -29.366 1.00 72.06 693 ASP A CA 1
ATOM 5530 C C . ASP A 1 693 ? 28.604 43.161 -30.300 1.00 72.06 693 ASP A C 1
ATOM 5532 O O . ASP A 1 693 ? 29.076 42.024 -30.215 1.00 72.06 693 ASP A O 1
ATOM 5536 N N . ILE A 1 694 ? 29.024 44.030 -31.205 1.00 68.12 694 ILE A N 1
ATOM 5537 C CA . ILE A 1 694 ? 30.038 43.769 -32.217 1.00 68.12 694 ILE A CA 1
ATOM 5538 C C . ILE A 1 694 ? 31.452 43.509 -31.677 1.00 68.12 694 ILE A C 1
ATOM 5540 O O . ILE A 1 694 ? 32.262 42.880 -32.353 1.00 68.12 694 ILE A O 1
ATOM 5544 N N . ALA A 1 695 ? 31.759 43.989 -30.473 1.00 70.31 695 ALA A N 1
ATOM 5545 C CA . ALA A 1 695 ? 33.034 43.771 -29.797 1.00 70.31 695 ALA A CA 1
ATOM 5546 C C . ALA A 1 695 ? 33.049 42.436 -29.028 1.00 70.31 695 ALA A C 1
ATOM 5548 O O . ALA A 1 695 ? 34.058 42.090 -28.412 1.00 70.31 695 ALA A O 1
ATOM 5549 N N . GLY A 1 696 ? 31.944 41.680 -29.049 1.00 63.62 696 GLY A N 1
ATOM 5550 C CA . GLY A 1 696 ? 31.759 40.504 -28.200 1.00 63.62 696 GLY A CA 1
ATOM 5551 C C . GLY A 1 696 ? 31.461 40.872 -26.744 1.00 63.62 696 GLY A C 1
ATOM 5552 O O . GLY A 1 696 ? 31.454 39.996 -25.875 1.00 63.62 696 GLY A O 1
ATOM 5553 N N . GLY A 1 697 ? 31.201 42.153 -26.467 1.00 66.38 697 GLY A N 1
ATOM 5554 C CA . GLY A 1 697 ? 30.737 42.634 -25.178 1.00 66.38 697 GLY A CA 1
ATOM 5555 C C . GLY A 1 697 ? 29.304 42.175 -24.939 1.00 66.38 697 GLY A C 1
ATOM 5556 O O . GLY A 1 697 ? 28.440 42.289 -25.809 1.00 66.38 697 GLY A O 1
ATOM 5557 N N . ARG A 1 698 ? 29.026 41.627 -23.752 1.00 66.38 698 ARG A N 1
ATOM 5558 C CA . ARG A 1 698 ? 27.649 41.291 -23.373 1.00 66.38 698 ARG A CA 1
ATOM 5559 C C . ARG A 1 698 ? 26.873 42.586 -23.142 1.00 66.38 698 ARG A C 1
ATOM 5561 O O . ARG A 1 698 ? 27.268 43.388 -22.294 1.00 66.38 698 ARG A O 1
ATOM 5568 N N . LEU A 1 699 ? 25.735 42.741 -23.814 1.00 64.12 699 LEU A N 1
ATOM 5569 C CA . LEU A 1 699 ? 24.804 43.825 -23.515 1.00 64.12 699 LEU A CA 1
ATOM 5570 C C . LEU A 1 699 ? 24.234 43.595 -22.105 1.00 64.12 699 LEU A C 1
ATOM 5572 O O . LEU A 1 699 ? 23.662 42.543 -21.810 1.00 64.12 699 LEU A O 1
ATOM 5576 N N . ARG A 1 700 ? 24.470 44.536 -21.180 1.00 54.03 700 ARG A N 1
ATOM 5577 C CA . ARG A 1 700 ? 23.963 44.442 -19.799 1.00 54.03 700 ARG A CA 1
ATOM 5578 C C . ARG A 1 700 ? 22.431 44.458 -19.811 1.00 54.03 700 ARG A C 1
ATOM 5580 O O . ARG A 1 700 ? 21.832 45.254 -20.525 1.00 54.03 700 ARG A O 1
ATOM 5587 N N . ARG A 1 701 ? 21.811 43.637 -18.954 1.00 48.44 701 ARG A N 1
ATOM 5588 C CA . ARG A 1 701 ? 20.376 43.732 -18.646 1.00 48.44 701 ARG A CA 1
ATOM 5589 C C . ARG A 1 701 ? 20.098 45.122 -18.061 1.00 48.44 701 ARG A C 1
ATOM 5591 O O . ARG A 1 701 ? 20.665 45.449 -17.019 1.00 48.44 701 ARG A O 1
ATOM 5598 N N . ARG A 1 702 ? 19.262 45.910 -18.735 1.00 50.88 702 ARG A N 1
ATOM 5599 C CA . ARG A 1 702 ? 18.690 47.156 -18.207 1.00 50.88 702 ARG A CA 1
ATOM 5600 C C . ARG A 1 702 ? 17.536 46.852 -17.246 1.00 50.88 702 ARG A C 1
ATOM 5602 O O . ARG A 1 702 ? 17.011 45.736 -17.237 1.00 50.88 702 ARG A O 1
ATOM 5609 N N . SER A 1 703 ? 17.216 47.797 -16.371 1.00 47.69 703 SER A N 1
ATOM 5610 C CA . SER A 1 703 ? 16.220 47.640 -15.299 1.00 47.69 703 SER A CA 1
ATOM 5611 C C . SER A 1 703 ? 14.816 47.377 -15.868 1.00 47.69 703 SER A C 1
ATOM 5613 O O . SER A 1 703 ? 14.517 47.805 -16.978 1.00 47.69 703 SER A O 1
ATOM 5615 N N . GLY A 1 704 ? 13.934 46.706 -15.114 1.00 48.69 704 GLY A N 1
ATOM 5616 C CA . GLY A 1 704 ? 12.587 46.323 -15.580 1.00 48.69 704 GLY A CA 1
ATOM 5617 C C . GLY A 1 704 ? 11.711 47.483 -16.082 1.00 48.69 704 GLY A C 1
ATOM 5618 O O . GLY A 1 704 ? 10.955 47.290 -17.033 1.00 48.69 704 GLY A O 1
ATOM 5619 N N . ASP A 1 705 ? 11.871 48.683 -15.517 1.00 47.22 705 ASP A N 1
ATOM 5620 C CA . ASP A 1 705 ? 11.132 49.887 -15.929 1.00 47.22 705 ASP A CA 1
ATOM 5621 C C . ASP A 1 705 ? 11.672 50.524 -17.220 1.00 47.22 705 ASP A C 1
ATOM 5623 O O . ASP A 1 705 ? 10.905 51.060 -18.022 1.00 47.22 705 ASP A O 1
ATOM 5627 N N . GLU A 1 706 ? 12.978 50.406 -17.483 1.00 48.78 706 GLU A N 1
ATOM 5628 C CA . GLU A 1 706 ? 13.575 50.823 -18.761 1.00 48.78 706 GLU A CA 1
ATOM 5629 C C . GLU A 1 706 ? 13.124 49.885 -19.891 1.00 48.78 706 GLU A C 1
ATOM 5631 O O . GLU A 1 706 ? 12.850 50.329 -21.002 1.00 48.78 706 GLU A O 1
ATOM 5636 N N . ASP A 1 707 ? 12.956 48.598 -19.574 1.00 47.78 707 ASP A N 1
ATOM 5637 C CA . ASP A 1 707 ? 12.564 47.532 -20.498 1.00 47.78 707 ASP A CA 1
ATOM 5638 C C . ASP A 1 707 ? 11.105 47.660 -20.979 1.00 47.78 707 ASP A C 1
ATOM 5640 O O . ASP A 1 707 ? 10.796 47.272 -22.102 1.00 47.78 707 ASP A O 1
ATOM 5644 N N . LEU A 1 708 ? 10.189 48.212 -20.172 1.00 45.06 708 LEU A N 1
ATOM 5645 C CA . LEU A 1 708 ? 8.781 48.406 -20.559 1.00 45.06 708 LEU A CA 1
ATOM 5646 C C . LEU A 1 708 ? 8.589 49.665 -21.421 1.00 45.06 708 LEU A C 1
ATOM 5648 O O . LEU A 1 708 ? 7.901 49.618 -22.443 1.00 45.06 708 LEU A O 1
ATOM 5652 N N . ALA A 1 709 ? 9.260 50.764 -21.056 1.00 45.38 709 ALA A N 1
ATOM 5653 C CA . ALA A 1 709 ? 9.296 51.995 -21.846 1.00 45.38 709 ALA A CA 1
ATOM 5654 C C . ALA A 1 709 ? 10.045 51.804 -23.177 1.00 45.38 709 ALA A C 1
ATOM 5656 O O . ALA A 1 709 ? 9.658 52.388 -24.191 1.00 45.38 709 ALA A O 1
ATOM 5657 N N . ASP A 1 710 ? 11.071 50.946 -23.198 1.00 46.06 710 ASP A N 1
ATOM 5658 C CA . ASP A 1 710 ? 11.753 50.538 -24.422 1.00 46.06 710 ASP A CA 1
ATOM 5659 C C . ASP A 1 710 ? 10.978 49.468 -25.188 1.00 46.06 710 ASP A C 1
ATOM 5661 O O . ASP A 1 710 ? 10.986 49.554 -26.400 1.00 46.06 710 ASP A O 1
ATOM 5665 N N . ARG A 1 711 ? 10.227 48.532 -24.584 1.00 47.69 711 ARG A N 1
ATOM 5666 C CA . ARG A 1 711 ? 9.325 47.619 -25.332 1.00 47.69 711 ARG A CA 1
ATOM 5667 C C . ARG A 1 711 ? 8.209 48.361 -26.056 1.00 47.69 711 ARG A C 1
ATOM 5669 O O . ARG A 1 711 ? 7.896 48.011 -27.194 1.00 47.69 711 ARG A O 1
ATOM 5676 N N . ALA A 1 712 ? 7.685 49.426 -25.450 1.00 42.88 712 ALA A N 1
ATOM 5677 C CA . ALA A 1 712 ? 6.775 50.353 -26.118 1.00 42.88 712 ALA A CA 1
ATOM 5678 C C . ALA A 1 712 ? 7.447 51.094 -27.298 1.00 42.88 712 ALA A C 1
ATOM 5680 O O . ALA A 1 712 ? 6.768 51.439 -28.262 1.00 42.88 712 ALA A O 1
ATOM 5681 N N . ARG A 1 713 ? 8.780 51.273 -27.282 1.00 47.84 713 ARG A N 1
ATOM 5682 C CA . ARG A 1 713 ? 9.576 51.757 -28.434 1.00 47.84 713 ARG A CA 1
ATOM 5683 C C . ARG A 1 713 ? 10.060 50.633 -29.374 1.00 47.84 713 ARG A C 1
ATOM 5685 O O . ARG A 1 713 ? 10.276 50.885 -30.554 1.00 47.84 713 ARG A O 1
ATOM 5692 N N . ALA A 1 714 ? 10.225 49.403 -28.888 1.00 48.59 714 ALA A N 1
ATOM 5693 C CA . ALA A 1 714 ? 10.922 48.289 -29.539 1.00 48.59 714 ALA A CA 1
ATOM 5694 C C . ALA A 1 714 ? 9.986 47.352 -30.303 1.00 48.59 714 ALA A C 1
ATOM 5696 O O . ALA A 1 714 ? 10.452 46.671 -31.213 1.00 48.59 714 ALA A O 1
ATOM 5697 N N . GLY A 1 715 ? 8.672 47.414 -30.058 1.00 48.84 715 GLY A N 1
ATOM 5698 C CA . GLY A 1 715 ? 7.679 46.914 -31.018 1.00 48.84 715 GLY A CA 1
ATOM 5699 C C . GLY A 1 715 ? 7.812 47.549 -32.416 1.00 48.84 715 GLY A C 1
ATOM 5700 O O . GLY A 1 715 ? 7.256 47.025 -33.373 1.00 48.84 715 GLY A O 1
ATOM 5701 N N . VAL A 1 716 ? 8.585 48.643 -32.539 1.00 51.75 716 VAL A N 1
ATOM 5702 C CA . VAL A 1 716 ? 8.868 49.403 -33.772 1.00 51.75 716 VAL A CA 1
ATOM 5703 C C . VAL A 1 716 ? 10.375 49.757 -33.892 1.00 51.75 716 VAL A C 1
ATOM 5705 O O . VAL A 1 716 ? 10.745 50.657 -34.637 1.00 51.75 716 VAL A O 1
ATOM 5708 N N . GLY A 1 717 ? 11.274 49.092 -33.143 1.00 59.84 717 GLY A N 1
ATOM 5709 C CA . GLY A 1 717 ? 12.649 49.586 -32.907 1.00 59.84 717 GLY A CA 1
ATOM 5710 C C . GLY A 1 717 ? 13.813 48.724 -33.412 1.00 59.84 717 GLY A C 1
ATOM 5711 O O . GLY A 1 717 ? 14.960 49.149 -33.288 1.00 59.84 717 GLY A O 1
ATOM 5712 N N . SER A 1 718 ? 13.561 47.540 -33.983 1.00 69.31 718 SER A N 1
ATOM 5713 C CA . SER A 1 718 ? 14.616 46.676 -34.539 1.00 69.31 718 SER A CA 1
ATOM 5714 C C . SER A 1 718 ? 14.156 45.942 -35.799 1.00 69.31 718 SER A C 1
ATOM 5716 O O . SER A 1 718 ? 12.971 45.655 -35.941 1.00 69.31 718 SER A O 1
ATOM 5718 N N . VAL A 1 719 ? 15.084 45.627 -36.704 1.00 77.12 719 VAL A N 1
ATOM 5719 C CA . VAL A 1 719 ? 14.819 44.868 -37.935 1.00 77.12 719 VAL A CA 1
ATOM 5720 C C . VAL A 1 719 ? 15.830 43.725 -38.094 1.00 77.12 719 VAL A C 1
ATOM 5722 O O . VAL A 1 719 ? 17.019 43.935 -37.815 1.00 77.12 719 VAL A O 1
ATOM 5725 N N . PRO A 1 720 ? 15.407 42.513 -38.508 1.00 76.12 720 PRO A N 1
ATOM 5726 C CA . PRO A 1 720 ? 16.326 41.401 -38.728 1.00 76.12 720 PRO A CA 1
ATOM 5727 C C . PRO A 1 720 ? 17.333 41.717 -39.840 1.00 76.12 720 PRO A C 1
ATOM 5729 O O . PRO A 1 720 ? 16.983 42.245 -40.896 1.00 76.12 720 PRO A O 1
ATOM 5732 N N . VAL A 1 721 ? 18.595 41.364 -39.606 1.00 78.44 721 VAL A N 1
ATOM 5733 C CA . VAL A 1 721 ? 19.699 41.476 -40.569 1.00 78.44 721 VAL A CA 1
ATOM 5734 C C . VAL A 1 721 ? 20.524 40.181 -40.557 1.00 78.44 721 VAL A C 1
ATOM 5736 O O . VAL A 1 721 ? 20.407 39.392 -39.624 1.00 78.44 721 VAL A O 1
ATOM 5739 N N . PRO A 1 722 ? 21.362 39.900 -41.571 1.00 78.12 722 PRO A N 1
ATOM 5740 C CA . PRO A 1 722 ? 22.139 38.661 -41.594 1.00 78.12 722 PRO A CA 1
ATOM 5741 C C . PRO A 1 722 ? 22.963 38.461 -40.314 1.00 78.12 722 PRO A C 1
ATOM 5743 O O . PRO A 1 722 ? 23.791 39.309 -39.975 1.00 78.12 722 PRO A O 1
ATOM 5746 N N . GLY A 1 723 ? 22.737 37.343 -39.620 1.00 75.31 723 GLY A N 1
ATOM 5747 C CA . GLY A 1 723 ? 23.437 36.979 -38.389 1.00 75.31 723 GLY A CA 1
ATOM 5748 C C . GLY A 1 723 ? 23.081 37.807 -37.149 1.00 75.31 723 GLY A C 1
ATOM 5749 O O . GLY A 1 723 ? 23.840 37.748 -36.188 1.00 75.31 723 GLY A O 1
ATOM 5750 N N . GLY A 1 724 ? 21.993 38.589 -37.146 1.00 81.94 724 GLY A N 1
ATOM 5751 C CA . GLY A 1 724 ? 21.577 39.366 -35.972 1.00 81.94 724 GLY A CA 1
ATOM 5752 C C . GLY A 1 724 ? 20.424 40.346 -36.220 1.00 81.94 724 GLY A C 1
ATOM 5753 O O . GLY A 1 724 ? 19.615 40.178 -37.127 1.00 81.94 724 GLY A O 1
ATOM 5754 N N . SER A 1 725 ? 20.354 41.406 -35.418 1.00 82.69 725 SER A N 1
ATOM 5755 C CA . SER A 1 725 ? 19.315 42.445 -35.500 1.00 82.69 725 SER A CA 1
ATOM 5756 C C . SER A 1 725 ? 19.929 43.842 -35.527 1.00 82.69 725 SER A C 1
ATOM 5758 O O . SER A 1 725 ? 20.924 44.109 -34.845 1.00 82.69 725 SER A O 1
ATOM 5760 N N . CYS A 1 726 ? 19.330 44.743 -36.309 1.00 82.50 726 CYS A N 1
ATOM 5761 C CA . CYS A 1 726 ? 19.722 46.146 -36.421 1.00 82.50 726 CYS A CA 1
ATOM 5762 C C . CYS A 1 726 ? 18.725 47.049 -35.689 1.00 82.50 726 CYS A C 1
ATOM 5764 O O . CYS A 1 726 ? 17.525 46.942 -35.918 1.00 82.50 726 CYS A O 1
ATOM 5766 N N . HIS A 1 727 ? 19.234 47.966 -34.864 1.00 77.56 727 HIS A N 1
ATOM 5767 C CA . HIS A 1 727 ? 18.437 48.913 -34.063 1.00 77.56 727 HIS A CA 1
ATOM 5768 C C . HIS A 1 727 ? 18.537 50.367 -34.550 1.00 77.56 727 HIS A C 1
ATOM 5770 O O . HIS A 1 727 ? 18.187 51.302 -33.835 1.00 77.56 727 HIS A O 1
ATOM 5776 N N . GLU A 1 728 ? 19.081 50.596 -35.747 1.00 82.25 728 GLU A N 1
ATOM 5777 C CA . GLU A 1 728 ? 19.184 51.945 -36.310 1.00 82.25 728 GLU A CA 1
ATOM 5778 C C . GLU A 1 728 ? 17.823 52.374 -36.877 1.00 82.25 728 GLU A C 1
ATOM 5780 O O . GLU A 1 728 ? 17.271 51.712 -37.754 1.00 82.25 728 GLU A O 1
ATOM 5785 N N . MET A 1 729 ? 17.276 53.476 -36.358 1.00 75.88 729 MET A N 1
ATOM 5786 C CA . MET A 1 729 ? 15.876 53.860 -36.558 1.00 75.88 729 MET A CA 1
ATOM 5787 C C . MET A 1 729 ? 15.508 54.125 -38.028 1.00 75.88 729 MET A C 1
ATOM 5789 O O . MET A 1 729 ? 14.388 53.807 -38.424 1.00 75.88 729 MET A O 1
ATOM 5793 N N . ASN A 1 730 ? 16.410 54.662 -38.859 1.00 78.31 730 ASN A N 1
ATOM 5794 C CA . ASN A 1 730 ? 16.134 54.832 -40.291 1.00 78.31 730 ASN A CA 1
ATOM 5795 C C . ASN A 1 730 ? 16.057 53.484 -41.021 1.00 78.31 730 ASN A C 1
ATOM 5797 O O . ASN A 1 730 ? 15.182 53.288 -41.864 1.00 78.31 730 ASN A O 1
ATOM 5801 N N . ASN A 1 731 ? 16.921 52.533 -40.675 1.00 80.56 731 ASN A N 1
ATOM 5802 C CA . ASN A 1 731 ? 16.913 51.190 -41.233 1.00 80.56 731 ASN A CA 1
ATOM 5803 C C . ASN A 1 731 ? 15.701 50.381 -40.754 1.00 80.56 731 ASN A C 1
ATOM 5805 O O . ASN A 1 731 ? 15.130 49.628 -41.538 1.00 80.56 731 ASN A O 1
ATOM 5809 N N . VAL A 1 732 ? 15.275 50.571 -39.502 1.00 74.62 732 VAL A N 1
ATOM 5810 C CA . VAL A 1 732 ? 14.059 49.952 -38.955 1.00 74.62 732 VAL A CA 1
ATOM 5811 C C . VAL A 1 732 ? 12.802 50.494 -39.630 1.00 74.62 732 VAL A C 1
ATOM 5813 O O . VAL A 1 732 ? 11.971 49.717 -40.090 1.00 74.62 732 VAL A O 1
ATOM 5816 N N . ARG A 1 733 ? 12.681 51.821 -39.770 1.00 77.06 733 ARG A N 1
ATOM 5817 C CA . ARG A 1 733 ? 11.548 52.465 -40.464 1.00 77.06 733 ARG A CA 1
ATOM 5818 C C . ARG A 1 733 ? 11.430 52.057 -41.932 1.00 77.06 733 ARG A C 1
ATOM 5820 O O . ARG A 1 733 ? 10.338 52.086 -42.485 1.00 77.06 733 ARG A O 1
ATOM 5827 N N . ALA A 1 734 ? 12.546 51.686 -42.552 1.00 78.19 734 ALA A N 1
ATOM 5828 C CA . ALA A 1 734 ? 12.614 51.226 -43.934 1.00 78.19 734 ALA A CA 1
ATOM 5829 C C . ALA A 1 734 ? 12.624 49.689 -44.070 1.00 78.19 734 ALA A C 1
ATOM 5831 O O . ALA A 1 734 ? 13.041 49.182 -45.112 1.00 78.19 734 ALA A O 1
ATOM 5832 N N . ASP A 1 735 ? 12.224 48.950 -43.027 1.00 72.81 735 ASP A N 1
ATOM 5833 C CA . ASP A 1 735 ? 12.133 47.480 -43.012 1.00 72.81 735 ASP A CA 1
ATOM 5834 C C . ASP A 1 735 ? 13.417 46.787 -43.521 1.00 72.81 735 ASP A C 1
ATOM 5836 O O . ASP A 1 735 ? 13.409 45.880 -44.355 1.00 72.81 735 ASP A O 1
ATOM 5840 N N . GLY A 1 736 ? 14.573 47.283 -43.065 1.00 72.69 736 GLY A N 1
ATOM 5841 C CA . GLY A 1 736 ? 15.890 46.703 -43.347 1.00 72.69 736 GLY A CA 1
ATOM 5842 C C . GLY A 1 736 ? 16.502 47.170 -44.666 1.00 72.69 736 GLY A C 1
ATOM 5843 O O . GLY A 1 736 ? 17.603 46.743 -45.020 1.00 72.69 736 GLY A O 1
ATOM 5844 N N . ARG A 1 737 ? 15.811 48.062 -45.389 1.00 76.62 737 ARG A N 1
ATOM 5845 C CA . ARG A 1 737 ? 16.253 48.639 -46.670 1.00 76.62 737 ARG A CA 1
ATOM 5846 C C . ARG A 1 737 ? 16.822 50.053 -46.544 1.00 76.62 737 ARG A C 1
ATOM 5848 O O . ARG A 1 737 ? 17.266 50.612 -47.540 1.00 76.62 737 ARG A O 1
ATOM 5855 N N . GLY A 1 738 ? 16.807 50.633 -45.344 1.00 74.81 738 GLY A N 1
ATOM 5856 C CA . GLY A 1 738 ? 17.243 52.012 -45.086 1.00 74.81 738 GLY A CA 1
ATOM 5857 C C . GLY A 1 738 ? 18.729 52.158 -44.764 1.00 74.81 738 GLY A C 1
ATOM 5858 O O . GLY A 1 738 ? 19.194 53.271 -44.537 1.00 74.81 738 GLY A O 1
ATOM 5859 N N . CYS A 1 739 ? 19.484 51.057 -44.711 1.00 77.19 739 CYS A N 1
ATOM 5860 C CA . CYS A 1 739 ? 20.908 51.096 -44.407 1.00 77.19 739 CYS A CA 1
ATOM 5861 C C . CYS A 1 739 ? 21.684 51.774 -45.555 1.00 77.19 739 CYS A C 1
ATOM 5863 O O . CYS A 1 739 ? 21.677 51.259 -46.674 1.00 77.19 739 CYS A O 1
ATOM 5865 N N . PRO A 1 740 ? 22.419 52.874 -45.301 1.00 68.62 740 PRO A N 1
ATOM 5866 C CA . PRO A 1 740 ? 23.129 53.604 -46.353 1.00 68.62 740 PRO A CA 1
ATOM 5867 C C . PRO A 1 740 ? 24.354 52.853 -46.899 1.00 68.62 740 PRO A C 1
ATOM 5869 O O . PRO A 1 740 ? 24.946 53.281 -47.885 1.00 68.62 740 PRO A O 1
ATOM 5872 N N . VAL A 1 741 ? 24.770 51.749 -46.259 1.00 64.94 741 VAL A N 1
ATOM 5873 C CA . VAL A 1 741 ? 25.967 50.989 -46.638 1.00 64.94 741 VAL A CA 1
ATOM 5874 C C . VAL A 1 741 ? 25.677 49.488 -46.636 1.00 64.94 741 VAL A C 1
ATOM 5876 O O . VAL A 1 741 ? 25.524 48.860 -45.588 1.00 64.94 741 VAL A O 1
ATOM 5879 N N . TYR A 1 742 ? 25.653 48.894 -47.827 1.00 56.28 742 TYR A N 1
ATOM 5880 C CA . TYR A 1 742 ? 25.428 47.463 -48.033 1.00 56.28 742 TYR A CA 1
ATOM 5881 C C . TYR A 1 742 ? 26.550 46.625 -47.366 1.00 56.28 742 TYR A C 1
ATOM 5883 O O . TYR A 1 742 ? 27.732 46.922 -47.526 1.00 56.28 742 TYR A O 1
ATOM 5891 N N . TYR A 1 743 ? 26.185 45.586 -46.597 1.00 56.84 743 TYR A N 1
ATOM 5892 C CA . TYR A 1 743 ? 27.078 44.637 -45.888 1.00 56.84 743 TYR A CA 1
ATOM 5893 C C . TYR A 1 743 ? 27.919 45.130 -44.689 1.00 56.84 743 TYR A C 1
ATOM 5895 O O . TYR A 1 743 ? 28.830 44.419 -44.258 1.00 56.84 743 TYR A O 1
ATOM 5903 N N . ARG A 1 744 ? 27.611 46.274 -44.062 1.00 67.81 744 ARG A N 1
ATOM 5904 C CA . ARG A 1 744 ? 28.436 46.808 -42.952 1.00 67.81 744 ARG A CA 1
ATOM 5905 C C . ARG A 1 744 ? 28.020 46.396 -41.527 1.00 67.81 744 ARG A C 1
ATOM 5907 O O . ARG A 1 744 ? 28.614 46.875 -40.566 1.00 67.81 744 ARG A O 1
ATOM 5914 N N . CYS A 1 745 ? 27.052 45.488 -41.357 1.00 74.50 745 CYS A N 1
ATOM 5915 C CA . CYS A 1 745 ? 26.511 45.108 -40.037 1.00 74.50 745 CYS A CA 1
ATOM 5916 C C . CYS A 1 745 ? 27.601 44.683 -39.031 1.00 74.50 745 CYS A C 1
ATOM 5918 O O . CYS A 1 745 ? 27.614 45.166 -37.906 1.00 74.50 745 CYS A O 1
ATOM 5920 N N . PHE A 1 746 ? 28.600 43.915 -39.477 1.00 71.69 746 PHE A N 1
ATOM 5921 C CA . PHE A 1 746 ? 29.732 43.435 -38.661 1.00 71.69 746 PHE A CA 1
ATOM 5922 C C . PHE A 1 746 ? 30.813 44.483 -38.370 1.00 71.69 746 PHE A C 1
ATOM 5924 O O . PHE A 1 746 ? 31.836 44.169 -37.773 1.00 71.69 746 PHE A O 1
ATOM 5931 N N . SER A 1 747 ? 30.576 45.740 -38.749 1.00 70.38 747 SER A N 1
ATOM 5932 C CA . SER A 1 747 ? 31.324 46.908 -38.256 1.00 70.38 747 SER A CA 1
ATOM 5933 C C . SER A 1 747 ? 30.402 48.037 -37.743 1.00 70.38 747 SER A C 1
ATOM 5935 O O . SER A 1 747 ? 30.855 49.160 -37.534 1.00 70.38 747 SER A O 1
ATOM 5937 N N . CYS A 1 748 ? 29.106 47.762 -37.536 1.00 76.00 748 CYS A N 1
ATOM 5938 C CA . CYS A 1 748 ? 28.094 48.740 -37.141 1.00 76.00 748 CYS A CA 1
ATOM 5939 C C . CYS A 1 748 ? 27.731 48.639 -35.650 1.00 76.00 748 CYS A C 1
ATOM 5941 O O . CYS A 1 748 ? 27.328 47.586 -35.171 1.00 76.00 748 CYS A O 1
ATOM 5943 N N . LYS A 1 749 ? 27.763 49.761 -34.921 1.00 75.62 749 LYS A N 1
ATOM 5944 C CA . LYS A 1 749 ? 27.403 49.810 -33.488 1.00 75.62 749 LYS A CA 1
ATOM 5945 C C . LYS A 1 749 ? 25.928 49.507 -33.180 1.00 75.62 749 LYS A C 1
ATOM 5947 O O . LYS A 1 749 ? 25.596 49.227 -32.037 1.00 75.62 749 LYS A O 1
ATOM 5952 N N . PHE A 1 750 ? 25.047 49.607 -34.176 1.00 77.50 750 PHE A N 1
ATOM 5953 C CA . PHE A 1 750 ? 23.612 49.330 -34.036 1.00 77.50 750 PHE A CA 1
ATOM 5954 C C . PHE A 1 750 ? 23.263 47.856 -34.287 1.00 77.50 750 PHE A C 1
ATOM 5956 O O . PHE A 1 750 ? 22.089 47.493 -34.241 1.00 77.50 750 PHE A O 1
ATOM 5963 N N . PHE A 1 751 ? 24.258 47.027 -34.612 1.00 82.81 751 PHE A N 1
ATOM 5964 C CA . PHE A 1 751 ? 24.102 45.591 -34.795 1.00 82.81 751 PHE A CA 1
ATOM 5965 C C . PHE A 1 751 ? 24.237 44.862 -33.457 1.00 82.81 751 PHE A C 1
ATOM 5967 O O . PHE A 1 751 ? 25.144 45.137 -32.672 1.00 82.81 751 PHE A O 1
ATOM 5974 N N . THR A 1 752 ? 23.350 43.901 -33.232 1.00 77.38 752 THR A N 1
ATOM 5975 C CA . THR A 1 752 ? 23.358 43.017 -32.061 1.00 77.38 752 THR A CA 1
ATOM 5976 C C . THR A 1 752 ? 23.117 41.584 -32.508 1.00 77.38 752 THR A C 1
ATOM 5978 O O . THR A 1 752 ? 22.422 41.358 -33.497 1.00 77.38 752 THR A O 1
ATOM 5981 N N . THR A 1 753 ? 23.677 40.617 -31.791 1.00 79.00 753 THR A N 1
ATOM 5982 C CA . THR A 1 753 ? 23.501 39.188 -32.082 1.00 79.00 753 THR A CA 1
ATOM 5983 C C . THR A 1 753 ? 23.312 38.386 -30.799 1.00 79.00 753 THR A C 1
ATOM 5985 O O . THR A 1 753 ? 23.663 38.844 -29.715 1.00 79.00 753 THR A O 1
ATOM 5988 N N . ASP A 1 754 ? 22.801 37.163 -30.911 1.00 76.06 754 ASP A N 1
ATOM 5989 C CA . ASP A 1 754 ? 22.714 36.196 -29.815 1.00 76.06 754 ASP A CA 1
ATOM 5990 C C . ASP A 1 754 ? 23.275 34.823 -30.236 1.00 76.06 754 ASP A C 1
ATOM 5992 O O . ASP A 1 754 ? 23.746 34.634 -31.362 1.00 76.06 754 ASP A O 1
ATOM 5996 N N . PHE A 1 755 ? 23.270 33.851 -29.320 1.00 73.75 755 PHE A N 1
ATOM 5997 C CA . PHE A 1 755 ? 23.819 32.516 -29.583 1.00 73.75 755 PHE A CA 1
ATOM 5998 C C . PHE A 1 755 ? 22.985 31.676 -30.562 1.00 73.75 755 PHE A C 1
ATOM 6000 O O . PHE A 1 755 ? 23.518 30.713 -31.117 1.00 73.75 755 PHE A O 1
ATOM 6007 N N . SER A 1 756 ? 21.707 32.003 -30.789 1.00 71.19 756 SER A N 1
ATOM 6008 C CA . SER A 1 756 ? 20.873 31.297 -31.771 1.00 71.19 756 SER A CA 1
ATOM 6009 C C . SER A 1 756 ? 21.380 31.521 -33.199 1.00 71.19 756 SER A C 1
ATOM 6011 O O . SER A 1 756 ? 21.269 30.630 -34.036 1.00 71.19 756 SER A O 1
ATOM 6013 N N . GLN A 1 757 ? 22.049 32.654 -33.436 1.00 80.56 757 GLN A N 1
ATOM 6014 C CA . GLN A 1 757 ? 22.635 33.035 -34.723 1.00 80.56 757 GLN A CA 1
ATOM 6015 C C . GLN A 1 757 ? 24.016 32.403 -34.976 1.00 80.56 757 GLN A C 1
ATOM 6017 O O . GLN A 1 757 ? 24.609 32.589 -36.036 1.00 80.56 757 GLN A O 1
ATOM 6022 N N . LEU A 1 758 ? 24.564 31.632 -34.026 1.00 76.62 758 LEU A N 1
ATOM 6023 C CA . LEU A 1 758 ? 25.924 31.084 -34.113 1.00 76.62 758 LEU A CA 1
ATOM 6024 C C . LEU A 1 758 ? 26.184 30.201 -35.354 1.00 76.62 758 LEU A C 1
ATOM 6026 O O . LEU A 1 758 ? 27.275 30.316 -35.922 1.00 76.62 758 LEU A O 1
ATOM 6030 N N . PRO A 1 759 ? 25.256 29.328 -35.803 1.00 75.88 759 PRO A N 1
ATOM 6031 C CA . PRO A 1 759 ? 25.441 28.576 -37.044 1.00 75.88 759 PRO A CA 1
ATOM 6032 C C . PRO A 1 759 ? 25.573 29.493 -38.268 1.00 75.88 759 PRO A C 1
ATOM 6034 O O . PRO A 1 759 ? 26.504 29.322 -39.056 1.00 75.88 759 PRO A O 1
ATOM 6037 N N . GLU A 1 760 ? 24.708 30.504 -38.382 1.00 77.62 760 GLU A N 1
ATOM 6038 C CA . GLU A 1 760 ? 24.721 31.474 -39.483 1.00 77.62 760 GLU A CA 1
ATOM 6039 C C . GLU A 1 760 ? 25.966 32.365 -39.443 1.00 77.62 760 GLU A C 1
ATOM 6041 O O . GLU A 1 760 ? 26.604 32.578 -40.470 1.00 77.62 760 GLU A O 1
ATOM 6046 N N . LEU A 1 761 ? 26.389 32.818 -38.258 1.00 79.81 761 LEU A N 1
ATOM 6047 C CA . LEU A 1 761 ? 27.628 33.581 -38.078 1.00 79.81 761 LEU A CA 1
ATOM 6048 C C . LEU A 1 761 ? 28.870 32.776 -38.483 1.00 79.81 761 LEU A C 1
ATOM 6050 O O . LEU A 1 761 ? 29.783 33.325 -39.102 1.00 79.81 761 LEU A O 1
ATOM 6054 N N . ARG A 1 762 ? 28.917 31.472 -38.168 1.00 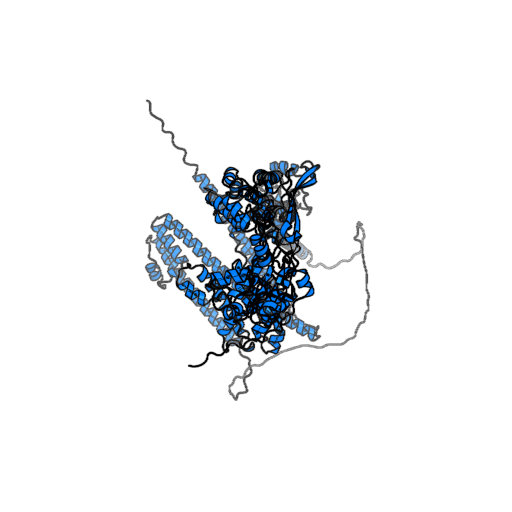79.69 762 ARG A N 1
ATOM 6055 C CA . ARG A 1 762 ? 30.005 30.577 -38.607 1.00 79.69 762 ARG A CA 1
ATOM 6056 C C . ARG A 1 762 ? 30.011 30.421 -40.121 1.00 79.69 762 ARG A C 1
ATOM 6058 O O . ARG A 1 762 ? 31.057 30.590 -40.738 1.00 79.69 762 ARG A O 1
ATOM 6065 N N . GLN A 1 763 ? 28.848 30.168 -40.713 1.00 79.56 763 GLN A N 1
ATOM 6066 C CA . GLN A 1 763 ? 28.711 30.053 -42.162 1.00 79.56 763 GLN A CA 1
ATOM 6067 C C . GLN A 1 763 ? 29.104 31.353 -42.871 1.00 79.56 763 GLN A C 1
ATOM 6069 O O . GLN A 1 763 ? 29.814 31.327 -43.878 1.00 79.56 763 GLN A O 1
ATOM 6074 N N . LEU A 1 764 ? 28.688 32.499 -42.334 1.00 77.44 764 LEU A N 1
ATOM 6075 C CA . LEU A 1 764 ? 29.029 33.800 -42.883 1.00 77.44 764 LEU A CA 1
ATOM 6076 C C . LEU A 1 764 ? 30.530 34.080 -42.765 1.00 77.44 764 LEU A C 1
ATOM 6078 O O . LEU A 1 764 ? 31.131 34.542 -43.732 1.00 77.44 764 LEU A O 1
ATOM 6082 N N . ARG A 1 765 ? 31.151 33.757 -41.625 1.00 81.81 765 ARG A N 1
ATOM 6083 C CA . ARG A 1 765 ? 32.606 33.843 -41.442 1.00 81.81 765 ARG A CA 1
ATOM 6084 C C . ARG A 1 765 ? 33.340 32.992 -42.472 1.00 81.81 765 ARG A C 1
ATOM 6086 O O . ARG A 1 765 ? 34.258 33.493 -43.109 1.00 81.81 765 ARG A O 1
ATOM 6093 N N . ASP A 1 766 ? 32.935 31.739 -42.651 1.00 81.38 766 ASP A N 1
ATOM 6094 C CA . ASP A 1 766 ? 33.590 30.816 -43.582 1.00 81.38 766 ASP A CA 1
ATOM 6095 C C . ASP A 1 766 ? 33.434 31.305 -45.032 1.00 81.38 766 ASP A C 1
ATOM 6097 O O . ASP A 1 766 ? 34.401 31.332 -45.792 1.00 81.38 766 ASP A O 1
ATOM 6101 N N . THR A 1 767 ? 32.248 31.813 -45.383 1.00 77.94 767 THR A N 1
ATOM 6102 C CA . THR A 1 767 ? 31.982 32.441 -46.687 1.00 77.94 767 THR A CA 1
ATOM 6103 C C . THR A 1 767 ? 32.855 33.679 -46.898 1.00 77.94 767 THR A C 1
ATOM 6105 O O . THR A 1 767 ? 33.442 33.855 -47.964 1.00 77.94 767 THR A O 1
ATOM 6108 N N . LYS A 1 768 ? 32.984 34.544 -45.885 1.00 76.19 768 LYS A N 1
ATOM 6109 C CA . LYS A 1 768 ? 33.826 35.747 -45.952 1.00 76.19 768 LYS A CA 1
ATOM 6110 C C . LYS A 1 768 ? 35.312 35.405 -46.022 1.00 76.19 768 LYS A C 1
ATOM 6112 O O . LYS A 1 768 ? 36.028 36.059 -46.771 1.00 76.19 768 LYS A O 1
ATOM 6117 N N . ALA A 1 769 ? 35.761 34.371 -45.315 1.00 79.69 769 ALA A N 1
ATOM 6118 C CA . ALA A 1 769 ? 37.130 33.871 -45.388 1.00 79.69 769 ALA A CA 1
ATOM 6119 C C . ALA A 1 769 ? 37.454 33.317 -46.783 1.00 79.69 769 ALA A C 1
ATOM 6121 O O . ALA A 1 769 ? 38.507 33.626 -47.333 1.00 79.69 769 ALA A O 1
ATOM 6122 N N . GLN A 1 770 ? 36.529 32.574 -47.398 1.00 77.31 770 GLN A N 1
ATOM 6123 C CA . GLN A 1 770 ? 36.668 32.116 -48.783 1.00 77.31 770 GLN A CA 1
ATOM 6124 C C . GLN A 1 770 ? 36.690 33.286 -49.774 1.00 77.31 770 GLN A C 1
ATOM 6126 O O . GLN A 1 770 ? 37.543 33.321 -50.657 1.00 77.31 770 GLN A O 1
ATOM 6131 N N . GLN A 1 771 ? 35.799 34.273 -49.615 1.00 76.19 771 GLN A N 1
ATOM 6132 C CA . GLN A 1 771 ? 35.796 35.489 -50.439 1.00 76.19 771 GLN A CA 1
ATOM 6133 C C . GLN A 1 771 ? 37.108 36.273 -50.306 1.00 76.19 771 GLN A C 1
ATOM 6135 O O . GLN A 1 771 ? 37.641 36.734 -51.313 1.00 76.19 771 GLN A O 1
ATOM 6140 N N . LEU A 1 772 ? 37.643 36.399 -49.088 1.00 77.88 772 LEU A N 1
ATOM 6141 C CA . LEU A 1 772 ? 38.926 37.052 -48.838 1.00 77.88 772 LEU A CA 1
ATOM 6142 C C . LEU A 1 772 ? 40.074 36.281 -49.496 1.00 77.88 772 LEU A C 1
ATOM 6144 O O . LEU A 1 772 ? 40.852 36.887 -50.218 1.00 77.88 772 LEU A O 1
ATOM 6148 N N . ALA A 1 773 ? 40.126 34.956 -49.340 1.00 77.06 773 ALA A N 1
ATOM 6149 C CA . ALA A 1 773 ? 41.143 34.118 -49.975 1.00 77.06 773 ALA A CA 1
ATOM 6150 C C . ALA A 1 773 ? 41.098 34.208 -51.513 1.00 77.06 773 ALA A C 1
ATOM 6152 O O . ALA A 1 773 ? 42.139 34.258 -52.164 1.00 77.06 773 ALA A O 1
ATOM 6153 N N . LEU A 1 774 ? 39.899 34.280 -52.105 1.00 74.19 774 LEU A N 1
ATOM 6154 C CA . LEU A 1 774 ? 39.722 34.492 -53.545 1.00 74.19 774 LEU A CA 1
ATOM 6155 C C . LEU A 1 774 ? 40.189 35.886 -53.989 1.00 74.19 774 LEU A C 1
ATOM 6157 O O . LEU A 1 774 ? 40.849 36.006 -55.019 1.00 74.19 774 LEU A O 1
ATOM 6161 N N . LEU A 1 775 ? 39.884 36.933 -53.216 1.00 74.50 775 LEU A N 1
ATOM 6162 C CA . LEU A 1 775 ? 40.351 38.297 -53.484 1.00 74.50 775 LEU A CA 1
ATOM 6163 C C . LEU A 1 775 ? 41.871 38.422 -53.334 1.00 74.50 775 LEU A C 1
ATOM 6165 O O . LEU A 1 775 ? 42.509 39.046 -54.175 1.00 74.50 775 LEU A O 1
ATOM 6169 N N . GLU A 1 776 ? 42.461 37.809 -52.309 1.00 75.38 776 GLU A N 1
ATOM 6170 C CA . GLU A 1 776 ? 43.910 37.754 -52.095 1.00 75.38 776 GLU A CA 1
ATOM 6171 C C . GLU A 1 776 ? 44.611 36.976 -53.208 1.00 75.38 776 GLU A C 1
ATOM 6173 O O . GLU A 1 776 ? 45.659 37.408 -53.688 1.00 75.38 776 GLU A O 1
ATOM 6178 N N . ALA A 1 777 ? 44.020 35.874 -53.679 1.00 71.94 777 ALA A N 1
ATOM 6179 C CA . ALA A 1 777 ? 44.515 35.145 -54.839 1.00 71.94 777 ALA A CA 1
ATOM 6180 C C . ALA A 1 777 ? 44.453 36.011 -56.109 1.00 71.94 777 ALA A C 1
ATOM 6182 O O . ALA A 1 777 ? 45.451 36.098 -56.823 1.00 71.94 777 ALA A O 1
ATOM 6183 N N . ALA A 1 778 ? 43.336 36.713 -56.341 1.00 69.00 778 ALA A N 1
ATOM 6184 C CA . ALA A 1 778 ? 43.145 37.607 -57.483 1.00 69.00 778 ALA A CA 1
ATOM 6185 C C . ALA A 1 778 ? 44.110 38.814 -57.463 1.00 69.00 778 ALA A C 1
ATOM 6187 O O . ALA A 1 778 ? 44.753 39.118 -58.471 1.00 69.00 778 ALA A O 1
ATOM 6188 N N . TYR A 1 779 ? 44.298 39.464 -56.310 1.00 63.75 779 TYR A N 1
ATOM 6189 C CA . TYR A 1 779 ? 45.284 40.539 -56.128 1.00 63.75 779 TYR A CA 1
ATOM 6190 C C . TYR A 1 779 ? 46.730 40.023 -56.180 1.00 63.75 779 TYR A C 1
ATOM 6192 O O . TYR A 1 779 ? 47.623 40.702 -56.693 1.00 63.75 779 TYR A O 1
ATOM 6200 N N . GLY A 1 780 ? 46.971 38.804 -55.696 1.00 58.97 780 GLY A N 1
ATOM 6201 C CA . GLY A 1 780 ? 48.249 38.108 -55.801 1.00 58.97 780 GLY A CA 1
ATOM 6202 C C . GLY A 1 780 ? 48.640 37.824 -57.252 1.00 58.97 780 GLY A C 1
ATOM 6203 O O . GLY A 1 780 ? 49.809 37.986 -57.607 1.00 58.97 780 GLY A O 1
ATOM 6204 N N . THR A 1 781 ? 47.679 37.483 -58.116 1.00 56.72 781 THR A N 1
ATOM 6205 C CA . THR A 1 781 ? 47.895 37.367 -59.568 1.00 56.72 781 THR A CA 1
ATOM 6206 C C . THR A 1 781 ? 48.203 38.707 -60.233 1.00 56.72 781 THR A C 1
ATOM 6208 O O . THR A 1 781 ? 49.085 38.744 -61.086 1.00 56.72 781 THR A O 1
ATOM 6211 N N . VAL A 1 782 ? 47.592 39.816 -59.799 1.00 56.56 782 VAL A N 1
ATOM 6212 C CA . VAL A 1 782 ? 47.915 41.163 -60.315 1.00 56.56 782 VAL A CA 1
ATOM 6213 C C . VAL A 1 782 ? 49.336 41.586 -59.916 1.00 56.56 782 VAL A C 1
ATOM 6215 O O . VAL A 1 782 ? 50.091 42.049 -60.766 1.00 56.56 782 VAL A O 1
ATOM 6218 N N . ARG A 1 783 ? 49.774 41.327 -58.672 1.00 49.53 783 ARG A N 1
ATOM 6219 C CA . ARG A 1 783 ? 51.173 41.577 -58.257 1.00 49.53 783 ARG A CA 1
ATOM 6220 C C . ARG A 1 783 ? 52.185 40.677 -58.963 1.00 49.53 783 ARG A C 1
ATOM 6222 O O . ARG A 1 783 ? 53.300 41.128 -59.202 1.00 49.53 783 ARG A O 1
ATOM 6229 N N . ARG A 1 784 ? 51.841 39.422 -59.282 1.00 51.84 784 ARG A N 1
ATOM 6230 C CA . ARG A 1 784 ? 52.727 38.512 -60.037 1.00 51.84 784 ARG A CA 1
ATOM 6231 C C . ARG A 1 784 ? 52.806 38.880 -61.522 1.00 51.84 784 ARG A C 1
ATOM 6233 O O . ARG A 1 784 ? 53.894 38.787 -62.082 1.00 51.84 784 ARG A O 1
ATOM 6240 N N . ALA A 1 785 ? 51.715 39.366 -62.118 1.00 50.81 785 ALA A N 1
ATOM 6241 C CA . ALA A 1 785 ? 51.703 39.895 -63.482 1.00 50.81 785 ALA A CA 1
ATOM 6242 C C . ALA A 1 785 ? 52.579 41.158 -63.611 1.00 50.81 785 ALA A C 1
ATOM 6244 O O . ALA A 1 785 ? 53.397 41.241 -64.524 1.00 50.81 785 ALA A O 1
ATOM 6245 N N . ASP A 1 786 ? 52.520 42.075 -62.639 1.00 45.97 786 ASP A N 1
ATOM 6246 C CA . ASP A 1 786 ? 53.381 43.272 -62.603 1.00 45.97 786 ASP A CA 1
ATOM 6247 C C . ASP A 1 786 ? 54.871 42.926 -62.385 1.00 45.97 786 ASP A C 1
ATOM 6249 O O . ASP A 1 786 ? 55.775 43.586 -62.905 1.00 45.97 786 ASP A O 1
ATOM 6253 N N . HIS A 1 787 ? 55.147 41.839 -61.652 1.00 47.91 787 HIS A N 1
ATOM 6254 C CA . HIS A 1 787 ? 56.509 41.358 -61.403 1.00 47.91 787 HIS A CA 1
ATOM 6255 C C . HIS A 1 787 ? 57.129 40.613 -62.601 1.00 47.91 787 HIS A C 1
ATOM 6257 O O . HIS A 1 787 ? 58.356 40.594 -62.721 1.00 47.91 787 HIS A O 1
ATOM 6263 N N . GLN A 1 788 ? 56.308 40.023 -63.483 1.00 50.03 788 GLN A N 1
ATOM 6264 C CA . GLN A 1 788 ? 56.743 39.356 -64.721 1.00 50.03 788 GLN A CA 1
ATOM 6265 C C . GLN A 1 788 ? 56.944 40.327 -65.895 1.00 50.03 788 GLN A C 1
ATOM 6267 O O . GLN A 1 788 ? 57.780 40.052 -66.751 1.00 50.03 788 GLN A O 1
ATOM 6272 N N . VAL A 1 789 ? 56.271 41.485 -65.912 1.00 49.66 789 VAL A N 1
ATOM 6273 C CA . VAL A 1 789 ? 56.505 42.539 -66.923 1.00 49.66 789 VAL A CA 1
ATOM 6274 C C . VAL A 1 789 ? 57.771 43.359 -66.620 1.00 49.66 789 VAL A C 1
ATOM 6276 O O . VAL A 1 789 ? 58.435 43.826 -67.543 1.00 49.66 789 VAL A O 1
ATOM 6279 N N . ARG A 1 790 ? 58.165 43.505 -65.344 1.00 47.75 790 ARG A N 1
ATOM 6280 C CA . ARG A 1 790 ? 59.333 44.323 -64.948 1.00 47.75 790 ARG A CA 1
ATOM 6281 C C . ARG A 1 790 ? 60.695 43.615 -64.941 1.00 47.75 790 ARG A C 1
ATOM 6283 O O . ARG A 1 790 ? 61.699 44.317 -64.944 1.00 47.75 790 ARG A O 1
ATOM 6290 N N . ASN A 1 791 ? 60.761 42.280 -64.960 1.00 45.91 791 ASN A N 1
ATOM 6291 C CA . ASN A 1 791 ? 62.022 41.535 -64.782 1.00 45.91 791 ASN A CA 1
ATOM 6292 C C . ASN A 1 791 ? 62.332 40.529 -65.914 1.00 45.91 791 ASN A C 1
ATOM 6294 O O . ASN A 1 791 ? 62.561 39.347 -65.664 1.00 45.91 791 ASN A O 1
ATOM 6298 N N . GLY A 1 792 ? 62.408 41.021 -67.156 1.00 34.75 792 GLY A N 1
ATOM 6299 C CA . GLY A 1 792 ? 63.278 40.463 -68.208 1.00 34.75 792 GLY A CA 1
ATOM 6300 C C . GLY A 1 792 ? 64.643 41.182 -68.207 1.00 34.75 792 GLY A C 1
ATOM 6301 O O . GLY A 1 792 ? 64.712 42.339 -67.797 1.00 34.75 792 GLY A O 1
ATOM 6302 N N . PRO A 1 793 ? 65.759 40.534 -68.586 1.00 40.12 793 PRO A N 1
ATOM 6303 C CA . PRO A 1 793 ? 67.064 40.826 -67.997 1.00 40.12 793 PRO A CA 1
ATOM 6304 C C . PRO A 1 793 ? 67.803 41.986 -68.675 1.00 40.12 793 PRO A C 1
ATOM 6306 O O . PRO A 1 793 ? 68.028 41.956 -69.882 1.00 40.12 793 PRO A O 1
ATOM 6309 N N . ARG A 1 794 ? 68.343 42.925 -67.881 1.00 32.38 794 ARG A N 1
ATOM 6310 C CA . ARG A 1 794 ? 69.614 43.600 -68.208 1.00 32.38 794 ARG A CA 1
ATOM 6311 C C . ARG A 1 794 ? 70.522 43.753 -66.986 1.00 32.38 794 ARG A C 1
ATOM 6313 O O . ARG A 1 794 ? 70.347 44.598 -66.120 1.00 32.38 794 ARG A O 1
ATOM 6320 N N . VAL A 1 795 ? 71.490 42.845 -66.983 1.00 33.62 795 VAL A N 1
ATOM 6321 C CA . VAL A 1 795 ? 72.881 42.915 -66.525 1.00 33.62 795 VAL A CA 1
ATOM 6322 C C . VAL A 1 795 ? 73.375 44.277 -65.998 1.00 33.62 795 VAL A C 1
ATOM 6324 O O . VAL A 1 795 ? 73.485 45.250 -66.733 1.00 33.62 795 VAL A O 1
ATOM 6327 N N . ALA A 1 796 ? 73.805 44.215 -64.733 1.00 36.22 796 ALA A N 1
ATOM 6328 C CA . ALA A 1 796 ? 74.925 44.900 -64.078 1.00 36.22 796 ALA A CA 1
ATOM 6329 C C . ALA A 1 796 ? 74.977 46.439 -64.026 1.00 36.22 796 ALA A C 1
ATOM 6331 O O . ALA A 1 796 ? 75.300 47.100 -65.007 1.00 36.22 796 ALA A O 1
ATOM 6332 N N . ARG A 1 797 ? 74.981 46.975 -62.794 1.00 28.14 797 ARG A N 1
ATOM 6333 C CA . ARG A 1 797 ? 76.155 47.693 -62.254 1.00 28.14 797 ARG A CA 1
ATOM 6334 C C . ARG A 1 797 ? 76.070 47.937 -60.742 1.00 28.14 797 ARG A C 1
ATOM 6336 O O . ARG A 1 797 ? 75.010 48.136 -60.168 1.00 28.14 797 ARG A O 1
ATOM 6343 N N . ARG A 1 798 ? 77.258 47.895 -60.134 1.00 31.31 798 ARG A N 1
ATOM 6344 C CA . ARG A 1 798 ? 77.612 48.168 -58.731 1.00 31.31 798 ARG A CA 1
ATOM 6345 C C . ARG A 1 798 ? 77.212 49.575 -58.259 1.00 31.31 798 ARG A C 1
ATOM 6347 O O . ARG A 1 798 ? 77.498 50.521 -58.983 1.00 31.31 798 ARG A O 1
ATOM 6354 N N . ARG A 1 799 ? 76.799 49.703 -56.988 1.00 28.34 799 ARG A N 1
ATOM 6355 C CA . ARG A 1 799 ? 77.368 50.566 -55.906 1.00 28.34 799 ARG A CA 1
ATOM 6356 C C . ARG A 1 799 ? 76.352 50.658 -54.753 1.00 28.34 799 ARG A C 1
ATOM 6358 O O . ARG A 1 799 ? 75.181 50.878 -55.005 1.00 28.34 799 ARG A O 1
ATOM 6365 N N . ARG A 1 800 ? 76.736 50.185 -53.562 1.00 28.52 800 ARG A N 1
ATOM 6366 C CA . ARG A 1 800 ? 77.182 50.940 -52.364 1.00 28.52 800 ARG A CA 1
ATOM 6367 C C . ARG A 1 800 ? 76.053 51.656 -51.611 1.00 28.52 800 ARG A C 1
ATOM 6369 O O . ARG A 1 800 ? 75.492 52.607 -52.126 1.00 28.52 800 ARG A O 1
ATOM 6376 N N . GLU A 1 801 ? 75.830 51.134 -50.400 1.00 28.67 801 GLU A N 1
ATOM 6377 C CA . GLU A 1 801 ? 75.746 51.822 -49.098 1.00 28.67 801 GLU A CA 1
ATOM 6378 C C . GLU A 1 801 ? 74.958 53.129 -48.991 1.00 28.67 801 GLU A C 1
ATOM 6380 O O . GLU A 1 801 ? 75.241 54.103 -49.680 1.00 28.67 801 GLU A O 1
ATOM 6385 N N . GLY A 1 802 ? 74.082 53.183 -47.985 1.00 27.16 802 GLY A N 1
ATOM 6386 C CA . GLY A 1 802 ? 73.598 54.449 -47.449 1.00 27.16 802 GLY A CA 1
ATOM 6387 C C . GLY A 1 802 ? 72.345 54.309 -46.602 1.00 27.16 802 GLY A C 1
ATOM 6388 O O . GLY A 1 802 ? 71.247 54.353 -47.133 1.00 27.16 802 GLY A O 1
ATOM 6389 N N . ASP A 1 803 ? 72.567 54.123 -45.303 1.00 28.95 803 ASP A N 1
ATOM 6390 C CA . ASP A 1 803 ? 71.870 54.771 -44.188 1.00 28.95 803 ASP A CA 1
ATOM 6391 C C . ASP A 1 803 ? 70.336 54.879 -44.126 1.00 28.95 803 ASP A C 1
ATOM 6393 O O . ASP A 1 803 ? 69.661 55.475 -44.955 1.00 28.95 803 ASP A O 1
ATOM 6397 N N . GLY A 1 804 ? 69.841 54.547 -42.928 1.00 27.41 804 GLY A N 1
ATOM 6398 C CA . GLY A 1 804 ? 69.275 55.628 -42.120 1.00 27.41 804 GLY A CA 1
ATOM 6399 C C . GLY A 1 804 ? 67.798 55.531 -41.754 1.00 27.41 804 GLY A C 1
ATOM 6400 O O . GLY A 1 804 ? 66.964 56.181 -42.360 1.00 27.41 804 GLY A O 1
ATOM 6401 N N . ARG A 1 805 ? 67.546 54.821 -40.645 1.00 28.17 805 ARG A N 1
ATOM 6402 C CA . ARG A 1 805 ? 66.609 55.154 -39.547 1.00 28.17 805 ARG A CA 1
ATOM 6403 C C . ARG A 1 805 ? 65.162 55.547 -39.889 1.00 28.17 805 ARG A C 1
ATOM 6405 O O . ARG A 1 805 ? 64.908 56.677 -40.277 1.00 28.17 805 ARG A O 1
ATOM 6412 N N . VAL A 1 806 ? 64.216 54.737 -39.397 1.00 29.41 806 VAL A N 1
ATOM 6413 C CA . VAL A 1 806 ? 63.135 55.253 -38.534 1.00 29.41 806 VAL A CA 1
ATOM 6414 C C . VAL A 1 806 ? 62.942 54.316 -37.339 1.00 29.41 806 VAL A C 1
ATOM 6416 O O . VAL A 1 806 ? 62.986 53.093 -37.455 1.00 29.41 806 VAL A O 1
ATOM 6419 N N . LEU A 1 807 ? 62.815 54.964 -36.187 1.00 30.45 807 LEU A N 1
ATOM 6420 C CA . LEU A 1 807 ? 62.720 54.470 -34.824 1.00 30.45 807 LEU A CA 1
ATOM 6421 C C . LEU A 1 807 ? 61.290 54.025 -34.471 1.00 30.45 807 LEU A C 1
ATOM 6423 O O . LEU A 1 807 ? 60.325 54.703 -34.800 1.00 30.45 807 LEU A O 1
ATOM 6427 N N . ASP A 1 808 ? 61.226 52.884 -33.787 1.00 29.03 808 ASP A N 1
ATOM 6428 C CA . ASP A 1 808 ? 60.758 52.736 -32.399 1.00 29.03 808 ASP A CA 1
ATOM 6429 C C . ASP A 1 808 ? 59.326 53.167 -32.015 1.00 29.03 808 ASP A C 1
ATOM 6431 O O . ASP A 1 808 ? 58.980 54.343 -32.029 1.00 29.03 808 ASP A O 1
ATOM 6435 N N . ALA A 1 809 ? 58.526 52.198 -31.553 1.00 27.95 809 ALA A N 1
ATOM 6436 C CA . ALA A 1 809 ? 58.122 52.105 -30.142 1.00 27.95 809 ALA A CA 1
ATOM 6437 C C . ALA A 1 809 ? 57.245 50.856 -29.904 1.00 27.95 809 ALA A C 1
ATOM 6439 O O . ALA A 1 809 ? 56.177 50.686 -30.490 1.00 27.95 809 ALA A O 1
ATOM 6440 N N . GLN A 1 810 ? 57.717 49.973 -29.018 1.00 32.31 810 GLN A N 1
ATOM 6441 C CA . GLN A 1 810 ? 56.974 48.838 -28.440 1.00 32.31 810 GLN A CA 1
ATOM 6442 C C . GLN A 1 810 ? 55.898 49.320 -27.423 1.00 32.31 810 GLN A C 1
ATOM 6444 O O . GLN A 1 810 ? 55.891 50.501 -27.078 1.00 32.31 810 GLN A O 1
ATOM 6449 N N . PRO A 1 811 ? 55.035 48.435 -26.863 1.00 37.53 811 PRO A N 1
ATOM 6450 C CA . PRO A 1 811 ? 55.481 47.609 -25.731 1.00 37.53 811 PRO A CA 1
ATOM 6451 C C . PRO A 1 811 ? 55.035 46.129 -25.751 1.00 37.53 811 PRO A C 1
ATOM 6453 O O . PRO A 1 811 ? 53.863 45.782 -25.820 1.00 37.53 811 PRO A O 1
ATOM 6456 N N . ARG A 1 812 ? 56.071 45.290 -25.636 1.00 29.55 812 ARG A N 1
ATOM 6457 C CA . ARG A 1 812 ? 56.306 44.080 -24.818 1.00 29.55 812 ARG A CA 1
ATOM 6458 C C . ARG A 1 812 ? 55.159 43.190 -24.276 1.00 29.55 812 ARG A C 1
ATOM 6460 O O . ARG A 1 812 ? 54.292 43.665 -23.551 1.00 29.55 812 ARG A O 1
ATOM 6467 N N . PRO A 1 813 ? 55.341 41.855 -24.393 1.00 33.44 813 PRO A N 1
ATOM 6468 C CA . PRO A 1 813 ? 54.782 40.828 -23.512 1.00 33.44 813 PRO A CA 1
ATOM 6469 C C . PRO A 1 813 ? 55.740 40.472 -22.350 1.00 33.44 813 PRO A C 1
ATOM 6471 O O . PRO A 1 813 ? 56.953 40.692 -22.429 1.00 33.44 813 PRO A O 1
ATOM 6474 N N . VAL A 1 814 ? 55.204 39.873 -21.280 1.00 29.30 814 VAL A N 1
ATOM 6475 C CA . VAL A 1 814 ? 55.976 39.340 -20.142 1.00 29.30 814 VAL A CA 1
ATOM 6476 C C . VAL A 1 814 ? 56.163 37.820 -20.262 1.00 29.30 814 VAL A C 1
ATOM 6478 O O . VAL A 1 814 ? 55.270 37.087 -20.674 1.00 29.30 814 VAL A O 1
ATOM 6481 N N . ARG A 1 815 ? 57.395 37.422 -19.921 1.00 32.25 815 ARG A N 1
ATOM 6482 C CA . ARG A 1 815 ? 58.069 36.107 -19.902 1.00 32.25 815 ARG A CA 1
ATOM 6483 C C . ARG A 1 815 ? 57.409 35.112 -18.928 1.00 32.25 815 ARG A C 1
ATOM 6485 O O . ARG A 1 815 ? 56.638 35.520 -18.076 1.00 32.25 815 ARG A O 1
ATOM 6492 N N . HIS A 1 816 ? 57.645 33.801 -18.997 1.00 29.44 816 HIS A N 1
ATOM 6493 C CA . HIS A 1 816 ? 58.880 33.042 -18.701 1.00 29.44 816 HIS A CA 1
ATOM 6494 C C . HIS A 1 816 ? 58.673 31.582 -19.168 1.00 29.44 816 HIS A C 1
ATOM 6496 O O . HIS A 1 816 ? 57.537 31.140 -19.243 1.00 29.44 816 HIS A O 1
ATOM 6502 N N . GLY A 1 817 ? 59.657 30.737 -19.478 1.00 28.05 817 GLY A N 1
ATOM 6503 C CA . GLY A 1 817 ? 61.111 30.804 -19.393 1.00 28.05 817 GLY A CA 1
ATOM 6504 C C . GLY A 1 817 ? 61.676 29.371 -19.387 1.00 28.05 817 GLY A C 1
ATOM 6505 O O . GLY A 1 817 ? 61.202 28.562 -18.607 1.00 28.05 817 GLY A O 1
ATOM 6506 N N . HIS A 1 818 ? 62.687 29.136 -20.240 1.00 30.83 818 HIS A N 1
ATOM 6507 C CA . HIS A 1 818 ? 63.895 28.300 -20.035 1.00 30.83 818 HIS A CA 1
ATOM 6508 C C . HIS A 1 818 ? 63.750 26.782 -19.737 1.00 30.83 818 HIS A C 1
ATOM 6510 O O . HIS A 1 818 ? 62.870 26.354 -19.019 1.00 30.83 818 HIS A O 1
ATOM 6516 N N . SER A 1 819 ? 64.620 25.874 -20.196 1.00 28.84 819 SER A N 1
ATOM 6517 C CA . SER A 1 819 ? 65.819 25.938 -21.048 1.00 28.84 819 SER A CA 1
ATOM 6518 C C . SER A 1 819 ? 66.346 24.520 -21.340 1.00 28.84 819 SER A C 1
ATOM 6520 O O . SER A 1 819 ? 66.298 23.674 -20.459 1.00 28.84 819 SER A O 1
ATOM 6522 N N . ARG A 1 820 ? 66.895 24.350 -22.559 1.00 31.25 820 ARG A N 1
ATOM 6523 C CA . ARG A 1 820 ? 68.185 23.731 -23.002 1.00 31.25 820 ARG A CA 1
ATOM 6524 C C . ARG A 1 820 ? 68.893 22.721 -22.069 1.00 31.25 820 ARG A C 1
ATOM 6526 O O . ARG A 1 820 ? 68.983 22.963 -20.879 1.00 31.25 820 ARG A O 1
ATOM 6533 N N . ARG A 1 821 ? 69.592 21.683 -22.554 1.00 29.91 821 ARG A N 1
ATOM 6534 C CA . ARG A 1 821 ? 70.768 21.581 -23.478 1.00 29.91 821 ARG A CA 1
ATOM 6535 C C . ARG A 1 821 ? 70.951 20.074 -23.817 1.00 29.91 821 ARG A C 1
ATOM 6537 O O . ARG A 1 821 ? 70.418 19.268 -23.074 1.00 29.91 821 ARG A O 1
ATOM 6544 N N . GLY A 1 822 ? 71.687 19.573 -24.816 1.00 26.78 822 GLY A N 1
ATOM 6545 C CA . GLY A 1 822 ? 72.666 20.089 -25.781 1.00 26.78 822 GLY A CA 1
ATOM 6546 C C . GLY A 1 822 ? 73.593 18.933 -26.241 1.00 26.78 822 GLY A C 1
ATOM 6547 O O . GLY A 1 822 ? 73.635 17.906 -25.575 1.00 26.78 822 GLY A O 1
ATOM 6548 N N . GLY A 1 823 ? 74.354 19.137 -27.329 1.00 27.55 823 GLY A N 1
ATOM 6549 C CA . GLY A 1 823 ? 75.520 18.323 -27.753 1.00 27.55 823 GLY A CA 1
ATOM 6550 C C . GLY A 1 823 ? 75.203 17.250 -28.811 1.00 27.55 823 GLY A C 1
ATOM 6551 O O . GLY A 1 823 ? 74.457 16.332 -28.518 1.00 27.55 823 GLY A O 1
ATOM 6552 N N . ALA A 1 824 ? 75.543 17.387 -30.100 1.00 28.28 824 ALA A N 1
ATOM 6553 C CA . ALA A 1 824 ? 76.856 17.455 -30.775 1.00 28.28 824 ALA A CA 1
ATOM 6554 C C . ALA A 1 824 ? 77.523 16.076 -30.994 1.00 28.28 824 ALA A C 1
ATOM 6556 O O . ALA A 1 824 ? 77.828 15.378 -30.038 1.00 28.28 824 ALA A O 1
ATOM 6557 N N . GLY A 1 825 ? 77.806 15.740 -32.260 1.00 28.20 825 GLY A N 1
ATOM 6558 C CA . GLY A 1 825 ? 78.642 14.599 -32.664 1.00 28.20 825 GLY A CA 1
ATOM 6559 C C . GLY A 1 825 ? 78.459 14.238 -34.143 1.00 28.20 825 GLY A C 1
ATOM 6560 O O . GLY A 1 825 ? 77.382 13.824 -34.546 1.00 28.20 825 GLY A O 1
ATOM 6561 N N . ARG A 1 826 ? 79.494 14.468 -34.956 1.00 28.02 826 ARG A N 1
ATOM 6562 C CA . ARG A 1 826 ? 79.556 14.340 -36.431 1.00 28.02 826 ARG A CA 1
ATOM 6563 C C . ARG A 1 826 ? 80.292 13.017 -36.829 1.00 28.02 826 ARG A C 1
ATOM 6565 O O . ARG A 1 826 ? 80.630 12.271 -35.918 1.00 28.02 826 ARG A O 1
ATOM 6572 N N . PRO A 1 827 ? 80.506 12.688 -38.128 1.00 54.91 827 PRO A N 1
ATOM 6573 C CA . PRO A 1 827 ? 80.376 11.358 -38.756 1.00 54.91 827 PRO A CA 1
ATOM 6574 C C . PRO A 1 827 ? 81.757 10.697 -39.021 1.00 54.91 827 PRO A C 1
ATOM 6576 O O . PRO A 1 827 ? 82.730 11.196 -38.451 1.00 54.91 827 PRO A O 1
ATOM 6579 N N . PRO A 1 828 ? 81.917 9.621 -39.840 1.00 45.12 828 PRO A N 1
ATOM 6580 C CA . PRO A 1 828 ? 82.080 9.753 -41.319 1.00 45.12 828 PRO A CA 1
ATOM 6581 C C . PRO A 1 828 ? 81.625 8.479 -42.131 1.00 45.12 828 PRO A C 1
ATOM 6583 O O . PRO A 1 828 ? 81.487 7.412 -41.556 1.00 45.12 828 PRO A O 1
ATOM 6586 N N . VAL A 1 829 ? 81.126 8.515 -43.384 1.00 29.36 829 VAL A N 1
ATOM 6587 C CA . VAL A 1 829 ? 81.746 8.658 -44.738 1.00 29.36 829 VAL A CA 1
ATOM 6588 C C . VAL A 1 829 ? 81.622 7.372 -45.587 1.00 29.36 829 VAL A C 1
ATOM 6590 O O . VAL A 1 829 ? 81.709 6.265 -45.072 1.00 29.36 829 VAL A O 1
ATOM 6593 N N . SER A 1 830 ? 81.510 7.600 -46.908 1.00 29.50 830 SER A N 1
ATOM 6594 C CA . SER A 1 830 ? 81.677 6.717 -48.086 1.00 29.50 830 SER A CA 1
ATOM 6595 C C . SER A 1 830 ? 80.543 5.732 -48.383 1.00 29.50 830 SER A C 1
ATOM 6597 O O . SER A 1 830 ? 80.137 4.975 -47.520 1.00 29.50 830 SER A O 1
ATOM 6599 N N . GLY A 1 831 ? 79.977 5.657 -49.587 1.00 27.64 831 GLY A N 1
ATOM 6600 C CA . GLY A 1 831 ? 80.353 6.188 -50.902 1.00 27.64 831 GLY A CA 1
ATOM 6601 C C . GLY A 1 831 ? 79.785 5.236 -51.978 1.00 27.64 831 GLY A C 1
ATOM 6602 O O . GLY A 1 831 ? 79.463 4.104 -51.637 1.00 27.64 831 GLY A O 1
ATOM 6603 N N . PRO A 1 832 ? 79.580 5.677 -53.227 1.00 48.62 832 PRO A N 1
ATOM 6604 C CA . PRO A 1 832 ? 78.404 5.318 -54.031 1.00 48.62 832 PRO A CA 1
ATOM 6605 C C . PRO A 1 832 ? 78.722 4.465 -55.274 1.00 48.62 832 PRO A C 1
ATOM 6607 O O . PRO A 1 832 ? 79.891 4.192 -55.527 1.00 48.62 832 PRO A O 1
ATOM 6610 N N . ALA A 1 833 ? 77.668 4.138 -56.044 1.00 28.88 833 ALA A N 1
ATOM 6611 C CA . ALA A 1 833 ? 77.592 3.933 -57.511 1.00 28.88 833 ALA A CA 1
ATOM 6612 C C . ALA A 1 833 ? 76.736 2.694 -57.855 1.00 28.88 833 ALA A C 1
ATOM 6614 O O . ALA A 1 833 ? 76.757 1.715 -57.123 1.00 28.88 833 ALA A O 1
ATOM 6615 N N . ASP A 1 834 ? 76.029 2.577 -58.975 1.00 29.77 834 ASP A N 1
ATOM 6616 C CA . ASP A 1 834 ? 75.312 3.514 -59.840 1.00 29.77 834 ASP A CA 1
ATOM 6617 C C . ASP A 1 834 ? 74.463 2.650 -60.807 1.00 29.77 834 ASP A C 1
ATOM 6619 O O . ASP A 1 834 ? 74.816 1.515 -61.111 1.00 29.77 834 ASP A O 1
ATOM 6623 N N . HIS A 1 835 ? 73.337 3.206 -61.252 1.00 28.92 835 HIS A N 1
ATOM 6624 C CA . HIS A 1 835 ? 72.626 3.011 -62.531 1.00 28.92 835 HIS A CA 1
ATOM 6625 C C . HIS A 1 835 ? 72.425 1.640 -63.254 1.00 28.92 835 HIS A C 1
ATOM 6627 O O . HIS A 1 835 ? 73.330 1.142 -63.905 1.00 28.92 835 HIS A O 1
ATOM 6633 N N . ARG A 1 836 ? 71.130 1.221 -63.318 1.00 28.33 836 ARG A N 1
ATOM 6634 C CA . ARG A 1 836 ? 70.200 1.102 -64.504 1.00 28.33 836 ARG A CA 1
ATOM 6635 C C . ARG A 1 836 ? 70.572 0.168 -65.715 1.00 28.33 836 ARG A C 1
ATOM 6637 O O . ARG A 1 836 ? 71.732 -0.162 -65.875 1.00 28.33 836 ARG A O 1
ATOM 6644 N N . PRO A 1 837 ? 69.674 -0.097 -66.708 1.00 43.38 837 PRO A N 1
ATOM 6645 C CA . PRO A 1 837 ? 68.336 -0.740 -66.666 1.00 43.38 837 PRO A CA 1
ATOM 6646 C C . PRO A 1 837 ? 68.034 -1.734 -67.855 1.00 43.38 837 PRO A C 1
ATOM 6648 O O . PRO A 1 837 ? 68.686 -1.655 -68.887 1.00 43.38 837 PRO A O 1
ATOM 6651 N N . ASP A 1 838 ? 66.968 -2.558 -67.727 1.00 25.95 838 ASP A N 1
ATOM 6652 C CA . ASP A 1 838 ? 66.017 -3.095 -68.762 1.00 25.95 838 ASP A CA 1
ATOM 6653 C C . ASP A 1 838 ? 66.497 -3.912 -70.014 1.00 25.95 838 ASP A C 1
ATOM 6655 O O . ASP A 1 838 ? 67.652 -3.820 -70.409 1.00 25.95 838 ASP A O 1
ATOM 6659 N N . PRO A 1 839 ? 65.612 -4.562 -70.827 1.00 44.09 839 PRO A N 1
ATOM 6660 C CA . PRO A 1 839 ? 64.526 -5.550 -70.603 1.00 44.09 839 PRO A CA 1
ATOM 6661 C C . PRO A 1 839 ? 64.647 -6.742 -71.633 1.00 44.09 839 PRO A C 1
ATOM 6663 O O . PRO A 1 839 ? 65.764 -7.134 -71.948 1.00 44.09 839 PRO A O 1
ATOM 6666 N N . PRO A 1 840 ? 63.581 -7.237 -72.314 1.00 49.12 840 PRO A N 1
ATOM 6667 C CA . PRO A 1 840 ? 62.508 -8.187 -71.952 1.00 49.12 840 PRO A CA 1
ATOM 6668 C C . PRO A 1 840 ? 62.630 -9.546 -72.709 1.00 49.12 840 PRO A C 1
ATOM 6670 O O . PRO A 1 840 ? 63.530 -9.698 -73.512 1.00 49.12 840 PRO A O 1
ATOM 6673 N N . HIS A 1 841 ? 61.712 -10.515 -72.536 1.00 29.97 841 HIS A N 1
ATOM 6674 C CA . HIS A 1 841 ? 61.168 -11.348 -73.641 1.00 29.97 841 HIS A CA 1
ATOM 6675 C C . HIS A 1 841 ? 60.007 -12.260 -73.187 1.00 29.97 841 HIS A C 1
ATOM 6677 O O . HIS A 1 841 ? 59.928 -12.695 -72.041 1.00 29.97 841 HIS A O 1
ATOM 6683 N N . GLN A 1 842 ? 59.072 -12.484 -74.115 1.00 29.98 842 GLN A N 1
ATOM 6684 C CA . GLN A 1 842 ? 57.784 -13.169 -73.973 1.00 29.98 842 GLN A CA 1
ATOM 6685 C C . GLN A 1 842 ? 57.822 -14.655 -74.391 1.00 29.98 842 GLN A C 1
ATOM 6687 O O . GLN A 1 842 ? 58.656 -15.054 -75.196 1.00 29.98 842 GLN A O 1
ATOM 6692 N N . ALA A 1 843 ? 56.749 -15.349 -73.981 1.00 29.00 843 ALA A N 1
ATOM 6693 C CA . ALA A 1 843 ? 56.002 -16.411 -74.679 1.00 29.00 843 ALA A CA 1
ATOM 6694 C C . ALA A 1 843 ? 56.301 -17.885 -74.339 1.00 29.00 843 ALA A C 1
ATOM 6696 O O . ALA A 1 843 ? 57.436 -18.344 -74.352 1.00 29.00 843 ALA A O 1
ATOM 6697 N N . GLY A 1 844 ? 55.215 -18.642 -74.114 1.00 28.53 844 GLY A N 1
ATOM 6698 C CA . GLY A 1 844 ? 55.226 -20.106 -74.060 1.00 28.53 844 GLY A CA 1
ATOM 6699 C C . GLY A 1 844 ? 54.030 -20.727 -73.330 1.00 28.53 844 GLY A C 1
ATOM 6700 O O . GLY A 1 844 ? 54.124 -21.084 -72.163 1.00 28.53 844 GLY A O 1
ATOM 6701 N N . THR A 1 845 ? 52.899 -20.877 -74.019 1.00 29.80 845 THR A N 1
ATOM 6702 C CA . THR A 1 845 ? 51.804 -21.802 -73.665 1.00 29.80 845 THR A CA 1
ATOM 6703 C C . THR A 1 845 ? 52.207 -23.258 -73.921 1.00 29.80 845 THR A C 1
ATOM 6705 O O . THR A 1 845 ? 52.806 -23.512 -74.958 1.00 29.80 845 THR A O 1
ATOM 6708 N N . VAL A 1 846 ? 51.800 -24.204 -73.058 1.00 28.98 846 VAL A N 1
ATOM 6709 C CA . VAL A 1 846 ? 51.076 -25.461 -73.390 1.00 28.98 846 VAL A CA 1
ATOM 6710 C C . VAL A 1 846 ? 50.828 -26.303 -72.118 1.00 28.98 846 VAL A C 1
ATOM 6712 O O . VAL A 1 846 ? 51.600 -26.321 -71.167 1.00 28.98 846 VAL A O 1
ATOM 6715 N N . THR A 1 847 ? 49.672 -26.958 -72.132 1.00 34.31 847 THR A N 1
ATOM 6716 C CA . THR A 1 847 ? 48.998 -27.838 -71.167 1.00 34.31 847 THR A CA 1
ATOM 6717 C C . THR A 1 847 ? 49.679 -29.186 -70.882 1.00 34.31 847 THR A C 1
ATOM 6719 O O . THR A 1 847 ? 50.032 -29.871 -71.833 1.00 34.31 847 THR A O 1
ATOM 6722 N N . ALA A 1 848 ? 49.686 -29.640 -69.617 1.00 28.69 848 ALA A N 1
ATOM 6723 C CA . ALA A 1 848 ? 49.365 -31.017 -69.178 1.00 28.69 848 ALA A CA 1
ATOM 6724 C C . ALA A 1 848 ? 49.457 -31.150 -67.637 1.00 28.69 848 ALA A C 1
ATOM 6726 O O . ALA A 1 848 ? 50.278 -30.513 -66.988 1.00 28.69 848 ALA A O 1
ATOM 6727 N N . ARG A 1 849 ? 48.571 -31.965 -67.054 1.00 34.38 849 ARG A N 1
ATOM 6728 C CA . ARG A 1 849 ? 48.291 -32.161 -65.611 1.00 34.38 849 ARG A CA 1
ATOM 6729 C C . ARG A 1 849 ? 49.084 -33.366 -65.062 1.00 34.38 849 ARG A C 1
ATOM 6731 O O . ARG A 1 849 ? 49.230 -34.326 -65.815 1.00 34.38 849 ARG A O 1
ATOM 6738 N N . PRO A 1 850 ? 49.533 -33.381 -63.786 1.00 32.78 850 PRO A N 1
ATOM 6739 C CA . PRO A 1 850 ? 48.989 -34.358 -62.812 1.00 32.78 850 PRO A CA 1
ATOM 6740 C C . PRO A 1 850 ? 48.996 -33.817 -61.343 1.00 32.78 850 PRO A C 1
ATOM 6742 O O . PRO A 1 850 ? 48.938 -32.605 -61.166 1.00 32.78 850 PRO A O 1
ATOM 6745 N N . PRO A 1 851 ? 48.936 -34.655 -60.284 1.00 35.62 851 PRO A N 1
ATOM 6746 C CA . PRO A 1 851 ? 47.770 -34.995 -59.464 1.00 35.62 851 PRO A CA 1
ATOM 6747 C C . PRO A 1 851 ? 47.623 -34.204 -58.137 1.00 35.62 851 PRO A C 1
ATOM 6749 O O . PRO A 1 851 ? 48.431 -33.359 -57.774 1.00 35.62 851 PRO A O 1
ATOM 6752 N N . GLN A 1 852 ? 46.511 -34.478 -57.445 1.00 33.78 852 GLN A N 1
ATOM 6753 C CA . GLN A 1 852 ? 45.941 -33.763 -56.294 1.00 33.78 852 GLN A CA 1
ATOM 6754 C C . GLN A 1 852 ? 46.751 -33.852 -54.984 1.00 33.78 852 GLN A C 1
ATOM 6756 O O . GLN A 1 852 ? 47.234 -34.917 -54.613 1.00 33.78 852 GLN A O 1
ATOM 6761 N N . ALA A 1 853 ? 46.757 -32.737 -54.241 1.00 31.00 853 ALA A N 1
ATOM 6762 C CA . ALA A 1 853 ? 47.186 -32.582 -52.845 1.00 31.00 853 ALA A CA 1
ATOM 6763 C C . ALA A 1 853 ? 46.029 -31.941 -52.009 1.00 31.00 853 ALA A C 1
ATOM 6765 O O . ALA A 1 853 ? 45.097 -31.394 -52.606 1.00 31.00 853 ALA A O 1
ATOM 6766 N N . PRO A 1 854 ? 46.027 -32.042 -50.660 1.00 34.56 854 PRO A N 1
ATOM 6767 C CA . PRO A 1 854 ? 44.837 -31.998 -49.784 1.00 34.56 854 PRO A CA 1
ATOM 6768 C C . PRO A 1 854 ? 44.232 -30.584 -49.593 1.00 34.56 854 PRO A C 1
ATOM 6770 O O . PRO A 1 854 ? 44.840 -29.594 -50.004 1.00 34.56 854 PRO A O 1
ATOM 6773 N N . PRO A 1 855 ? 43.017 -30.439 -49.009 1.00 34.41 855 PRO A N 1
ATOM 6774 C CA . PRO A 1 855 ? 42.205 -29.238 -49.181 1.00 34.41 855 PRO A CA 1
ATOM 6775 C C . PRO A 1 855 ? 42.693 -28.077 -48.303 1.00 34.41 855 PRO A C 1
ATOM 6777 O O . PRO A 1 855 ? 42.335 -27.955 -47.134 1.00 34.41 855 PRO A O 1
ATOM 6780 N N . GLY A 1 856 ? 43.475 -27.184 -48.908 1.00 31.56 856 GLY A N 1
ATOM 6781 C CA . GLY A 1 856 ? 43.782 -25.856 -48.387 1.00 31.56 856 GLY A CA 1
ATOM 6782 C C . GLY A 1 856 ? 42.632 -24.876 -48.639 1.00 31.56 856 GLY A C 1
ATOM 6783 O O . GLY A 1 856 ? 42.209 -24.629 -49.769 1.00 31.56 856 GLY A O 1
ATOM 6784 N N . THR A 1 857 ? 42.112 -24.304 -47.561 1.00 45.41 857 THR A N 1
ATOM 6785 C CA . THR A 1 857 ? 41.057 -23.290 -47.525 1.00 45.41 857 THR A CA 1
ATOM 6786 C C . THR A 1 857 ? 41.533 -21.938 -48.065 1.00 45.41 857 THR A C 1
ATOM 6788 O O . THR A 1 857 ? 42.004 -21.110 -47.294 1.00 45.41 857 THR A O 1
ATOM 6791 N N . ALA A 1 858 ? 41.357 -21.667 -49.363 1.00 44.72 858 ALA A N 1
ATOM 6792 C CA . ALA A 1 858 ? 41.462 -20.304 -49.906 1.00 44.72 858 ALA A CA 1
ATOM 6793 C C . ALA A 1 858 ? 40.775 -20.133 -51.282 1.00 44.72 858 ALA A C 1
ATOM 6795 O O . ALA A 1 858 ? 41.429 -19.950 -52.300 1.00 44.72 858 ALA A O 1
ATOM 6796 N N . SER A 1 859 ? 39.435 -20.148 -51.342 1.00 42.50 859 SER A N 1
ATOM 6797 C CA . SER A 1 859 ? 38.689 -19.463 -52.423 1.00 42.50 859 SER A CA 1
ATOM 6798 C C . SER A 1 859 ? 37.249 -19.118 -52.005 1.00 42.50 859 SER A C 1
ATOM 6800 O O . SER A 1 859 ? 36.274 -19.785 -52.341 1.00 42.50 859 SER A O 1
ATOM 6802 N N . LYS A 1 860 ? 37.082 -18.040 -51.231 1.00 42.06 860 LYS A N 1
ATOM 6803 C CA . LYS A 1 860 ? 35.758 -17.446 -50.946 1.00 42.06 860 LYS A CA 1
ATOM 6804 C C . LYS A 1 860 ? 35.531 -15.990 -51.404 1.00 42.06 860 LYS A C 1
ATOM 6806 O O . LYS A 1 860 ? 34.355 -15.661 -51.554 1.00 42.06 860 LYS A O 1
ATOM 6811 N N . PRO A 1 861 ? 36.527 -15.122 -51.700 1.00 38.94 861 PRO A N 1
ATOM 6812 C CA . PRO A 1 861 ? 36.206 -13.729 -52.033 1.00 38.94 861 PRO A CA 1
ATOM 6813 C C . PRO A 1 861 ? 35.712 -13.554 -53.481 1.00 38.94 861 PRO A C 1
ATOM 6815 O O . PRO A 1 861 ? 34.765 -12.811 -53.719 1.00 38.94 861 PRO A O 1
ATOM 6818 N N . ILE A 1 862 ? 36.263 -14.306 -54.444 1.00 42.88 862 ILE A N 1
ATOM 6819 C CA . ILE A 1 862 ? 35.957 -14.111 -55.874 1.00 42.88 862 ILE A CA 1
ATOM 6820 C C . ILE A 1 862 ? 34.521 -14.550 -56.213 1.00 42.88 862 ILE A C 1
ATOM 6822 O O . ILE A 1 862 ? 33.779 -13.771 -56.800 1.00 42.88 862 ILE A O 1
ATOM 6826 N N . ARG A 1 863 ? 34.070 -15.734 -55.753 1.00 42.59 863 ARG A N 1
ATOM 6827 C CA . ARG A 1 863 ? 32.687 -16.223 -55.975 1.00 42.59 863 ARG A CA 1
ATOM 6828 C C . ARG A 1 863 ? 31.613 -15.334 -55.335 1.00 42.59 863 ARG A C 1
ATOM 6830 O O . ARG A 1 863 ? 30.511 -15.245 -55.869 1.00 42.59 863 ARG A O 1
ATOM 6837 N N . LYS A 1 864 ? 31.909 -14.687 -54.202 1.00 46.31 864 LYS A N 1
ATOM 6838 C CA . LYS A 1 864 ? 30.967 -13.788 -53.517 1.00 46.31 864 LYS A CA 1
ATOM 6839 C C . LYS A 1 864 ? 30.784 -12.485 -54.303 1.00 46.31 864 LYS A C 1
ATOM 6841 O O . LYS A 1 864 ? 29.649 -12.099 -54.564 1.00 46.31 864 LYS A O 1
ATOM 6846 N N . ASN A 1 865 ? 31.879 -11.909 -54.804 1.00 46.38 865 ASN A N 1
ATOM 6847 C CA . ASN A 1 865 ? 31.849 -10.696 -55.627 1.00 46.38 865 ASN A CA 1
ATOM 6848 C C . ASN A 1 865 ? 31.111 -10.901 -56.964 1.00 46.38 865 ASN A C 1
ATOM 6850 O O . ASN A 1 865 ? 30.360 -10.024 -57.385 1.00 46.38 865 ASN A O 1
ATOM 6854 N N . THR A 1 866 ? 31.244 -12.068 -57.610 1.00 47.31 866 THR A N 1
ATOM 6855 C CA . THR A 1 866 ? 30.499 -12.367 -58.852 1.00 47.31 866 THR A CA 1
ATOM 6856 C C . THR A 1 866 ? 28.996 -12.564 -58.602 1.00 47.31 866 THR A C 1
ATOM 6858 O O . THR A 1 866 ? 28.172 -12.129 -59.407 1.00 47.31 866 THR A O 1
ATOM 6861 N N . LEU A 1 867 ? 28.615 -13.176 -57.472 1.00 52.94 867 LEU A N 1
ATOM 6862 C CA . LEU A 1 867 ? 27.210 -13.353 -57.078 1.00 52.94 867 LEU A CA 1
ATOM 6863 C C . LEU A 1 867 ? 26.545 -12.029 -56.668 1.00 52.94 867 LEU A C 1
ATOM 6865 O O . LEU A 1 867 ? 25.378 -11.808 -57.001 1.00 52.94 867 LEU A O 1
ATOM 6869 N N . ASP A 1 868 ? 27.274 -11.136 -55.999 1.00 51.97 868 ASP A N 1
ATOM 6870 C CA . ASP A 1 868 ? 26.769 -9.816 -55.608 1.00 51.97 868 ASP A CA 1
ATOM 6871 C C . ASP A 1 868 ? 26.636 -8.875 -56.820 1.00 51.97 868 ASP A C 1
ATOM 6873 O O . ASP A 1 868 ? 25.609 -8.204 -56.956 1.00 51.97 868 ASP A O 1
ATOM 6877 N N . ALA A 1 869 ? 27.566 -8.925 -57.783 1.00 53.53 869 ALA A N 1
ATOM 6878 C CA . ALA A 1 869 ? 27.430 -8.232 -59.069 1.00 53.53 869 ALA A CA 1
ATOM 6879 C C . ALA A 1 869 ? 26.212 -8.732 -59.876 1.00 53.53 869 ALA A C 1
ATOM 6881 O O . ALA A 1 869 ? 25.428 -7.932 -60.396 1.00 53.53 869 ALA A O 1
ATOM 6882 N N . GLY A 1 870 ? 25.982 -10.052 -59.913 1.00 61.91 870 GLY A N 1
ATOM 6883 C CA . GLY A 1 870 ? 24.801 -10.648 -60.546 1.00 61.91 870 GLY A CA 1
ATOM 6884 C C . GLY A 1 870 ? 23.479 -10.237 -59.880 1.00 61.91 870 GLY A C 1
ATOM 6885 O O . GLY A 1 870 ? 22.494 -9.950 -60.568 1.00 61.91 870 GLY A O 1
ATOM 6886 N N . ARG A 1 871 ? 23.452 -10.134 -58.543 1.00 60.16 871 ARG A N 1
ATOM 6887 C CA . ARG A 1 871 ? 22.286 -9.646 -57.781 1.00 60.16 871 ARG A CA 1
ATOM 6888 C C . ARG A 1 871 ? 22.016 -8.163 -58.012 1.00 60.16 871 ARG A C 1
ATOM 6890 O O . ARG A 1 871 ? 20.851 -7.796 -58.169 1.00 60.16 871 ARG A O 1
ATOM 6897 N N . LEU A 1 872 ? 23.055 -7.328 -58.067 1.00 58.59 872 LEU A N 1
ATOM 6898 C CA . LEU A 1 872 ? 22.935 -5.896 -58.358 1.00 58.59 872 LEU A CA 1
ATOM 6899 C C . LEU A 1 872 ? 22.408 -5.657 -59.777 1.00 58.59 872 LEU A C 1
ATOM 6901 O O . LEU A 1 872 ? 21.471 -4.877 -59.951 1.00 58.59 872 LEU A O 1
ATOM 6905 N N . ALA A 1 873 ? 22.913 -6.398 -60.767 1.00 63.12 873 ALA A N 1
ATOM 6906 C CA . ALA A 1 873 ? 22.416 -6.342 -62.140 1.00 63.12 873 ALA A CA 1
ATOM 6907 C C . ALA A 1 873 ? 20.947 -6.802 -62.246 1.00 63.12 873 ALA A C 1
ATOM 6909 O O . ALA A 1 873 ? 20.138 -6.172 -62.928 1.00 63.12 873 ALA A O 1
ATOM 6910 N N . ALA A 1 874 ? 20.556 -7.856 -61.519 1.00 63.47 874 ALA A N 1
ATOM 6911 C CA . ALA A 1 874 ? 19.163 -8.303 -61.459 1.00 63.47 874 ALA A CA 1
ATOM 6912 C C . ALA A 1 874 ? 18.243 -7.297 -60.737 1.00 63.47 874 ALA A C 1
ATOM 6914 O O . ALA A 1 874 ? 17.093 -7.110 -61.134 1.00 63.47 874 ALA A O 1
ATOM 6915 N N . ALA A 1 875 ? 18.736 -6.622 -59.695 1.00 61.25 875 ALA A N 1
ATOM 6916 C CA . ALA A 1 875 ? 18.006 -5.563 -59.001 1.00 61.25 875 ALA A CA 1
ATOM 6917 C C . ALA A 1 875 ? 17.871 -4.289 -59.853 1.00 61.25 875 ALA A C 1
ATOM 6919 O O . ALA A 1 875 ? 16.852 -3.608 -59.767 1.00 61.25 875 ALA A O 1
ATOM 6920 N N . ALA A 1 876 ? 18.865 -3.965 -60.683 1.00 64.94 876 ALA A N 1
ATOM 6921 C CA . ALA A 1 876 ? 18.789 -2.867 -61.644 1.00 64.94 876 ALA A CA 1
ATOM 6922 C C . ALA A 1 876 ? 17.732 -3.141 -62.727 1.00 64.94 876 ALA A C 1
ATOM 6924 O O . ALA A 1 876 ? 16.867 -2.295 -62.942 1.00 64.94 876 ALA A O 1
ATOM 6925 N N . ARG A 1 877 ? 17.717 -4.351 -63.311 1.00 70.62 877 ARG A N 1
ATOM 6926 C CA . ARG A 1 877 ? 16.693 -4.760 -64.293 1.00 70.62 877 ARG A CA 1
ATOM 6927 C C . ARG A 1 877 ? 15.273 -4.701 -63.722 1.00 70.62 877 ARG A C 1
ATOM 6929 O O . ARG A 1 877 ? 14.417 -4.045 -64.298 1.00 70.62 877 ARG A O 1
ATOM 6936 N N . ARG A 1 878 ? 15.039 -5.256 -62.524 1.00 71.12 878 ARG A N 1
ATOM 6937 C CA . ARG A 1 878 ? 13.718 -5.181 -61.863 1.00 71.12 878 ARG A CA 1
ATOM 6938 C C . ARG A 1 878 ? 13.269 -3.747 -61.559 1.00 71.12 878 ARG A C 1
ATOM 6940 O O . ARG A 1 878 ? 12.075 -3.460 -61.609 1.00 71.12 878 ARG A O 1
ATOM 6947 N N . ARG A 1 879 ? 14.203 -2.845 -61.228 1.00 70.44 879 ARG A N 1
ATOM 6948 C CA . ARG A 1 879 ? 13.897 -1.420 -61.015 1.00 70.44 879 ARG A CA 1
ATOM 6949 C C . ARG A 1 879 ? 13.508 -0.730 -62.322 1.00 70.44 879 ARG A C 1
ATOM 6951 O O . ARG A 1 879 ? 12.512 -0.013 -62.323 1.00 70.44 879 ARG A O 1
ATOM 6958 N N . ALA A 1 880 ? 14.234 -0.993 -63.408 1.00 71.50 880 ALA A N 1
ATOM 6959 C CA . ALA A 1 880 ? 13.904 -0.478 -64.735 1.00 71.50 880 ALA A CA 1
ATOM 6960 C C . ALA A 1 880 ? 12.522 -0.971 -65.207 1.00 71.50 880 ALA A C 1
ATOM 6962 O O . ALA A 1 880 ? 11.686 -0.157 -65.595 1.00 71.50 880 ALA A O 1
ATOM 6963 N N . ASP A 1 881 ? 12.224 -2.266 -65.048 1.00 76.50 881 ASP A N 1
ATOM 6964 C CA . ASP A 1 881 ? 10.914 -2.840 -65.392 1.00 76.50 881 ASP A CA 1
ATOM 6965 C C . ASP A 1 881 ? 9.781 -2.226 -64.558 1.00 76.50 881 ASP A C 1
ATOM 6967 O O . ASP A 1 881 ? 8.724 -1.870 -65.082 1.00 76.50 881 ASP A O 1
ATOM 6971 N N . SER A 1 882 ? 10.003 -2.032 -63.254 1.00 77.31 882 SER A N 1
ATOM 6972 C CA . SER A 1 882 ? 9.021 -1.390 -62.374 1.00 77.31 882 SER A CA 1
ATOM 6973 C C . SER A 1 882 ? 8.765 0.072 -62.751 1.00 77.31 882 SER A C 1
ATOM 6975 O O . SER A 1 882 ? 7.625 0.530 -62.656 1.00 77.31 882 SER A O 1
ATOM 6977 N N . GLN A 1 883 ? 9.798 0.811 -63.165 1.00 78.94 883 GLN A N 1
ATOM 6978 C CA . GLN A 1 883 ? 9.665 2.194 -63.629 1.00 78.94 883 GLN A CA 1
ATOM 6979 C C . GLN A 1 883 ? 8.930 2.267 -64.970 1.00 78.94 883 GLN A C 1
ATOM 6981 O O . GLN A 1 883 ? 8.066 3.127 -65.137 1.00 78.94 883 GLN A O 1
ATOM 6986 N N . ALA A 1 884 ? 9.201 1.336 -65.888 1.00 80.31 884 ALA A N 1
ATOM 6987 C CA . ALA A 1 884 ? 8.497 1.235 -67.161 1.00 80.31 884 ALA A CA 1
ATOM 6988 C C . ALA A 1 884 ? 7.004 0.910 -66.967 1.00 80.31 884 ALA A C 1
ATOM 6990 O O . ALA A 1 884 ? 6.152 1.567 -67.563 1.00 80.31 884 ALA A O 1
ATOM 6991 N N . CYS A 1 885 ? 6.667 -0.039 -66.082 1.00 84.62 885 CYS A N 1
ATOM 6992 C CA . CYS A 1 885 ? 5.277 -0.340 -65.711 1.00 84.62 885 CYS A CA 1
ATOM 6993 C C . CYS A 1 885 ? 4.567 0.881 -65.111 1.00 84.62 885 CYS A C 1
ATOM 6995 O O . CYS A 1 885 ? 3.448 1.202 -65.510 1.00 84.62 885 CYS A O 1
ATOM 6997 N N . ARG A 1 886 ? 5.231 1.598 -64.194 1.00 88.31 886 ARG A N 1
ATOM 6998 C CA . ARG A 1 886 ? 4.691 2.822 -63.588 1.00 88.31 886 ARG A CA 1
ATOM 6999 C C . ARG A 1 886 ? 4.435 3.909 -64.631 1.00 88.31 886 ARG A C 1
ATOM 7001 O O . ARG A 1 886 ? 3.383 4.542 -64.587 1.00 88.31 886 ARG A O 1
ATOM 7008 N N . ARG A 1 887 ? 5.379 4.123 -65.553 1.00 85.38 887 ARG A N 1
ATOM 7009 C CA . ARG A 1 887 ? 5.264 5.140 -66.607 1.00 85.38 887 ARG A CA 1
ATOM 7010 C C . ARG A 1 887 ? 4.037 4.884 -67.479 1.00 85.38 887 ARG A C 1
ATOM 7012 O O . ARG A 1 887 ? 3.207 5.773 -67.589 1.00 85.38 887 ARG A O 1
ATOM 7019 N N . ARG A 1 888 ? 3.848 3.647 -67.957 1.00 90.12 888 ARG A N 1
ATOM 7020 C CA . ARG A 1 888 ? 2.672 3.282 -68.766 1.00 90.12 888 ARG A CA 1
ATOM 7021 C C . ARG A 1 888 ? 1.350 3.549 -68.046 1.00 90.12 888 ARG A C 1
ATOM 7023 O O . ARG A 1 888 ? 0.418 4.051 -68.658 1.00 90.12 888 ARG A O 1
ATOM 7030 N N . VAL A 1 889 ? 1.257 3.248 -66.748 1.00 88.88 889 VAL A N 1
ATOM 7031 C CA . VAL A 1 889 ? 0.041 3.533 -65.962 1.00 88.88 889 VAL A CA 1
ATOM 7032 C C . VAL A 1 889 ? -0.220 5.039 -65.861 1.00 88.88 889 VAL A C 1
ATOM 7034 O O . VAL A 1 889 ? -1.355 5.470 -66.052 1.00 88.88 889 VAL A O 1
ATOM 7037 N N . LEU A 1 890 ? 0.816 5.843 -65.605 1.00 88.00 890 LEU A N 1
ATOM 7038 C CA . LEU A 1 890 ? 0.698 7.304 -65.553 1.00 88.00 890 LEU A CA 1
ATOM 7039 C C . LEU A 1 890 ? 0.313 7.905 -66.908 1.00 88.00 890 LEU A C 1
ATOM 7041 O O . LEU A 1 890 ? -0.511 8.814 -66.936 1.00 88.00 890 LEU A O 1
ATOM 7045 N N . ASP A 1 891 ? 0.838 7.374 -68.012 1.00 88.44 891 ASP A N 1
ATOM 7046 C CA . ASP A 1 891 ? 0.500 7.834 -69.363 1.00 88.44 891 ASP A CA 1
ATOM 7047 C C . ASP A 1 891 ? -0.984 7.574 -69.683 1.00 88.44 891 ASP A C 1
ATOM 7049 O O . ASP A 1 891 ? -1.665 8.445 -70.226 1.00 88.44 891 ASP A O 1
ATOM 7053 N N . ILE A 1 892 ? -1.535 6.424 -69.262 1.00 91.19 892 ILE A N 1
ATOM 7054 C CA . ILE A 1 892 ? -2.976 6.133 -69.387 1.00 91.19 892 ILE A CA 1
ATOM 7055 C C . ILE A 1 892 ? -3.819 7.080 -68.517 1.00 91.19 892 ILE A C 1
ATOM 7057 O O . ILE A 1 892 ? -4.823 7.611 -68.994 1.00 91.19 892 ILE A O 1
ATOM 7061 N N . ILE A 1 893 ? -3.411 7.339 -67.267 1.00 88.69 893 ILE A N 1
ATOM 7062 C CA . ILE A 1 893 ? -4.110 8.280 -66.370 1.00 88.69 893 ILE A CA 1
ATOM 7063 C C . ILE A 1 893 ? -4.052 9.716 -66.921 1.00 88.69 893 ILE A C 1
ATOM 7065 O O . ILE A 1 893 ? -5.038 10.449 -66.850 1.00 88.69 893 ILE A O 1
ATOM 7069 N N . ALA A 1 894 ? -2.927 10.127 -67.508 1.00 85.50 894 ALA A N 1
ATOM 7070 C CA . ALA A 1 894 ? -2.797 11.419 -68.175 1.00 85.50 894 ALA A CA 1
ATOM 7071 C C . ALA A 1 894 ? -3.713 11.502 -69.408 1.00 85.50 894 ALA A C 1
ATOM 7073 O O . ALA A 1 894 ? -4.410 12.500 -69.588 1.00 85.50 894 ALA A O 1
ATOM 7074 N N . GLY A 1 895 ? -3.800 10.424 -70.194 1.00 84.94 895 GLY A N 1
ATOM 7075 C CA . GLY A 1 895 ? -4.708 10.314 -71.336 1.00 84.94 895 GLY A CA 1
ATOM 7076 C C . GLY A 1 895 ? -6.189 10.477 -70.972 1.00 84.94 895 GLY A C 1
ATOM 7077 O O . GLY A 1 895 ? -6.945 11.045 -71.762 1.00 84.94 895 GLY A O 1
ATOM 7078 N N . MET A 1 896 ? -6.609 10.074 -69.765 1.00 88.88 896 MET A N 1
ATOM 7079 C CA . MET A 1 896 ? -7.973 10.322 -69.261 1.00 88.88 896 MET A CA 1
ATOM 7080 C C . MET A 1 896 ? -8.289 11.821 -69.165 1.00 88.88 896 MET A C 1
ATOM 7082 O O . MET A 1 896 ? -9.413 12.228 -69.451 1.00 88.88 896 MET A O 1
ATOM 7086 N N . ARG A 1 897 ? -7.304 12.663 -68.813 1.00 81.00 897 ARG A N 1
ATOM 7087 C CA . ARG A 1 897 ? -7.481 14.127 -68.760 1.00 81.00 897 ARG A CA 1
ATOM 7088 C C . ARG A 1 897 ? -7.652 14.717 -70.153 1.00 81.00 897 ARG A C 1
ATOM 7090 O O . ARG A 1 897 ? -8.526 15.553 -70.353 1.00 81.00 897 ARG A O 1
ATOM 7097 N N . THR A 1 898 ? -6.840 14.260 -71.104 1.00 81.31 898 THR A N 1
ATOM 7098 C CA . THR A 1 898 ? -6.851 14.763 -72.484 1.00 81.31 898 THR A CA 1
ATOM 7099 C C . THR A 1 898 ? -8.112 14.343 -73.235 1.00 81.31 898 THR A C 1
ATOM 7101 O O . THR A 1 898 ? -8.696 15.144 -73.953 1.00 81.31 898 THR A O 1
ATOM 7104 N N . THR A 1 899 ? -8.563 13.101 -73.045 1.00 82.31 899 THR A N 1
ATOM 7105 C CA . THR A 1 899 ? -9.765 12.559 -73.707 1.00 82.31 899 THR A CA 1
ATOM 7106 C C . THR A 1 899 ? -11.067 12.880 -72.972 1.00 82.31 899 THR A C 1
ATOM 7108 O O . THR A 1 899 ? -12.139 12.679 -73.532 1.00 82.31 899 THR A O 1
ATOM 7111 N N . ARG A 1 900 ? -10.985 13.373 -71.727 1.00 79.75 900 ARG A N 1
ATOM 7112 C CA . ARG A 1 900 ? -12.111 13.608 -70.805 1.00 79.75 900 ARG A CA 1
ATOM 7113 C C . ARG A 1 900 ? -13.005 12.387 -70.541 1.00 79.75 900 ARG A C 1
ATOM 7115 O O . ARG A 1 900 ? -14.155 12.542 -70.142 1.00 79.75 900 ARG A O 1
ATOM 7122 N N . ILE A 1 901 ? -12.483 11.172 -70.706 1.00 82.06 901 ILE A N 1
ATOM 7123 C CA . ILE A 1 901 ? -13.225 9.928 -70.453 1.00 82.06 901 ILE A CA 1
ATOM 7124 C C . ILE A 1 901 ? -12.667 9.250 -69.191 1.00 82.06 901 ILE A C 1
ATOM 7126 O O . ILE A 1 901 ? -11.480 8.904 -69.160 1.00 82.06 901 ILE A O 1
ATOM 7130 N N . PRO A 1 902 ? -13.484 9.021 -68.143 1.00 85.75 902 PRO A N 1
ATOM 7131 C CA . PRO A 1 902 ? -13.035 8.311 -66.952 1.00 85.75 902 PRO A CA 1
ATOM 7132 C C . PRO A 1 902 ? -12.895 6.804 -67.226 1.00 85.75 902 PRO A C 1
ATOM 7134 O O . PRO A 1 902 ? -13.792 6.175 -67.781 1.00 85.75 902 PRO A O 1
ATOM 7137 N N . LEU A 1 903 ? -11.780 6.202 -66.798 1.00 88.94 903 LEU A N 1
ATOM 7138 C CA . LEU A 1 903 ? -11.526 4.760 -66.908 1.00 88.94 903 LEU A CA 1
ATOM 7139 C C . LEU A 1 903 ? -11.592 4.073 -65.533 1.00 88.94 903 LEU A C 1
ATOM 7141 O O . LEU A 1 903 ? -11.235 4.651 -64.500 1.00 88.94 903 LEU A O 1
ATOM 7145 N N . SER A 1 904 ? -12.033 2.813 -65.516 1.00 88.94 904 SER A N 1
ATOM 7146 C CA . SER A 1 904 ? -12.013 1.962 -64.319 1.00 88.94 904 SER A CA 1
ATOM 7147 C C . SER A 1 904 ? -10.605 1.421 -64.037 1.00 88.94 904 SER A C 1
ATOM 7149 O O . SER A 1 904 ? -9.771 1.336 -64.937 1.00 88.94 904 SER A O 1
ATOM 7151 N N . ASP A 1 905 ? -10.330 1.003 -62.797 1.00 88.50 905 ASP A N 1
ATOM 7152 C CA . ASP A 1 905 ? -9.020 0.443 -62.407 1.00 88.50 905 ASP A CA 1
ATOM 7153 C C . ASP A 1 905 ? -8.633 -0.783 -63.262 1.00 88.50 905 ASP A C 1
ATOM 7155 O O . ASP A 1 905 ? -7.470 -0.962 -63.639 1.00 88.50 905 ASP A O 1
ATOM 7159 N N . ALA A 1 906 ? -9.624 -1.614 -63.602 1.00 85.19 906 ALA A N 1
ATOM 7160 C CA . ALA A 1 906 ? -9.446 -2.773 -64.472 1.00 85.19 906 ALA A CA 1
ATOM 7161 C C . ALA A 1 906 ? -9.054 -2.355 -65.895 1.00 85.19 906 ALA A C 1
ATOM 7163 O O . ALA A 1 906 ? -8.213 -2.994 -66.517 1.00 85.19 906 ALA A O 1
ATOM 7164 N N . GLU A 1 907 ? -9.618 -1.261 -66.403 1.00 87.19 907 GLU A N 1
ATOM 7165 C CA . GLU A 1 907 ? -9.314 -0.766 -67.742 1.00 87.19 907 GLU A CA 1
ATOM 7166 C C . GLU A 1 907 ? -7.944 -0.080 -67.813 1.00 87.19 907 GLU A C 1
ATOM 7168 O O . GLU A 1 907 ? -7.191 -0.307 -68.760 1.00 87.19 907 GLU A O 1
ATOM 7173 N N . ILE A 1 908 ? -7.570 0.680 -66.778 1.00 88.56 908 ILE A N 1
ATOM 7174 C CA . ILE A 1 908 ? -6.245 1.309 -66.673 1.00 88.56 908 ILE A CA 1
ATOM 7175 C C . ILE A 1 908 ? -5.143 0.242 -66.657 1.00 88.56 908 ILE A C 1
ATOM 7177 O O . ILE A 1 908 ? -4.166 0.343 -67.398 1.00 88.56 908 ILE A O 1
ATOM 7181 N N . THR A 1 909 ? -5.303 -0.805 -65.844 1.00 89.00 909 THR A N 1
ATOM 7182 C CA . THR A 1 909 ? -4.310 -1.890 -65.751 1.00 89.00 909 THR A CA 1
ATOM 7183 C C . THR A 1 909 ? -4.212 -2.708 -67.039 1.00 89.00 909 THR A C 1
ATOM 7185 O O . THR A 1 909 ? -3.100 -3.046 -67.453 1.00 89.00 909 THR A O 1
ATOM 7188 N N . ARG A 1 910 ? -5.341 -2.949 -67.724 1.00 90.31 910 ARG A N 1
ATOM 7189 C CA . ARG A 1 910 ? -5.375 -3.637 -69.026 1.00 90.31 910 ARG A CA 1
ATOM 7190 C C . ARG A 1 910 ? -4.641 -2.845 -70.107 1.00 90.31 910 ARG A C 1
ATOM 7192 O O . ARG A 1 910 ? -3.761 -3.393 -70.762 1.00 90.31 910 ARG A O 1
ATOM 7199 N N . ARG A 1 911 ? -4.951 -1.549 -70.254 1.00 89.19 911 ARG A N 1
ATOM 7200 C CA . ARG A 1 911 ? -4.328 -0.673 -71.264 1.00 89.19 911 ARG A CA 1
ATOM 7201 C C . ARG A 1 911 ? -2.847 -0.420 -71.002 1.00 89.19 911 ARG A C 1
ATOM 7203 O O . ARG A 1 911 ? -2.072 -0.321 -71.944 1.00 89.19 911 ARG A O 1
ATOM 7210 N N . ALA A 1 912 ? -2.436 -0.362 -69.736 1.00 88.06 912 ALA A N 1
ATOM 7211 C CA . ALA A 1 912 ? -1.028 -0.227 -69.370 1.00 88.06 912 ALA A CA 1
ATOM 7212 C C . ALA A 1 912 ? -0.231 -1.547 -69.480 1.00 88.06 912 ALA A C 1
ATOM 7214 O O . ALA A 1 912 ? 0.985 -1.540 -69.250 1.00 88.06 912 ALA A O 1
ATOM 7215 N N . ALA A 1 913 ? -0.891 -2.666 -69.814 1.00 88.88 913 ALA A N 1
ATOM 7216 C CA . ALA A 1 913 ? -0.316 -4.010 -69.843 1.00 88.88 913 ALA A CA 1
ATOM 7217 C C . ALA A 1 913 ? 0.436 -4.345 -68.539 1.00 88.88 913 ALA A C 1
ATOM 7219 O O . ALA A 1 913 ? 1.606 -4.736 -68.542 1.00 88.88 913 ALA A O 1
ATOM 7220 N N . VAL A 1 914 ? -0.227 -4.122 -67.400 1.00 87.38 914 VAL A N 1
ATOM 7221 C CA . VAL A 1 914 ? 0.286 -4.453 -66.063 1.00 87.38 914 VAL A CA 1
ATOM 7222 C C . VAL A 1 914 ? -0.648 -5.437 -65.361 1.00 87.38 914 VAL A C 1
ATOM 7224 O O . VAL A 1 914 ? -1.785 -5.650 -65.771 1.00 87.38 914 VAL A O 1
ATOM 7227 N N . ASN A 1 915 ? -0.167 -6.054 -64.280 1.00 85.88 915 ASN A N 1
ATOM 7228 C CA . ASN A 1 915 ? -0.968 -6.985 -63.486 1.00 85.88 915 ASN A CA 1
ATOM 7229 C C . ASN A 1 915 ? -2.301 -6.330 -63.031 1.00 85.88 915 ASN A C 1
ATOM 7231 O O . ASN A 1 915 ? -2.272 -5.185 -62.578 1.00 85.88 915 ASN A O 1
ATOM 7235 N N . PRO A 1 916 ? -3.451 -7.030 -63.061 1.00 82.25 916 PRO A N 1
ATOM 7236 C CA . PRO A 1 916 ? -4.740 -6.469 -62.631 1.00 82.25 916 PRO A CA 1
ATOM 7237 C C . PRO A 1 916 ? -4.761 -5.926 -61.190 1.00 82.25 916 PRO A C 1
ATOM 7239 O O . PRO A 1 916 ? -5.500 -4.998 -60.877 1.00 82.25 916 PRO A O 1
ATOM 7242 N N . GLN A 1 917 ? -3.917 -6.459 -60.300 1.00 84.25 917 GLN A N 1
ATOM 7243 C CA . GLN A 1 917 ? -3.775 -5.983 -58.917 1.00 84.25 917 GLN A CA 1
ATOM 7244 C C . GLN A 1 917 ? -2.773 -4.825 -58.767 1.00 84.25 917 GLN A C 1
ATOM 7246 O O . GLN A 1 917 ? -2.535 -4.360 -57.651 1.00 84.25 917 GLN A O 1
ATOM 7251 N N . TYR A 1 918 ? -2.154 -4.352 -59.853 1.00 85.69 918 TYR A N 1
ATOM 7252 C CA . TYR A 1 918 ? -1.057 -3.383 -59.800 1.00 85.69 918 TYR A CA 1
ATOM 7253 C C . TYR A 1 918 ? -1.475 -2.072 -59.122 1.00 85.69 918 TYR A C 1
ATOM 7255 O O . TYR A 1 918 ? -0.804 -1.630 -58.193 1.00 85.69 918 TYR A O 1
ATOM 7263 N N . LEU A 1 919 ? -2.634 -1.506 -59.475 1.00 83.50 919 LEU A N 1
ATOM 7264 C CA . LEU A 1 919 ? -3.156 -0.297 -58.821 1.00 83.50 919 LEU A CA 1
ATOM 7265 C C . LEU A 1 919 ? -3.514 -0.515 -57.342 1.00 83.50 919 LEU A C 1
ATOM 7267 O O . LEU A 1 919 ? -3.380 0.397 -56.536 1.00 83.50 919 LEU A O 1
ATOM 7271 N N . GLN A 1 920 ? -3.917 -1.723 -56.939 1.00 80.94 920 GLN A N 1
ATOM 7272 C CA . GLN A 1 920 ? -4.184 -2.008 -55.523 1.00 80.94 920 GLN A CA 1
ATOM 7273 C C . GLN A 1 920 ? -2.897 -2.042 -54.687 1.00 80.94 920 GLN A C 1
ATOM 7275 O O . GLN A 1 920 ? -2.905 -1.644 -53.523 1.00 80.94 920 GLN A O 1
ATOM 7280 N N . ARG A 1 921 ? -1.788 -2.494 -55.286 1.00 78.06 921 ARG A N 1
ATOM 7281 C CA . ARG A 1 921 ? -0.459 -2.539 -54.653 1.00 78.06 921 ARG A CA 1
ATOM 7282 C C . ARG A 1 921 ? 0.268 -1.190 -54.699 1.00 78.06 921 ARG A C 1
ATOM 7284 O O . ARG A 1 921 ? 1.133 -0.942 -53.864 1.00 78.06 921 ARG A O 1
ATOM 7291 N N . HIS A 1 922 ? -0.107 -0.321 -55.635 1.00 80.50 922 HIS A N 1
ATOM 7292 C CA . HIS A 1 922 ? 0.431 1.027 -55.821 1.00 80.50 922 HIS A CA 1
ATOM 7293 C C . HIS A 1 922 ? -0.652 2.074 -55.532 1.00 80.50 922 HIS A C 1
ATOM 7295 O O . HIS A 1 922 ? -1.226 2.681 -56.439 1.00 80.50 922 HIS A O 1
ATOM 7301 N N . ARG A 1 923 ? -0.952 2.242 -54.233 1.00 75.94 923 ARG A N 1
ATOM 7302 C CA . ARG A 1 923 ? -2.011 3.131 -53.717 1.00 75.94 923 ARG A CA 1
ATOM 7303 C C . ARG A 1 923 ? -1.865 4.582 -54.173 1.00 75.94 923 ARG A C 1
ATOM 7305 O O . ARG A 1 923 ? -2.870 5.255 -54.354 1.00 75.94 923 ARG A O 1
ATOM 7312 N N . ASP A 1 924 ? -0.641 5.029 -54.409 1.00 76.19 924 ASP A N 1
ATOM 7313 C CA . ASP A 1 924 ? -0.315 6.348 -54.940 1.00 76.19 924 ASP A CA 1
ATOM 7314 C C . ASP A 1 924 ? -0.833 6.548 -56.375 1.00 76.19 924 ASP A C 1
ATOM 7316 O O . ASP A 1 924 ? -1.491 7.546 -56.661 1.00 76.19 924 ASP A O 1
ATOM 7320 N N . LEU A 1 925 ? -0.635 5.565 -57.262 1.00 83.62 925 LEU A N 1
ATOM 7321 C CA . LEU A 1 925 ? -1.161 5.605 -58.634 1.00 83.62 925 LEU A CA 1
ATOM 7322 C C . LEU A 1 925 ? -2.686 5.473 -58.665 1.00 83.62 925 LEU A C 1
ATOM 7324 O O . LEU A 1 925 ? -3.352 6.068 -59.511 1.00 83.62 925 LEU A O 1
ATOM 7328 N N . LYS A 1 926 ? -3.249 4.703 -57.728 1.00 83.56 926 LYS A N 1
ATOM 7329 C CA . LYS A 1 926 ? -4.700 4.579 -57.570 1.00 83.56 926 LYS A CA 1
ATOM 7330 C C . LYS A 1 926 ? -5.332 5.885 -57.091 1.00 83.56 926 LYS A C 1
ATOM 7332 O O . LYS A 1 926 ? -6.358 6.287 -57.632 1.00 83.56 926 LYS A O 1
ATOM 7337 N N . ALA A 1 927 ? -4.709 6.561 -56.127 1.00 76.88 927 ALA A N 1
ATOM 7338 C CA . ALA A 1 927 ? -5.131 7.887 -55.689 1.00 76.88 927 ALA A CA 1
ATOM 7339 C C . ALA A 1 927 ? -5.048 8.899 -56.842 1.00 76.88 927 ALA A C 1
ATOM 7341 O O . ALA A 1 927 ? -5.970 9.684 -57.038 1.00 76.88 927 ALA A O 1
ATOM 7342 N N . GLU A 1 928 ? -3.997 8.839 -57.665 1.00 80.69 928 GLU A N 1
ATOM 7343 C CA . GLU A 1 928 ? -3.851 9.713 -58.833 1.00 80.69 928 GLU A CA 1
ATOM 7344 C C . GLU A 1 928 ? -4.941 9.480 -59.893 1.00 80.69 928 GLU A C 1
ATOM 7346 O O . GLU A 1 928 ? -5.504 10.448 -60.402 1.00 80.69 928 GLU A O 1
ATOM 7351 N N . ALA A 1 929 ? -5.317 8.226 -60.166 1.00 83.44 929 ALA A N 1
ATOM 7352 C CA . ALA A 1 929 ? -6.454 7.905 -61.032 1.00 83.44 929 ALA A CA 1
ATOM 7353 C C . ALA A 1 929 ? -7.792 8.417 -60.461 1.00 83.44 929 ALA A C 1
ATOM 7355 O O . ALA A 1 929 ? -8.616 8.949 -61.207 1.00 83.44 929 ALA A O 1
ATOM 7356 N N . GLU A 1 930 ? -7.997 8.307 -59.144 1.00 82.31 930 GLU A N 1
ATOM 7357 C CA . GLU A 1 930 ? -9.214 8.772 -58.469 1.00 82.31 930 GLU A CA 1
ATOM 7358 C C . GLU A 1 930 ? -9.344 10.298 -58.481 1.00 82.31 930 GLU A C 1
ATOM 7360 O O . GLU A 1 930 ? -10.431 10.809 -58.736 1.00 82.31 930 GLU A O 1
ATOM 7365 N N . VAL A 1 931 ? -8.237 11.033 -58.310 1.00 77.94 931 VAL A N 1
ATOM 7366 C CA . VAL A 1 931 ? -8.219 12.498 -58.471 1.00 77.94 931 VAL A CA 1
ATOM 7367 C C . VAL A 1 931 ? -8.694 12.883 -59.870 1.00 77.94 931 VAL A C 1
ATOM 7369 O O . VAL A 1 931 ? -9.518 13.783 -60.008 1.00 77.94 931 VAL A O 1
ATOM 7372 N N . VAL A 1 932 ? -8.212 12.195 -60.912 1.00 82.19 932 VAL A N 1
ATOM 7373 C CA . VAL A 1 932 ? -8.632 12.472 -62.295 1.00 82.19 932 VAL A CA 1
ATOM 7374 C C . VAL A 1 932 ? -10.105 12.137 -62.515 1.00 82.19 932 VAL A C 1
ATOM 7376 O O . VAL A 1 932 ? -10.811 12.941 -63.118 1.00 82.19 932 VAL A O 1
ATOM 7379 N N . ARG A 1 933 ? -10.598 11.010 -61.988 1.00 84.12 933 ARG A N 1
ATOM 7380 C CA . ARG A 1 933 ? -12.029 10.663 -62.050 1.00 84.12 933 ARG A CA 1
ATOM 7381 C C . ARG A 1 933 ? -12.903 11.696 -61.343 1.00 84.12 933 ARG A C 1
ATOM 7383 O O . ARG A 1 933 ? -13.906 12.120 -61.907 1.00 84.12 933 ARG A O 1
ATOM 7390 N N . ALA A 1 934 ? -12.509 12.127 -60.148 1.00 77.75 934 ALA A N 1
ATOM 7391 C CA . ALA A 1 934 ? -13.242 13.118 -59.370 1.00 77.75 934 ALA A CA 1
ATOM 7392 C C . ALA A 1 934 ? -13.280 14.488 -60.066 1.00 77.75 934 ALA A C 1
ATOM 7394 O O . ALA A 1 934 ? -14.318 15.144 -60.044 1.00 77.75 934 ALA A O 1
ATOM 7395 N N . HIS A 1 935 ? -12.184 14.888 -60.724 1.00 75.38 935 HIS A N 1
ATOM 7396 C CA . HIS A 1 935 ? -12.121 16.120 -61.519 1.00 75.38 935 HIS A CA 1
ATOM 7397 C C . HIS A 1 935 ? -13.002 16.055 -62.774 1.00 75.38 935 HIS A C 1
ATOM 7399 O O . HIS A 1 935 ? -13.642 17.039 -63.121 1.00 75.38 935 HIS A O 1
ATOM 7405 N N . LEU A 1 936 ? -13.060 14.902 -63.449 1.00 80.31 936 LEU A N 1
ATOM 7406 C CA . LEU A 1 936 ? -13.931 14.705 -64.616 1.00 80.31 936 LEU A CA 1
ATOM 7407 C C . LEU A 1 936 ? -15.424 14.625 -64.245 1.00 80.31 936 LEU A C 1
ATOM 7409 O O . LEU A 1 936 ? -16.265 14.880 -65.099 1.00 80.31 936 LEU A O 1
ATOM 7413 N N . ALA A 1 937 ? -15.748 14.280 -62.996 1.00 76.31 937 ALA A N 1
ATOM 7414 C CA . ALA A 1 937 ? -17.115 14.194 -62.476 1.00 76.31 937 ALA A CA 1
ATOM 7415 C C . ALA A 1 937 ? -17.605 15.476 -61.762 1.00 76.31 937 ALA A C 1
ATOM 7417 O O . ALA A 1 937 ? -18.716 15.474 -61.241 1.00 76.31 937 ALA A O 1
ATOM 7418 N N . ASP A 1 938 ? -16.772 16.523 -61.690 1.00 70.94 938 ASP A N 1
ATOM 7419 C CA . ASP A 1 938 ? -17.037 17.832 -61.057 1.00 70.94 938 ASP A CA 1
ATOM 7420 C C . ASP A 1 938 ? -17.590 17.772 -59.610 1.00 70.94 938 ASP A C 1
ATOM 7422 O O . ASP A 1 938 ? -18.372 18.607 -59.159 1.00 70.94 938 ASP A O 1
ATOM 7426 N N . HIS A 1 939 ? -17.189 16.751 -58.838 1.00 72.44 939 HIS A N 1
ATOM 7427 C CA . HIS A 1 939 ? -17.701 16.504 -57.483 1.00 72.44 939 HIS A CA 1
ATOM 7428 C C . HIS A 1 939 ? -16.700 16.959 -56.408 1.00 72.44 939 HIS A C 1
ATOM 7430 O O . HIS A 1 939 ? -15.865 16.181 -55.931 1.00 72.44 939 HIS A O 1
ATOM 7436 N N . ARG A 1 940 ? -16.807 18.224 -55.990 1.00 64.81 940 ARG A N 1
ATOM 7437 C CA . ARG A 1 940 ? -15.850 18.930 -55.112 1.00 64.81 940 ARG A CA 1
ATOM 7438 C C . ARG A 1 940 ? -15.415 18.167 -53.835 1.00 64.81 940 ARG A C 1
ATOM 7440 O O . ARG A 1 940 ? -14.208 18.034 -53.642 1.00 64.81 940 ARG A O 1
ATOM 7447 N N . PRO A 1 941 ? -16.306 17.526 -53.044 1.00 64.62 941 PRO A N 1
ATOM 7448 C CA . PRO A 1 941 ? -15.885 16.735 -51.875 1.00 64.62 941 PRO A CA 1
ATOM 7449 C C . PRO A 1 941 ? -15.041 15.498 -52.223 1.00 64.62 941 PRO A C 1
ATOM 7451 O O . PRO A 1 941 ? -14.167 15.086 -51.463 1.00 64.62 941 PRO A O 1
ATOM 7454 N N . ARG A 1 942 ? -15.278 14.893 -53.397 1.00 66.12 942 ARG A N 1
ATOM 7455 C CA . ARG A 1 942 ? -14.485 13.746 -53.873 1.00 66.12 942 ARG A CA 1
ATOM 7456 C C . ARG A 1 942 ? -13.118 14.198 -54.376 1.00 66.12 942 ARG A C 1
ATOM 7458 O O . ARG A 1 942 ? -12.151 13.466 -54.204 1.00 66.12 942 ARG A O 1
ATOM 7465 N N . VAL A 1 943 ? -13.032 15.396 -54.958 1.00 66.69 943 VAL A N 1
ATOM 7466 C CA . VAL A 1 943 ? -11.761 16.007 -55.373 1.00 66.69 943 VAL A CA 1
ATOM 7467 C C . VAL A 1 943 ? -10.881 16.301 -54.154 1.00 66.69 943 VAL A C 1
ATOM 7469 O O . VAL A 1 943 ? -9.697 15.970 -54.177 1.00 66.69 943 VAL A O 1
ATOM 7472 N N . GLU A 1 944 ? -11.455 16.839 -53.075 1.00 68.00 944 GLU A N 1
ATOM 7473 C CA . GLU A 1 944 ? -10.740 17.114 -51.819 1.00 68.00 944 GLU A CA 1
ATOM 7474 C C . GLU A 1 944 ? -10.278 15.824 -51.118 1.00 68.00 944 GLU A C 1
ATOM 7476 O O . GLU A 1 944 ? -9.101 15.699 -50.774 1.00 68.00 944 GLU A O 1
ATOM 7481 N N . ALA A 1 945 ? -11.150 14.814 -51.004 1.00 65.25 945 ALA A N 1
ATOM 7482 C CA . ALA A 1 945 ? -10.788 13.511 -50.437 1.00 65.25 945 ALA A CA 1
ATOM 7483 C C . ALA A 1 945 ? -9.697 12.791 -51.256 1.00 65.25 945 ALA A C 1
ATOM 7485 O O . ALA A 1 945 ? -8.764 12.212 -50.694 1.00 65.25 945 ALA A O 1
ATOM 7486 N N . ALA A 1 946 ? -9.765 12.858 -52.589 1.00 66.44 946 ALA A N 1
ATOM 7487 C CA . ALA A 1 946 ? -8.752 12.271 -53.462 1.00 66.44 946 ALA A CA 1
ATOM 7488 C C . ALA A 1 946 ? -7.411 13.034 -53.399 1.00 66.44 946 ALA A C 1
ATOM 7490 O O . ALA A 1 946 ? -6.345 12.415 -53.447 1.00 66.44 946 ALA A O 1
ATOM 7491 N N . ALA A 1 947 ? -7.436 14.363 -53.239 1.00 66.00 947 ALA A N 1
ATOM 7492 C CA . ALA A 1 947 ? -6.236 15.178 -53.042 1.00 66.00 947 ALA A CA 1
ATOM 7493 C C . ALA A 1 947 ? -5.542 14.875 -51.701 1.00 66.00 947 ALA A C 1
ATOM 7495 O O . ALA A 1 947 ? -4.313 14.773 -51.654 1.00 66.00 947 ALA A O 1
ATOM 7496 N N . GLN A 1 948 ? -6.318 14.657 -50.638 1.00 69.75 948 GLN A N 1
ATOM 7497 C CA . GLN A 1 948 ? -5.801 14.253 -49.331 1.00 69.75 948 GLN A CA 1
ATOM 7498 C C . GLN A 1 948 ? -5.186 12.844 -49.372 1.00 69.75 948 GLN A C 1
ATOM 7500 O O . GLN A 1 948 ? -4.047 12.660 -48.940 1.00 69.75 948 GLN A O 1
ATOM 7505 N N . ALA A 1 949 ? -5.857 11.876 -50.006 1.00 70.06 949 ALA A N 1
ATOM 7506 C CA . ALA A 1 949 ? -5.314 10.528 -50.199 1.00 70.06 949 ALA A CA 1
ATOM 7507 C C . ALA A 1 949 ? -4.000 10.527 -51.010 1.00 70.06 949 ALA A C 1
ATOM 7509 O O . ALA A 1 949 ? -3.090 9.742 -50.735 1.00 70.06 949 ALA A O 1
ATOM 7510 N N . ARG A 1 950 ? -3.857 11.437 -51.987 1.00 70.75 950 ARG A N 1
ATOM 7511 C CA . ARG A 1 950 ? -2.602 11.638 -52.734 1.00 70.75 950 ARG A CA 1
ATOM 7512 C C . ARG A 1 950 ? -1.478 12.159 -51.834 1.00 70.75 950 ARG A C 1
ATOM 7514 O O . ARG A 1 950 ? -0.342 11.704 -51.963 1.00 70.75 950 ARG A O 1
ATOM 7521 N N . LYS A 1 951 ? -1.784 13.097 -50.933 1.00 71.69 951 LYS A N 1
ATOM 7522 C CA . LYS A 1 951 ? -0.820 13.668 -49.981 1.00 71.69 951 LYS A CA 1
ATOM 7523 C C . LYS A 1 951 ? -0.334 12.619 -48.978 1.00 71.69 951 LYS A C 1
ATOM 7525 O O . LYS A 1 951 ? 0.868 12.501 -48.759 1.00 71.69 951 LYS A O 1
ATOM 7530 N N . GLU A 1 952 ? -1.243 11.819 -48.431 1.00 66.88 952 GLU A N 1
ATOM 7531 C CA . GLU A 1 952 ? -0.918 10.726 -47.505 1.00 66.88 952 GLU A CA 1
ATOM 7532 C C . GLU A 1 952 ? -0.051 9.652 -48.172 1.00 66.88 952 GLU A C 1
ATOM 7534 O O . GLU A 1 952 ? 0.989 9.273 -47.635 1.00 66.88 952 GLU A O 1
ATOM 7539 N N . ALA A 1 953 ? -0.399 9.237 -49.394 1.00 68.56 953 ALA A N 1
ATOM 7540 C CA . ALA A 1 953 ? 0.397 8.268 -50.143 1.00 68.56 953 ALA A CA 1
ATOM 7541 C C . ALA A 1 953 ? 1.812 8.787 -50.480 1.00 68.56 953 ALA A C 1
ATOM 7543 O O . ALA A 1 953 ? 2.769 8.010 -50.470 1.00 68.56 953 ALA A O 1
ATOM 7544 N N . ALA A 1 954 ? 1.973 10.088 -50.752 1.00 68.38 954 ALA A N 1
ATOM 7545 C CA . ALA A 1 954 ? 3.285 10.698 -50.982 1.00 68.38 954 ALA A CA 1
ATOM 7546 C C . ALA A 1 954 ? 4.154 10.686 -49.711 1.00 68.38 954 ALA A C 1
ATOM 7548 O O . ALA A 1 954 ? 5.321 10.290 -49.769 1.00 68.38 954 ALA A O 1
ATOM 7549 N N . LEU A 1 955 ? 3.566 11.030 -48.561 1.00 68.12 955 LEU A N 1
ATOM 7550 C CA . LEU A 1 955 ? 4.246 11.003 -47.263 1.00 68.12 955 LEU A CA 1
ATOM 7551 C C . LEU A 1 955 ? 4.648 9.579 -46.849 1.00 68.12 955 LEU A C 1
ATOM 7553 O O . LEU A 1 955 ? 5.734 9.377 -46.309 1.00 68.12 955 LEU A O 1
ATOM 7557 N N . GLU A 1 956 ? 3.829 8.565 -47.140 1.00 69.06 956 GLU A N 1
ATOM 7558 C CA . GLU A 1 956 ? 4.180 7.161 -46.878 1.00 69.06 956 GLU A CA 1
ATOM 7559 C C . GLU A 1 956 ? 5.398 6.688 -47.688 1.00 69.06 956 GLU A C 1
ATOM 7561 O O . GLU A 1 956 ? 6.223 5.915 -47.187 1.00 69.06 956 GLU A O 1
ATOM 7566 N N . VAL A 1 957 ? 5.521 7.129 -48.945 1.00 69.69 957 VAL A N 1
ATOM 7567 C CA . VAL A 1 957 ? 6.674 6.804 -49.800 1.00 69.69 957 VAL A CA 1
ATOM 7568 C C . VAL A 1 957 ? 7.936 7.495 -49.285 1.00 69.69 957 VAL A C 1
ATOM 7570 O O . VAL A 1 957 ? 8.978 6.844 -49.174 1.00 69.69 957 VAL A O 1
ATOM 7573 N N . GLU A 1 958 ? 7.838 8.772 -48.913 1.00 65.50 958 GLU A N 1
ATOM 7574 C CA . GLU A 1 958 ? 8.947 9.540 -48.340 1.00 65.50 958 GLU A CA 1
ATOM 7575 C C . GLU A 1 958 ? 9.428 8.933 -47.014 1.00 65.50 958 GLU A C 1
ATOM 7577 O O . GLU A 1 958 ? 10.618 8.664 -46.841 1.00 65.50 958 GLU A O 1
ATOM 7582 N N . ASN A 1 959 ? 8.503 8.589 -46.115 1.00 62.69 959 ASN A N 1
ATOM 7583 C CA . ASN A 1 959 ? 8.827 7.965 -44.834 1.00 62.69 959 ASN A CA 1
ATOM 7584 C C . ASN A 1 959 ? 9.507 6.595 -45.029 1.00 62.69 959 ASN A C 1
ATOM 7586 O O . ASN A 1 959 ? 10.504 6.275 -44.381 1.00 62.69 959 ASN A O 1
ATOM 7590 N N . ARG A 1 960 ? 9.055 5.801 -46.008 1.00 70.69 960 ARG A N 1
ATOM 7591 C CA . ARG A 1 960 ? 9.709 4.530 -46.364 1.00 70.69 960 ARG A CA 1
ATOM 7592 C C . ARG A 1 960 ? 11.131 4.731 -46.894 1.00 70.69 960 ARG A C 1
ATOM 7594 O O . ARG A 1 960 ? 12.015 3.950 -46.539 1.00 70.69 960 ARG A O 1
ATOM 7601 N N . MET A 1 961 ? 11.366 5.758 -47.713 1.00 66.38 961 MET A N 1
ATOM 7602 C CA . MET A 1 961 ? 12.710 6.104 -48.193 1.00 66.38 961 MET A CA 1
ATOM 7603 C C . MET A 1 961 ? 13.628 6.528 -47.043 1.00 66.38 961 MET A C 1
ATOM 7605 O O . MET A 1 961 ? 14.752 6.031 -46.953 1.00 66.38 961 MET A O 1
ATOM 7609 N N . LEU A 1 962 ? 13.137 7.368 -46.130 1.00 61.56 962 LEU A N 1
ATOM 7610 C CA . LEU A 1 962 ? 13.882 7.807 -44.947 1.00 61.56 962 LEU A CA 1
ATOM 7611 C C . LEU A 1 962 ? 14.207 6.639 -44.004 1.00 61.56 962 LEU A C 1
ATOM 7613 O O . LEU A 1 962 ? 15.304 6.571 -43.447 1.00 61.56 962 LEU A O 1
ATOM 7617 N N . LEU A 1 963 ? 13.295 5.679 -43.839 1.00 62.69 963 LEU A N 1
ATOM 7618 C CA . LEU A 1 963 ? 13.537 4.473 -43.042 1.00 62.69 963 LEU A CA 1
ATOM 7619 C C . LEU A 1 963 ? 14.617 3.573 -43.659 1.00 62.69 963 LEU A C 1
ATOM 7621 O O . LEU A 1 963 ? 15.461 3.046 -42.932 1.00 62.69 963 LEU A O 1
ATOM 7625 N N . GLU A 1 964 ? 14.634 3.407 -44.983 1.00 68.00 964 GLU A N 1
ATOM 7626 C CA . GLU A 1 964 ? 15.688 2.644 -45.664 1.00 68.00 964 GLU A CA 1
ATOM 7627 C C . GLU A 1 964 ? 17.046 3.363 -45.629 1.00 68.00 964 GLU A C 1
ATOM 7629 O O . GLU A 1 964 ? 18.065 2.716 -45.372 1.00 68.00 964 GLU A O 1
ATOM 7634 N N . GLN A 1 965 ? 17.074 4.692 -45.778 1.00 62.09 965 GLN A N 1
ATOM 7635 C CA . GLN A 1 965 ? 18.290 5.494 -45.585 1.00 62.09 965 GLN A CA 1
ATOM 7636 C C . GLN A 1 965 ? 18.831 5.361 -44.156 1.00 62.09 965 GLN A C 1
ATOM 7638 O O . GLN A 1 965 ? 20.019 5.104 -43.968 1.00 62.09 965 GLN A O 1
ATOM 7643 N N . ASN A 1 966 ? 17.963 5.416 -43.143 1.00 63.47 966 ASN A N 1
ATOM 7644 C CA . ASN A 1 966 ? 18.355 5.186 -41.752 1.00 63.47 966 ASN A CA 1
ATOM 7645 C C . ASN A 1 966 ? 18.927 3.778 -41.526 1.00 63.47 966 ASN A C 1
ATOM 7647 O O . ASN A 1 966 ? 19.912 3.615 -40.805 1.00 63.47 966 ASN A O 1
ATOM 7651 N N . LYS A 1 967 ? 18.349 2.743 -42.150 1.00 67.81 967 LYS A N 1
ATOM 7652 C CA . LYS A 1 967 ? 18.897 1.375 -42.088 1.00 67.81 967 LYS A CA 1
ATOM 7653 C C . LYS A 1 967 ? 20.248 1.244 -42.792 1.00 67.81 967 LYS A C 1
ATOM 7655 O O . LYS A 1 967 ? 21.039 0.393 -42.390 1.00 67.81 967 LYS A O 1
ATOM 7660 N N . ALA A 1 968 ? 20.499 1.997 -43.862 1.00 67.75 968 ALA A N 1
ATOM 7661 C CA . ALA A 1 968 ? 21.798 2.020 -44.537 1.00 67.75 968 ALA A CA 1
ATOM 7662 C C . ALA A 1 968 ? 22.856 2.696 -43.652 1.00 67.75 968 ALA A C 1
ATOM 7664 O O . ALA A 1 968 ? 23.831 2.050 -43.286 1.00 67.75 968 ALA A O 1
ATOM 7665 N N . LEU A 1 969 ? 22.573 3.906 -43.159 1.00 63.81 969 LEU A N 1
ATOM 7666 C CA . LEU A 1 969 ? 23.472 4.647 -42.267 1.00 63.81 969 LEU A CA 1
ATOM 7667 C C . LEU A 1 969 ? 23.829 3.863 -40.995 1.00 63.81 969 LEU A C 1
ATOM 7669 O O . LEU A 1 969 ? 24.970 3.893 -40.543 1.00 63.81 969 LEU A O 1
ATOM 7673 N N . ARG A 1 970 ? 22.875 3.115 -40.420 1.00 63.19 970 ARG A N 1
ATOM 7674 C CA . ARG A 1 970 ? 23.143 2.237 -39.266 1.00 63.19 970 ARG A CA 1
ATOM 7675 C C . ARG A 1 970 ? 24.122 1.107 -39.598 1.00 63.19 970 ARG A C 1
ATOM 7677 O O . ARG A 1 970 ? 24.992 0.824 -38.779 1.00 63.19 970 ARG A O 1
ATOM 7684 N N . ARG A 1 971 ? 24.007 0.495 -40.783 1.00 73.94 971 ARG A N 1
ATOM 7685 C CA . ARG A 1 971 ? 24.933 -0.551 -41.253 1.00 73.94 971 ARG A CA 1
ATOM 7686 C C . ARG A 1 971 ? 26.331 0.008 -41.512 1.00 73.94 971 ARG A C 1
ATOM 7688 O O . ARG A 1 971 ? 27.310 -0.624 -41.121 1.00 73.94 971 ARG A O 1
ATOM 7695 N N . ASP A 1 972 ? 26.428 1.198 -42.096 1.00 64.69 972 ASP A N 1
ATOM 7696 C CA . ASP A 1 972 ? 27.713 1.864 -42.344 1.00 64.69 972 ASP A CA 1
ATOM 7697 C C . ASP A 1 972 ? 28.408 2.207 -41.020 1.00 64.69 972 ASP A C 1
ATOM 7699 O O . ASP A 1 972 ? 29.597 1.950 -40.834 1.00 64.69 972 ASP A O 1
ATOM 7703 N N . LEU A 1 973 ? 27.640 2.684 -40.038 1.00 65.00 973 LEU A N 1
ATOM 7704 C CA . LEU A 1 973 ? 28.140 3.010 -38.705 1.00 65.00 973 LEU A CA 1
ATOM 7705 C C . LEU A 1 973 ? 28.574 1.761 -37.917 1.00 65.00 973 LEU A C 1
ATOM 7707 O O . LEU A 1 973 ? 29.570 1.800 -37.193 1.00 65.00 973 LEU A O 1
ATOM 7711 N N . GLU A 1 974 ? 27.864 0.640 -38.057 1.00 63.62 974 GLU A N 1
ATOM 7712 C CA . GLU A 1 974 ? 28.288 -0.657 -37.510 1.00 63.62 974 GLU A CA 1
ATOM 7713 C C . GLU A 1 974 ? 29.572 -1.170 -38.168 1.00 63.62 974 GLU A C 1
ATOM 7715 O O . GLU A 1 974 ? 30.468 -1.644 -37.464 1.00 63.62 974 GLU A O 1
ATOM 7720 N N . THR A 1 975 ? 29.695 -1.009 -39.486 1.00 74.75 975 THR A N 1
ATOM 7721 C CA . THR A 1 975 ? 30.894 -1.384 -40.246 1.00 74.75 975 THR A CA 1
ATOM 7722 C C . THR A 1 975 ? 32.096 -0.556 -39.788 1.00 74.75 975 THR A C 1
ATOM 7724 O O . THR A 1 975 ? 33.085 -1.133 -39.334 1.00 74.75 975 THR A O 1
ATOM 7727 N N . ALA A 1 976 ? 31.969 0.772 -39.729 1.00 64.06 976 ALA A N 1
ATOM 7728 C CA . ALA A 1 976 ? 33.017 1.671 -39.238 1.00 64.06 976 ALA A CA 1
ATOM 7729 C C . ALA A 1 976 ? 33.421 1.371 -37.780 1.00 64.06 976 ALA A C 1
ATOM 7731 O O . ALA A 1 976 ? 34.600 1.376 -37.422 1.00 64.06 976 ALA A O 1
ATOM 7732 N N . ARG A 1 977 ? 32.452 1.041 -36.912 1.00 64.25 977 ARG A N 1
ATOM 7733 C CA . ARG A 1 977 ? 32.737 0.600 -35.535 1.00 64.25 977 ARG A CA 1
ATOM 7734 C C . ARG A 1 977 ? 33.501 -0.722 -35.496 1.00 64.25 977 ARG A C 1
ATOM 7736 O O . ARG A 1 977 ? 34.355 -0.892 -34.626 1.00 64.25 977 ARG A O 1
ATOM 7743 N N . SER A 1 978 ? 33.187 -1.662 -36.385 1.00 64.19 978 SER A N 1
ATOM 7744 C CA . SER A 1 978 ? 33.894 -2.943 -36.474 1.00 64.19 978 SER A CA 1
ATOM 7745 C C . SER A 1 978 ? 35.340 -2.760 -36.946 1.00 64.19 978 SER A C 1
ATOM 7747 O O . SER A 1 978 ? 36.249 -3.352 -36.364 1.00 64.19 978 SER A O 1
ATOM 7749 N N . GLU A 1 979 ? 35.571 -1.853 -37.897 1.00 68.69 979 GLU A N 1
ATOM 7750 C CA . GLU A 1 979 ? 36.902 -1.497 -38.389 1.00 68.69 979 GLU A CA 1
ATOM 7751 C C . GLU A 1 979 ? 37.736 -0.805 -37.309 1.00 68.69 979 GLU A C 1
ATOM 7753 O O . GLU A 1 979 ? 38.864 -1.222 -37.052 1.00 68.69 979 GLU A O 1
ATOM 7758 N N . LEU A 1 980 ? 37.163 0.162 -36.583 1.00 66.62 980 LEU A N 1
ATOM 7759 C CA . LEU A 1 980 ? 37.826 0.816 -35.448 1.00 66.62 980 LEU A CA 1
ATOM 7760 C C . LEU A 1 980 ? 38.196 -0.173 -34.336 1.00 66.62 980 LEU A C 1
ATOM 7762 O O . LEU A 1 980 ? 39.263 -0.061 -33.733 1.00 66.62 980 LEU A O 1
ATOM 7766 N N . ARG A 1 981 ? 37.346 -1.173 -34.068 1.00 69.94 981 ARG A N 1
ATOM 7767 C CA . ARG A 1 981 ? 37.674 -2.253 -33.123 1.00 69.94 981 ARG A CA 1
ATOM 7768 C C . ARG A 1 981 ? 38.819 -3.117 -33.643 1.00 69.94 981 ARG A C 1
ATOM 7770 O O . ARG A 1 981 ? 39.713 -3.446 -32.868 1.00 69.94 981 ARG A O 1
ATOM 7777 N N . ALA A 1 982 ? 38.821 -3.461 -34.929 1.00 69.44 982 ALA A N 1
ATOM 7778 C CA . ALA A 1 982 ? 39.888 -4.248 -35.540 1.00 69.44 982 ALA A CA 1
ATOM 7779 C C . ALA A 1 982 ? 41.232 -3.496 -35.556 1.00 69.44 982 ALA A C 1
ATOM 7781 O O . ALA A 1 982 ? 42.270 -4.120 -35.347 1.00 69.44 982 ALA A O 1
ATOM 7782 N N . ILE A 1 983 ? 41.212 -2.173 -35.762 1.00 70.94 983 ILE A N 1
ATOM 7783 C CA . ILE A 1 983 ? 42.384 -1.290 -35.650 1.00 70.94 983 ILE A CA 1
ATOM 7784 C C . ILE A 1 983 ? 42.878 -1.278 -34.205 1.00 70.94 983 ILE A C 1
ATOM 7786 O O . ILE A 1 983 ? 44.007 -1.672 -33.951 1.00 70.94 983 ILE A O 1
ATOM 7790 N N . ARG A 1 984 ? 41.999 -0.990 -33.239 1.00 66.75 984 ARG A N 1
ATOM 7791 C CA . ARG A 1 984 ? 42.361 -0.964 -31.815 1.00 66.75 984 ARG A CA 1
ATOM 7792 C C . ARG A 1 984 ? 42.915 -2.296 -31.309 1.00 66.75 984 ARG A C 1
ATOM 7794 O O . ARG A 1 984 ? 43.807 -2.308 -30.473 1.00 66.75 984 ARG A O 1
ATOM 7801 N N . THR A 1 985 ? 42.395 -3.418 -31.804 1.00 69.31 985 THR A N 1
ATOM 7802 C CA . THR A 1 985 ? 42.901 -4.753 -31.445 1.00 69.31 985 THR A CA 1
ATOM 7803 C C . THR A 1 985 ? 44.296 -4.987 -32.029 1.00 69.31 985 THR A C 1
ATOM 7805 O O . THR A 1 985 ? 45.145 -5.558 -31.352 1.00 69.31 985 THR A O 1
ATOM 7808 N N . ARG A 1 986 ? 44.559 -4.498 -33.249 1.00 68.62 986 ARG A N 1
ATOM 7809 C CA . ARG A 1 986 ? 45.896 -4.509 -33.860 1.00 68.62 986 ARG A CA 1
ATOM 7810 C C . ARG A 1 986 ? 46.874 -3.595 -33.129 1.00 68.62 986 ARG A C 1
ATOM 7812 O O . ARG A 1 986 ? 47.983 -4.034 -32.866 1.00 68.62 986 ARG A O 1
ATOM 7819 N N . ASP A 1 987 ? 46.461 -2.390 -32.753 1.00 63.16 987 ASP A N 1
ATOM 7820 C CA . ASP A 1 987 ? 47.313 -1.431 -32.038 1.00 63.16 987 ASP A CA 1
ATOM 7821 C C . ASP A 1 987 ? 47.678 -1.944 -30.640 1.00 63.16 987 ASP A C 1
ATOM 7823 O O . ASP A 1 987 ? 48.820 -1.826 -30.207 1.00 63.16 987 ASP A O 1
ATOM 7827 N N . LEU A 1 988 ? 46.727 -2.584 -29.949 1.00 66.06 988 LEU A N 1
ATOM 7828 C CA . LEU A 1 988 ? 46.979 -3.245 -28.667 1.00 66.06 988 LEU A CA 1
ATOM 7829 C C . LEU A 1 988 ? 47.897 -4.468 -28.816 1.00 66.06 988 LEU A C 1
ATOM 7831 O O . LEU A 1 988 ? 48.742 -4.687 -27.953 1.00 66.06 988 LEU A O 1
ATOM 7835 N N . ALA A 1 989 ? 47.763 -5.239 -29.900 1.00 61.09 989 ALA A N 1
ATOM 7836 C CA . ALA A 1 989 ? 48.669 -6.348 -30.198 1.00 61.09 989 ALA A CA 1
ATOM 7837 C C . ALA A 1 989 ? 50.086 -5.849 -30.537 1.00 61.09 989 ALA A C 1
ATOM 7839 O O . ALA A 1 989 ? 51.057 -6.386 -30.019 1.00 61.09 989 ALA A O 1
ATOM 7840 N N . ALA A 1 990 ? 50.219 -4.780 -31.328 1.00 54.28 990 ALA A N 1
ATOM 7841 C CA . ALA A 1 990 ? 51.504 -4.158 -31.650 1.00 54.28 990 ALA A CA 1
ATOM 7842 C C . ALA A 1 990 ? 52.184 -3.559 -30.404 1.00 54.28 990 ALA A C 1
ATOM 7844 O O . ALA A 1 990 ? 53.375 -3.768 -30.189 1.00 54.28 990 ALA A O 1
ATOM 7845 N N . ALA A 1 991 ? 51.418 -2.903 -29.524 1.00 53.31 991 ALA A N 1
ATOM 7846 C CA . ALA A 1 991 ? 51.917 -2.391 -28.246 1.00 53.31 991 ALA A CA 1
ATOM 7847 C C . ALA A 1 991 ? 52.364 -3.510 -27.285 1.00 53.31 991 ALA A C 1
ATOM 7849 O O . ALA A 1 991 ? 53.305 -3.316 -26.519 1.00 53.31 991 ALA A O 1
ATOM 7850 N N . ALA A 1 992 ? 51.726 -4.685 -27.337 1.00 55.06 992 ALA A N 1
ATOM 7851 C CA . ALA A 1 992 ? 52.125 -5.854 -26.552 1.00 55.06 992 ALA A CA 1
ATOM 7852 C C . ALA A 1 992 ? 53.410 -6.531 -27.070 1.00 55.06 992 ALA A C 1
ATOM 7854 O O . ALA A 1 992 ? 54.073 -7.227 -26.304 1.00 55.06 992 ALA A O 1
ATOM 7855 N N . HIS A 1 993 ? 53.776 -6.320 -28.340 1.00 55.16 993 HIS A N 1
ATOM 7856 C CA . HIS A 1 993 ? 54.966 -6.907 -28.967 1.00 55.16 993 HIS A CA 1
ATOM 7857 C C . HIS A 1 993 ? 56.203 -5.993 -28.969 1.00 55.16 993 HIS A C 1
ATOM 7859 O O . HIS A 1 993 ? 57.259 -6.420 -29.416 1.00 55.16 993 HIS A O 1
ATOM 7865 N N . GLY A 1 994 ? 56.116 -4.773 -28.424 1.00 55.59 994 GLY A N 1
ATOM 7866 C CA . GLY A 1 994 ? 57.278 -3.893 -28.232 1.00 55.59 994 GLY A CA 1
ATOM 7867 C C . GLY A 1 994 ? 57.839 -3.238 -29.503 1.00 55.59 994 GLY A C 1
ATOM 7868 O O . GLY A 1 994 ? 58.808 -2.489 -29.409 1.00 55.59 994 GLY A O 1
ATOM 7869 N N . ASP A 1 995 ? 57.217 -3.442 -30.663 1.00 49.19 995 ASP A N 1
ATOM 7870 C CA . ASP A 1 995 ? 57.650 -2.857 -31.934 1.00 49.19 995 ASP A CA 1
ATOM 7871 C C . ASP A 1 995 ? 56.948 -1.516 -32.191 1.00 49.19 995 ASP A C 1
ATOM 7873 O O . ASP A 1 995 ? 55.953 -1.418 -32.911 1.00 49.19 995 ASP A O 1
ATOM 7877 N N . LEU A 1 996 ? 57.485 -0.444 -31.607 1.00 51.75 996 LEU A N 1
ATOM 7878 C CA . LEU A 1 996 ? 57.187 0.927 -32.033 1.00 51.75 996 LEU A CA 1
ATOM 7879 C C . LEU A 1 996 ? 58.310 1.444 -32.938 1.00 51.75 996 LEU A C 1
ATOM 7881 O O . LEU A 1 996 ? 59.063 2.343 -32.570 1.00 51.75 996 LEU A O 1
ATOM 7885 N N . ALA A 1 997 ? 58.405 0.892 -34.148 1.00 46.38 997 ALA A N 1
ATOM 7886 C CA . ALA A 1 997 ? 59.125 1.536 -35.241 1.00 46.38 997 ALA A CA 1
ATOM 7887 C C . ALA A 1 997 ? 58.529 1.173 -36.613 1.00 46.38 997 ALA A C 1
ATOM 7889 O O . ALA A 1 997 ? 58.513 0.017 -37.017 1.00 46.38 997 ALA A O 1
ATOM 7890 N N . ALA A 1 998 ? 58.101 2.223 -37.325 1.00 48.53 998 ALA A N 1
ATOM 7891 C CA . ALA A 1 998 ? 57.764 2.294 -38.752 1.00 48.53 998 ALA A CA 1
ATOM 7892 C C . ALA A 1 998 ? 56.523 1.518 -39.252 1.00 48.53 998 ALA A C 1
ATOM 7894 O O . ALA A 1 998 ? 56.625 0.465 -39.877 1.00 48.53 998 ALA A O 1
ATOM 7895 N N . LEU A 1 999 ? 55.341 2.136 -39.129 1.00 42.47 999 LEU A N 1
ATOM 7896 C CA . LEU A 1 999 ? 54.237 1.891 -40.068 1.00 42.47 999 LEU A CA 1
ATOM 7897 C C . LEU A 1 999 ? 54.409 2.808 -41.300 1.00 42.47 999 LEU A C 1
ATOM 7899 O O . LEU A 1 999 ? 54.520 4.022 -41.123 1.00 42.47 999 LEU A O 1
ATOM 7903 N N . PRO A 1 1000 ? 54.426 2.279 -42.539 1.00 46.12 1000 PRO A N 1
ATOM 7904 C CA . PRO A 1 1000 ? 54.488 3.094 -43.747 1.00 46.12 1000 PRO A CA 1
ATOM 7905 C C . PRO A 1 1000 ? 53.122 3.714 -44.090 1.00 46.12 1000 PRO A C 1
ATOM 7907 O O . PRO A 1 1000 ? 52.085 3.069 -43.939 1.00 46.12 1000 PRO A O 1
ATOM 7910 N N . HIS A 1 1001 ? 53.162 4.970 -44.559 1.00 52.41 1001 HIS A N 1
ATOM 7911 C CA . HIS A 1 1001 ? 52.114 5.777 -45.208 1.00 52.41 1001 HIS A CA 1
ATOM 7912 C C . HIS A 1 1001 ? 50.677 5.211 -45.203 1.00 52.41 1001 HIS A C 1
ATOM 7914 O O . HIS A 1 1001 ? 50.262 4.519 -46.131 1.00 52.41 1001 HIS A O 1
ATOM 7920 N N . ARG A 1 1002 ? 49.875 5.614 -44.206 1.00 51.03 1002 ARG A N 1
ATOM 7921 C CA . ARG A 1 1002 ? 48.396 5.546 -44.243 1.00 51.03 1002 ARG A CA 1
ATOM 7922 C C . ARG A 1 1002 ? 47.704 6.898 -44.054 1.00 51.03 1002 ARG A C 1
ATOM 7924 O O . ARG A 1 1002 ? 46.477 6.953 -44.056 1.00 51.03 1002 ARG A O 1
ATOM 7931 N N . ASP A 1 1003 ? 48.467 7.986 -43.968 1.00 52.50 1003 ASP A N 1
ATOM 7932 C CA . ASP A 1 1003 ? 47.908 9.333 -43.818 1.00 52.50 1003 ASP A CA 1
ATOM 7933 C C . ASP A 1 1003 ? 47.061 9.733 -45.031 1.00 52.50 1003 ASP A C 1
ATOM 7935 O O . ASP A 1 1003 ? 45.977 10.264 -44.848 1.00 52.50 1003 ASP A O 1
ATOM 7939 N N . ALA A 1 1004 ? 47.461 9.362 -46.253 1.00 50.50 1004 ALA A N 1
ATOM 7940 C CA . ALA A 1 1004 ? 46.708 9.686 -47.469 1.00 50.50 1004 ALA A CA 1
ATOM 7941 C C . ALA A 1 1004 ? 45.345 8.971 -47.559 1.00 50.50 1004 ALA A C 1
ATOM 7943 O O . ALA A 1 1004 ? 44.388 9.520 -48.096 1.00 50.50 1004 ALA A O 1
ATOM 7944 N N . GLU A 1 1005 ? 45.238 7.752 -47.025 1.00 51.12 1005 GLU A N 1
ATOM 7945 C CA . GLU A 1 1005 ? 43.996 6.967 -47.038 1.00 51.12 1005 GLU A CA 1
ATOM 7946 C C . GLU A 1 1005 ? 43.029 7.470 -45.953 1.00 51.12 1005 GLU A C 1
ATOM 7948 O O . GLU A 1 1005 ? 41.828 7.602 -46.181 1.00 51.12 1005 GLU A O 1
ATOM 7953 N N . VAL A 1 1006 ? 43.568 7.851 -44.790 1.00 52.25 1006 VAL A N 1
ATOM 7954 C CA . VAL A 1 1006 ? 42.806 8.508 -43.720 1.00 52.25 1006 VAL A CA 1
ATOM 7955 C C . VAL A 1 1006 ? 42.369 9.913 -44.141 1.00 52.25 1006 VAL A C 1
ATOM 7957 O O . VAL A 1 1006 ? 41.234 10.302 -43.874 1.00 52.25 1006 VAL A O 1
ATOM 7960 N N . GLU A 1 1007 ? 43.221 10.661 -44.840 1.00 55.25 1007 GLU A N 1
ATOM 7961 C CA . GLU A 1 1007 ? 42.922 11.992 -45.371 1.00 55.25 1007 GLU A CA 1
ATOM 7962 C C . GLU A 1 1007 ? 41.884 11.925 -46.504 1.00 55.25 1007 GLU A C 1
ATOM 7964 O O . GLU A 1 1007 ? 40.958 12.735 -46.534 1.00 55.25 1007 GLU A O 1
ATOM 7969 N N . ALA A 1 1008 ? 41.937 10.898 -47.361 1.00 59.53 1008 ALA A N 1
ATOM 7970 C CA . ALA A 1 1008 ? 40.896 10.617 -48.351 1.00 59.53 1008 ALA A CA 1
ATOM 7971 C C . ALA A 1 1008 ? 39.539 10.305 -47.696 1.00 59.53 1008 ALA A C 1
ATOM 7973 O O . ALA A 1 1008 ? 38.526 10.886 -48.083 1.00 59.53 1008 ALA A O 1
ATOM 7974 N N . LEU A 1 1009 ? 39.518 9.473 -46.650 1.00 56.41 1009 LEU A N 1
ATOM 7975 C CA . LEU A 1 1009 ? 38.296 9.163 -45.897 1.00 56.41 1009 LEU A CA 1
ATOM 7976 C C . LEU A 1 1009 ? 37.763 10.374 -45.113 1.00 56.41 1009 LEU A C 1
ATOM 7978 O O . LEU A 1 1009 ? 36.549 10.555 -44.993 1.00 56.41 1009 LEU A O 1
ATOM 7982 N N . CYS A 1 1010 ? 38.644 11.238 -44.599 1.00 55.25 1010 CYS A N 1
ATOM 7983 C CA . CYS A 1 1010 ? 38.241 12.502 -43.980 1.00 55.25 1010 CYS A CA 1
ATOM 7984 C C . CYS A 1 1010 ? 37.619 13.450 -45.012 1.00 55.25 1010 CYS A C 1
ATOM 7986 O O . CYS A 1 1010 ? 36.575 14.038 -44.735 1.00 55.25 1010 CYS A O 1
ATOM 7988 N N . ASN A 1 1011 ? 38.193 13.528 -46.214 1.00 60.94 1011 ASN A N 1
ATOM 7989 C CA . ASN A 1 1011 ? 37.654 14.325 -47.312 1.00 60.94 1011 ASN A CA 1
ATOM 7990 C C . ASN A 1 1011 ? 36.297 13.795 -47.806 1.00 60.94 1011 ASN A C 1
ATOM 7992 O O . ASN A 1 1011 ? 35.382 14.591 -48.018 1.00 60.94 1011 ASN A O 1
ATOM 7996 N N . GLU A 1 1012 ? 36.113 12.476 -47.924 1.00 60.16 1012 GLU A N 1
ATOM 7997 C CA . GLU A 1 1012 ? 34.811 11.877 -48.262 1.00 60.16 1012 GLU A CA 1
ATOM 7998 C C . GLU A 1 1012 ? 33.755 12.153 -47.185 1.00 60.16 1012 GLU A C 1
ATOM 8000 O O . GLU A 1 1012 ? 32.628 12.549 -47.499 1.00 60.16 1012 GLU A O 1
ATOM 8005 N N . ARG A 1 1013 ? 34.119 12.019 -45.903 1.00 70.88 1013 ARG A N 1
ATOM 8006 C CA . ARG A 1 1013 ? 33.237 12.361 -44.778 1.00 70.88 1013 ARG A CA 1
ATOM 8007 C C . ARG A 1 1013 ? 32.824 13.829 -44.823 1.00 70.88 1013 ARG A C 1
ATOM 8009 O O . ARG A 1 1013 ? 31.648 14.145 -44.637 1.00 70.88 1013 ARG A O 1
ATOM 8016 N N . ASP A 1 1014 ? 33.771 14.727 -45.060 1.00 60.53 1014 ASP A N 1
ATOM 8017 C CA . ASP A 1 1014 ? 33.518 16.165 -45.043 1.00 60.53 1014 ASP A CA 1
ATOM 8018 C C . ASP A 1 1014 ? 32.689 16.597 -46.270 1.00 60.53 1014 ASP A C 1
ATOM 8020 O O . ASP A 1 1014 ? 31.796 17.441 -46.143 1.00 60.53 1014 ASP A O 1
ATOM 8024 N N . GLN A 1 1015 ? 32.859 15.941 -47.425 1.00 63.25 1015 GLN A N 1
ATOM 8025 C CA . GLN A 1 1015 ? 31.983 16.102 -48.594 1.00 63.25 1015 GLN A CA 1
ATOM 8026 C C . GLN A 1 1015 ? 30.562 15.569 -48.352 1.00 63.25 1015 GLN A C 1
ATOM 8028 O O . GLN A 1 1015 ? 29.582 16.211 -48.757 1.00 63.25 1015 GLN A O 1
ATOM 8033 N N . ALA A 1 1016 ? 30.419 14.434 -47.663 1.00 56.81 1016 ALA A N 1
ATOM 8034 C CA . ALA A 1 1016 ? 29.118 13.892 -47.279 1.00 56.81 1016 ALA A CA 1
ATOM 8035 C C . ALA A 1 1016 ? 28.396 14.826 -46.293 1.00 56.81 1016 ALA A C 1
ATOM 8037 O O . ALA A 1 1016 ? 27.231 15.167 -46.503 1.00 56.81 1016 ALA A O 1
ATOM 8038 N N . LEU A 1 1017 ? 29.104 15.335 -45.278 1.00 57.09 1017 LEU A N 1
ATOM 8039 C CA . LEU A 1 1017 ? 28.574 16.314 -44.323 1.00 57.09 1017 LEU A CA 1
ATOM 8040 C C . LEU A 1 1017 ? 28.191 17.635 -44.999 1.00 57.09 1017 LEU A C 1
ATOM 8042 O O . LEU A 1 1017 ? 27.147 18.205 -44.680 1.00 57.09 1017 LEU A O 1
ATOM 8046 N N . ALA A 1 1018 ? 28.984 18.112 -45.961 1.00 61.62 1018 ALA A N 1
ATOM 8047 C CA . ALA A 1 1018 ? 28.641 19.293 -46.750 1.00 61.62 1018 ALA A CA 1
ATOM 8048 C C . ALA A 1 1018 ? 27.379 19.071 -47.600 1.00 61.62 1018 ALA A C 1
ATOM 8050 O O . ALA A 1 1018 ? 26.571 19.983 -47.756 1.00 61.62 1018 ALA A O 1
ATOM 8051 N N . THR A 1 1019 ? 27.180 17.859 -48.123 1.00 64.88 1019 THR A N 1
ATOM 8052 C CA . THR A 1 1019 ? 25.984 17.506 -48.901 1.00 64.88 1019 THR A CA 1
ATOM 8053 C C . THR A 1 1019 ? 24.741 17.435 -48.024 1.00 64.88 1019 THR A C 1
ATOM 8055 O O . THR A 1 1019 ? 23.719 18.002 -48.392 1.00 64.88 1019 THR A O 1
ATOM 8058 N N . VAL A 1 1020 ? 24.840 16.840 -46.832 1.00 61.00 1020 VAL A N 1
ATOM 8059 C CA . VAL A 1 1020 ? 23.740 16.825 -45.855 1.00 61.00 1020 VAL A CA 1
ATOM 8060 C C . VAL A 1 1020 ? 23.354 18.246 -45.450 1.00 61.00 1020 VAL A C 1
ATOM 8062 O O . VAL A 1 1020 ? 22.179 18.589 -45.507 1.00 61.00 1020 VAL A O 1
ATOM 8065 N N . ARG A 1 1021 ? 24.333 19.108 -45.146 1.00 58.75 1021 ARG A N 1
ATOM 8066 C CA . ARG A 1 1021 ? 24.074 20.515 -44.799 1.00 58.75 1021 ARG A CA 1
ATOM 8067 C C . ARG A 1 1021 ? 23.418 21.299 -45.936 1.00 58.75 1021 ARG A C 1
ATOM 8069 O O . ARG A 1 1021 ? 22.568 22.141 -45.669 1.00 58.75 1021 ARG A O 1
ATOM 8076 N N . ARG A 1 1022 ? 23.779 21.021 -47.196 1.00 59.91 1022 ARG A N 1
ATOM 8077 C CA . ARG A 1 1022 ? 23.093 21.593 -48.368 1.00 59.91 1022 ARG A CA 1
ATOM 8078 C C . ARG A 1 1022 ? 21.643 21.120 -48.452 1.00 59.91 1022 ARG A C 1
ATOM 8080 O O . ARG A 1 1022 ? 20.761 21.956 -48.565 1.00 59.91 1022 ARG A O 1
ATOM 8087 N N . CYS A 1 1023 ? 21.386 19.822 -48.292 1.00 56.56 1023 CYS A N 1
ATOM 8088 C CA . CYS A 1 1023 ? 20.021 19.289 -48.276 1.00 56.56 1023 CYS A CA 1
ATOM 8089 C C . CYS A 1 1023 ? 19.178 19.858 -47.120 1.00 56.56 1023 CYS A C 1
ATOM 8091 O O . CYS A 1 1023 ? 17.996 20.131 -47.300 1.00 56.56 1023 CYS A O 1
ATOM 8093 N N . GLU A 1 1024 ? 19.769 20.060 -45.940 1.00 56.28 1024 GLU A N 1
ATOM 8094 C CA . GLU A 1 1024 ? 19.102 20.701 -44.799 1.00 56.28 1024 GLU A CA 1
ATOM 8095 C C . GLU A 1 1024 ? 18.787 22.177 -45.075 1.00 56.28 1024 GLU A C 1
ATOM 8097 O O . GLU A 1 1024 ? 17.687 22.635 -44.757 1.00 56.28 1024 GLU A O 1
ATOM 8102 N N . ALA A 1 1025 ? 19.710 22.907 -45.707 1.00 58.75 1025 ALA A N 1
ATOM 8103 C CA . ALA A 1 1025 ? 19.491 24.287 -46.132 1.00 58.75 1025 ALA A CA 1
ATOM 8104 C C . ALA A 1 1025 ? 18.403 24.387 -47.216 1.00 58.75 1025 ALA A C 1
ATOM 8106 O O . ALA A 1 1025 ? 17.533 25.253 -47.126 1.00 58.75 1025 ALA A O 1
ATOM 8107 N N . ASP A 1 1026 ? 18.389 23.468 -48.184 1.00 58.91 1026 ASP A N 1
ATOM 8108 C CA . ASP A 1 1026 ? 17.357 23.389 -49.221 1.00 58.91 1026 ASP A CA 1
ATOM 8109 C C . ASP A 1 1026 ? 15.986 23.061 -48.611 1.00 58.91 1026 ASP A C 1
ATOM 8111 O O . ASP A 1 1026 ? 14.983 23.686 -48.956 1.00 58.91 1026 ASP A O 1
ATOM 8115 N N . LEU A 1 1027 ? 15.929 22.143 -47.639 1.00 55.31 1027 LEU A N 1
ATOM 8116 C CA . LEU A 1 1027 ? 14.698 21.813 -46.917 1.00 55.31 1027 LEU A CA 1
ATOM 8117 C C . LEU A 1 1027 ? 14.194 23.002 -46.082 1.00 55.31 1027 LEU A C 1
ATOM 8119 O O . LEU A 1 1027 ? 12.991 23.264 -46.036 1.00 55.31 1027 LEU A O 1
ATOM 8123 N N . ALA A 1 1028 ? 15.097 23.747 -45.441 1.00 55.06 1028 ALA A N 1
ATOM 8124 C CA . ALA A 1 1028 ? 14.759 24.967 -44.713 1.00 55.06 1028 ALA A CA 1
ATOM 8125 C C . ALA A 1 1028 ? 14.255 26.073 -45.658 1.00 55.06 1028 ALA A C 1
ATOM 8127 O O . ALA A 1 1028 ? 13.258 26.732 -45.358 1.00 55.06 1028 ALA A O 1
ATOM 8128 N N . ALA A 1 1029 ? 14.870 26.229 -46.834 1.00 58.97 1029 ALA A N 1
ATOM 8129 C CA . ALA A 1 1029 ? 14.414 27.153 -47.869 1.00 58.97 1029 ALA A CA 1
ATOM 8130 C C . ALA A 1 1029 ? 13.019 26.773 -48.399 1.00 58.97 1029 ALA A C 1
ATOM 8132 O O . ALA A 1 1029 ? 12.146 27.635 -48.496 1.00 58.97 1029 ALA A O 1
ATOM 8133 N N . GLN A 1 1030 ? 12.763 25.485 -48.653 1.00 57.91 1030 GLN A N 1
ATOM 8134 C CA . GLN A 1 1030 ? 11.445 24.979 -49.060 1.00 57.91 1030 GLN A CA 1
ATOM 8135 C C . GLN A 1 1030 ? 10.378 25.199 -47.977 1.00 57.91 1030 GLN A C 1
ATOM 8137 O O . GLN A 1 1030 ? 9.252 25.596 -48.286 1.00 57.91 1030 GLN A O 1
ATOM 8142 N N . ARG A 1 1031 ? 10.724 25.016 -46.696 1.00 57.66 1031 ARG A N 1
ATOM 8143 C CA . ARG A 1 1031 ? 9.830 25.324 -45.566 1.00 57.66 1031 ARG A CA 1
ATOM 8144 C C . ARG A 1 1031 ? 9.499 26.812 -45.491 1.00 57.66 1031 ARG A C 1
ATOM 8146 O O . ARG A 1 1031 ? 8.326 27.149 -45.380 1.00 57.66 1031 ARG A O 1
ATOM 8153 N N . ASN A 1 1032 ? 10.489 27.688 -45.650 1.00 55.44 1032 ASN A N 1
ATOM 8154 C CA . ASN A 1 1032 ? 10.274 29.138 -45.674 1.00 55.44 1032 ASN A CA 1
ATOM 8155 C C . ASN A 1 1032 ? 9.400 29.582 -46.860 1.00 55.44 1032 ASN A C 1
ATOM 8157 O O . ASN A 1 1032 ? 8.532 30.439 -46.694 1.00 55.44 1032 ASN A O 1
ATOM 8161 N N . ILE A 1 1033 ? 9.575 28.977 -48.042 1.00 63.47 1033 ILE A N 1
ATOM 8162 C CA . ILE A 1 1033 ? 8.701 29.206 -49.206 1.00 63.47 1033 ILE A CA 1
ATOM 8163 C C . ILE A 1 1033 ? 7.273 28.742 -48.899 1.00 63.47 1033 ILE A C 1
ATOM 8165 O O . ILE A 1 1033 ? 6.325 29.482 -49.140 1.00 63.47 1033 ILE A O 1
ATOM 8169 N N . THR A 1 1034 ? 7.112 27.557 -48.307 1.00 55.22 1034 THR A N 1
ATOM 8170 C CA . THR A 1 1034 ? 5.796 27.014 -47.931 1.00 55.22 1034 THR A CA 1
ATOM 8171 C C . THR A 1 1034 ? 5.094 27.905 -46.902 1.00 55.22 1034 THR A C 1
ATOM 8173 O O . THR A 1 1034 ? 3.901 28.167 -47.018 1.00 55.22 1034 THR A O 1
ATOM 8176 N N . GLN A 1 1035 ? 5.837 28.428 -45.927 1.00 53.28 1035 GLN A N 1
ATOM 8177 C CA . GLN A 1 1035 ? 5.323 29.302 -44.874 1.00 53.28 1035 GLN A CA 1
ATOM 8178 C C . GLN A 1 1035 ? 4.936 30.690 -45.410 1.00 53.28 1035 GLN A C 1
ATOM 8180 O O . GLN A 1 1035 ? 3.913 31.244 -45.006 1.00 53.28 1035 GLN A O 1
ATOM 8185 N N . ARG A 1 1036 ? 5.683 31.221 -46.389 1.00 56.09 1036 ARG A N 1
ATOM 8186 C CA . ARG A 1 1036 ? 5.271 32.410 -47.155 1.00 56.09 1036 ARG A CA 1
ATOM 8187 C C . ARG A 1 1036 ? 4.007 32.158 -47.971 1.00 56.09 1036 ARG A C 1
ATOM 8189 O O . ARG A 1 1036 ? 3.063 32.920 -47.829 1.00 56.09 1036 ARG A O 1
ATOM 8196 N N . LEU A 1 1037 ? 3.941 31.061 -48.727 1.00 58.91 1037 LEU A N 1
ATOM 8197 C CA . LEU A 1 1037 ? 2.752 30.702 -49.511 1.00 58.91 1037 LEU A CA 1
ATOM 8198 C C . LEU A 1 1037 ? 1.512 30.500 -48.629 1.00 58.91 1037 LEU A C 1
ATOM 8200 O O . LEU A 1 1037 ? 0.414 30.869 -49.028 1.00 58.91 1037 LEU A O 1
ATOM 8204 N N . MET A 1 1038 ? 1.674 29.955 -47.419 1.00 52.31 1038 MET A N 1
ATOM 8205 C CA . MET A 1 1038 ? 0.597 29.878 -46.428 1.00 52.31 1038 MET A CA 1
ATOM 8206 C C . MET A 1 1038 ? 0.137 31.265 -45.977 1.00 52.31 1038 MET A C 1
ATOM 8208 O O . MET A 1 1038 ? -1.060 31.507 -45.910 1.00 52.31 1038 MET A O 1
ATOM 8212 N N . THR A 1 1039 ? 1.068 32.186 -45.726 1.00 58.31 1039 THR A N 1
ATOM 8213 C CA . THR A 1 1039 ? 0.755 33.555 -45.284 1.00 58.31 1039 THR A CA 1
ATOM 8214 C C . THR A 1 1039 ? 0.076 34.366 -46.395 1.00 58.31 1039 THR A C 1
ATOM 8216 O O . THR A 1 1039 ? -0.893 35.078 -46.138 1.00 58.31 1039 THR A O 1
ATOM 8219 N N . ASP A 1 1040 ? 0.536 34.217 -47.638 1.00 58.09 1040 ASP A N 1
ATOM 8220 C CA . ASP A 1 1040 ? -0.051 34.861 -48.816 1.00 58.09 1040 ASP A CA 1
ATOM 8221 C C . ASP A 1 1040 ? -1.433 34.274 -49.157 1.00 58.09 1040 ASP A C 1
ATOM 8223 O O . ASP A 1 1040 ? -2.348 35.026 -49.489 1.00 58.09 1040 ASP A O 1
ATOM 8227 N N . ASN A 1 1041 ? -1.636 32.960 -48.990 1.00 53.31 1041 ASN A N 1
ATOM 8228 C CA . ASN A 1 1041 ? -2.956 32.331 -49.122 1.00 53.31 1041 ASN A CA 1
ATOM 8229 C C . ASN A 1 1041 ? -3.935 32.796 -48.036 1.00 53.31 1041 ASN A C 1
ATOM 8231 O O . ASN A 1 1041 ? -5.096 33.049 -48.350 1.00 53.31 1041 ASN A O 1
ATOM 8235 N N . THR A 1 1042 ? -3.491 32.958 -46.785 1.00 55.75 1042 THR A N 1
ATOM 8236 C CA . THR A 1 1042 ? -4.333 33.513 -45.712 1.00 55.75 1042 THR A CA 1
ATOM 8237 C C . THR A 1 1042 ? -4.757 34.948 -46.033 1.00 55.75 1042 THR A C 1
ATOM 8239 O O . THR A 1 1042 ? -5.938 35.269 -45.933 1.00 55.75 1042 THR A O 1
ATOM 8242 N N . ARG A 1 1043 ? -3.840 35.786 -46.539 1.00 55.62 1043 ARG A N 1
ATOM 8243 C CA . ARG A 1 1043 ? -4.153 37.160 -46.978 1.00 55.62 1043 ARG A CA 1
ATOM 8244 C C . ARG A 1 1043 ? -5.105 37.208 -48.178 1.00 55.62 1043 ARG A C 1
ATOM 8246 O O . ARG A 1 1043 ? -5.992 38.057 -48.226 1.00 55.62 1043 ARG A O 1
ATOM 8253 N N . LEU A 1 1044 ? -4.948 36.298 -49.143 1.00 49.38 1044 LEU A N 1
ATOM 8254 C CA . LEU A 1 1044 ? -5.863 36.177 -50.284 1.00 49.38 1044 LEU A CA 1
ATOM 8255 C C . LEU A 1 1044 ? -7.275 35.776 -49.829 1.00 49.38 1044 LEU A C 1
ATOM 8257 O O . LEU A 1 1044 ? -8.243 36.398 -50.265 1.00 49.38 1044 LEU A O 1
ATOM 8261 N N . LEU A 1 1045 ? -7.395 34.826 -48.896 1.00 48.41 1045 LEU A N 1
ATOM 8262 C CA . LEU A 1 1045 ? -8.677 34.424 -48.304 1.00 48.41 1045 LEU A CA 1
ATOM 8263 C C . LEU A 1 1045 ? -9.342 35.569 -47.512 1.00 48.41 1045 LEU A C 1
ATOM 8265 O O . LEU A 1 1045 ? -10.549 35.783 -47.644 1.00 48.41 1045 LEU A O 1
ATOM 8269 N N . GLU A 1 1046 ? -8.564 36.368 -46.777 1.00 49.09 1046 GLU A N 1
ATOM 8270 C CA . GLU A 1 1046 ? -9.040 37.566 -46.064 1.00 49.09 1046 GLU A CA 1
ATOM 8271 C C . GLU A 1 1046 ? -9.516 38.679 -47.023 1.00 49.09 1046 GLU A C 1
ATOM 8273 O O . GLU A 1 1046 ? -10.529 39.340 -46.764 1.00 49.09 1046 GLU A O 1
ATOM 8278 N N . SER A 1 1047 ? -8.848 38.850 -48.173 1.00 45.31 1047 SER A N 1
ATOM 8279 C CA . SER A 1 1047 ? -9.245 39.819 -49.211 1.00 45.31 1047 SER A CA 1
ATOM 8280 C C . SER A 1 1047 ? -10.505 39.421 -49.989 1.00 45.31 1047 SER A C 1
ATOM 8282 O O . SER A 1 1047 ? -11.270 40.292 -50.404 1.00 45.31 1047 SER A O 1
ATOM 8284 N N . THR A 1 1048 ? -10.790 38.120 -50.127 1.00 45.34 1048 THR A N 1
ATOM 8285 C CA . THR A 1 1048 ? -12.044 37.638 -50.734 1.00 45.34 1048 THR A CA 1
ATOM 8286 C C . THR A 1 1048 ? -13.262 37.771 -49.811 1.00 45.34 1048 THR A C 1
ATOM 8288 O O . THR A 1 1048 ? -14.391 37.733 -50.291 1.00 45.34 1048 THR A O 1
ATOM 8291 N N . GLY A 1 1049 ? -13.056 37.991 -48.505 1.00 42.88 1049 GLY A N 1
ATOM 8292 C CA . GLY A 1 1049 ? -14.125 38.162 -47.512 1.00 42.88 1049 GLY A CA 1
ATOM 8293 C C . GLY A 1 1049 ? -14.743 39.567 -47.430 1.00 42.88 1049 GLY A C 1
ATOM 8294 O O . GLY A 1 1049 ? -15.732 39.747 -46.727 1.00 42.88 1049 GLY A O 1
ATOM 8295 N N . HIS A 1 1050 ? -14.199 40.562 -48.143 1.00 38.38 1050 HIS A N 1
ATOM 8296 C CA . HIS A 1 1050 ? -14.621 41.972 -48.041 1.00 38.38 1050 HIS A CA 1
ATOM 8297 C C . HIS A 1 1050 ? -15.489 42.481 -49.214 1.00 38.38 1050 HIS A C 1
ATOM 8299 O O . HIS A 1 1050 ? -15.745 43.680 -49.315 1.00 38.38 1050 HIS A O 1
ATOM 8305 N N . SER A 1 1051 ? -16.004 41.598 -50.082 1.00 40.22 1051 SER A N 1
ATOM 8306 C CA . SER A 1 1051 ? -16.924 41.964 -51.176 1.00 40.22 1051 SER A CA 1
ATOM 8307 C C . SER A 1 1051 ? -18.333 41.396 -50.972 1.00 40.22 1051 SER A C 1
ATOM 8309 O O . SER A 1 1051 ? -18.823 40.582 -51.748 1.00 40.22 1051 SER A O 1
ATOM 8311 N N . SER A 1 1052 ? -19.009 41.827 -49.908 1.00 36.91 1052 SER A N 1
ATOM 8312 C CA . SER A 1 1052 ? -20.465 41.677 -49.783 1.00 36.91 1052 SER A CA 1
ATOM 8313 C C . SER A 1 1052 ? -21.032 42.668 -48.762 1.00 36.91 1052 SER A C 1
ATOM 8315 O O . SER A 1 1052 ? -21.463 42.288 -47.676 1.00 36.91 1052 SER A O 1
ATOM 8317 N N . GLN A 1 1053 ? -21.035 43.961 -49.103 1.00 33.78 1053 GLN A N 1
ATOM 8318 C CA . GLN A 1 1053 ? -21.980 44.904 -48.496 1.00 33.78 1053 GLN A CA 1
ATOM 8319 C C . GLN A 1 1053 ? -23.372 44.703 -49.129 1.00 33.78 1053 GLN A C 1
ATOM 8321 O O . GLN A 1 1053 ? -23.471 44.598 -50.356 1.00 33.78 1053 GLN A O 1
ATOM 8326 N N . PRO A 1 1054 ? -24.459 44.665 -48.338 1.00 34.75 1054 PRO A N 1
ATOM 8327 C CA . PRO A 1 1054 ? -25.808 44.505 -48.861 1.00 34.75 1054 PRO A CA 1
ATOM 8328 C C . PRO A 1 1054 ? -26.304 45.817 -49.489 1.00 34.75 1054 PRO A C 1
ATOM 8330 O O . PRO A 1 1054 ? -26.251 46.888 -48.883 1.00 34.75 1054 PRO A O 1
ATOM 8333 N N . ARG A 1 1055 ? -26.819 45.728 -50.722 1.00 31.22 1055 ARG A N 1
ATOM 8334 C CA . ARG A 1 1055 ? -27.538 46.813 -51.406 1.00 31.22 1055 ARG A CA 1
ATOM 8335 C C . ARG A 1 1055 ? -28.767 47.228 -50.584 1.00 31.22 1055 ARG A C 1
ATOM 8337 O O . ARG A 1 1055 ? -29.673 46.421 -50.387 1.00 31.22 1055 ARG A O 1
ATOM 8344 N N . LYS A 1 1056 ? -28.828 48.501 -50.178 1.00 34.69 1056 LYS A N 1
ATOM 8345 C CA . LYS A 1 1056 ? -30.065 49.169 -49.741 1.00 34.69 1056 LYS A CA 1
ATOM 8346 C C . LYS A 1 1056 ? -31.086 49.128 -50.886 1.00 34.69 1056 LYS A C 1
ATOM 8348 O O . LYS A 1 1056 ? -30.808 49.645 -51.966 1.00 34.69 1056 LYS A O 1
ATOM 8353 N N . ARG A 1 1057 ? -32.258 48.533 -50.650 1.00 32.50 1057 ARG 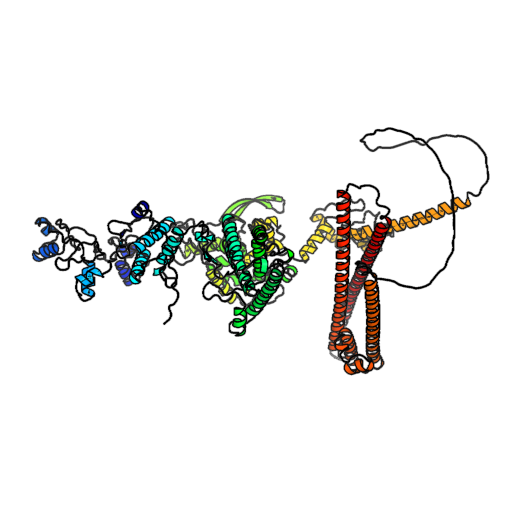A N 1
ATOM 8354 C CA . ARG A 1 1057 ? -33.471 48.808 -51.435 1.00 32.50 1057 ARG A CA 1
ATOM 8355 C C . ARG A 1 1057 ? -34.104 50.081 -50.879 1.00 32.50 1057 ARG A C 1
ATOM 8357 O O . ARG A 1 1057 ? -34.336 50.167 -49.678 1.00 32.50 1057 ARG A O 1
ATOM 8364 N N . ALA A 1 1058 ? -34.323 51.051 -51.757 1.00 35.47 1058 ALA A N 1
ATOM 8365 C CA . ALA A 1 1058 ? -35.212 52.177 -51.527 1.00 35.47 1058 ALA A CA 1
ATOM 8366 C C . ALA A 1 1058 ? -36.660 51.722 -51.772 1.00 35.47 1058 ALA A C 1
ATOM 8368 O O . ALA A 1 1058 ? -36.908 50.987 -52.730 1.00 35.47 1058 ALA A O 1
ATOM 8369 N N . ASP A 1 1059 ? -37.576 52.148 -50.904 1.00 31.64 1059 ASP A N 1
ATOM 8370 C CA . ASP A 1 1059 ? -39.020 52.126 -51.158 1.00 31.64 1059 ASP A CA 1
ATOM 8371 C C . ASP A 1 1059 ? -39.396 53.253 -52.137 1.00 31.64 1059 ASP A C 1
ATOM 8373 O O . ASP A 1 1059 ? -38.755 54.310 -52.101 1.00 31.64 1059 ASP A O 1
ATOM 8377 N N . PRO A 1 1060 ? -40.420 53.077 -52.995 1.00 50.00 1060 PRO A N 1
ATOM 8378 C CA . PRO A 1 1060 ? -40.848 54.110 -53.920 1.00 50.00 1060 PRO A CA 1
ATOM 8379 C C . PRO A 1 1060 ? -41.967 54.983 -53.330 1.00 50.00 1060 PRO A C 1
ATOM 8381 O O . PRO A 1 1060 ? -42.984 54.506 -52.826 1.00 50.00 1060 PRO A O 1
ATOM 8384 N N . SER A 1 1061 ? -41.795 56.290 -53.466 1.00 31.33 1061 SER A N 1
ATOM 8385 C CA . SER A 1 1061 ? -42.843 57.312 -53.539 1.00 31.33 1061 SER A CA 1
ATOM 8386 C C . SER A 1 1061 ? -42.267 58.495 -54.332 1.00 31.33 1061 SER A C 1
ATOM 8388 O O . SER A 1 1061 ? -41.046 58.668 -54.323 1.00 31.33 1061 SER A O 1
ATOM 8390 N N . PRO A 1 1062 ? -43.123 59.256 -55.030 1.00 50.59 1062 PRO A N 1
ATOM 8391 C CA . PRO A 1 1062 ? -43.320 59.159 -56.484 1.00 50.59 1062 PRO A CA 1
ATOM 8392 C C . PRO A 1 1062 ? -42.260 59.835 -57.355 1.00 50.59 1062 PRO A C 1
ATOM 8394 O O . PRO A 1 1062 ? -41.670 60.847 -56.916 1.00 50.59 1062 PRO A O 1
#

Sequence (1062 aa):
MTATPGRERVPASAPVEPDWPYLAQHGVDRAVWELHFPFGASWHTLRPCAHPSCDRASAHSPWLCFTCHAAWKAAGSPVDVRAWCATAPAPSPARQYRQVPCRVGCLRPAEASGLCKTCARTRAYAGLTVEEYLATNPPPRPTLGECVVRVCSRWAHLRRTRLCPAHQRRWAKEGRPDLGAWARDAPAVYTTLGTVPLSDLDPFLRTQVLVGYEVQLRNGGRISPSQVKSAVLWLVAHAVGDLLQADLPPKGQTTTYVRTWRQYVELRSADRAAEHTRAVVRLNVLDPRFRGGTVDFSDVHAPWLLHLGQERVLQLAASGASGARLMLVGYTVRWFAMFLRTLPGEGRRPAAVGRAGMTGYLRWLAERARDTGRYESLPRDDPARTVIAERLLQSLVSGKGPLLVTPPRYYELLHTLREILDQGRSWLAGNGAGDVHLLAQDVPPYPERDDSESELEGRSQDALPEAVFLQLMAEDSLALLTPGTPRNYVELALRVGRRPWEIRHLEFDCVQWHDIDVEALDGSVQRRRYPFLVYWMQKVRRRHKLPLHPSDVTVITRQQEHLRQDFPQWFDADGRPLSPRMALFPTIRLSRANRLGERPYDSSSVGYWLGVWMAALTVLVDEHDNDFDRSRVFPYSFRHTYAQLRADAGVPLEILQVLMAHQDPSTTQMYYRVSHPRRVEAVRAIATKYQFDIAGGRLRRRSGDEDLADRARAGVGSVPVPGGSCHEMNNVRADGRGCPVYYRCFSCKFFTTDFSQLPELRQLRDTKAQQLALLEAAYGTVRRADHQVRNGPRVARRRREGDGRVLDAQPRPVRHGHSRRGGAGRPPVSGPADHRPDPPHQAGTVTARPPQAPPGTASKPIRKNTLDAGRLAAAARRRADSQACRRRVLDIIAGMRTTRIPLSDAEITRRAAVNPQYLQRHRDLKAEAEVVRAHLADHRPRVEAAAQARKEAALEVENRMLLEQNKALRRDLETARSELRAIRTRDLAAAAHGDLAALPHRDAEVEALCNERDQALATVRRCEADLAAQRNITQRLMTDNTRLLESTGHSSQPRKRADPSP

Foldseek 3Di:
DDDDDDDPDDPPQDQDFFPPVLVVVQAQDPVQQKRFADAPDPQAQWHAALQPLARAIDQFPVGHDPVLVVVCVVVVNDPPPNVCSVPDDRDQYPLPLPQQAQPLRASARADSLSHAPVLVVVCVVVVHRSVVSVVVSDHHDHFLAAALQPSGRGGQRDNPLRHRPVVVVVCVVVVNPDSNVCSPPPAYDPRGLRMAHPSLADPSQSRLLSQLVSVVSVVDDHHRSVLVNLQSVVCSVVVPNHLLPDDAPPDDSSCVSSVSSNVRSVLVSDDLVCQLLDQKRWLCSVPVVDPTDIQHNVLQLQVLLSVLLSVVLNVCSVVVHDRVLNNLSSVLSNLLQVLLCVFVVSCSALLRCFLVVVVVSLVLLVVQQVLLVVLVPDDPPDPVNVVSQVSADADPPPDPGGDGCHLQNQLSSQVSVQVSCVVCQVVCVVSNNNRPHDDPVSRDPRDDDPCVVVQQVQWFPLADFPQLLVVCQDPVLLVLFDPAQLSLLVNLLLFQLAANVFSQQQALPQKDWDFDFDQDPVRDTDTDIWIWGWTADPVVGDIDTATHDVVSVVSSVSNLVSCCVVPVQQADPVSHGPDRQATSAFDPPCDPVCSNNNHHDDQVVSVVSLVSSLVPDDFGAHPVRDGDDSVSDDSNNSNLNNLAVCVVVVPDLVRSCSSSVHPDSVVSCNSGGGHPVNVVVVVVVLQVQAKAFLVRDGDDDDDPVVVVVVVVVVVQAWADDQLFIFRDNQCSVVRNPRDPDPPCLSVDRRTMHGPVSVVRVVVVVVVVVVVVVVVCVVVVVVVVVVVVVPDDDDDDDDDDDDDDDDDDDDDDDDDDDDDDDDDDDDDDDDDDDDDYDDDDDDDDDDDDDDDDDDDDDDDDPPVVVVVVVVVVVVVVVVVVVVVLLVVLLVVLLVVCQVVLPQDDLQRSCVRSVHDSCPCVVQVLSVLSSQCSVCVSVVPVVSNVVSVVSNVVSVVVVVVVVVVVVVVVVVVVVVVVVVVVVVVVVVVVVCVVVVDPDDDPDPVVVVVVVVVVVVVVVVVVVVVVVVVVVVVVVVVVVVVVVVVVVVVVVPPDDDDDDDDDDD

Secondary structure (DSSP, 8-state):
--PPPP--------PPPP-HHHHHHTTEETTTTEEE--TT-TTB--EE-SSTT---EE-STT---HHHHHHHHHTT--S-HHHHHHHSPPPPPP---S-PBPTTS-SSBB-TTSSBHHHHHHHHHTT--HHHHHHT-PPPPPP--B-SSTT--SBP--TTT---HHHHHHHHHTT---HHHHHHHPPP----SSEEE-TTS-HHHHHHHHHHHHHHHHT-S-B-HHHHHHHHHHHHHTT-S-TTT----SS-TTTHHHHHHHHHHHHHSS-TTTGGGSSEEEHHHH-TTSSS-EEE-TT---HHHHHHHHHHHHHHHHTT--HHHHHHHHHHHHHHHHHHTTSGGGG-SGGGTHHHHHHHHHHHHHHHHHHHHHHHHS-TT-HHHHHHHHTSEEPSSTT--EEP--HHHHHHHHHHHHHHHHHTHHHHHHTT-TT----GGGSPPP-----HHHHHHTS-TTSPPHHHHHHHHSHHHHTTSPTTHHHHHHHHHHHH---HHHHHT-BTT-EEEEEEEEE-TTS-EEEEEEEEEEEEETTTTEEEEEE--HHHHHHHHHHHHHHHHH-GGGB-TTS-BSSTT-BSSB-----GGGTTS--BPPHHHHHHHHHHHHHH----B-TTSPBP-GGG-STTHHHHHHHHHHHHTT--HHHHHHHHT-SSHHHHHTS----HHHHHHHHHHHHHHTEE-TTSPBPPPPPHHHHHHHHHHHTTS-EEETTEEE--HHHHHTTT---SSTT-GGG-TTEEEEGGGHHHHHHHHHHHHHHHHHHHHHHHHHHHHHHHHH-S--------------------PPP---------------------------------------------HHHHHHHHHHHHHHHHHHHHHHHHHHHHHHHHHHHHHHH-----HHHHHHHTT--TTHHHH-HHHHHHHHHHHHHHTT-HHHHHHHHHHHHHHHHHHHHHHHHHHHHHHHHHHHHHHHHHHHHHHHHHHHHHTT--S-----HHHHHHHHHHHHHHHHHHHHHHHHHHHHHHHHHHHHHHHHHHHHHHTT--PPPPPPPP--

pLDDT: mean 76.44, std 18.89, range [24.94, 98.06]

Radius of gyration: 49.07 Å; chains: 1; bounding box: 125×111×144 Å

InterPro domains:
  IPR002104 Integrase, catalytic domain [PS51898] (463-684)
  IPR011010 DNA breaking-rejoining enzyme, catalytic core [SSF56349] (484-683)
  IPR013762 Integrase-like, catalytic domain superfamily [G3DSA:1.10.443.10] (467-693)

Organism: NCBI:txid3238630